Protein AF-0000000078813039 (afdb_homodimer)

Radius of gyration: 31.18 Å; Cα contacts (8 Å, |Δi|>4): 2171; chains: 2; bounding box: 145×84×88 Å

pLDDT: mean 92.97, std 13.48, range [24.42, 98.94]

Solvent-accessible surface area (backbone atoms only — not comparable to full-atom values): 43219 Å² total; per-residue (Å²): 135,84,81,76,78,78,78,76,78,76,77,76,73,77,74,79,65,77,76,63,79,71,86,47,45,37,36,33,32,36,38,41,34,30,83,34,92,53,63,38,73,50,37,74,45,78,44,61,45,73,79,63,66,78,87,61,67,60,52,32,73,47,39,25,49,82,90,43,75,47,71,59,32,76,36,36,85,79,75,76,86,49,52,37,32,40,35,29,58,42,78,37,54,44,62,35,71,51,61,36,42,36,40,38,23,52,47,76,65,86,80,80,64,82,68,38,26,41,48,52,28,24,39,58,42,93,51,84,91,57,53,30,57,37,39,32,42,28,24,43,49,86,43,78,54,34,87,47,24,38,72,26,23,47,35,44,30,17,27,59,33,33,35,32,37,36,49,58,50,60,47,25,34,40,47,34,34,31,36,56,78,47,83,56,46,92,80,28,57,66,58,53,49,72,68,42,42,73,73,48,48,44,36,60,42,53,64,49,85,90,29,26,22,41,38,14,71,27,34,49,77,88,68,41,78,36,59,62,55,58,34,54,30,41,30,46,33,60,62,37,54,40,35,40,35,22,30,36,38,41,34,37,32,52,30,56,50,91,93,40,72,41,42,38,36,40,36,41,37,40,37,32,78,33,59,45,36,43,39,35,42,39,37,86,55,58,38,60,84,57,50,29,25,35,18,16,34,33,40,89,71,69,35,50,72,48,65,76,86,58,40,38,37,34,26,30,30,62,43,61,36,57,87,59,63,83,86,43,69,69,27,46,36,34,32,26,16,41,37,54,56,89,31,52,71,46,82,48,62,43,88,42,27,45,33,35,30,34,42,48,62,71,30,37,59,54,63,35,35,22,32,60,44,28,43,68,24,76,85,59,41,84,44,63,68,56,42,54,51,46,52,57,52,48,54,53,50,70,73,48,64,66,46,79,43,81,74,44,80,44,76,59,129,136,84,83,77,78,78,79,79,78,76,75,76,72,76,74,79,65,77,76,63,78,70,86,48,44,38,35,34,32,36,40,40,34,31,83,33,94,53,63,38,73,49,37,73,45,78,43,60,45,73,78,63,65,78,87,60,68,62,53,32,74,47,39,24,48,81,90,42,74,48,69,61,35,75,36,36,85,80,75,78,86,47,56,37,33,40,37,29,57,42,77,38,54,44,62,34,70,50,62,36,42,36,39,38,22,51,47,75,66,87,80,80,63,82,68,36,26,39,47,53,27,24,39,56,42,92,53,84,91,56,53,32,57,37,37,31,43,29,24,42,48,85,43,78,52,34,87,46,25,38,72,26,22,46,34,43,31,17,26,60,32,34,36,30,36,36,48,60,50,60,44,27,34,40,47,35,36,30,38,55,79,48,84,55,46,90,79,28,57,67,59,54,48,71,70,42,42,73,74,48,50,43,38,60,45,54,64,46,84,90,28,27,21,41,39,14,73,28,34,48,77,88,67,43,79,38,59,60,57,57,34,52,29,40,30,45,34,60,63,36,54,40,35,40,36,21,29,36,38,42,34,35,32,54,29,55,50,90,94,41,72,41,42,39,36,39,36,41,37,37,38,30,79,33,57,46,35,41,39,35,42,38,36,87,55,57,36,59,86,58,51,30,25,33,19,18,34,32,40,87,70,68,34,49,72,48,65,75,86,59,40,38,37,33,25,29,30,61,42,60,36,58,88,59,64,83,86,42,68,69,27,45,35,36,31,26,16,41,37,54,54,89,32,52,70,46,81,47,64,43,88,41,27,45,33,36,29,35,39,48,63,72,31,37,58,55,60,38,35,22,32,61,45,29,45,69,23,75,85,59,42,84,43,64,67,56,42,54,51,46,51,57,51,48,54,54,50,70,72,49,63,64,46,79,43,82,73,44,81,44,77,58,128

Structure (mmCIF, N/CA/C/O backbone):
data_AF-0000000078813039-model_v1
#
loop_
_entity.id
_entity.type
_entity.pdbx_description
1 polymer 'DUF4861 domain-containing protein'
#
loop_
_atom_site.group_PDB
_atom_site.id
_atom_site.type_symbol
_atom_site.label_atom_id
_atom_site.label_alt_id
_atom_site.label_comp_id
_atom_site.label_asym_id
_atom_site.label_entity_id
_atom_site.label_seq_id
_atom_site.pdbx_PDB_ins_code
_atom_site.Cartn_x
_atom_site.Cartn_y
_atom_site.Cartn_z
_atom_site.occupancy
_atom_site.B_iso_or_equiv
_atom_site.auth_seq_id
_atom_site.auth_comp_id
_atom_site.auth_asym_id
_atom_site.auth_atom_id
_atom_site.pdbx_PDB_model_num
ATOM 1 N N . MET A 1 1 ? 70.062 -6.07 -48.5 1 24.42 1 MET A N 1
ATOM 2 C CA . MET A 1 1 ? 69.625 -5.633 -47.156 1 24.42 1 MET A CA 1
ATOM 3 C C . MET A 1 1 ? 68.188 -5.082 -47.219 1 24.42 1 MET A C 1
ATOM 5 O O . MET A 1 1 ? 68 -3.967 -47.688 1 24.42 1 MET A O 1
ATOM 9 N N . LYS A 1 2 ? 67.188 -6 -47.656 1 29.97 2 LYS A N 1
ATOM 10 C CA . LYS A 1 2 ? 65.812 -5.766 -47.812 1 29.97 2 LYS A CA 1
ATOM 11 C C . LYS A 1 2 ? 65.188 -5.262 -46.531 1 29.97 2 LYS A C 1
ATOM 13 O O . LYS A 1 2 ? 65.312 -5.867 -45.469 1 29.97 2 LYS A O 1
ATOM 18 N N . LYS A 1 3 ? 64.812 -3.91 -46.406 1 31.12 3 LYS A N 1
ATOM 19 C CA . LYS A 1 3 ? 64.188 -3.102 -45.375 1 31.12 3 LYS A CA 1
ATOM 20 C C . LYS A 1 3 ? 62.781 -3.631 -45.062 1 31.12 3 LYS A C 1
ATOM 22 O O . LYS A 1 3 ? 61.938 -3.68 -45.938 1 31.12 3 LYS A O 1
ATOM 27 N N . ASN A 1 4 ? 62.625 -4.695 -44.344 1 32.59 4 ASN A N 1
ATOM 28 C CA . ASN A 1 4 ? 61.344 -5.242 -43.906 1 32.59 4 ASN A CA 1
ATOM 29 C C . ASN A 1 4 ? 60.531 -4.215 -43.094 1 32.59 4 ASN A C 1
ATOM 31 O O . ASN A 1 4 ? 61 -3.707 -42.094 1 32.59 4 ASN A O 1
ATOM 35 N N . ILE A 1 5 ? 59.75 -3.391 -43.75 1 37.47 5 ILE A N 1
ATOM 36 C CA . ILE A 1 5 ? 58.812 -2.426 -43.188 1 37.47 5 ILE A CA 1
ATOM 37 C C . ILE A 1 5 ? 57.781 -3.152 -42.344 1 37.47 5 ILE A C 1
ATOM 39 O O . ILE A 1 5 ? 57.031 -3.992 -42.844 1 37.47 5 ILE A O 1
ATOM 43 N N . LEU A 1 6 ? 58.031 -3.375 -41.031 1 39.41 6 LEU A N 1
ATOM 44 C CA . LEU A 1 6 ? 57.062 -3.875 -40.062 1 39.41 6 LEU A CA 1
ATOM 45 C C . LEU A 1 6 ? 55.906 -2.916 -39.906 1 39.41 6 LEU A C 1
ATOM 47 O O . LEU A 1 6 ? 56.094 -1.748 -39.562 1 39.41 6 LEU A O 1
ATOM 51 N N . ILE A 1 7 ? 54.844 -3.102 -40.625 1 39.78 7 ILE A N 1
ATOM 52 C CA . ILE A 1 7 ? 53.594 -2.373 -40.469 1 39.78 7 ILE A CA 1
ATOM 53 C C . ILE A 1 7 ? 52.969 -2.711 -39.094 1 39.78 7 ILE A C 1
ATOM 55 O O . ILE A 1 7 ? 52.656 -3.871 -38.844 1 39.78 7 ILE A O 1
ATOM 59 N N . ILE A 1 8 ? 53.312 -2.033 -38.094 1 39.91 8 ILE A N 1
ATOM 60 C CA . ILE A 1 8 ? 52.656 -2.127 -36.781 1 39.91 8 ILE A CA 1
ATOM 61 C C . ILE A 1 8 ? 51.188 -1.655 -36.906 1 39.91 8 ILE A C 1
ATOM 63 O O . ILE A 1 8 ? 50.938 -0.496 -37.25 1 39.91 8 ILE A O 1
ATOM 67 N N . ALA A 1 9 ? 50.25 -2.525 -37.188 1 42.75 9 ALA A N 1
ATOM 68 C CA . ALA A 1 9 ? 48.812 -2.277 -37.094 1 42.75 9 ALA A CA 1
ATOM 69 C C . ALA A 1 9 ? 48.406 -1.888 -35.688 1 42.75 9 ALA A C 1
ATOM 71 O O . ALA A 1 9 ? 48.531 -2.684 -34.75 1 42.75 9 ALA A O 1
ATOM 72 N N . PHE A 1 10 ? 48.469 -0.626 -35.375 1 41.75 10 PHE A N 1
ATOM 73 C CA . PHE A 1 10 ? 47.906 -0.118 -34.125 1 41.75 10 PHE A CA 1
ATOM 74 C C . PHE A 1 10 ? 46.406 -0.427 -34.031 1 41.75 10 PHE A C 1
ATOM 76 O O . PHE A 1 10 ? 45.625 0.021 -34.875 1 41.75 10 PHE A O 1
ATOM 83 N N . LEU A 1 11 ? 46.031 -1.59 -33.531 1 42.44 11 LEU A N 1
ATOM 84 C CA . LEU A 1 11 ? 44.656 -1.862 -33.125 1 42.44 11 LEU A CA 1
ATOM 85 C C . LEU A 1 11 ? 44.188 -0.805 -32.156 1 42.44 11 LEU A C 1
ATOM 87 O O . LEU A 1 11 ? 44.656 -0.721 -31.016 1 42.44 11 LEU A O 1
ATOM 91 N N . LEU A 1 12 ? 43.75 0.321 -32.625 1 44.22 12 LEU A N 1
ATOM 92 C CA . LEU A 1 12 ? 43 1.246 -31.766 1 44.22 12 LEU A CA 1
ATOM 93 C C . LEU A 1 12 ? 41.812 0.555 -31.125 1 44.22 12 LEU A C 1
ATOM 95 O O . LEU A 1 12 ? 40.844 0.209 -31.812 1 44.22 12 LEU A O 1
ATOM 99 N N . GLY A 1 13 ? 42 -0.211 -30.109 1 42.47 13 GLY A N 1
ATOM 100 C CA . GLY A 1 13 ? 40.875 -0.641 -29.281 1 42.47 13 GLY A CA 1
ATOM 101 C C . GLY A 1 13 ? 39.969 0.498 -28.875 1 42.47 13 GLY A C 1
ATOM 102 O O . GLY A 1 13 ? 40.406 1.475 -28.266 1 42.47 13 GLY A O 1
ATOM 103 N N . SER A 1 14 ? 38.906 0.717 -29.594 1 44.03 14 SER A N 1
ATOM 104 C CA . SER A 1 14 ? 37.844 1.589 -29.125 1 44.03 14 SER A CA 1
ATOM 105 C C . SER A 1 14 ? 37.375 1.212 -27.719 1 44.03 14 SER A C 1
ATOM 107 O O . SER A 1 14 ? 36.781 0.148 -27.516 1 44.03 14 SER A O 1
ATOM 109 N N . VAL A 1 15 ? 38.031 1.641 -26.719 1 47.62 15 VAL A N 1
ATOM 110 C CA . VAL A 1 15 ? 37.438 1.58 -25.391 1 47.62 15 VAL A CA 1
ATOM 111 C C . VAL A 1 15 ? 36.062 2.225 -25.391 1 47.62 15 VAL A C 1
ATOM 113 O O . VAL A 1 15 ? 35.938 3.426 -25.641 1 47.62 15 VAL A O 1
ATOM 116 N N . ILE A 1 16 ? 35 1.518 -25.703 1 44.44 16 ILE A N 1
ATOM 117 C CA . ILE A 1 16 ? 33.656 1.987 -25.375 1 44.44 16 ILE A CA 1
ATOM 118 C C . ILE A 1 16 ? 33.594 2.41 -23.906 1 44.44 16 ILE A C 1
ATOM 120 O O . ILE A 1 16 ? 33.656 1.567 -23.016 1 44.44 16 ILE A O 1
ATOM 124 N N . LEU A 1 17 ? 34 3.586 -23.578 1 45.12 17 LEU A N 1
ATOM 125 C CA . LEU A 1 17 ? 33.719 4.137 -22.266 1 45.12 17 LEU A CA 1
ATOM 126 C C . LEU A 1 17 ? 32.25 4 -21.922 1 45.12 17 LEU A C 1
ATOM 128 O O . LEU A 1 17 ? 31.391 4.305 -22.75 1 45.12 17 LEU A O 1
ATOM 132 N N . PRO A 1 18 ? 31.875 3.18 -21.016 1 48.41 18 PRO A N 1
ATOM 133 C CA . PRO A 1 18 ? 30.484 3.225 -20.594 1 48.41 18 PRO A CA 1
ATOM 134 C C . PRO A 1 18 ? 29.938 4.648 -20.484 1 48.41 18 PRO A C 1
ATOM 136 O O . PRO A 1 18 ? 30.594 5.5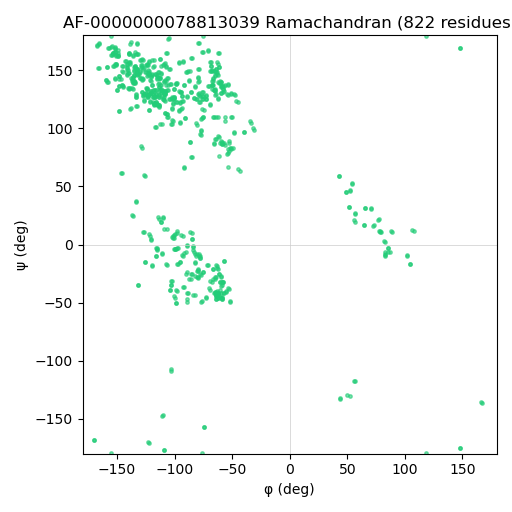2 -19.906 1 48.41 18 PRO A O 1
ATOM 139 N N . THR A 1 19 ? 29.281 5.109 -21.469 1 46.62 19 THR A N 1
ATOM 140 C CA . THR A 1 19 ? 28.656 6.414 -21.344 1 46.62 19 THR A CA 1
ATOM 141 C C . THR A 1 19 ? 27.938 6.539 -19.984 1 46.62 19 THR A C 1
ATOM 143 O O . THR A 1 19 ? 26.891 5.941 -19.781 1 46.62 19 THR A O 1
ATOM 146 N N . LEU A 1 20 ? 28.562 6.523 -18.859 1 51.84 20 LEU A N 1
ATOM 147 C CA . LEU A 1 20 ? 27.922 7.039 -17.656 1 51.84 20 LEU A CA 1
ATOM 148 C C . LEU A 1 20 ? 26.969 8.18 -18 1 51.84 20 LEU A C 1
ATOM 150 O O . LEU A 1 20 ? 27.344 9.125 -18.688 1 51.84 20 LEU A O 1
ATOM 154 N N . ALA A 1 21 ? 25.719 7.863 -18.062 1 61.84 21 ALA A N 1
ATOM 155 C CA . ALA A 1 21 ? 24.781 8.961 -18.297 1 61.84 21 ALA A CA 1
ATOM 156 C C . ALA A 1 21 ? 25.266 10.242 -17.625 1 61.84 21 ALA A C 1
ATOM 158 O O . ALA A 1 21 ? 25.547 10.258 -16.422 1 61.84 21 ALA A O 1
ATOM 159 N N . GLN A 1 22 ? 25.734 11.141 -18.328 1 80 22 GLN A N 1
ATOM 160 C CA . GLN A 1 22 ? 26.25 12.43 -17.875 1 80 22 GLN A CA 1
ATOM 161 C C . GLN A 1 22 ? 25.266 13.102 -16.906 1 80 22 GLN A C 1
ATOM 163 O O . GLN A 1 22 ? 24.062 13.094 -17.141 1 80 22 GLN A O 1
ATOM 168 N N . LYS A 1 23 ? 25.766 13.523 -15.773 1 89.75 23 LYS A N 1
ATOM 169 C CA . LYS A 1 23 ? 25.016 14.328 -14.797 1 89.75 23 LYS A CA 1
ATOM 170 C C . LYS A 1 23 ? 24.281 15.477 -15.484 1 89.75 23 LYS A C 1
ATOM 172 O O . LYS A 1 23 ? 24.859 16.188 -16.297 1 89.75 23 LYS A O 1
ATOM 177 N N . GLN A 1 24 ? 22.969 15.469 -15.258 1 93 24 GLN A N 1
ATOM 178 C CA . GLN A 1 24 ? 22.172 16.594 -15.742 1 93 24 GLN A CA 1
ATOM 179 C C . GLN A 1 24 ? 21.734 17.5 -14.594 1 93 24 GLN A C 1
ATOM 181 O O . GLN A 1 24 ? 21.344 17.016 -13.523 1 93 24 GLN A O 1
ATOM 186 N N . GLU A 1 25 ? 21.906 18.781 -14.789 1 94.31 25 GLU A N 1
ATOM 187 C CA . GLU A 1 25 ? 21.5 19.781 -13.797 1 94.31 25 GLU A CA 1
ATOM 188 C C . GLU A 1 25 ? 20.812 20.969 -14.453 1 94.31 25 GLU A C 1
ATOM 190 O O . GLU A 1 25 ? 21.156 21.359 -15.57 1 94.31 25 GLU A O 1
ATOM 195 N N . LYS A 1 26 ? 19.844 21.469 -13.82 1 93.88 26 LYS A N 1
ATOM 196 C CA . LYS A 1 26 ? 19.188 22.719 -14.195 1 93.88 26 LYS A CA 1
ATOM 197 C C . LYS A 1 26 ? 18.969 23.625 -12.977 1 93.88 26 LYS A C 1
ATOM 199 O O . LYS A 1 26 ? 18.656 23.141 -11.891 1 93.88 26 LYS A O 1
ATOM 204 N N . THR A 1 27 ? 19.188 24.875 -13.195 1 95.12 27 THR A N 1
ATOM 205 C CA . THR A 1 27 ? 19 25.859 -12.133 1 95.12 27 THR A CA 1
ATOM 206 C C . THR A 1 27 ? 17.844 26.797 -12.461 1 95.12 27 THR A C 1
ATOM 208 O O . THR A 1 27 ? 17.75 27.297 -13.586 1 95.12 27 THR A O 1
ATOM 211 N N . ILE A 1 28 ? 16.984 26.969 -11.461 1 95.25 28 ILE A N 1
ATOM 212 C CA . ILE A 1 28 ? 15.875 27.922 -11.633 1 95.25 28 ILE A CA 1
ATOM 213 C C . ILE A 1 28 ? 15.938 28.984 -10.547 1 95.25 28 ILE A C 1
ATOM 215 O O . ILE A 1 28 ? 16.453 28.734 -9.445 1 95.25 28 ILE A O 1
ATOM 219 N N . THR A 1 29 ? 15.484 30.109 -10.922 1 96.31 29 THR A N 1
ATOM 220 C CA . THR A 1 29 ? 15.352 31.188 -9.953 1 96.31 29 THR A CA 1
ATOM 221 C C . THR A 1 29 ? 13.875 31.5 -9.688 1 96.31 29 THR A C 1
ATOM 223 O O . THR A 1 29 ? 13.094 31.656 -10.617 1 96.31 29 THR A O 1
ATOM 226 N N . ILE A 1 30 ? 13.586 31.547 -8.383 1 96.81 30 ILE A N 1
ATOM 227 C CA . ILE A 1 30 ? 12.195 31.844 -8.039 1 96.81 30 ILE A CA 1
ATOM 228 C C . ILE A 1 30 ? 12.148 33.094 -7.137 1 96.81 30 ILE A C 1
ATOM 230 O O . ILE A 1 30 ? 13.133 33.406 -6.457 1 96.81 30 ILE A O 1
ATOM 234 N N . GLU A 1 31 ? 11.039 33.719 -7.215 1 97.69 31 GLU A N 1
ATOM 235 C CA . GLU A 1 31 ? 10.719 34.812 -6.293 1 97.69 31 GLU A CA 1
ATOM 236 C C . GLU A 1 31 ? 9.5 34.469 -5.438 1 97.69 31 GLU A C 1
ATOM 238 O O . GLU A 1 31 ? 8.477 34 -5.953 1 97.69 31 GLU A O 1
ATOM 243 N N . VAL A 1 32 ? 9.672 34.594 -4.102 1 98.44 32 VAL A N 1
ATOM 244 C CA . VAL A 1 32 ? 8.602 34.344 -3.148 1 98.44 32 VAL A CA 1
ATOM 245 C C . VAL A 1 32 ? 8.125 35.656 -2.525 1 98.44 32 VAL A C 1
ATOM 247 O O . VAL A 1 32 ? 8.938 36.438 -2.027 1 98.44 32 VAL A O 1
ATOM 250 N N . HIS A 1 33 ? 6.789 35.812 -2.529 1 98.25 33 HIS A N 1
ATOM 251 C CA . HIS A 1 33 ? 6.223 37.094 -2.07 1 98.25 33 HIS A CA 1
ATOM 252 C C . HIS A 1 33 ? 5.32 36.875 -0.858 1 98.25 33 HIS A C 1
ATOM 254 O O . HIS A 1 33 ? 4.465 36 -0.862 1 98.25 33 HIS A O 1
ATOM 260 N N . ASN A 1 34 ? 5.551 37.656 0.179 1 98.38 34 ASN A N 1
ATOM 261 C CA . ASN A 1 34 ? 4.562 37.875 1.226 1 98.38 34 ASN A CA 1
ATOM 262 C C . ASN A 1 34 ? 3.75 39.156 0.965 1 98.38 34 ASN A C 1
ATOM 264 O O . ASN A 1 34 ? 4.203 40.25 1.265 1 98.38 34 ASN A O 1
ATOM 268 N N . ASN A 1 35 ? 2.574 38.969 0.554 1 97.12 35 ASN A N 1
ATOM 269 C CA . ASN A 1 35 ? 1.731 40.125 0.216 1 97.12 35 ASN A CA 1
ATOM 270 C C . ASN A 1 35 ? 0.86 40.531 1.396 1 97.12 35 ASN A C 1
ATOM 272 O O . ASN A 1 35 ? -0.004 41.406 1.255 1 97.12 35 ASN A O 1
ATOM 276 N N . TRP A 1 36 ? 1.068 39.969 2.508 1 97.56 36 TRP A N 1
ATOM 277 C CA . TRP A 1 36 ? 0.332 40.281 3.729 1 97.56 36 TRP A CA 1
ATOM 278 C C . TRP A 1 36 ? 1.04 41.344 4.531 1 97.56 36 TRP A C 1
ATOM 280 O O . TRP A 1 36 ? 2.24 41.594 4.355 1 97.56 36 TRP A O 1
ATOM 290 N N . ASN A 1 37 ? 0.287 42.062 5.395 1 97.75 37 ASN A N 1
ATOM 291 C CA . ASN A 1 37 ? 0.836 43.156 6.184 1 97.75 37 ASN A CA 1
ATOM 292 C C . ASN A 1 37 ? 1.479 42.656 7.473 1 97.75 37 ASN A C 1
ATOM 294 O O . ASN A 1 37 ? 1.825 43.438 8.352 1 97.75 37 ASN A O 1
ATOM 298 N N . GLN A 1 38 ? 1.628 41.375 7.586 1 97.94 38 GLN A N 1
ATOM 299 C CA . GLN A 1 38 ? 2.307 40.75 8.711 1 97.94 38 GLN A CA 1
ATOM 300 C C . GLN A 1 38 ? 3.445 39.844 8.242 1 97.94 38 GLN A C 1
ATOM 302 O O . GLN A 1 38 ? 3.406 39.312 7.129 1 97.94 38 GLN A O 1
ATOM 307 N N . PRO A 1 39 ? 4.5 39.75 9.078 1 98.06 39 PRO A N 1
ATOM 308 C CA . PRO A 1 39 ? 5.555 38.781 8.727 1 98.06 39 PRO A CA 1
ATOM 309 C C . PRO A 1 39 ? 5.066 37.344 8.734 1 98.06 39 PRO A C 1
ATOM 311 O O . PRO A 1 39 ? 4.113 37 9.445 1 98.06 39 PRO A O 1
ATOM 314 N N . GLN A 1 40 ? 5.645 36.562 7.969 1 97.75 40 GLN A N 1
ATOM 315 C CA . GLN A 1 40 ? 5.379 35.125 7.961 1 97.75 40 GLN A CA 1
ATOM 316 C C . GLN A 1 40 ? 6.633 34.344 8.32 1 97.75 40 GLN A C 1
ATOM 318 O O . GLN A 1 40 ? 7.664 34.469 7.66 1 97.75 40 GLN A O 1
ATOM 323 N N . THR A 1 41 ? 6.469 33.594 9.383 1 97.19 41 THR A N 1
ATOM 324 C CA . THR A 1 41 ? 7.551 32.75 9.875 1 97.19 41 THR A CA 1
ATOM 325 C C . THR A 1 41 ? 7.379 31.328 9.398 1 97.19 41 THR A C 1
ATOM 327 O O . THR A 1 41 ? 6.266 30.797 9.391 1 97.19 41 THR A O 1
ATOM 330 N N . ASP A 1 42 ? 8.539 30.688 9 1 98.31 42 ASP A N 1
ATOM 331 C CA . ASP A 1 42 ? 8.516 29.328 8.469 1 98.31 42 ASP A CA 1
ATOM 332 C C . ASP A 1 42 ? 7.449 29.188 7.387 1 98.31 42 ASP A C 1
ATOM 334 O O . ASP A 1 42 ? 6.668 28.234 7.398 1 98.31 42 ASP A O 1
ATOM 338 N N . ALA A 1 43 ? 7.43 30.172 6.508 1 98.5 43 ALA A N 1
ATOM 339 C CA . ALA A 1 43 ? 6.441 30.156 5.434 1 98.5 43 ALA A CA 1
ATOM 340 C C . ALA A 1 43 ? 6.742 29.047 4.434 1 98.5 43 ALA A C 1
ATOM 342 O O . ALA A 1 43 ? 7.828 29 3.855 1 98.5 43 ALA A O 1
ATOM 343 N N . PRO A 1 44 ? 5.781 28.094 4.242 1 98.62 44 PRO A N 1
ATOM 344 C CA . PRO A 1 44 ? 6.02 27.016 3.283 1 98.62 44 PRO A CA 1
ATOM 345 C C . PRO A 1 44 ? 6.133 27.516 1.845 1 98.62 44 PRO A C 1
ATOM 347 O O . PRO A 1 44 ? 5.312 28.328 1.402 1 98.62 44 PRO A O 1
ATOM 350 N N . VAL A 1 45 ? 7.105 27.094 1.148 1 98.62 45 VAL A N 1
ATOM 351 C CA . VAL A 1 45 ? 7.297 27.297 -0.282 1 98.62 45 VAL A CA 1
ATOM 352 C C . VAL A 1 45 ? 7.305 25.953 -1.007 1 98.62 45 VAL A C 1
ATOM 354 O O . VAL A 1 45 ? 8.125 25.094 -0.703 1 98.62 45 VAL A O 1
ATOM 357 N N . VAL A 1 46 ? 6.402 25.797 -1.936 1 98.12 46 VAL A N 1
ATOM 358 C CA . VAL A 1 46 ? 6.27 24.531 -2.645 1 98.12 46 VAL A CA 1
ATOM 359 C C . VAL A 1 46 ? 6.336 24.766 -4.152 1 98.12 46 VAL A C 1
ATOM 361 O O . VAL A 1 46 ? 5.645 25.641 -4.68 1 98.12 46 VAL A O 1
ATOM 364 N N . ILE A 1 47 ? 7.148 24.031 -4.789 1 96.44 47 ILE A N 1
ATOM 365 C CA . ILE A 1 47 ? 7.289 24.094 -6.238 1 96.44 47 ILE A CA 1
ATOM 366 C C . ILE A 1 47 ? 6.898 22.75 -6.848 1 96.44 47 ILE A C 1
ATOM 368 O O . ILE A 1 47 ? 7.426 21.703 -6.453 1 96.44 47 ILE A O 1
ATOM 372 N N . SER A 1 48 ? 5.984 22.766 -7.816 1 95.5 48 SER A N 1
ATOM 373 C CA . SER A 1 48 ? 5.641 21.547 -8.562 1 95.5 48 SER A CA 1
ATOM 374 C C . SER A 1 48 ? 6.703 21.234 -9.609 1 95.5 48 SER A C 1
ATOM 376 O O . SER A 1 48 ? 6.93 22.016 -10.531 1 95.5 48 SER A O 1
ATOM 378 N N . LEU A 1 49 ? 7.254 20.094 -9.516 1 95.38 49 LEU A N 1
ATOM 379 C CA . LEU A 1 49 ? 8.305 19.703 -10.445 1 95.38 49 LEU A CA 1
ATOM 380 C C . LEU A 1 49 ? 7.707 19.25 -11.773 1 95.38 49 LEU A C 1
ATOM 382 O O . LEU A 1 49 ? 8.383 19.281 -12.805 1 95.38 49 LEU A O 1
ATOM 386 N N . ARG A 1 50 ? 6.543 18.734 -11.727 1 89.38 50 ARG A N 1
ATOM 387 C CA . ARG A 1 50 ? 5.867 18.297 -12.945 1 89.38 50 ARG A CA 1
ATOM 388 C C . ARG A 1 50 ? 5.711 19.453 -13.922 1 89.38 50 ARG A C 1
ATOM 390 O O . ARG A 1 50 ? 5.824 19.266 -15.141 1 89.38 50 ARG A O 1
ATOM 397 N N . GLU A 1 51 ? 5.547 20.625 -13.43 1 85.69 51 GLU A N 1
ATOM 398 C CA . GLU A 1 51 ? 5.316 21.812 -14.258 1 85.69 51 GLU A CA 1
ATOM 399 C C . GLU A 1 51 ? 6.621 22.328 -14.852 1 85.69 51 GLU A C 1
ATOM 401 O O . GLU A 1 51 ? 6.609 23.062 -15.844 1 85.69 51 GLU A O 1
ATOM 406 N N . LEU A 1 52 ? 7.703 22.016 -14.297 1 87.75 52 LEU A N 1
ATOM 407 C CA . LEU A 1 52 ? 8.992 22.547 -14.734 1 87.75 52 LEU A CA 1
ATOM 408 C C . LEU A 1 52 ? 9.523 21.766 -15.922 1 87.75 52 LEU A C 1
ATOM 410 O O . LEU A 1 52 ? 10.359 22.266 -16.688 1 87.75 52 LEU A O 1
ATOM 414 N N . GLN A 1 53 ? 9.062 20.609 -16.266 1 80.75 53 GLN A N 1
ATOM 415 C CA . GLN A 1 53 ? 9.469 19.766 -17.391 1 80.75 53 GLN A CA 1
ATOM 416 C C . GLN A 1 53 ? 10.984 19.734 -17.547 1 80.75 53 GLN A C 1
ATOM 418 O O . GLN A 1 53 ? 11.523 20.094 -18.594 1 80.75 53 GLN A O 1
ATOM 423 N N . MET A 1 54 ? 11.805 19.344 -16.656 1 82.38 54 MET A N 1
ATOM 424 C CA . MET A 1 54 ? 13.266 19.375 -16.562 1 82.38 54 MET A CA 1
ATOM 425 C C . MET A 1 54 ? 13.891 18.453 -17.609 1 82.38 54 MET A C 1
ATOM 427 O O . MET A 1 54 ? 15.055 18.625 -17.984 1 82.38 54 MET A O 1
ATOM 431 N N . GLY A 1 55 ? 13.203 17.5 -18.141 1 86.12 55 GLY A N 1
ATOM 432 C CA . GLY A 1 55 ? 13.742 16.578 -19.125 1 86.12 55 GLY A CA 1
ATOM 433 C C . GLY A 1 55 ? 14.523 15.43 -18.516 1 86.12 55 GLY A C 1
ATOM 434 O O . GLY A 1 55 ? 15.133 14.633 -19.234 1 86.12 55 GLY A O 1
ATOM 435 N N . PHE A 1 56 ? 14.766 15.5 -17.234 1 91.12 56 PHE A N 1
ATOM 436 C CA . PHE A 1 56 ? 15.398 14.391 -16.547 1 91.12 56 PHE A CA 1
ATOM 437 C C . PHE A 1 56 ? 14.711 14.109 -15.219 1 91.12 56 PHE A C 1
ATOM 439 O O . PHE A 1 56 ? 13.922 14.938 -14.734 1 91.12 56 PHE A O 1
ATOM 446 N N . LYS A 1 57 ? 14.992 12.922 -14.734 1 90.94 57 LYS A N 1
ATOM 447 C CA . LYS A 1 57 ? 14.461 12.547 -13.43 1 90.94 57 LYS A CA 1
ATOM 448 C C . LYS A 1 57 ? 15.211 13.25 -12.305 1 90.94 57 LYS A C 1
ATOM 450 O O . LYS A 1 57 ? 16.391 12.977 -12.07 1 90.94 57 LYS A O 1
ATOM 455 N N . VAL A 1 58 ? 14.516 14.117 -11.547 1 95.94 58 VAL A N 1
ATOM 456 C CA . VAL A 1 58 ? 15.125 14.859 -10.445 1 95.94 58 VAL A CA 1
ATOM 457 C C . VAL A 1 58 ? 15.328 13.93 -9.25 1 95.94 58 VAL A C 1
ATOM 459 O O . VAL A 1 58 ? 14.383 13.281 -8.789 1 95.94 58 VAL A O 1
ATOM 462 N N . LYS A 1 59 ? 16.594 13.938 -8.773 1 95.44 59 LYS A N 1
ATOM 463 C CA . LYS A 1 59 ? 16.891 13.055 -7.652 1 95.44 59 LYS A CA 1
ATOM 464 C C . LYS A 1 59 ? 17.359 13.844 -6.441 1 95.44 59 LYS A C 1
ATOM 466 O O . LYS A 1 59 ? 17.391 13.328 -5.32 1 95.44 59 LYS A O 1
ATOM 471 N N . SER A 1 60 ? 17.781 15.078 -6.676 1 97.31 60 SER A N 1
ATOM 472 C CA . SER A 1 60 ? 18.188 15.953 -5.578 1 97.31 60 SER A CA 1
ATOM 473 C C . SER A 1 60 ? 18 17.422 -5.941 1 97.31 60 SER A C 1
ATOM 475 O O . SER A 1 60 ? 17.781 17.75 -7.109 1 97.31 60 SER A O 1
ATOM 477 N N . ALA A 1 61 ? 18.031 18.266 -4.91 1 97.81 61 ALA A N 1
ATOM 478 C CA . ALA A 1 61 ? 17.859 19.703 -5.086 1 97.81 61 ALA A CA 1
ATOM 479 C C . ALA A 1 61 ? 18.656 20.469 -4.031 1 97.81 61 ALA A C 1
ATOM 481 O O . ALA A 1 61 ? 18.844 19.984 -2.912 1 97.81 61 ALA A O 1
ATOM 482 N N . VAL A 1 62 ? 19.141 21.531 -4.441 1 98.19 62 VAL A N 1
ATOM 483 C CA . VAL A 1 62 ? 19.766 22.484 -3.535 1 98.19 62 VAL A CA 1
ATOM 484 C C . VAL A 1 62 ? 19.094 23.844 -3.662 1 98.19 62 VAL A C 1
ATOM 486 O O . VAL A 1 62 ? 18.938 24.375 -4.77 1 98.19 62 VAL A O 1
ATOM 489 N N . VAL A 1 63 ? 18.656 24.422 -2.57 1 98.5 63 VAL A N 1
ATOM 490 C CA . VAL A 1 63 ? 18.031 25.734 -2.527 1 98.5 63 VAL A CA 1
ATOM 491 C C . VAL A 1 63 ? 18.969 26.734 -1.862 1 98.5 63 VAL A C 1
ATOM 493 O O . VAL A 1 63 ? 19.453 26.5 -0.748 1 98.5 63 VAL A O 1
ATOM 496 N N . MET A 1 64 ? 19.203 27.812 -2.566 1 98.5 64 MET A N 1
ATOM 497 C CA . MET A 1 64 ? 20.094 28.844 -2.059 1 98.5 64 MET A CA 1
ATOM 498 C C . MET A 1 64 ? 19.375 30.188 -1.922 1 98.5 64 MET A C 1
ATOM 500 O O . MET A 1 64 ? 18.688 30.625 -2.844 1 98.5 64 MET A O 1
ATOM 504 N N . GLU A 1 65 ? 19.484 30.812 -0.824 1 98.19 65 GLU A N 1
ATOM 505 C CA . GLU A 1 65 ? 19.203 32.219 -0.621 1 98.19 65 GLU A CA 1
ATOM 506 C C . GLU A 1 65 ? 20.484 33.031 -0.538 1 98.19 65 GLU A C 1
ATOM 508 O O . GLU A 1 65 ? 21.094 33.125 0.529 1 98.19 65 GLU A O 1
ATOM 513 N N . GLY A 1 66 ? 20.828 33.75 -1.574 1 96.12 66 GLY A N 1
ATOM 514 C CA . GLY A 1 66 ? 22.172 34.281 -1.633 1 96.12 66 GLY A CA 1
ATOM 515 C C . GLY A 1 66 ? 23.25 33.219 -1.524 1 96.12 66 GLY A C 1
ATOM 516 O O . GLY A 1 66 ? 23.266 32.281 -2.32 1 96.12 66 GLY A O 1
ATOM 517 N N . SER A 1 67 ? 24.031 33.312 -0.483 1 96.94 67 SER A N 1
ATOM 518 C CA . SER A 1 67 ? 25.094 32.344 -0.279 1 96.94 67 SER A CA 1
ATOM 519 C C . SER A 1 67 ? 24.688 31.266 0.724 1 96.94 67 SER A C 1
ATOM 521 O O . SER A 1 67 ? 25.391 30.281 0.91 1 96.94 67 SER A O 1
ATOM 523 N N . ASP A 1 68 ? 23.531 31.438 1.262 1 97.38 68 ASP A N 1
ATOM 524 C CA . ASP A 1 68 ? 23.094 30.516 2.305 1 97.38 68 ASP A CA 1
ATOM 525 C C . ASP A 1 68 ? 22.25 29.391 1.723 1 97.38 68 ASP A C 1
ATOM 527 O O . ASP A 1 68 ? 21.297 29.656 0.974 1 97.38 68 ASP A O 1
ATOM 531 N N . GLU A 1 69 ? 22.594 28.219 2.109 1 98.06 69 GLU A N 1
ATOM 532 C CA . GLU A 1 69 ? 21.781 27.078 1.701 1 98.06 69 GLU A CA 1
ATOM 533 C C . GLU A 1 69 ? 20.609 26.859 2.654 1 98.06 69 GLU A C 1
ATOM 535 O O . GLU A 1 69 ? 20.766 26.922 3.875 1 98.06 69 GLU A O 1
ATOM 540 N N . ILE A 1 70 ? 19.422 26.703 2.119 1 98.06 70 ILE A N 1
ATOM 541 C CA . ILE A 1 70 ? 18.188 26.516 2.871 1 98.06 70 ILE A CA 1
ATOM 542 C C . ILE A 1 70 ? 17.797 25.031 2.846 1 98.06 70 ILE A C 1
ATOM 544 O O . ILE A 1 70 ? 17.719 24.422 1.775 1 98.06 70 ILE A O 1
ATOM 548 N N . PRO A 1 71 ? 17.562 24.375 4.07 1 98.44 71 PRO A N 1
ATOM 549 C CA . PRO A 1 71 ? 17.047 23 4.055 1 98.44 71 PRO A CA 1
ATOM 550 C C . PRO A 1 71 ? 15.805 22.844 3.172 1 98.44 71 PRO A C 1
ATOM 552 O O . PRO A 1 71 ? 14.898 23.672 3.217 1 98.44 71 PRO A O 1
ATOM 555 N N . SER A 1 72 ? 15.836 21.891 2.346 1 98.5 72 SER A N 1
ATOM 556 C CA . SER A 1 72 ? 14.75 21.578 1.418 1 98.5 72 SER A CA 1
ATOM 557 C C . SER A 1 72 ? 14.531 20.078 1.289 1 98.5 72 SER A C 1
ATOM 559 O O . SER A 1 72 ? 15.328 19.281 1.798 1 98.5 72 SER A O 1
ATOM 561 N N . GLN A 1 73 ? 13.383 19.719 0.729 1 98.25 73 GLN A N 1
ATOM 562 C CA . GLN A 1 73 ? 13.125 18.297 0.505 1 98.25 73 GLN A CA 1
ATOM 563 C C . GLN A 1 73 ? 12.328 18.078 -0.779 1 98.25 73 GLN A C 1
ATOM 565 O O . GLN A 1 73 ? 11.656 19 -1.261 1 98.25 73 GLN A O 1
ATOM 570 N N . LEU A 1 74 ? 12.477 16.938 -1.358 1 98 74 LEU A N 1
ATOM 571 C CA . LEU A 1 74 ? 11.68 16.438 -2.479 1 98 74 LEU A CA 1
ATOM 572 C C . LEU A 1 74 ? 10.664 15.406 -2.01 1 98 74 LEU A C 1
ATOM 574 O O . LEU A 1 74 ? 10.977 14.57 -1.158 1 98 74 LEU A O 1
ATOM 578 N N . ASP A 1 75 ? 9.438 15.516 -2.574 1 98.25 75 ASP A N 1
ATOM 579 C CA . ASP A 1 75 ? 8.383 14.578 -2.189 1 98.25 75 ASP A CA 1
ATOM 580 C C . ASP A 1 75 ? 7.793 13.875 -3.412 1 98.25 75 ASP A C 1
ATOM 582 O O . ASP A 1 75 ? 7.516 14.516 -4.426 1 98.25 75 ASP A O 1
ATOM 586 N N . ASP A 1 76 ? 7.715 12.602 -3.334 1 97.31 76 ASP A N 1
ATOM 587 C CA . ASP A 1 76 ? 6.871 11.812 -4.227 1 97.31 76 ASP A CA 1
ATOM 588 C C . ASP A 1 76 ? 5.477 11.625 -3.633 1 97.31 76 ASP A C 1
ATOM 590 O O . ASP A 1 76 ? 5.285 10.805 -2.73 1 97.31 76 ASP A O 1
ATOM 594 N N . LEU A 1 77 ? 4.496 12.273 -4.191 1 97.69 77 LEU A N 1
ATOM 595 C CA . LEU A 1 77 ? 3.189 1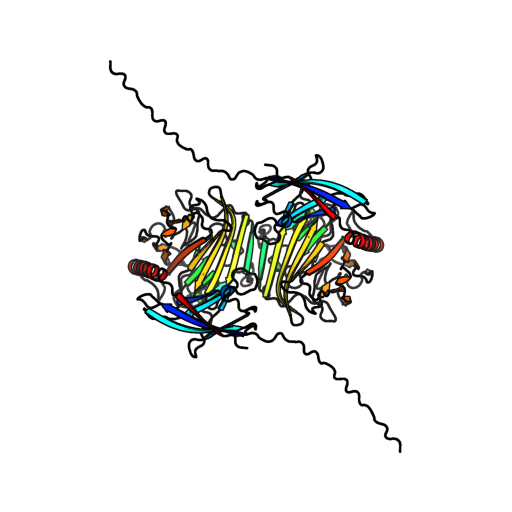2.344 -3.543 1 97.69 77 LEU A CA 1
ATOM 596 C C . LEU A 1 77 ? 2.258 11.258 -4.07 1 97.69 77 LEU A C 1
ATOM 598 O O . LEU A 1 77 ? 1.21 10.992 -3.479 1 97.69 77 LEU A O 1
ATOM 602 N N . ASN A 1 78 ? 2.637 10.664 -5.172 1 94.12 78 ASN A N 1
ATOM 603 C CA . ASN A 1 78 ? 1.737 9.695 -5.785 1 94.12 78 ASN A CA 1
ATOM 604 C C . ASN A 1 78 ? 2.385 8.312 -5.887 1 94.12 78 ASN A C 1
ATOM 606 O O . ASN A 1 78 ? 1.874 7.43 -6.578 1 94.12 78 ASN A O 1
ATOM 610 N N . ARG A 1 79 ? 3.555 8.117 -5.379 1 91.25 79 ARG A N 1
ATOM 611 C CA . ARG A 1 79 ? 4.238 6.848 -5.168 1 91.25 79 ARG A CA 1
ATOM 612 C C . ARG A 1 79 ? 4.668 6.23 -6.492 1 91.25 79 ARG A C 1
ATOM 614 O O . ARG A 1 79 ? 4.617 5.008 -6.66 1 91.25 79 ARG A O 1
ATOM 621 N N . ASP A 1 80 ? 4.988 7.059 -7.492 1 90.44 80 ASP A N 1
ATOM 622 C CA . ASP A 1 80 ? 5.473 6.52 -8.758 1 90.44 80 ASP A CA 1
ATOM 623 C C . ASP A 1 80 ? 6.992 6.621 -8.852 1 90.44 80 ASP A C 1
ATOM 625 O O . ASP A 1 80 ? 7.562 6.492 -9.938 1 90.44 80 ASP A O 1
ATOM 629 N N . HIS A 1 81 ? 7.609 7.008 -7.73 1 89.31 81 HIS A N 1
ATOM 630 C CA . HIS A 1 81 ? 9.055 7.043 -7.562 1 89.31 81 HIS A CA 1
ATOM 631 C C . HIS A 1 81 ? 9.672 8.195 -8.344 1 89.31 81 HIS A C 1
ATOM 633 O O . HIS A 1 81 ? 10.859 8.156 -8.68 1 89.31 81 HIS A O 1
ATOM 639 N N . LYS A 1 82 ? 8.875 9.078 -8.711 1 92.44 82 LYS A N 1
ATOM 640 C CA . LYS A 1 82 ? 9.305 10.367 -9.242 1 92.44 82 LYS A CA 1
ATOM 641 C C . LYS A 1 82 ? 8.914 11.508 -8.305 1 92.44 82 LYS A C 1
ATOM 643 O O . LYS A 1 82 ? 7.797 11.531 -7.781 1 92.44 82 LYS A O 1
ATOM 648 N N . MET A 1 83 ? 9.836 12.328 -8.133 1 96.69 83 MET A N 1
ATOM 649 C CA . MET A 1 83 ? 9.555 13.422 -7.207 1 96.69 83 MET A CA 1
ATOM 650 C C . MET A 1 83 ? 8.547 14.398 -7.805 1 96.69 83 MET A C 1
ATOM 652 O O . MET A 1 83 ? 8.672 14.789 -8.969 1 96.69 83 MET A O 1
ATOM 656 N N . ASP A 1 84 ? 7.617 14.812 -7.02 1 97.5 84 ASP A N 1
ATOM 657 C CA . ASP A 1 84 ? 6.527 15.664 -7.492 1 97.5 84 ASP A CA 1
ATOM 658 C C . ASP A 1 84 ? 6.73 17.109 -7.051 1 97.5 84 ASP A C 1
ATOM 660 O O . ASP A 1 84 ? 6.398 18.047 -7.789 1 97.5 84 ASP A O 1
ATOM 664 N N . GLU A 1 85 ? 7.211 17.281 -5.832 1 98.12 85 GLU A N 1
ATOM 665 C CA . GLU A 1 85 ? 7.293 18.625 -5.273 1 98.12 85 GLU A CA 1
ATOM 666 C C . GLU A 1 85 ? 8.625 18.859 -4.57 1 98.12 85 GLU A C 1
ATOM 668 O O . GLU A 1 85 ? 9.203 17.922 -4.012 1 98.12 85 GLU A O 1
ATOM 673 N N . LEU A 1 86 ? 9.109 20.062 -4.688 1 98.25 86 LEU A N 1
ATOM 674 C CA . LEU A 1 86 ? 10.148 20.594 -3.814 1 98.25 86 LEU A CA 1
ATOM 675 C C . LEU A 1 86 ? 9.555 21.5 -2.752 1 98.25 86 LEU A C 1
ATOM 677 O O . LEU A 1 86 ? 8.711 22.359 -3.061 1 98.25 86 LEU A O 1
ATOM 681 N N . ALA A 1 87 ? 9.969 21.328 -1.498 1 98.75 87 ALA A N 1
ATOM 682 C CA . ALA A 1 87 ? 9.406 22.125 -0.414 1 98.75 87 ALA A CA 1
ATOM 683 C C . ALA A 1 87 ? 10.5 22.641 0.514 1 98.75 87 ALA A C 1
ATOM 685 O O . ALA A 1 87 ? 11.461 21.938 0.801 1 98.75 87 ALA A O 1
ATOM 686 N N . PHE A 1 88 ? 10.375 23.812 0.949 1 98.75 88 PHE A N 1
ATOM 687 C CA . PHE A 1 88 ? 11.164 24.391 2.029 1 98.75 88 PHE A CA 1
ATOM 688 C C . PHE A 1 88 ? 10.367 25.469 2.762 1 98.75 88 PHE A C 1
ATOM 690 O O . PHE A 1 88 ? 9.242 25.781 2.379 1 98.75 88 PHE A O 1
ATOM 697 N N . VAL A 1 89 ? 10.859 25.938 3.873 1 98.81 89 VAL A N 1
ATOM 698 C CA . VAL A 1 89 ? 10.242 27.047 4.594 1 98.81 89 VAL A CA 1
ATOM 699 C C . VAL A 1 89 ? 11.219 28.219 4.668 1 98.81 89 VAL A C 1
ATOM 701 O O . VAL A 1 89 ? 12.43 28.031 4.57 1 98.81 89 VAL A O 1
ATOM 704 N N . THR A 1 90 ? 10.664 29.391 4.77 1 98.5 90 THR A N 1
ATOM 705 C CA . THR A 1 90 ? 11.5 30.578 4.848 1 98.5 90 THR A CA 1
ATOM 706 C C . THR A 1 90 ? 10.82 31.672 5.676 1 98.5 90 THR A C 1
ATOM 708 O O . THR A 1 90 ? 9.648 31.531 6.027 1 98.5 90 THR A O 1
ATOM 711 N N . GLU A 1 91 ? 11.633 32.688 6.086 1 98.19 91 GLU A N 1
ATOM 712 C CA . GLU A 1 91 ? 11.133 33.875 6.777 1 98.19 91 GLU A CA 1
ATOM 713 C C . GLU A 1 91 ? 10.898 35.031 5.805 1 98.19 91 GLU A C 1
ATOM 715 O O . GLU A 1 91 ? 11.781 35.344 5.012 1 98.19 91 GLU A O 1
ATOM 720 N N . LEU A 1 92 ? 9.68 35.625 5.961 1 98.44 92 LEU A N 1
ATOM 721 C CA . LEU A 1 92 ? 9.367 36.75 5.09 1 98.44 92 LEU A CA 1
ATOM 722 C C . LEU A 1 92 ? 8.781 37.906 5.891 1 98.44 92 LEU A C 1
ATOM 724 O O . LEU A 1 92 ? 7.703 37.781 6.477 1 98.44 92 LEU A O 1
ATOM 728 N N . PRO A 1 93 ? 9.453 39.062 5.863 1 98.19 93 PRO A N 1
ATOM 729 C CA . PRO A 1 93 ? 8.812 40.25 6.43 1 98.19 93 PRO A CA 1
ATOM 730 C C . PRO A 1 93 ? 7.52 40.625 5.711 1 98.19 93 PRO A C 1
ATOM 732 O O . PRO A 1 93 ? 7.246 40.094 4.621 1 98.19 93 PRO A O 1
ATOM 735 N N . ALA A 1 94 ? 6.766 41.5 6.398 1 98.31 94 ALA A N 1
ATOM 736 C CA . ALA A 1 94 ? 5.535 42 5.789 1 98.31 94 ALA A CA 1
ATOM 737 C C . ALA A 1 94 ? 5.824 42.688 4.457 1 98.31 94 ALA A C 1
ATOM 739 O O . ALA A 1 94 ? 6.797 43.438 4.336 1 98.31 94 ALA A O 1
ATOM 740 N N . GLN A 1 95 ? 5.039 42.344 3.547 1 97.88 95 GLN A N 1
ATOM 741 C CA . GLN A 1 95 ? 5.094 43 2.248 1 97.88 95 GLN A CA 1
ATOM 742 C C . GLN A 1 95 ? 6.5 42.938 1.665 1 97.88 95 GLN A C 1
ATOM 744 O O . GLN A 1 95 ? 7.031 43.969 1.23 1 97.88 95 GLN A O 1
ATOM 749 N N . SER A 1 96 ? 7.039 41.812 1.602 1 98.19 96 SER A N 1
ATOM 750 C CA . SER A 1 96 ? 8.406 41.656 1.113 1 98.19 96 SER A CA 1
ATOM 751 C C . SER A 1 96 ? 8.492 40.531 0.096 1 98.19 96 SER A C 1
ATOM 753 O O . SER A 1 96 ? 7.5 39.844 -0.175 1 98.19 96 SER A O 1
ATOM 755 N N . ARG A 1 97 ? 9.648 40.406 -0.492 1 97.69 97 ARG A N 1
ATOM 756 C CA . ARG A 1 97 ? 9.945 39.312 -1.403 1 97.69 97 ARG A CA 1
ATOM 757 C C . ARG A 1 97 ? 11.383 38.812 -1.225 1 97.69 97 ARG A C 1
ATOM 759 O O . ARG A 1 97 ? 12.25 39.562 -0.778 1 97.69 97 ARG A O 1
ATOM 766 N N . LYS A 1 98 ? 11.609 37.625 -1.466 1 97.94 98 LYS A N 1
ATOM 767 C CA . LYS A 1 98 ? 12.93 37 -1.486 1 97.94 98 LYS A CA 1
ATOM 768 C C . LYS A 1 98 ? 13.141 36.188 -2.766 1 97.94 98 LYS A C 1
ATOM 770 O O . LYS A 1 98 ? 12.18 35.688 -3.338 1 97.94 98 LYS A O 1
ATOM 775 N N . THR A 1 99 ? 14.383 36.156 -3.164 1 97.81 99 THR A N 1
ATOM 776 C CA . THR A 1 99 ? 14.758 35.344 -4.328 1 97.81 99 THR A CA 1
ATOM 777 C C . THR A 1 99 ? 15.57 34.125 -3.908 1 97.81 99 THR A C 1
ATOM 779 O O . THR A 1 99 ? 16.422 34.219 -3.027 1 97.81 99 THR A O 1
ATOM 782 N N . PHE A 1 100 ? 15.297 33.031 -4.551 1 98.12 100 PHE A N 1
ATOM 783 C CA . PHE A 1 100 ? 16.016 31.797 -4.297 1 98.12 100 PHE A CA 1
ATOM 784 C C . PHE A 1 100 ? 16.516 31.172 -5.602 1 98.12 100 PHE A C 1
ATOM 786 O O . PHE A 1 100 ? 15.828 31.234 -6.625 1 98.12 100 PHE A O 1
ATOM 793 N N . ARG A 1 101 ? 17.672 30.594 -5.535 1 97.81 101 ARG A N 1
ATOM 794 C CA . ARG A 1 101 ? 18.219 29.797 -6.625 1 97.81 101 ARG A CA 1
ATOM 795 C C . ARG A 1 101 ? 18.125 28.312 -6.305 1 97.81 101 ARG A C 1
ATOM 797 O O . ARG A 1 101 ? 18.594 27.859 -5.258 1 97.81 101 ARG A O 1
ATOM 804 N N . ILE A 1 102 ? 17.516 27.578 -7.18 1 97.62 102 ILE A N 1
ATOM 805 C CA . ILE A 1 102 ? 17.297 26.156 -6.969 1 97.62 102 ILE A CA 1
ATOM 806 C C . ILE A 1 102 ? 18.031 25.359 -8.047 1 97.62 102 ILE A C 1
ATOM 808 O O . ILE A 1 102 ? 17.781 25.547 -9.242 1 97.62 102 ILE A O 1
ATOM 812 N N . THR A 1 103 ? 18.922 24.531 -7.621 1 96.94 103 THR A N 1
ATOM 813 C CA . THR A 1 103 ? 19.594 23.609 -8.531 1 96.94 103 THR A CA 1
ATOM 814 C C . THR A 1 103 ? 19.016 22.203 -8.414 1 96.94 103 THR A C 1
ATOM 816 O O . THR A 1 103 ? 19.047 21.609 -7.34 1 96.94 103 THR A O 1
ATOM 819 N N . LEU A 1 104 ? 18.438 21.75 -9.508 1 96.88 104 LEU A N 1
ATOM 820 C CA . LEU A 1 104 ? 17.906 20.391 -9.609 1 96.88 104 LEU A CA 1
ATOM 821 C C . LEU A 1 104 ? 18.891 19.469 -10.312 1 96.88 104 LEU A C 1
ATOM 823 O O . LEU A 1 104 ? 19.516 19.859 -11.305 1 96.88 104 LEU A O 1
ATOM 827 N N . SER A 1 105 ? 19.016 18.266 -9.758 1 96.56 105 SER A N 1
ATOM 828 C CA . SER A 1 105 ? 20.047 17.375 -10.289 1 96.56 105 SER A CA 1
ATOM 829 C C . SER A 1 105 ? 19.484 15.977 -10.531 1 96.56 105 SER A C 1
ATOM 831 O O . SER A 1 105 ? 18.594 15.516 -9.812 1 96.56 105 SER A O 1
ATOM 833 N N . SER A 1 106 ? 20.094 15.328 -11.523 1 94.5 106 SER A N 1
ATOM 834 C CA . SER A 1 106 ? 19.766 13.938 -11.812 1 94.5 106 SER A CA 1
ATOM 835 C C . SER A 1 106 ? 20.547 12.984 -10.914 1 94.5 106 SER A C 1
ATOM 837 O O . SER A 1 106 ? 20.328 11.766 -10.961 1 94.5 106 SER A O 1
ATOM 839 N N . GLU A 1 107 ? 21.359 13.508 -10.102 1 94.75 107 GLU A N 1
ATOM 840 C CA . GLU A 1 107 ? 22.156 12.688 -9.203 1 94.75 107 GLU A CA 1
ATOM 841 C C . GLU A 1 107 ? 21.641 12.781 -7.766 1 94.75 107 GLU A C 1
ATOM 843 O O . GLU A 1 107 ? 21.219 13.844 -7.324 1 94.75 107 GLU A O 1
ATOM 848 N N . LYS A 1 108 ? 21.734 11.648 -7.121 1 93.12 108 LYS A N 1
ATOM 849 C CA . LYS A 1 108 ? 21.359 11.625 -5.711 1 93.12 108 LYS A CA 1
ATOM 850 C C . LYS A 1 108 ? 22.344 12.422 -4.867 1 93.12 108 LYS A C 1
ATOM 852 O O . LYS A 1 108 ? 23.469 12.68 -5.297 1 93.12 108 LYS A O 1
ATOM 857 N N . SER A 1 109 ? 21.828 12.883 -3.787 1 93.94 109 SER A N 1
ATOM 858 C CA . SER A 1 109 ? 22.656 13.578 -2.811 1 93.94 109 SER A CA 1
ATOM 859 C C . SER A 1 109 ? 22.641 12.859 -1.463 1 93.94 109 SER A C 1
ATOM 861 O O . SER A 1 109 ? 21.625 12.281 -1.075 1 93.94 109 SER A O 1
ATOM 863 N N . THR A 1 110 ? 23.719 12.891 -0.783 1 91.06 110 THR A N 1
ATOM 864 C CA . THR A 1 110 ? 23.797 12.305 0.55 1 91.06 110 THR A CA 1
ATOM 865 C C . THR A 1 110 ? 23.688 13.383 1.624 1 91.06 110 THR A C 1
ATOM 867 O O . THR A 1 110 ? 23.828 13.094 2.814 1 91.06 110 THR A O 1
ATOM 870 N N . LYS A 1 111 ? 23.453 14.516 1.158 1 93.06 111 LYS A N 1
ATOM 871 C CA . LYS A 1 111 ? 23.344 15.625 2.1 1 93.06 111 LYS A CA 1
ATOM 872 C C . LYS A 1 111 ? 22.094 15.477 2.982 1 93.06 111 LYS A C 1
ATOM 874 O O . LYS A 1 111 ? 21.031 15.102 2.504 1 93.06 111 LYS A O 1
ATOM 879 N N . THR A 1 112 ? 22.328 15.766 4.254 1 94.69 112 THR A N 1
ATOM 880 C CA . THR A 1 112 ? 21.234 15.742 5.215 1 94.69 112 THR A CA 1
ATOM 881 C C . THR A 1 112 ? 21.078 17.094 5.902 1 94.69 112 THR A C 1
ATOM 883 O O . THR A 1 112 ? 22.062 17.844 6.027 1 94.69 112 THR A O 1
ATOM 886 N N . TYR A 1 113 ? 19.922 17.484 6.234 1 97.75 113 TYR A N 1
ATOM 887 C CA . TYR A 1 113 ? 19.609 18.672 7.027 1 97.75 113 TYR A CA 1
ATOM 888 C C . TYR A 1 113 ? 19.094 18.281 8.406 1 97.75 113 TYR A C 1
ATOM 890 O O . TYR A 1 113 ? 18.562 17.172 8.594 1 97.75 113 TYR A O 1
ATOM 898 N N . PRO A 1 114 ? 19.266 19.172 9.375 1 96.69 114 PRO A N 1
ATOM 899 C CA . PRO A 1 114 ? 18.641 18.891 10.656 1 96.69 114 PRO A CA 1
ATOM 900 C C . PRO A 1 114 ? 17.125 18.688 10.539 1 96.69 114 PRO A C 1
ATOM 902 O O . PRO A 1 114 ? 16.453 19.438 9.82 1 96.69 114 PRO A O 1
ATOM 905 N N . GLU A 1 115 ? 16.625 17.672 11.234 1 97.44 115 GLU A N 1
ATOM 906 C CA . GLU A 1 115 ? 15.195 17.391 11.203 1 97.44 115 GLU A CA 1
ATOM 907 C C . GLU A 1 115 ? 14.414 18.391 12.047 1 97.44 115 GLU A C 1
ATOM 909 O O . GLU A 1 115 ? 14.773 18.656 13.188 1 97.44 115 GLU A O 1
ATOM 914 N N . ARG A 1 116 ? 13.398 18.906 11.453 1 98.69 116 ARG A N 1
ATOM 915 C CA . ARG A 1 116 ? 12.508 19.797 12.195 1 98.69 116 ARG A CA 1
ATOM 916 C C . ARG A 1 116 ? 11.109 19.188 12.312 1 98.69 116 ARG A C 1
ATOM 918 O O . ARG A 1 116 ? 10.227 19.766 12.953 1 98.69 116 ARG A O 1
ATOM 925 N N . VAL A 1 117 ? 10.93 18 11.672 1 98.88 117 VAL A N 1
ATOM 926 C CA . VAL A 1 117 ? 9.695 17.234 11.75 1 98.88 117 VAL A CA 1
ATOM 927 C C . VAL A 1 117 ? 10.016 15.75 11.875 1 98.88 117 VAL A C 1
ATOM 929 O O . VAL A 1 117 ? 11.164 15.336 11.672 1 98.88 117 VAL A O 1
ATOM 932 N N . TYR A 1 118 ? 9.016 15.016 12.273 1 98.75 118 TYR A N 1
ATOM 933 C CA . TYR A 1 118 ? 9.156 13.57 12.414 1 98.75 118 TYR A CA 1
ATOM 934 C C . TYR A 1 118 ? 7.844 12.867 12.117 1 98.75 118 TYR A C 1
ATOM 936 O O . TYR A 1 118 ? 6.773 13.344 12.508 1 98.75 118 TYR A O 1
ATOM 944 N N . ALA A 1 119 ? 7.891 11.789 11.375 1 98.75 119 ALA A N 1
ATOM 945 C CA . ALA A 1 119 ? 6.738 10.914 11.164 1 98.75 119 ALA A CA 1
ATOM 946 C C . ALA A 1 119 ? 7.156 9.445 11.18 1 98.75 119 ALA A C 1
ATOM 948 O O . ALA A 1 119 ? 8.266 9.102 10.781 1 98.75 119 ALA A O 1
ATOM 949 N N . ASP A 1 120 ? 6.211 8.648 11.68 1 98.12 120 ASP A N 1
ATOM 950 C CA . ASP A 1 120 ? 6.488 7.211 11.68 1 98.12 120 ASP A CA 1
ATOM 951 C C . ASP A 1 120 ? 5.23 6.406 11.992 1 98.12 120 ASP A C 1
ATOM 953 O O . ASP A 1 120 ? 4.184 6.98 12.312 1 98.12 120 ASP A O 1
ATOM 957 N N . MET A 1 121 ? 5.344 5.148 11.844 1 98.38 121 MET A N 1
ATOM 958 C CA . MET A 1 121 ? 4.352 4.125 12.156 1 98.38 121 MET A CA 1
ATOM 959 C C . MET A 1 121 ? 5.016 2.76 12.312 1 98.38 121 MET A C 1
ATOM 961 O O . MET A 1 121 ? 5.957 2.434 11.594 1 98.38 121 MET A O 1
ATOM 965 N N . PHE A 1 122 ? 4.543 1.962 13.281 1 97.81 122 PHE A N 1
ATOM 966 C CA . PHE A 1 122 ? 5.172 0.679 13.57 1 97.81 122 PHE A CA 1
ATOM 967 C C . PHE A 1 122 ? 4.133 -0.432 13.641 1 97.81 122 PHE A C 1
ATOM 969 O O . PHE A 1 122 ? 2.988 -0.195 14.039 1 97.81 122 PHE A O 1
ATOM 976 N N . ILE A 1 123 ? 4.5 -1.61 13.227 1 97.38 123 ILE A N 1
ATOM 977 C CA . ILE A 1 123 ? 3.777 -2.805 13.648 1 97.38 123 ILE A CA 1
ATOM 978 C C . ILE A 1 123 ? 4.27 -3.248 15.023 1 97.38 123 ILE A C 1
ATOM 980 O O . ILE A 1 123 ? 5.477 -3.314 15.266 1 97.38 123 ILE A O 1
ATOM 984 N N . THR A 1 124 ? 3.338 -3.582 15.883 1 94.94 124 THR A N 1
ATOM 985 C CA . THR A 1 124 ? 3.666 -3.873 17.281 1 94.94 124 THR A CA 1
ATOM 986 C C . THR A 1 124 ? 4.238 -5.281 17.406 1 94.94 124 THR A C 1
ATOM 988 O O . THR A 1 124 ? 3.795 -6.207 16.734 1 94.94 124 THR A O 1
ATOM 991 N N . ASP A 1 125 ? 5.199 -5.387 18.219 1 89.94 125 ASP A N 1
ATOM 992 C CA . ASP A 1 125 ? 5.711 -6.66 18.719 1 89.94 125 ASP A CA 1
ATOM 993 C C . ASP A 1 125 ? 5.34 -6.863 20.188 1 89.94 125 ASP A C 1
ATOM 995 O O . ASP A 1 125 ? 5.309 -5.906 20.969 1 89.94 125 ASP A O 1
ATOM 999 N N . HIS A 1 126 ? 5.008 -8.133 20.5 1 83.88 126 HIS A N 1
ATOM 1000 C CA . HIS A 1 126 ? 4.691 -8.406 21.906 1 83.88 126 HIS A CA 1
ATOM 1001 C C . HIS A 1 126 ? 5.902 -8.188 22.797 1 83.88 126 HIS A C 1
ATOM 1003 O O . HIS A 1 126 ? 5.758 -7.93 24 1 83.88 126 HIS A O 1
ATOM 1009 N N . ARG A 1 127 ? 7 -8.375 22.203 1 81.44 127 ARG A N 1
ATOM 1010 C CA . ARG A 1 127 ? 8.227 -8.102 22.938 1 81.44 127 ARG A CA 1
ATOM 1011 C C . ARG A 1 127 ? 8.523 -6.605 22.969 1 81.44 127 ARG A C 1
ATOM 1013 O O . ARG A 1 127 ? 8.516 -5.949 21.922 1 81.44 127 ARG A O 1
ATOM 1020 N N . LYS A 1 128 ? 8.766 -6.113 24.156 1 72 128 LYS A N 1
ATOM 1021 C CA . LYS A 1 128 ? 9 -4.688 24.344 1 72 128 LYS A CA 1
ATOM 1022 C C . LYS A 1 128 ? 10.164 -4.195 23.5 1 72 128 LYS A C 1
ATOM 1024 O O . LYS A 1 128 ? 11.227 -4.82 23.469 1 72 128 LYS A O 1
ATOM 1029 N N . GLY A 1 129 ? 9.93 -3.123 22.828 1 78.25 129 GLY A N 1
ATOM 1030 C CA . GLY A 1 129 ? 10.977 -2.436 22.094 1 78.25 129 GLY A CA 1
ATOM 1031 C C . GLY A 1 129 ? 11.305 -3.088 20.766 1 78.25 129 GLY A C 1
ATOM 1032 O O . GLY A 1 129 ? 12.258 -2.689 20.094 1 78.25 129 GLY A O 1
ATOM 1033 N N . LYS A 1 130 ? 10.516 -4.012 20.344 1 88.12 130 LYS A N 1
ATOM 1034 C CA . LYS A 1 130 ? 10.875 -4.754 19.125 1 88.12 130 LYS A CA 1
ATOM 1035 C C . LYS A 1 130 ? 9.883 -4.473 18 1 88.12 130 LYS A C 1
ATOM 1037 O O . LYS A 1 130 ? 9.766 -5.266 17.062 1 88.12 130 LYS A O 1
ATOM 1042 N N . HIS A 1 131 ? 9.211 -3.285 18.125 1 95.5 131 HIS A N 1
ATOM 1043 C CA . HIS A 1 131 ? 8.32 -2.855 17.047 1 95.5 131 HIS A CA 1
ATOM 1044 C C . HIS A 1 131 ? 9.094 -2.619 15.758 1 95.5 131 HIS A C 1
ATOM 1046 O O . HIS A 1 131 ? 10.281 -2.281 15.789 1 95.5 131 HIS A O 1
ATOM 1052 N N . GLN A 1 132 ? 8.445 -2.902 14.664 1 97.38 132 GLN A N 1
ATOM 1053 C CA . GLN A 1 132 ? 9.086 -2.701 13.367 1 97.38 132 GLN A CA 1
ATOM 1054 C C . GLN A 1 132 ? 8.422 -1.563 12.602 1 97.38 132 GLN A C 1
ATOM 1056 O O . GLN A 1 132 ? 7.191 -1.493 12.523 1 97.38 132 GLN A O 1
ATOM 1061 N N . ARG A 1 133 ? 9.25 -0.662 12.031 1 97.62 133 ARG A N 1
ATOM 1062 C CA . ARG A 1 133 ? 8.75 0.448 11.227 1 97.62 133 ARG A CA 1
ATOM 1063 C C . ARG A 1 133 ? 7.984 -0.059 10.008 1 97.62 133 ARG A C 1
ATOM 1065 O O . ARG A 1 133 ? 8.391 -1.037 9.383 1 97.62 133 ARG A O 1
ATOM 1072 N N . VAL A 1 134 ? 6.91 0.575 9.719 1 98.56 134 VAL A N 1
ATOM 1073 C CA . VAL A 1 134 ? 6.082 0.272 8.555 1 98.56 134 VAL A CA 1
ATOM 1074 C C . VAL A 1 134 ? 5.68 1.568 7.855 1 98.56 134 VAL A C 1
ATOM 1076 O O . VAL A 1 134 ? 5.402 2.576 8.508 1 98.56 134 VAL A O 1
ATOM 1079 N N . GLN A 1 135 ? 5.703 1.576 6.547 1 98.44 135 GLN A N 1
ATOM 1080 C CA . GLN A 1 135 ? 5.383 2.773 5.777 1 98.44 135 GLN A CA 1
ATOM 1081 C C . GLN A 1 135 ? 3.904 2.812 5.406 1 98.44 135 GLN A C 1
ATOM 1083 O O . GLN A 1 135 ? 3.303 3.887 5.336 1 98.44 135 GLN A O 1
ATOM 1088 N N . ALA A 1 136 ? 3.307 1.646 5.102 1 98.75 136 ALA A N 1
ATOM 1089 C CA . ALA A 1 136 ? 1.901 1.59 4.707 1 98.75 136 ALA A CA 1
ATOM 1090 C C . ALA A 1 136 ? 1.279 0.247 5.078 1 98.75 136 ALA A C 1
ATOM 1092 O O . ALA A 1 136 ? 1.927 -0.796 4.969 1 98.75 136 ALA A O 1
ATOM 1093 N N . ILE A 1 137 ? 0.05 0.268 5.492 1 98.88 137 ILE A N 1
ATOM 1094 C CA . ILE A 1 137 ? -0.755 -0.924 5.734 1 98.88 137 ILE A CA 1
ATOM 1095 C C . ILE A 1 137 ? -2.135 -0.751 5.105 1 98.88 137 ILE A C 1
ATOM 1097 O O . ILE A 1 137 ? -2.783 0.282 5.289 1 98.88 137 ILE A O 1
ATOM 1101 N N . THR A 1 138 ? -2.613 -1.693 4.312 1 98.75 138 THR A N 1
ATOM 1102 C CA . THR A 1 138 ? -3.971 -1.756 3.783 1 98.75 138 THR A CA 1
ATOM 1103 C C . THR A 1 138 ? -4.723 -2.953 4.359 1 98.75 138 THR A C 1
ATOM 1105 O O . THR A 1 138 ? -4.258 -4.09 4.25 1 98.75 138 THR A O 1
ATOM 1108 N N . VAL A 1 139 ? -5.84 -2.701 4.902 1 98.75 139 VAL A N 1
ATOM 1109 C CA . VAL A 1 139 ? -6.641 -3.785 5.465 1 98.75 139 VAL A CA 1
ATOM 1110 C C . VAL A 1 139 ? -8.062 -3.713 4.918 1 98.75 139 VAL A C 1
ATOM 1112 O O . VAL A 1 139 ? -8.547 -2.633 4.574 1 98.75 139 VAL A O 1
ATOM 1115 N N . PRO A 1 140 ? -8.75 -4.867 4.863 1 97.81 140 PRO A N 1
ATOM 1116 C CA . PRO A 1 140 ? -10.195 -4.789 4.625 1 97.81 140 PRO A CA 1
ATOM 1117 C C . PRO A 1 140 ? -10.938 -4.027 5.723 1 97.81 140 PRO A C 1
ATOM 1119 O O . PRO A 1 140 ? -10.469 -3.979 6.867 1 97.81 140 PRO A O 1
ATOM 1122 N N . GLY A 1 141 ? -12.055 -3.439 5.348 1 97.25 141 GLY A N 1
ATOM 1123 C CA . GLY A 1 141 ? -12.844 -2.668 6.297 1 97.25 141 GLY A CA 1
ATOM 1124 C C . GLY A 1 141 ? -13.266 -3.471 7.512 1 97.25 141 GLY A C 1
ATOM 1125 O O . GLY A 1 141 ? -13.625 -2.902 8.547 1 97.25 141 GLY A O 1
ATOM 1126 N N . THR A 1 142 ? -13.141 -4.77 7.441 1 95.69 142 THR A N 1
ATOM 1127 C CA . THR A 1 142 ? -13.609 -5.648 8.508 1 95.69 142 THR A CA 1
ATOM 1128 C C . THR A 1 142 ? -12.484 -5.949 9.492 1 95.69 142 THR A C 1
ATOM 1130 O O . THR A 1 142 ? -12.711 -6.555 10.539 1 95.69 142 THR A O 1
ATOM 1133 N N . SER A 1 143 ? -11.297 -5.57 9.172 1 96.56 143 SER A N 1
ATOM 1134 C CA . SER A 1 143 ? -10.156 -5.82 10.055 1 96.56 143 SER A CA 1
ATOM 1135 C C . SER A 1 143 ? -9.992 -4.699 11.07 1 96.56 143 SER A C 1
ATOM 1137 O O . SER A 1 143 ? -10.195 -3.527 10.75 1 96.56 143 SER A O 1
ATOM 1139 N N . ASN A 1 144 ? -9.633 -5.066 12.289 1 96.06 144 ASN A N 1
ATOM 1140 C CA . ASN A 1 144 ? -9.297 -4.117 13.344 1 96.06 144 ASN A CA 1
ATOM 1141 C C . ASN A 1 144 ? -7.844 -4.266 13.789 1 96.06 144 ASN A C 1
ATOM 1143 O O . ASN A 1 144 ? -7.527 -5.145 14.594 1 96.06 144 ASN A O 1
ATOM 1147 N N . ILE A 1 145 ? -7.004 -3.359 13.289 1 96.69 145 ILE A N 1
ATOM 1148 C CA . ILE A 1 145 ? -5.59 -3.506 13.609 1 96.69 145 ILE A CA 1
ATOM 1149 C C . ILE A 1 145 ? -5.145 -2.365 14.523 1 96.69 145 ILE A C 1
ATOM 1151 O O . ILE A 1 145 ? -3.951 -2.086 14.641 1 96.69 145 ILE A O 1
ATOM 1155 N N . TYR A 1 146 ? -6.078 -1.756 15.148 1 96 146 TYR A N 1
ATOM 1156 C CA . TYR A 1 146 ? -5.848 -0.591 15.992 1 96 146 TYR A CA 1
ATOM 1157 C C . TYR A 1 146 ? -4.75 -0.867 17.016 1 96 146 TYR A C 1
ATOM 1159 O O . TYR A 1 146 ? -3.807 -0.083 17.141 1 96 146 TYR A O 1
ATOM 1167 N N . SER A 1 147 ? -4.824 -1.965 17.703 1 94.38 147 SER A N 1
ATOM 1168 C CA . SER A 1 147 ? -3.883 -2.281 18.766 1 94.38 147 SER A CA 1
ATOM 1169 C C . SER A 1 147 ? -2.615 -2.924 18.219 1 94.38 147 SER A C 1
ATOM 1171 O O . SER A 1 147 ? -1.652 -3.145 18.953 1 94.38 147 SER A O 1
ATOM 1173 N N . MET A 1 148 ? -2.584 -3.197 16.891 1 96.19 148 MET A N 1
ATOM 1174 C CA . MET A 1 148 ? -1.456 -3.885 16.266 1 96.19 148 MET A CA 1
ATOM 1175 C C . MET A 1 148 ? -0.501 -2.889 15.617 1 96.19 148 MET A C 1
ATOM 1177 O O . MET A 1 148 ? 0.535 -3.277 15.078 1 96.19 148 MET A O 1
ATOM 1181 N N . VAL A 1 149 ? -0.904 -1.658 15.695 1 96.56 149 VAL A N 1
ATOM 1182 C CA . VAL A 1 149 ? -0.101 -0.562 15.164 1 96.56 149 VAL A CA 1
ATOM 1183 C C . VAL A 1 149 ? 0.277 0.396 16.297 1 96.56 149 VAL A C 1
ATOM 1185 O O . VAL A 1 149 ? -0.559 0.734 17.125 1 96.56 149 VAL A O 1
ATOM 1188 N N . ARG A 1 150 ? 1.532 0.718 16.281 1 94.81 150 ARG A N 1
ATOM 1189 C CA . ARG A 1 150 ? 2.035 1.666 17.281 1 94.81 150 ARG A CA 1
ATOM 1190 C C . ARG A 1 150 ? 2.398 2.996 16.625 1 94.81 150 ARG A C 1
ATOM 1192 O O . ARG A 1 150 ? 3.15 3.031 15.648 1 94.81 150 ARG A O 1
ATOM 1199 N N . PRO A 1 151 ? 1.917 4.242 17.219 1 95.75 151 PRO A N 1
ATOM 1200 C CA . PRO A 1 151 ? 1.009 4.387 18.359 1 95.75 151 PRO A CA 1
ATOM 1201 C C . PRO A 1 151 ? -0.456 4.477 17.938 1 95.75 151 PRO A C 1
ATOM 1203 O O . PRO A 1 151 ? -1.12 5.48 18.219 1 95.75 151 PRO A O 1
ATOM 1206 N N . HIS A 1 152 ? -1.004 3.42 17.391 1 97.25 152 HIS A N 1
ATOM 1207 C CA . HIS A 1 152 ? -2.381 3.223 16.953 1 97.25 152 HIS A CA 1
ATOM 1208 C C . HIS A 1 152 ? -2.643 3.93 15.625 1 97.25 152 HIS A C 1
ATOM 1210 O O . HIS A 1 152 ? -3.781 4.301 15.328 1 97.25 152 HIS A O 1
ATOM 1216 N N . GLY A 1 153 ? -1.684 4.238 14.836 1 98.12 153 GLY A N 1
ATOM 1217 C CA . GLY A 1 153 ? -1.684 4.859 13.523 1 98.12 153 GLY A CA 1
ATOM 1218 C C . GLY A 1 153 ? -0.456 5.715 13.273 1 98.12 153 GLY A C 1
ATOM 1219 O O . GLY A 1 153 ? 0.47 5.738 14.086 1 98.12 153 GLY A O 1
ATOM 1220 N N . PRO A 1 154 ? -0.366 6.426 12.156 1 98.62 154 PRO A N 1
ATOM 1221 C CA . PRO A 1 154 ? 0.764 7.312 11.883 1 98.62 154 PRO A CA 1
ATOM 1222 C C . PRO A 1 154 ? 0.844 8.484 12.859 1 98.62 154 PRO A C 1
ATOM 1224 O O . PRO A 1 154 ? -0.187 9.008 13.281 1 98.62 154 PRO A O 1
ATOM 1227 N N . VAL A 1 155 ? 2.051 8.844 13.141 1 98.75 155 VAL A N 1
ATOM 1228 C CA . VAL A 1 155 ? 2.289 10.031 13.953 1 98.75 155 VAL A CA 1
ATOM 1229 C C . VAL A 1 155 ? 2.969 11.109 13.102 1 98.75 155 VAL A C 1
ATOM 1231 O O . VAL A 1 155 ? 3.766 10.797 12.219 1 98.75 155 VAL A O 1
ATOM 1234 N N . LEU A 1 156 ? 2.641 12.328 13.32 1 98.88 156 LEU A N 1
ATOM 1235 C CA . LEU A 1 156 ? 3.273 13.523 12.766 1 98.88 156 LEU A CA 1
ATOM 1236 C C . LEU A 1 156 ? 3.713 14.469 13.875 1 98.88 156 LEU A C 1
ATOM 1238 O O . LEU A 1 156 ? 2.947 14.742 14.797 1 98.88 156 LEU A O 1
ATOM 1242 N N . GLU A 1 157 ? 4.906 14.953 13.742 1 98.94 157 GLU A N 1
ATOM 1243 C CA . GLU A 1 157 ? 5.438 15.812 14.797 1 98.94 157 GLU A CA 1
ATOM 1244 C C . GLU A 1 157 ? 6.211 16.984 14.203 1 98.94 157 GLU A C 1
ATOM 1246 O O . GLU A 1 157 ? 6.969 16.812 13.242 1 98.94 157 GLU A O 1
ATOM 1251 N N . SER A 1 158 ? 6 18.125 14.664 1 98.88 158 SER A N 1
ATOM 1252 C CA . SER A 1 158 ? 6.883 19.266 14.5 1 98.88 158 SER A CA 1
ATOM 1253 C C . SER A 1 158 ? 7.574 19.625 15.812 1 98.88 158 SER A C 1
ATOM 1255 O O . SER A 1 158 ? 7.406 18.938 16.812 1 98.88 158 SER A O 1
ATOM 1257 N N . GLU A 1 159 ? 8.344 20.688 15.766 1 98.56 159 GLU A N 1
ATOM 1258 C CA . GLU A 1 159 ? 8.984 21.156 16.984 1 98.56 159 GLU A CA 1
ATOM 1259 C C . GLU A 1 159 ? 7.945 21.594 18.031 1 98.56 159 GLU A C 1
ATOM 1261 O O . GLU A 1 159 ? 8.227 21.609 19.219 1 98.56 159 GLU A O 1
ATOM 1266 N N . LEU A 1 160 ? 6.73 21.844 17.594 1 98.69 160 LEU A N 1
ATOM 1267 C CA . LEU A 1 160 ? 5.738 22.469 18.469 1 98.69 160 LEU A CA 1
ATOM 1268 C C . LEU A 1 160 ? 4.738 21.438 18.984 1 98.69 160 LEU A C 1
ATOM 1270 O O . LEU A 1 160 ? 4.293 21.516 20.125 1 98.69 160 LEU A O 1
ATOM 1274 N N . VAL A 1 161 ? 4.422 20.453 18.141 1 98.69 161 VAL A N 1
ATOM 1275 C CA . VAL A 1 161 ? 3.264 19.625 18.469 1 98.69 161 VAL A CA 1
ATOM 1276 C C . VAL A 1 161 ? 3.451 18.219 17.891 1 98.69 161 VAL A C 1
ATOM 1278 O O . VAL A 1 161 ? 4.336 17.984 17.062 1 98.69 161 VAL A O 1
ATOM 1281 N N . GLY A 1 162 ? 2.664 17.281 18.422 1 98.69 162 GLY A N 1
ATOM 1282 C CA . GLY A 1 162 ? 2.527 15.953 17.844 1 98.69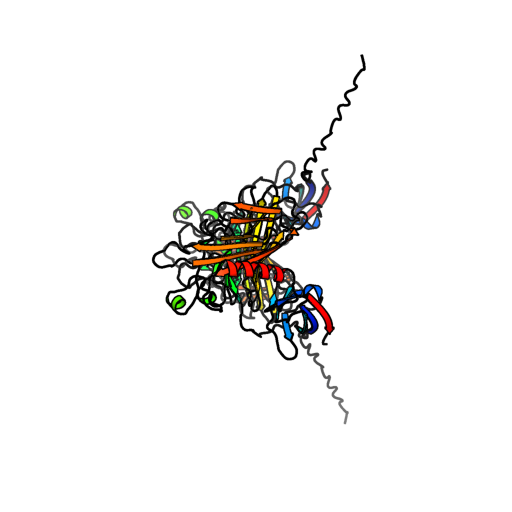 162 GLY A CA 1
ATOM 1283 C C . GLY A 1 162 ? 1.083 15.555 17.609 1 98.69 162 GLY A C 1
ATOM 1284 O O . GLY A 1 162 ? 0.194 15.93 18.375 1 98.69 162 GLY A O 1
ATOM 1285 N N . TYR A 1 163 ? 0.83 14.844 16.5 1 98.75 163 TYR A N 1
ATOM 1286 C CA . TYR A 1 163 ? -0.464 14.266 16.156 1 98.75 163 TYR A CA 1
ATOM 1287 C C . TYR A 1 163 ? -0.348 12.758 15.945 1 98.75 163 TYR A C 1
ATOM 1289 O O . TYR A 1 163 ? 0.681 12.273 15.477 1 98.75 163 TYR A O 1
ATOM 1297 N N . ARG A 1 164 ? -1.284 12.023 16.266 1 98.44 164 ARG A N 1
ATOM 1298 C CA . ARG A 1 164 ? -1.468 10.664 15.773 1 98.44 164 ARG A CA 1
ATOM 1299 C C . ARG A 1 164 ? -2.803 10.523 15.047 1 98.44 164 ARG A C 1
ATOM 1301 O O . ARG A 1 164 ? -3.797 11.133 15.445 1 98.44 164 ARG A O 1
ATOM 1308 N N . LEU A 1 165 ? -2.896 9.742 14.016 1 98.62 165 LEU A N 1
ATOM 1309 C CA . LEU A 1 165 ? -4.105 9.453 13.258 1 98.62 165 LEU A CA 1
ATOM 1310 C C . LEU A 1 165 ? -4.586 8.031 13.508 1 98.62 165 LEU A C 1
ATOM 1312 O O . LEU A 1 165 ? -3.943 7.07 13.086 1 98.62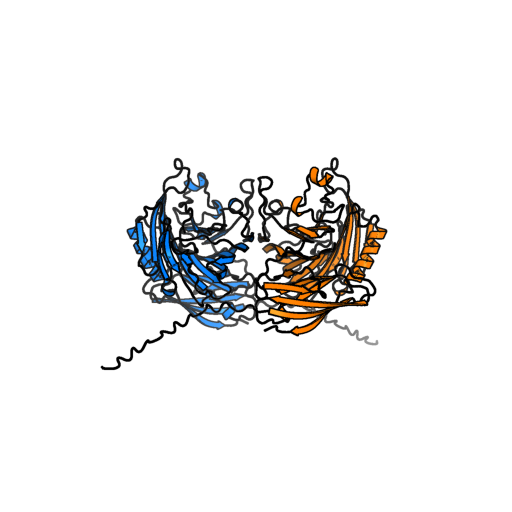 165 LEU A O 1
ATOM 1316 N N . TYR A 1 166 ? -5.723 7.906 14.148 1 98.62 166 TYR A N 1
ATOM 1317 C CA . TYR A 1 166 ? -6.156 6.582 14.57 1 98.62 166 TYR A CA 1
ATOM 1318 C C . TYR A 1 166 ? -6.441 5.688 13.375 1 98.62 166 TYR A C 1
ATOM 1320 O O . TYR A 1 166 ? -7.164 6.082 12.453 1 98.62 166 TYR A O 1
ATOM 1328 N N . PHE A 1 167 ? -5.914 4.457 13.445 1 98.5 167 PHE A N 1
ATOM 1329 C CA . PHE A 1 167 ? -6.125 3.439 12.422 1 98.5 167 PHE A CA 1
ATOM 1330 C C . PHE A 1 167 ? -7.418 2.676 12.68 1 98.5 167 PHE A C 1
ATOM 1332 O O . PHE A 1 167 ? -7.391 1.511 13.078 1 98.5 167 PHE A O 1
ATOM 1339 N N . ASN A 1 168 ? -8.5 3.215 12.422 1 98.12 168 ASN A N 1
ATOM 1340 C CA . ASN A 1 168 ? -9.844 2.648 12.539 1 98.12 168 ASN A CA 1
ATOM 1341 C C . ASN A 1 168 ? -10.891 3.549 11.891 1 98.12 168 ASN A C 1
ATOM 1343 O O . ASN A 1 168 ? -10.547 4.465 11.141 1 98.12 168 ASN A O 1
ATOM 1347 N N . GLU A 1 169 ? -12.172 3.293 12.117 1 98.19 169 GLU A N 1
ATOM 1348 C CA . GLU A 1 169 ? -13.242 3.994 11.422 1 98.19 169 GLU A CA 1
ATOM 1349 C C . GLU A 1 169 ? -13.359 5.441 11.891 1 98.19 169 GLU A C 1
ATOM 1351 O O . GLU A 1 169 ? -13.953 6.277 11.203 1 98.19 169 GLU A O 1
ATOM 1356 N N . LYS A 1 170 ? -12.773 5.754 13.047 1 98 170 LYS A N 1
ATOM 1357 C CA . LYS A 1 170 ? -12.828 7.121 13.555 1 98 170 LYS A CA 1
ATOM 1358 C C . LYS A 1 170 ? -11.922 8.047 12.75 1 98 170 LYS A C 1
ATOM 1360 O O . LYS A 1 170 ? -12.305 9.164 12.398 1 98 170 LYS A O 1
ATOM 1365 N N . GLN A 1 171 ? -10.727 7.547 12.516 1 98 171 GLN A N 1
ATOM 1366 C CA . GLN A 1 171 ? -9.695 8.297 11.805 1 98 171 GLN A CA 1
ATOM 1367 C C . GLN A 1 171 ? -9.414 9.625 12.492 1 98 171 GLN A C 1
ATOM 1369 O O . GLN A 1 171 ? -9.055 10.609 11.828 1 98 171 GLN A O 1
ATOM 1374 N N . THR A 1 172 ? -9.656 9.688 13.758 1 98.56 172 THR A N 1
ATOM 1375 C CA . THR A 1 172 ? -9.578 10.93 14.508 1 98.56 172 THR A CA 1
ATOM 1376 C C . THR A 1 172 ? -8.125 11.289 14.82 1 98.56 172 THR A C 1
ATOM 1378 O O . THR A 1 172 ? -7.367 10.453 15.305 1 98.56 172 THR A O 1
ATOM 1381 N N . PRO A 1 173 ? -7.727 12.539 14.477 1 98.69 173 PRO A N 1
ATOM 1382 C CA . PRO A 1 173 ? -6.457 13.008 15.031 1 98.69 173 PRO A CA 1
ATOM 1383 C C . PRO A 1 173 ? -6.484 13.141 16.547 1 98.69 173 PRO A C 1
ATOM 1385 O O . PRO A 1 173 ? -7.453 13.656 17.109 1 98.69 173 PRO A O 1
ATOM 1388 N N . ASP A 1 174 ? -5.516 12.562 17.156 1 97.94 174 ASP A N 1
ATOM 1389 C CA . ASP A 1 174 ? -5.215 12.758 18.562 1 97.94 174 ASP A CA 1
ATOM 1390 C C . ASP A 1 174 ? -3.955 13.602 18.75 1 97.94 174 ASP A C 1
ATOM 1392 O O . ASP A 1 174 ? -3.225 13.852 17.797 1 97.94 174 ASP A O 1
ATOM 1396 N N . ILE A 1 175 ? -3.789 14.094 20.016 1 98.19 175 ILE A N 1
ATOM 1397 C CA . ILE A 1 175 ? -2.754 15.117 20.109 1 98.19 175 ILE A CA 1
ATOM 1398 C C . ILE A 1 175 ? -1.775 14.766 21.234 1 98.19 175 ILE A C 1
ATOM 1400 O O . ILE A 1 175 ? -2.172 14.211 22.25 1 98.19 175 ILE A O 1
ATOM 1404 N N . TYR A 1 176 ? -0.541 15.047 20.969 1 97.81 176 TYR A N 1
ATOM 1405 C CA . TYR A 1 176 ? 0.58 14.992 21.906 1 97.81 176 TYR A CA 1
ATOM 1406 C C . TYR A 1 176 ? 1.026 16.391 22.297 1 97.81 176 TYR A C 1
ATOM 1408 O O . TYR A 1 176 ? 1.557 17.141 21.469 1 97.81 176 TYR A O 1
ATOM 1416 N N . GLY A 1 177 ? 0.816 16.766 23.562 1 97.56 177 GLY A N 1
ATOM 1417 C CA . GLY A 1 177 ? 1.184 18.094 24.062 1 97.56 177 GLY A CA 1
ATOM 1418 C C . GLY A 1 177 ? 2.574 18.125 24.656 1 97.56 177 GLY A C 1
ATOM 1419 O O . GLY A 1 177 ? 2.947 17.25 25.438 1 97.56 177 GLY A O 1
ATOM 1420 N N . LYS A 1 178 ? 3.287 19.188 24.328 1 97.5 178 LYS A N 1
ATOM 1421 C CA . LYS A 1 178 ? 4.672 19.328 24.781 1 97.5 178 LYS A CA 1
ATOM 1422 C C . LYS A 1 178 ? 4.809 20.469 25.781 1 97.5 178 LYS A C 1
ATOM 1424 O O . LYS A 1 178 ? 3.955 21.359 25.859 1 97.5 178 LYS A O 1
ATOM 1429 N N . PHE A 1 179 ? 5.969 20.375 26.578 1 96.88 179 PHE A N 1
ATOM 1430 C CA . PHE A 1 179 ? 6.352 21.516 27.406 1 96.88 179 PHE A CA 1
ATOM 1431 C C . PHE A 1 179 ? 7.25 22.469 26.656 1 96.88 179 PHE A C 1
ATOM 1433 O O . PHE A 1 179 ? 7.016 23.688 26.641 1 96.88 179 PHE A O 1
ATOM 1440 N N . ASN A 1 180 ? 8.219 21.859 26.031 1 96.88 180 ASN A N 1
ATOM 1441 C CA . ASN A 1 180 ? 9.227 22.625 25.312 1 96.88 180 ASN A CA 1
ATOM 1442 C C . ASN A 1 180 ? 9.242 22.266 23.828 1 96.88 180 ASN A C 1
ATOM 1444 O O . ASN A 1 180 ? 8.805 21.188 23.438 1 96.88 180 ASN A O 1
ATOM 1448 N N . LYS A 1 181 ? 9.797 23.203 23.062 1 97.81 181 LYS A N 1
ATOM 1449 C CA . LYS A 1 181 ? 9.977 22.906 21.656 1 97.81 181 LYS A CA 1
ATOM 1450 C C . LYS A 1 181 ? 11 21.797 21.438 1 97.81 181 LYS A C 1
ATOM 1452 O O . LYS A 1 181 ? 12 21.719 22.156 1 97.81 181 LYS A O 1
ATOM 1457 N N . GLY A 1 182 ? 10.734 20.969 20.469 1 97.75 182 GLY A N 1
ATOM 1458 C CA . GLY A 1 182 ? 11.648 19.891 20.125 1 97.75 182 GLY A CA 1
ATOM 1459 C C . GLY A 1 182 ? 10.953 18.641 19.609 1 97.75 182 GLY A C 1
ATOM 1460 O O . GLY A 1 182 ? 9.719 18.562 19.641 1 97.75 182 GLY A O 1
ATOM 1461 N N . LEU A 1 183 ? 11.711 17.75 19.094 1 98.38 183 LEU A N 1
ATOM 1462 C CA . LEU A 1 183 ? 11.195 16.453 18.641 1 98.38 183 LEU A CA 1
ATOM 1463 C C . LEU A 1 183 ? 11.375 15.398 19.734 1 98.38 183 LEU A C 1
ATOM 1465 O O . LEU A 1 183 ? 12.492 15.133 20.172 1 98.38 183 LEU A O 1
ATOM 1469 N N . GLU A 1 184 ? 10.25 14.789 20.141 1 97.69 184 GLU A N 1
ATOM 1470 C CA . GLU A 1 184 ? 10.312 13.867 21.266 1 97.69 184 GLU A CA 1
ATOM 1471 C C . GLU A 1 184 ? 9.727 12.508 20.906 1 97.69 184 GLU A C 1
ATOM 1473 O O . GLU A 1 184 ? 10.031 11.5 21.547 1 97.69 184 GLU A O 1
ATOM 1478 N N . ILE A 1 185 ? 9 12.398 19.844 1 97.75 185 ILE A N 1
ATOM 1479 C CA . ILE A 1 185 ? 8.156 11.227 19.625 1 97.75 185 ILE A CA 1
ATOM 1480 C C . ILE A 1 185 ? 8.992 10.078 19.078 1 97.75 185 ILE A C 1
ATOM 1482 O O . ILE A 1 185 ? 8.664 8.906 19.281 1 97.75 185 ILE A O 1
ATOM 1486 N N . LYS A 1 186 ? 10.062 10.406 18.391 1 96.62 186 LYS A N 1
ATOM 1487 C CA . LYS A 1 186 ? 10.977 9.352 17.969 1 96.62 186 LYS A CA 1
ATOM 1488 C C . LYS A 1 186 ? 11.398 8.484 19.156 1 96.62 186 LYS A C 1
ATOM 1490 O O . LYS A 1 186 ? 11.492 7.262 19.031 1 96.62 186 LYS A O 1
ATOM 1495 N N . GLU A 1 187 ? 11.602 9.102 20.312 1 95.38 187 GLU A N 1
ATOM 1496 C CA . GLU A 1 187 ? 12.031 8.398 21.516 1 95.38 187 GLU A CA 1
ATOM 1497 C C . GLU A 1 187 ? 10.836 7.875 22.312 1 95.38 187 GLU A C 1
ATOM 1499 O O . GLU A 1 187 ? 10.852 6.734 22.781 1 95.38 187 GLU A O 1
ATOM 1504 N N . SER A 1 188 ? 9.828 8.68 22.406 1 94.88 188 SER A N 1
ATOM 1505 C CA . SER A 1 188 ? 8.727 8.359 23.312 1 94.88 188 SER A CA 1
ATOM 1506 C C . SER A 1 188 ? 7.707 7.445 22.641 1 94.88 188 SER A C 1
ATOM 1508 O O . SER A 1 188 ? 6.91 6.797 23.328 1 94.88 188 SER A O 1
ATOM 1510 N N . GLN A 1 189 ? 7.656 7.516 21.281 1 91.88 189 GLN A N 1
ATOM 1511 C CA . GLN A 1 189 ? 6.633 6.824 20.5 1 91.88 189 GLN A CA 1
ATOM 1512 C C . GLN A 1 189 ? 5.234 7.137 21.031 1 91.88 189 GLN A C 1
ATOM 1514 O O . GLN A 1 189 ? 4.398 6.238 21.156 1 91.88 189 GLN A O 1
ATOM 1519 N N . PHE A 1 190 ? 5.066 8.312 21.547 1 94 190 PHE A N 1
ATOM 1520 C CA . PHE A 1 190 ? 3.793 8.859 22 1 94 190 PHE A CA 1
ATOM 1521 C C . PHE A 1 190 ? 3.523 8.461 23.438 1 94 190 PHE A C 1
ATOM 1523 O O . PHE A 1 190 ? 2.557 8.93 24.047 1 94 190 PHE A O 1
ATOM 1530 N N . TYR A 1 191 ? 4.371 7.59 24.047 1 93.12 191 TYR A N 1
ATOM 1531 C CA . TYR A 1 191 ? 4.223 7.086 25.406 1 93.12 191 TYR A CA 1
ATOM 1532 C C . TYR A 1 191 ? 5.512 7.27 26.203 1 93.12 191 TYR A C 1
ATOM 1534 O O . TYR A 1 191 ? 6.258 6.312 26.406 1 93.12 191 TYR A O 1
ATOM 1542 N N . PRO A 1 192 ? 5.734 8.406 26.75 1 94.75 192 PRO A N 1
ATOM 1543 C CA . PRO A 1 192 ? 6.992 8.656 27.453 1 94.75 192 PRO A CA 1
ATOM 1544 C C . PRO A 1 192 ? 7.117 7.848 28.75 1 94.75 192 PRO A C 1
ATOM 1546 O O . PRO A 1 192 ? 6.117 7.617 29.438 1 94.75 192 PRO A O 1
ATOM 1549 N N . THR A 1 193 ? 8.359 7.531 29.062 1 93.44 193 THR A N 1
ATOM 1550 C CA . THR A 1 193 ? 8.688 6.918 30.344 1 93.44 193 THR A CA 1
ATOM 1551 C C . THR A 1 193 ? 8.742 7.973 31.453 1 93.44 193 THR A C 1
ATOM 1553 O O . THR A 1 193 ? 8.766 9.172 31.172 1 93.44 193 THR A O 1
ATOM 1556 N N . ASP A 1 194 ? 8.898 7.477 32.625 1 93.12 194 ASP A N 1
ATOM 1557 C CA . ASP A 1 194 ? 9.062 8.398 33.75 1 93.12 194 ASP A CA 1
ATOM 1558 C C . ASP A 1 194 ? 10.32 9.242 33.594 1 93.12 194 ASP A C 1
ATOM 1560 O O . ASP A 1 194 ? 10.328 10.43 33.938 1 93.12 194 ASP A O 1
ATOM 1564 N N . GLU A 1 195 ? 11.305 8.555 33.188 1 95.94 195 GLU A N 1
ATOM 1565 C CA . GLU A 1 195 ? 12.562 9.266 32.969 1 95.94 195 GLU A CA 1
ATOM 1566 C C . GLU A 1 195 ? 12.414 10.352 31.906 1 95.94 195 GLU A C 1
ATOM 1568 O O . GLU A 1 195 ? 12.914 11.469 32.094 1 95.94 195 GLU A O 1
ATOM 1573 N N . GLN A 1 196 ? 11.711 10.125 30.891 1 95.69 196 GLN A N 1
ATOM 1574 C CA . GLN A 1 196 ? 11.484 11.086 29.812 1 95.69 196 GLN A CA 1
ATOM 1575 C C . GLN A 1 196 ? 10.594 12.234 30.281 1 95.69 196 GLN A C 1
ATOM 1577 O O . GLN A 1 196 ? 10.836 13.391 29.938 1 95.69 196 GLN A O 1
ATOM 1582 N N . LEU A 1 197 ? 9.664 11.922 31.062 1 93.31 197 LEU A N 1
ATOM 1583 C CA . LEU A 1 197 ? 8.82 12.953 31.641 1 93.31 197 LEU A CA 1
ATOM 1584 C C . LEU A 1 197 ? 9.633 13.898 32.531 1 93.31 197 LEU A C 1
ATOM 1586 O O . LEU A 1 197 ? 9.453 15.117 32.469 1 93.31 197 LEU A O 1
ATOM 1590 N N . THR A 1 198 ? 10.516 13.32 33.25 1 94.12 198 THR A N 1
ATOM 1591 C CA . THR A 1 198 ? 11.367 14.117 34.125 1 94.12 198 THR A CA 1
ATOM 1592 C C . THR A 1 198 ? 12.297 15.016 33.312 1 94.12 198 THR A C 1
ATOM 1594 O O . THR A 1 198 ? 12.609 16.141 33.719 1 94.12 198 THR A O 1
ATOM 1597 N N . LYS A 1 199 ? 12.602 14.523 32.156 1 95.06 199 LYS A N 1
ATOM 1598 C CA . LYS A 1 199 ? 13.477 15.273 31.25 1 95.06 199 LYS A CA 1
ATOM 1599 C C . LYS A 1 199 ? 12.711 16.391 30.531 1 95.06 199 LYS A C 1
ATOM 1601 O O . LYS A 1 199 ? 13.305 17.203 29.828 1 95.06 199 LYS A O 1
ATOM 1606 N N . GLY A 1 200 ? 11.398 16.391 30.703 1 94.94 200 GLY A N 1
ATOM 1607 C CA . GLY A 1 200 ? 10.633 17.5 30.141 1 94.94 200 GLY A CA 1
ATOM 1608 C C . GLY A 1 200 ? 9.836 17.109 28.906 1 94.94 200 GLY A C 1
ATOM 1609 O O . GLY A 1 200 ? 9.359 17.969 28.172 1 94.94 200 GLY A O 1
ATOM 1610 N N . PHE A 1 201 ? 9.711 15.812 28.641 1 96.69 201 PHE A N 1
ATOM 1611 C CA . PHE A 1 201 ? 8.883 15.359 27.531 1 96.69 201 PHE A CA 1
ATOM 1612 C C . PHE A 1 201 ? 7.414 15.68 27.781 1 96.69 201 PHE A C 1
ATOM 1614 O O . PHE A 1 201 ? 6.977 15.719 28.938 1 96.69 201 PHE A O 1
ATOM 1621 N N . GLY A 1 202 ? 6.711 15.906 26.688 1 95.88 202 GLY A N 1
ATOM 1622 C CA . GLY A 1 202 ? 5.262 15.984 26.766 1 95.88 202 GLY A CA 1
ATOM 1623 C C . GLY A 1 202 ? 4.598 14.633 26.938 1 95.88 202 GLY A C 1
ATOM 1624 O O . GLY A 1 202 ? 5.184 13.711 27.5 1 95.88 202 GLY A O 1
ATOM 1625 N N . ASP A 1 203 ? 3.318 14.594 26.531 1 95.12 203 ASP A N 1
ATOM 1626 C CA . ASP A 1 203 ? 2.525 13.375 26.703 1 95.12 203 ASP A CA 1
ATOM 1627 C C . ASP A 1 203 ? 1.243 13.438 25.875 1 95.12 203 ASP A C 1
ATOM 1629 O O . ASP A 1 203 ? 0.991 14.43 25.188 1 95.12 203 ASP A O 1
ATOM 1633 N N . ASP A 1 204 ? 0.576 12.297 25.891 1 95.44 204 ASP A N 1
ATOM 1634 C CA . ASP A 1 204 ? -0.812 12.289 25.438 1 95.44 204 ASP A CA 1
ATOM 1635 C C . ASP A 1 204 ? -1.683 13.18 26.328 1 95.44 204 ASP A C 1
ATOM 1637 O O . ASP A 1 204 ? -1.743 13 27.531 1 95.44 204 ASP A O 1
ATOM 1641 N N . VAL A 1 205 ? -2.424 14.156 25.719 1 95.75 205 VAL A N 1
ATOM 1642 C CA . VAL A 1 205 ? -3.047 15.172 26.562 1 95.75 205 VAL A CA 1
ATOM 1643 C C . VAL A 1 205 ? -4.539 15.25 26.25 1 95.75 205 VAL A C 1
ATOM 1645 O O . VAL A 1 205 ? -5.227 16.172 26.719 1 95.75 205 VAL A O 1
ATOM 1648 N N . LEU A 1 206 ? -5.047 14.305 25.484 1 95.31 206 LEU A N 1
ATOM 1649 C CA . LEU A 1 206 ? -6.457 14.391 25.125 1 95.31 206 LEU A CA 1
ATOM 1650 C C . LEU A 1 206 ? -7.055 13.008 24.922 1 95.31 206 LEU A C 1
ATOM 1652 O O . LEU A 1 206 ? -6.457 12.156 24.266 1 95.31 206 LEU A O 1
ATOM 1656 N N . ARG A 1 207 ? -8.172 12.758 25.469 1 94.44 207 ARG A N 1
ATOM 1657 C CA . ARG A 1 207 ? -9.016 11.617 25.109 1 94.44 207 ARG A CA 1
ATOM 1658 C C . ARG A 1 207 ? -10.086 12.031 24.109 1 94.44 207 ARG A C 1
ATOM 1660 O O . ARG A 1 207 ? -11.016 12.766 24.438 1 94.44 207 ARG A O 1
ATOM 1667 N N . VAL A 1 208 ? -10 11.484 22.938 1 95.19 208 VAL A N 1
ATOM 1668 C CA . VAL A 1 208 ? -10.836 12.023 21.875 1 95.19 208 VAL A CA 1
ATOM 1669 C C . VAL A 1 208 ? -12.18 11.312 21.844 1 95.19 208 VAL A C 1
ATOM 1671 O O . VAL A 1 208 ? -13.148 11.812 21.266 1 95.19 208 VAL A O 1
ATOM 1674 N N . PHE A 1 209 ? -12.281 10.039 22.375 1 94.25 209 PHE A N 1
ATOM 1675 C CA . PHE A 1 209 ? -13.5 9.227 22.297 1 94.25 209 PHE A CA 1
ATOM 1676 C C . PHE A 1 209 ? -14.023 9.188 20.859 1 94.25 209 PHE A C 1
ATOM 1678 O O . PHE A 1 209 ? -13.289 8.859 19.922 1 94.25 209 PHE A O 1
ATOM 1685 N N . ASP A 1 210 ? -15.305 9.469 20.672 1 95.62 210 ASP A N 1
ATOM 1686 C CA . ASP A 1 210 ? -15.898 9.391 19.344 1 95.62 210 ASP A CA 1
ATOM 1687 C C . ASP A 1 210 ? -15.969 10.773 18.703 1 95.62 210 ASP A C 1
ATOM 1689 O O . ASP A 1 210 ? -16.641 10.953 17.688 1 95.62 210 ASP A O 1
ATOM 1693 N N . SER A 1 211 ? -15.336 11.727 19.266 1 97.19 211 SER A N 1
ATOM 1694 C CA . SER A 1 211 ? -15.391 13.094 18.781 1 97.19 211 SER A CA 1
ATOM 1695 C C . SER A 1 211 ? -14.523 13.273 17.531 1 97.19 211 SER A C 1
ATOM 1697 O O . SER A 1 211 ? -13.914 12.312 17.062 1 97.19 211 SER A O 1
ATOM 1699 N N . CYS A 1 212 ? -14.5 14.492 17.031 1 96.69 212 CYS A N 1
ATOM 1700 C CA . CYS A 1 212 ? -13.633 14.828 15.906 1 96.69 212 CYS A CA 1
ATOM 1701 C C . CYS A 1 212 ? -12.234 15.195 16.391 1 96.69 212 CYS A C 1
ATOM 1703 O O . CYS A 1 212 ? -11.352 15.477 15.57 1 96.69 212 CYS A O 1
ATOM 1705 N N . GLY A 1 213 ? -11.984 15.062 17.75 1 97.56 213 GLY A N 1
ATOM 1706 C CA . GLY A 1 213 ? -10.719 15.672 18.141 1 97.56 213 GLY A CA 1
ATOM 1707 C C . GLY A 1 213 ? -10.492 17.031 17.516 1 97.56 213 GLY A C 1
ATOM 1708 O O . GLY A 1 213 ? -11.344 17.922 17.609 1 97.56 213 GLY A O 1
ATOM 1709 N N . PRO A 1 214 ? -9.383 17.203 17.016 1 98.12 214 PRO A N 1
ATOM 1710 C CA . PRO A 1 214 ? -9.281 18.375 16.141 1 98.12 214 PRO A CA 1
ATOM 1711 C C . PRO A 1 214 ? -9.336 18.016 14.656 1 98.12 214 PRO A C 1
ATOM 1713 O O . PRO A 1 214 ? -8.406 17.391 14.141 1 98.12 214 PRO A O 1
ATOM 1716 N N . GLY A 1 215 ? -10.367 18.281 14.039 1 98.69 215 GLY A N 1
ATOM 1717 C CA . GLY A 1 215 ? -10.383 18.406 12.586 1 98.69 215 GLY A CA 1
ATOM 1718 C C . GLY A 1 215 ? -10.633 17.078 11.883 1 98.69 215 GLY A C 1
ATOM 1719 O O . GLY A 1 215 ? -10.43 16.969 10.672 1 98.69 215 GLY A O 1
ATOM 1720 N N . ALA A 1 216 ? -11.047 15.977 12.57 1 98.88 216 ALA A N 1
ATOM 1721 C CA . ALA A 1 216 ? -11.344 14.742 11.852 1 98.88 216 ALA A CA 1
ATOM 1722 C C . ALA A 1 216 ? -12.453 14.945 10.828 1 98.88 216 ALA A C 1
ATOM 1724 O O . ALA A 1 216 ? -13.484 15.539 11.133 1 98.88 216 ALA A O 1
ATOM 1725 N N . LEU A 1 217 ? -12.227 14.5 9.617 1 98.88 217 LEU A N 1
ATOM 1726 C CA . LEU A 1 217 ? -13.297 14.484 8.625 1 98.88 217 LEU A CA 1
ATOM 1727 C C . LEU A 1 217 ? -14.258 13.328 8.891 1 98.88 217 LEU A C 1
ATOM 1729 O O . LEU A 1 217 ? -13.844 12.18 9.016 1 98.88 217 LEU A O 1
ATOM 1733 N N . LYS A 1 218 ? -15.531 13.633 9.016 1 98.75 218 LYS A N 1
ATOM 1734 C CA . LYS A 1 218 ? -16.562 12.664 9.328 1 98.75 218 LYS A CA 1
ATOM 1735 C C . LYS A 1 218 ? -17.766 12.812 8.398 1 98.75 218 LYS A C 1
ATOM 1737 O O . LYS A 1 218 ? -17.891 13.828 7.707 1 98.75 218 LYS A O 1
ATOM 1742 N N . GLY A 1 219 ? -18.625 11.758 8.383 1 98.69 219 GLY A N 1
ATOM 1743 C CA . GLY A 1 219 ? -19.938 11.922 7.785 1 98.69 219 GLY A CA 1
ATOM 1744 C C . GLY A 1 219 ? -20.906 12.703 8.664 1 98.69 219 GLY A C 1
ATOM 1745 O O . GLY A 1 219 ? -20.609 12.961 9.836 1 98.69 219 GLY A O 1
ATOM 1746 N N . TRP A 1 220 ? -21.953 13.109 8.094 1 98.56 220 TRP A N 1
ATOM 1747 C CA . TRP A 1 220 ? -23.031 13.82 8.766 1 98.56 220 TRP A CA 1
ATOM 1748 C C . TRP A 1 220 ? -24.375 13.148 8.516 1 98.56 220 TRP A C 1
ATOM 1750 O O . TRP A 1 220 ? -24.766 12.938 7.363 1 98.56 220 TRP A O 1
ATOM 1760 N N . ASP A 1 221 ? -25.109 12.758 9.516 1 97.81 221 ASP A N 1
ATOM 1761 C CA . ASP A 1 221 ? -26.359 12.039 9.289 1 97.81 221 ASP A CA 1
ATOM 1762 C C . ASP A 1 221 ? -27.562 12.961 9.453 1 97.81 221 ASP A C 1
ATOM 1764 O O . ASP A 1 221 ? -28.703 12.492 9.531 1 97.81 221 ASP A O 1
ATOM 1768 N N . GLY A 1 222 ? -27.344 14.242 9.609 1 97.31 222 GLY A N 1
ATOM 1769 C CA . GLY A 1 222 ? -28.406 15.219 9.797 1 97.31 222 GLY A CA 1
ATOM 1770 C C . GLY A 1 222 ? -28.531 15.703 11.227 1 97.31 222 GLY A C 1
ATOM 1771 O O . GLY A 1 222 ? -29.125 16.75 11.484 1 97.31 222 GLY A O 1
ATOM 1772 N N . GLN A 1 223 ? -27.922 14.93 12.133 1 97.81 223 GLN A N 1
ATOM 1773 C CA . GLN A 1 223 ? -28.031 15.266 13.547 1 97.81 223 GLN A CA 1
ATOM 1774 C C . GLN A 1 223 ? -26.672 15.234 14.234 1 97.81 223 GLN A C 1
ATOM 1776 O O . GLN A 1 223 ? -26.438 15.984 15.188 1 97.81 223 GLN A O 1
ATOM 1781 N N . LYS A 1 224 ? -25.891 14.305 13.766 1 98.38 224 LYS A N 1
ATOM 1782 C CA . LYS A 1 224 ? -24.594 14.133 14.422 1 98.38 224 LYS A CA 1
ATOM 1783 C C . LYS A 1 224 ? -23.547 13.648 13.438 1 98.38 224 LYS A C 1
ATOM 1785 O O . LYS A 1 224 ? -23.875 13.117 12.375 1 98.38 224 LYS A O 1
ATOM 1790 N N . ALA A 1 225 ? -22.281 13.828 13.852 1 98.56 225 ALA A N 1
ATOM 1791 C CA . ALA A 1 225 ? -21.156 13.273 13.109 1 98.56 225 ALA A CA 1
ATOM 1792 C C . ALA A 1 225 ? -21.156 11.75 13.164 1 98.56 225 ALA A C 1
ATOM 1794 O O . ALA A 1 225 ? -21.422 11.164 14.219 1 98.56 225 ALA A O 1
ATOM 1795 N N . ILE A 1 226 ? -20.812 11.086 12.055 1 98.5 226 ILE A N 1
ATOM 1796 C CA . ILE A 1 226 ? -20.703 9.633 12.031 1 98.5 226 ILE A CA 1
ATOM 1797 C C . ILE A 1 226 ? -19.344 9.227 11.477 1 98.5 226 ILE A C 1
ATOM 1799 O O . ILE A 1 226 ? -18.734 9.969 10.695 1 98.5 226 ILE A O 1
ATOM 1803 N N . HIS A 1 227 ? -18.859 8.07 11.914 1 98.56 227 HIS A N 1
ATOM 1804 C CA . HIS A 1 227 ? -17.547 7.574 11.516 1 98.56 227 HIS A CA 1
ATOM 1805 C C . HIS A 1 227 ? -17.547 7.129 10.062 1 98.56 227 HIS A C 1
ATOM 1807 O O . HIS A 1 227 ? -18.609 7.043 9.43 1 98.56 227 HIS A O 1
ATOM 1813 N N . VAL A 1 228 ? -16.375 6.914 9.508 1 98.69 228 VAL A N 1
ATOM 1814 C CA . VAL A 1 228 ? -16.188 6.512 8.117 1 98.69 228 VAL A CA 1
ATOM 1815 C C . VAL A 1 228 ? -16.281 4.992 8 1 98.69 228 VAL A C 1
ATOM 1817 O O . VAL A 1 228 ? -15.273 4.293 8.031 1 98.69 228 VAL A O 1
ATOM 1820 N N . THR A 1 229 ? -17.391 4.488 7.82 1 98.12 229 THR A N 1
ATOM 1821 C CA . THR A 1 229 ? -17.734 3.074 7.691 1 98.12 229 THR A CA 1
ATOM 1822 C C . THR A 1 229 ? -19.141 2.902 7.133 1 98.12 229 THR A C 1
ATOM 1824 O O . THR A 1 229 ? -20 3.771 7.316 1 98.12 229 THR A O 1
ATOM 1827 N N . PRO A 1 230 ? -19.453 1.854 6.461 1 98.12 230 PRO A N 1
ATOM 1828 C CA . PRO A 1 230 ? -18.547 0.766 6.09 1 98.12 230 PRO A CA 1
ATOM 1829 C C . PRO A 1 230 ? -17.672 1.116 4.895 1 98.12 230 PRO A C 1
ATOM 1831 O O . PRO A 1 230 ? -18.047 1.947 4.066 1 98.12 230 PRO A O 1
ATOM 1834 N N . VAL A 1 231 ? -16.516 0.57 4.809 1 98.5 231 VAL A N 1
ATOM 1835 C CA . VAL A 1 231 ? -15.586 0.718 3.691 1 98.5 231 VAL A CA 1
ATOM 1836 C C . VAL A 1 231 ? -15.133 -0.659 3.207 1 98.5 231 VAL A C 1
ATOM 1838 O O . VAL A 1 231 ? -15.273 -1.652 3.924 1 98.5 231 VAL A O 1
ATOM 1841 N N . GLU A 1 232 ? -14.633 -0.733 1.965 1 96.62 232 GLU A N 1
ATOM 1842 C CA . GLU A 1 232 ? -14.016 -1.957 1.466 1 96.62 232 GLU A CA 1
ATOM 1843 C C . GLU A 1 232 ? -12.609 -2.135 2.033 1 96.62 232 GLU A C 1
ATOM 1845 O O . GLU A 1 232 ? -12.258 -3.223 2.492 1 96.62 232 GLU A O 1
ATOM 1850 N N . THR A 1 233 ? -11.82 -1.085 1.946 1 98.12 233 THR A N 1
ATOM 1851 C CA . THR A 1 233 ? -10.477 -1.137 2.516 1 98.12 233 THR A CA 1
ATOM 1852 C C . THR A 1 233 ? -10.141 0.175 3.219 1 98.12 233 THR A C 1
ATOM 1854 O O . THR A 1 233 ? -10.75 1.209 2.945 1 98.12 233 THR A O 1
ATOM 1857 N N . ARG A 1 234 ? -9.219 0.142 4.137 1 98.75 234 ARG A N 1
ATOM 1858 C CA . ARG A 1 234 ? -8.578 1.284 4.777 1 98.75 234 ARG A CA 1
ATOM 1859 C C . ARG A 1 234 ? -7.055 1.169 4.703 1 98.75 234 ARG A C 1
ATOM 1861 O O . ARG A 1 234 ? -6.492 0.117 5.008 1 98.75 234 ARG A O 1
ATOM 1868 N N . THR A 1 235 ? -6.441 2.189 4.23 1 98.69 235 THR A N 1
ATOM 1869 C CA . THR A 1 235 ? -4.988 2.279 4.152 1 98.69 235 THR A CA 1
ATOM 1870 C C . THR A 1 235 ? -4.477 3.475 4.949 1 98.69 235 THR A C 1
ATOM 1872 O O . THR A 1 235 ? -5.027 4.574 4.855 1 98.69 235 THR A O 1
ATOM 1875 N N . GLU A 1 236 ? -3.529 3.277 5.773 1 98.81 236 GLU A N 1
ATOM 1876 C CA . GLU A 1 236 ? -2.773 4.398 6.328 1 98.81 236 GLU A CA 1
ATOM 1877 C C . GLU A 1 236 ? -1.294 4.297 5.965 1 98.81 236 GLU A C 1
ATOM 1879 O O . GLU A 1 236 ? -0.725 3.205 5.953 1 98.81 236 GLU A O 1
ATOM 1884 N N . ARG A 1 237 ? -0.708 5.438 5.594 1 98.69 237 ARG A N 1
ATOM 1885 C CA . ARG A 1 237 ? 0.67 5.426 5.113 1 98.69 237 ARG A CA 1
ATOM 1886 C C . ARG A 1 237 ? 1.37 6.746 5.418 1 98.69 237 ARG A C 1
ATOM 1888 O O . ARG A 1 237 ? 0.715 7.773 5.602 1 98.69 237 ARG A O 1
ATOM 1895 N N . ILE A 1 238 ? 2.691 6.656 5.504 1 98.69 238 ILE A N 1
ATOM 1896 C CA . ILE A 1 238 ? 3.562 7.828 5.512 1 98.69 238 ILE A CA 1
ATOM 1897 C C . ILE A 1 238 ? 4.035 8.125 4.094 1 98.69 238 ILE A C 1
ATOM 1899 O O . ILE A 1 238 ? 4.57 7.25 3.412 1 98.69 238 ILE A O 1
ATOM 1903 N N . ILE A 1 239 ? 3.875 9.305 3.65 1 98.38 239 ILE A N 1
ATOM 1904 C CA . ILE A 1 239 ? 4.254 9.719 2.305 1 98.38 239 ILE A CA 1
ATOM 1905 C C . ILE A 1 239 ? 5.613 10.414 2.342 1 98.38 239 ILE A C 1
ATOM 1907 O O . ILE A 1 239 ? 6.422 10.258 1.422 1 98.38 239 ILE A O 1
ATOM 1911 N N . SER A 1 240 ? 5.797 11.227 3.408 1 98.06 240 SER A N 1
ATOM 1912 C CA . SER A 1 240 ? 7.031 12 3.562 1 98.06 240 SER A CA 1
ATOM 1913 C C . SER A 1 240 ? 7.473 12.047 5.02 1 98.06 240 SER A C 1
ATOM 1915 O O . SER A 1 240 ? 6.645 12.195 5.922 1 98.06 240 SER A O 1
ATOM 1917 N N . TYR A 1 241 ? 8.812 12.062 5.242 1 97.75 241 TYR A N 1
ATOM 1918 C CA . TYR A 1 241 ? 9.352 11.938 6.59 1 97.75 241 TYR A CA 1
ATOM 1919 C C . TYR A 1 241 ? 10.086 13.211 7 1 97.75 241 TYR A C 1
ATOM 1921 O O . TYR A 1 241 ? 10.508 13.352 8.148 1 97.75 241 TYR A O 1
ATOM 1929 N N . GLY A 1 242 ? 10.219 14.125 6.188 1 97.56 242 GLY A N 1
ATOM 1930 C CA . GLY A 1 242 ? 10.969 15.336 6.5 1 97.56 242 GLY A CA 1
ATOM 1931 C C . GLY A 1 242 ? 12.172 15.539 5.602 1 97.56 242 GLY A C 1
ATOM 1932 O O . GLY A 1 242 ? 12.289 14.891 4.559 1 97.56 242 GLY A O 1
ATOM 1933 N N . PRO A 1 243 ? 12.898 16.578 5.812 1 98 243 PRO A N 1
ATOM 1934 C CA . PRO A 1 243 ? 13.039 17.266 7.105 1 98 243 PRO A CA 1
ATOM 1935 C C . PRO A 1 243 ? 12.172 18.516 7.211 1 98 243 PRO A C 1
ATOM 1937 O O . PRO A 1 243 ? 12.055 19.109 8.289 1 98 243 PRO A O 1
ATOM 1940 N N . VAL A 1 244 ? 11.484 18.906 6.215 1 98.56 244 VAL A N 1
ATOM 1941 C CA . VAL A 1 244 ? 10.805 20.203 6.184 1 98.56 244 VAL A CA 1
ATOM 1942 C C . VAL A 1 244 ? 9.312 20.016 6.445 1 98.56 244 VAL A C 1
ATOM 1944 O O . VAL A 1 244 ? 8.656 20.906 6.992 1 98.56 244 VAL A O 1
ATOM 1947 N N . ARG A 1 245 ? 8.844 18.906 6.016 1 98.88 245 ARG A N 1
ATOM 1948 C CA . ARG A 1 245 ? 7.449 18.578 6.293 1 98.88 245 ARG A CA 1
ATOM 1949 C C . ARG A 1 245 ? 7.238 17.062 6.316 1 98.88 245 ARG A C 1
ATOM 1951 O O . ARG A 1 245 ? 8.023 16.312 5.73 1 98.88 245 ARG A O 1
ATOM 1958 N N . VAL A 1 246 ? 6.254 16.672 7.031 1 98.88 246 VAL A N 1
ATOM 1959 C CA . VAL A 1 246 ? 5.816 15.281 7.02 1 98.88 246 VAL A CA 1
ATOM 1960 C C . VAL A 1 246 ? 4.402 15.188 6.445 1 98.88 246 VAL A C 1
ATOM 1962 O O . VAL A 1 246 ? 3.602 16.109 6.602 1 98.88 246 VAL A O 1
ATOM 1965 N N . ILE A 1 247 ? 4.176 14.117 5.754 1 98.94 247 ILE A N 1
ATOM 1966 C CA . ILE A 1 247 ? 2.881 13.875 5.121 1 98.94 247 ILE A CA 1
ATOM 1967 C C . ILE A 1 247 ? 2.426 12.445 5.406 1 98.94 247 ILE A C 1
ATOM 1969 O O . ILE A 1 247 ? 3.182 11.5 5.203 1 98.94 247 ILE A O 1
ATOM 1973 N N . ALA A 1 248 ? 1.246 12.297 5.918 1 98.88 248 ALA A N 1
ATOM 1974 C CA . ALA A 1 248 ? 0.568 11.008 6.074 1 98.88 248 ALA A CA 1
ATOM 1975 C C . ALA A 1 248 ? -0.769 11 5.34 1 98.88 248 ALA A C 1
ATOM 1977 O O . ALA A 1 248 ? -1.321 12.062 5.031 1 98.88 248 ALA A O 1
ATOM 1978 N N . GLU A 1 249 ? -1.239 9.812 5.02 1 98.81 249 GLU A N 1
ATOM 1979 C CA . GLU A 1 249 ? -2.535 9.68 4.359 1 98.81 249 GLU A CA 1
ATOM 1980 C C . GLU A 1 249 ? -3.361 8.555 4.988 1 98.81 249 GLU A C 1
ATOM 1982 O O . GLU A 1 249 ? -2.811 7.555 5.445 1 98.81 249 GLU A O 1
ATOM 1987 N N . ILE A 1 250 ? -4.625 8.805 4.996 1 98.88 250 ILE A N 1
ATOM 1988 C CA . ILE A 1 250 ? -5.621 7.762 5.199 1 98.88 250 ILE A CA 1
ATOM 1989 C C . ILE A 1 250 ? -6.465 7.602 3.936 1 98.88 250 ILE A C 1
ATOM 1991 O O . ILE A 1 250 ? -7.102 8.555 3.482 1 98.88 250 ILE A O 1
ATOM 1995 N N . GLU A 1 251 ? -6.438 6.43 3.391 1 98.62 251 GLU A N 1
ATOM 1996 C CA . GLU A 1 251 ? -7.238 6.117 2.213 1 98.62 251 GLU A CA 1
ATOM 1997 C C . GLU A 1 251 ? -8.32 5.086 2.539 1 98.62 251 GLU A C 1
ATOM 1999 O O . GLU A 1 251 ? -8.031 4.051 3.145 1 98.62 251 GLU A O 1
ATOM 2004 N N . VAL A 1 252 ? -9.531 5.406 2.172 1 98.56 252 VAL A N 1
ATOM 2005 C CA . VAL A 1 252 ? -10.602 4.422 2.248 1 98.56 252 VAL A CA 1
ATOM 2006 C C . VAL A 1 252 ? -11.211 4.211 0.863 1 98.56 252 VAL A C 1
ATOM 2008 O O . VAL A 1 252 ? -11.344 5.16 0.086 1 98.56 252 VAL A O 1
ATOM 2011 N N . THR A 1 253 ? -11.539 2.971 0.587 1 97.75 253 THR A N 1
ATOM 2012 C CA . THR A 1 253 ? -12.227 2.645 -0.659 1 97.75 253 THR A CA 1
ATOM 2013 C C . THR A 1 253 ? -13.609 2.076 -0.38 1 97.75 253 THR A C 1
ATOM 2015 O O . THR A 1 253 ? -13.852 1.498 0.683 1 97.75 253 THR A O 1
ATOM 2018 N N . GLY A 1 254 ? -14.547 2.406 -1.333 1 96.44 254 GLY A N 1
ATOM 2019 C CA . GLY A 1 254 ? -15.883 1.839 -1.261 1 96.44 254 GLY A CA 1
ATOM 2020 C C . GLY A 1 254 ? -16.656 2.297 -0.042 1 96.44 254 GLY A C 1
ATOM 2021 O O . GLY A 1 254 ? -17.422 1.523 0.541 1 96.44 254 GLY A O 1
ATOM 2022 N N . TRP A 1 255 ? -16.406 3.523 0.442 1 98.38 255 TRP A N 1
ATOM 2023 C CA . TRP A 1 255 ? -17.188 4.062 1.546 1 98.38 255 TRP A CA 1
ATOM 2024 C C . TRP A 1 255 ? -18.641 4.273 1.128 1 98.38 255 TRP A C 1
ATOM 2026 O O . TRP A 1 255 ? -18.938 5.113 0.273 1 98.38 255 TRP A O 1
ATOM 2036 N N . GLN A 1 256 ? -19.516 3.418 1.691 1 97.69 256 GLN A N 1
ATOM 2037 C CA . GLN A 1 256 ? -20.938 3.605 1.46 1 97.69 256 GLN A CA 1
ATOM 2038 C C . GLN A 1 256 ? -21.484 4.777 2.277 1 97.69 256 GLN A C 1
ATOM 2040 O O . GLN A 1 256 ? -21.625 4.676 3.498 1 97.69 256 GLN A O 1
ATOM 2045 N N . TYR A 1 257 ? -21.828 5.898 1.517 1 98.12 257 TYR A N 1
ATOM 2046 C CA . TYR A 1 257 ? -22.172 7.125 2.232 1 98.12 257 TYR A CA 1
ATOM 2047 C C . TYR A 1 257 ? -23.203 7.934 1.468 1 98.12 257 TYR A C 1
ATOM 2049 O O . TYR A 1 257 ? -22.969 8.367 0.339 1 98.12 257 TYR A O 1
ATOM 2057 N N . GLN A 1 258 ? -24.359 8.07 2.035 1 97.56 258 GLN A N 1
ATOM 2058 C CA . GLN A 1 258 ? -25.469 8.883 1.539 1 97.56 258 GLN A CA 1
ATOM 2059 C C . GLN A 1 258 ? -25.781 8.539 0.087 1 97.56 258 GLN A C 1
ATOM 2061 O O . GLN A 1 258 ? -25.938 9.438 -0.748 1 97.56 258 GLN A O 1
ATOM 2066 N N . GLY A 1 259 ? -25.859 7.309 -0.23 1 95.06 259 GLY A N 1
ATOM 2067 C CA . GLY A 1 259 ? -26.25 6.832 -1.543 1 95.06 259 GLY A CA 1
ATOM 2068 C C . GLY A 1 259 ? -25.109 6.754 -2.529 1 95.06 259 GLY A C 1
ATOM 2069 O O . GLY A 1 259 ? -25.281 6.305 -3.662 1 95.06 259 GLY A O 1
ATOM 2070 N N . SER A 1 260 ? -23.922 7.188 -2.088 1 95.44 260 SER A N 1
ATOM 2071 C CA . SER A 1 260 ? -22.719 7.137 -2.922 1 95.44 260 SER A CA 1
ATOM 2072 C C . SER A 1 260 ? -21.75 6.07 -2.432 1 95.44 260 SER A C 1
ATOM 2074 O O . SER A 1 260 ? -21.859 5.586 -1.305 1 95.44 260 SER A O 1
ATOM 2076 N N . GLU A 1 261 ? -20.891 5.574 -3.328 1 94.69 261 GLU A N 1
ATOM 2077 C CA . GLU A 1 261 ? -19.688 4.812 -3.014 1 94.69 261 GLU A CA 1
ATOM 2078 C C . GLU A 1 261 ? -18.438 5.652 -3.244 1 94.69 261 GLU A C 1
ATOM 2080 O O . GLU A 1 261 ? -18.062 5.918 -4.387 1 94.69 261 GLU A O 1
ATOM 2085 N N . LEU A 1 262 ? -17.781 6.027 -2.145 1 97.69 262 LEU A N 1
ATOM 2086 C CA . LEU A 1 262 ? -16.719 7.016 -2.238 1 97.69 262 LEU A CA 1
ATOM 2087 C C . LEU A 1 262 ? -15.352 6.363 -2.033 1 97.69 262 LEU A C 1
ATOM 2089 O O . LEU A 1 262 ? -15.188 5.531 -1.14 1 97.69 262 LEU A O 1
ATOM 2093 N N . ASP A 1 263 ? -14.438 6.602 -2.887 1 97.44 263 ASP A N 1
ATOM 2094 C CA . ASP A 1 263 ? -13.008 6.438 -2.625 1 97.44 263 ASP A CA 1
ATOM 2095 C C . ASP A 1 263 ? -12.375 7.758 -2.184 1 97.44 263 ASP A C 1
ATOM 2097 O O . ASP A 1 263 ? -12.359 8.727 -2.945 1 97.44 263 ASP A O 1
ATOM 2101 N N . MET A 1 264 ? -11.883 7.77 -0.958 1 98.5 264 MET A N 1
ATOM 2102 C CA . MET A 1 264 ? -11.422 9.023 -0.367 1 98.5 264 MET A CA 1
ATOM 2103 C C . MET A 1 264 ? -10.008 8.883 0.187 1 98.5 264 MET A C 1
ATOM 2105 O O . MET A 1 264 ? -9.703 7.91 0.878 1 98.5 264 MET A O 1
ATOM 2109 N N . THR A 1 265 ? -9.156 9.805 -0.153 1 98.62 265 THR A N 1
ATOM 2110 C CA . THR A 1 265 ? -7.855 9.953 0.489 1 98.62 265 THR A CA 1
ATOM 2111 C C . THR A 1 265 ? -7.785 11.258 1.274 1 98.62 265 THR A C 1
ATOM 2113 O O . THR A 1 265 ? -7.996 12.336 0.716 1 98.62 265 THR A O 1
ATOM 2116 N N . THR A 1 266 ? -7.59 11.141 2.508 1 98.81 266 THR A N 1
ATOM 2117 C CA . THR A 1 266 ? -7.316 12.305 3.34 1 98.81 266 THR A CA 1
ATOM 2118 C C . THR A 1 266 ? -5.816 12.445 3.592 1 98.81 266 THR A C 1
ATOM 2120 O O . THR A 1 266 ? -5.184 11.539 4.133 1 98.81 266 THR A O 1
ATOM 2123 N N . ARG A 1 267 ? -5.258 13.57 3.223 1 98.81 267 ARG A N 1
ATOM 2124 C CA . ARG A 1 267 ? -3.83 13.836 3.379 1 98.81 267 ARG A CA 1
ATOM 2125 C C . ARG A 1 267 ? -3.582 14.859 4.484 1 98.81 267 ARG A C 1
ATOM 2127 O O . ARG A 1 267 ? -4.25 15.898 4.539 1 98.81 267 ARG A O 1
ATOM 2134 N N . TYR A 1 268 ? -2.65 14.523 5.332 1 98.94 268 TYR A N 1
ATOM 2135 C CA . TYR A 1 268 ? -2.248 15.367 6.453 1 98.94 268 TYR A CA 1
ATOM 2136 C C . TYR A 1 268 ? -0.819 15.859 6.277 1 98.94 268 TYR A C 1
ATOM 2138 O O . TYR A 1 268 ? 0.115 15.062 6.18 1 98.94 268 TYR A O 1
ATOM 2146 N N . THR A 1 269 ? -0.627 17.141 6.223 1 98.94 269 THR A N 1
ATOM 2147 C CA . THR A 1 269 ? 0.697 17.734 6.066 1 98.94 269 THR A CA 1
ATOM 2148 C C . THR A 1 269 ? 1.04 18.625 7.262 1 98.94 269 THR A C 1
ATOM 2150 O O . THR A 1 269 ? 0.244 19.469 7.656 1 98.94 269 THR A O 1
ATOM 2153 N N . LEU A 1 270 ? 2.137 18.375 7.832 1 98.94 270 LEU A N 1
ATOM 2154 C CA . LEU A 1 270 ? 2.668 19.172 8.938 1 98.94 270 LEU A CA 1
ATOM 2155 C C . LEU A 1 270 ? 4.043 19.734 8.586 1 98.94 270 LEU A C 1
ATOM 2157 O O . LEU A 1 270 ? 4.961 18.984 8.258 1 98.94 270 LEU A O 1
ATOM 2161 N N . TYR A 1 271 ? 4.191 21.062 8.641 1 98.94 271 TYR A N 1
ATOM 2162 C CA . TYR A 1 271 ? 5.441 21.719 8.281 1 98.94 271 TYR A CA 1
ATOM 2163 C C . TYR A 1 271 ? 6.289 22 9.523 1 98.94 271 TYR A C 1
ATOM 2165 O O . TYR A 1 271 ? 5.762 22.141 10.625 1 98.94 271 TYR A O 1
ATOM 2173 N N . ALA A 1 272 ? 7.582 22.125 9.25 1 98.81 272 ALA A N 1
ATOM 2174 C CA . ALA A 1 272 ? 8.523 22.625 10.25 1 98.81 272 ALA A CA 1
ATOM 2175 C C . ALA A 1 272 ? 8.078 23.969 10.812 1 98.81 272 ALA A C 1
ATOM 2177 O O . ALA A 1 272 ? 7.68 24.859 10.055 1 98.81 272 ALA A O 1
ATOM 2178 N N . GLY A 1 273 ? 8.055 24 12.148 1 98.5 273 GLY A N 1
ATOM 2179 C CA . GLY A 1 273 ? 7.734 25.25 12.82 1 98.5 273 GLY A CA 1
ATOM 2180 C C . GLY A 1 273 ? 6.242 25.5 12.914 1 98.5 273 GLY A C 1
ATOM 2181 O O . GLY A 1 273 ? 5.816 26.562 13.375 1 98.5 273 GLY A O 1
ATOM 2182 N N . HIS A 1 274 ? 5.457 24.609 12.461 1 98.69 274 HIS A N 1
ATOM 2183 C CA . HIS A 1 274 ? 4.012 24.797 12.484 1 98.69 274 HIS A CA 1
ATOM 2184 C C . HIS A 1 274 ? 3.361 23.906 13.547 1 98.69 274 HIS A C 1
ATOM 2186 O O . HIS A 1 274 ? 3.902 22.859 13.906 1 98.69 274 HIS A O 1
ATOM 2192 N N . ARG A 1 275 ? 2.24 24.359 14.023 1 98.5 275 ARG A N 1
ATOM 2193 C CA . ARG A 1 275 ? 1.419 23.5 14.875 1 98.5 275 ARG A CA 1
ATOM 2194 C C . ARG A 1 275 ? 0.178 23.016 14.125 1 98.5 275 ARG A C 1
ATOM 2196 O O . ARG A 1 275 ? -0.472 22.062 14.547 1 98.5 275 ARG A O 1
ATOM 2203 N N . ASP A 1 276 ? -0.193 23.688 13.008 1 98.81 276 ASP A N 1
ATOM 2204 C CA . ASP A 1 276 ? -1.416 23.328 12.297 1 98.81 276 ASP A CA 1
ATOM 2205 C C . ASP A 1 276 ? -1.154 22.219 11.281 1 98.81 276 ASP A C 1
ATOM 2207 O O . ASP A 1 276 ? -0.055 22.125 10.734 1 98.81 276 ASP A O 1
ATOM 2211 N N . LEU A 1 277 ? -2.16 21.391 11.039 1 98.56 277 LEU A N 1
ATOM 2212 C CA . LEU A 1 277 ? -2.205 20.391 9.984 1 98.56 277 LEU A CA 1
ATOM 2213 C C . LEU A 1 277 ? -3.018 20.891 8.797 1 98.56 277 LEU A C 1
ATOM 2215 O O . LEU A 1 277 ? -4.125 21.406 8.969 1 98.56 277 LEU A O 1
ATOM 2219 N N . ARG A 1 278 ? -2.41 20.828 7.684 1 98.81 278 ARG A N 1
ATOM 2220 C CA . ARG A 1 278 ? -3.215 20.953 6.473 1 98.81 278 ARG A CA 1
ATOM 2221 C C . ARG A 1 278 ? -3.877 19.609 6.129 1 98.81 278 ARG A C 1
ATOM 2223 O O . ARG A 1 278 ? -3.199 18.594 5.996 1 98.81 278 ARG A O 1
ATOM 2230 N N . ILE A 1 279 ? -5.168 19.625 5.996 1 98.88 279 ILE A N 1
ATOM 2231 C CA . ILE A 1 279 ? -5.926 18.422 5.695 1 98.88 279 ILE A CA 1
ATOM 2232 C C . ILE A 1 279 ? -6.598 18.547 4.328 1 98.88 279 ILE A C 1
ATOM 2234 O O . ILE A 1 279 ? -7.328 19.516 4.082 1 98.88 279 ILE A O 1
ATOM 2238 N N . GLU A 1 280 ? -6.297 17.625 3.461 1 98.88 280 GLU A N 1
ATOM 2239 C CA . GLU A 1 280 ? -6.871 17.594 2.117 1 98.88 280 GLU A CA 1
ATOM 2240 C C . GLU A 1 280 ? -7.633 16.297 1.869 1 98.88 280 GLU A C 1
ATOM 2242 O O . GLU A 1 280 ? -7.133 15.211 2.174 1 98.88 280 GLU A O 1
ATOM 2247 N N . ALA A 1 281 ? -8.805 16.406 1.362 1 98.88 281 ALA A N 1
ATOM 2248 C CA . ALA A 1 281 ? -9.594 15.25 0.966 1 98.88 281 ALA A CA 1
ATOM 2249 C C . ALA A 1 281 ? -9.688 15.141 -0.553 1 98.88 281 ALA A C 1
ATOM 2251 O O . ALA A 1 281 ? -10.094 16.094 -1.226 1 98.88 281 ALA A O 1
ATOM 2252 N N . PHE A 1 282 ? -9.281 14.039 -1.069 1 98.62 282 PHE A N 1
ATOM 2253 C CA . PHE A 1 282 ? -9.336 13.727 -2.494 1 98.62 282 PHE A CA 1
ATOM 2254 C C . PHE A 1 282 ? -10.344 12.617 -2.771 1 98.62 282 PHE A C 1
ATOM 2256 O O . PHE A 1 282 ? -10.422 11.641 -2.025 1 98.62 282 PHE A O 1
ATOM 2263 N N . PHE A 1 283 ? -11.094 12.828 -3.836 1 98.06 283 PHE A N 1
ATOM 2264 C CA . PHE A 1 283 ? -12.023 11.812 -4.309 1 98.06 283 PHE A CA 1
ATOM 2265 C C . PHE A 1 283 ? -11.734 11.445 -5.758 1 98.06 283 PHE A C 1
ATOM 2267 O O . PHE A 1 283 ? -11.242 12.266 -6.527 1 98.06 283 PHE A O 1
ATOM 2274 N N . ASP A 1 284 ? -11.977 10.195 -6.102 1 94.38 284 ASP A N 1
ATOM 2275 C CA . ASP A 1 284 ? -11.68 9.742 -7.457 1 94.38 284 ASP A CA 1
ATOM 2276 C C . ASP A 1 284 ? -12.719 10.258 -8.445 1 94.38 284 ASP A C 1
ATOM 2278 O O . ASP A 1 284 ? -12.453 10.359 -9.648 1 94.38 284 ASP A O 1
ATOM 2282 N N . GLU A 1 285 ? -13.891 10.578 -8.008 1 94.38 285 GLU A N 1
ATOM 2283 C CA . GLU A 1 285 ? -14.969 11.172 -8.789 1 94.38 285 GLU A CA 1
ATOM 2284 C C . GLU A 1 285 ? -15.523 12.422 -8.117 1 94.38 285 GLU A C 1
ATOM 2286 O O . GLU A 1 285 ? -15.43 12.562 -6.895 1 94.38 285 GLU A O 1
ATOM 2291 N N . PRO A 1 286 ? -16.109 13.336 -8.938 1 97.56 286 PRO A N 1
ATOM 2292 C CA . PRO A 1 286 ? -16.703 14.523 -8.32 1 97.56 286 PRO A CA 1
ATOM 2293 C C . PRO A 1 286 ? -17.812 14.188 -7.324 1 97.56 286 PRO A C 1
ATOM 2295 O O . PRO A 1 286 ? -18.594 13.273 -7.562 1 97.56 286 PRO A O 1
ATOM 2298 N N . LEU A 1 287 ? -17.781 14.914 -6.305 1 98.19 287 LEU A N 1
ATOM 2299 C CA . LEU A 1 287 ? -18.812 14.773 -5.293 1 98.19 287 LEU A CA 1
ATOM 2300 C C . LEU A 1 287 ? -20.172 15.234 -5.832 1 98.19 287 LEU A C 1
ATOM 2302 O O . LEU A 1 287 ? -20.234 16.078 -6.719 1 98.19 287 LEU A O 1
ATOM 2306 N N . LYS A 1 288 ? -21.172 14.641 -5.324 1 96.94 288 LYS A N 1
ATOM 2307 C CA . LYS A 1 288 ? -22.547 15.023 -5.629 1 96.94 288 LYS A CA 1
ATOM 2308 C C . LYS A 1 288 ? -23.172 15.836 -4.488 1 96.94 288 LYS A C 1
ATOM 2310 O O . LYS A 1 288 ? -22.656 16.906 -4.137 1 96.94 288 LYS A O 1
ATOM 2315 N N . LYS A 1 289 ? -24.078 15.25 -3.727 1 96.69 289 LYS A N 1
ATOM 2316 C CA . LYS A 1 289 ? -24.781 15.992 -2.684 1 96.69 289 LYS A CA 1
ATOM 2317 C C . LYS A 1 289 ? -24.328 15.555 -1.295 1 96.69 289 LYS A C 1
ATOM 2319 O O . LYS A 1 289 ? -24.984 15.852 -0.296 1 96.69 289 LYS A O 1
ATOM 2324 N N . GLU A 1 290 ? -23.234 14.82 -1.267 1 98.44 290 GLU A N 1
ATOM 2325 C CA . GLU A 1 290 ? -22.766 14.336 0.025 1 98.44 290 GLU A CA 1
ATOM 2326 C C . GLU A 1 290 ? -22.438 15.492 0.961 1 98.44 290 GLU A C 1
ATOM 2328 O O . GLU A 1 290 ? -21.875 16.5 0.531 1 98.44 290 GLU A O 1
ATOM 2333 N N . ILE A 1 291 ? -22.781 15.344 2.25 1 98.69 291 ILE A N 1
ATOM 2334 C CA . ILE A 1 291 ? -22.484 16.312 3.299 1 98.69 291 ILE A CA 1
ATOM 2335 C C . ILE A 1 291 ? -21.547 15.688 4.332 1 98.69 291 ILE A C 1
ATOM 2337 O O . ILE A 1 291 ? -21.859 14.648 4.91 1 98.69 291 ILE A O 1
ATOM 2341 N N . PHE A 1 292 ? -20.453 16.312 4.465 1 98.88 292 PHE A N 1
ATOM 2342 C CA . PHE A 1 292 ? -19.484 15.898 5.473 1 98.88 292 PHE A CA 1
ATOM 2343 C C . PHE A 1 292 ? -19.484 16.875 6.645 1 98.88 292 PHE A C 1
ATOM 2345 O O . PHE A 1 292 ? -20.219 17.859 6.645 1 98.88 292 PHE A O 1
ATOM 2352 N N . CYS A 1 293 ? -18.703 16.578 7.648 1 98.88 293 CYS A N 1
ATOM 2353 C CA . CYS A 1 293 ? -18.547 17.531 8.727 1 98.88 293 CYS A CA 1
ATOM 2354 C C . CYS A 1 293 ? -17.172 17.406 9.383 1 98.88 293 CYS A C 1
ATOM 2356 O O . CYS A 1 293 ? -16.5 16.375 9.219 1 98.88 293 CYS A O 1
ATOM 2358 N N . THR A 1 294 ? -16.719 18.438 9.953 1 98.88 294 THR A N 1
ATOM 2359 C CA . THR A 1 294 ? -15.531 18.469 10.789 1 98.88 294 THR A CA 1
ATOM 2360 C C . THR A 1 294 ? -15.602 19.625 11.781 1 98.88 294 THR A C 1
ATOM 2362 O O . THR A 1 294 ? -16.562 20.406 11.773 1 98.88 294 THR A O 1
ATOM 2365 N N . GLY A 1 295 ? -14.688 19.672 12.727 1 98.81 295 GLY A N 1
ATOM 2366 C CA . GLY A 1 295 ? -14.633 20.703 13.758 1 98.81 295 GLY A CA 1
ATOM 2367 C C . GLY A 1 295 ? -13.695 20.344 14.898 1 98.81 295 GLY A C 1
ATOM 2368 O O . GLY A 1 295 ? -12.547 19.984 14.672 1 98.81 295 GLY A O 1
ATOM 2369 N N . VAL A 1 296 ? -14.273 20.625 16.125 1 98.81 296 VAL A N 1
ATOM 2370 C CA . VAL A 1 296 ? -13.461 20.375 17.312 1 98.81 296 VAL A CA 1
ATOM 2371 C C . VAL A 1 296 ? -14.297 19.672 18.375 1 98.81 296 VAL A C 1
ATOM 2373 O O . VAL A 1 296 ? -15.523 19.812 18.406 1 98.81 296 VAL A O 1
ATOM 2376 N N . GLN A 1 297 ? -13.633 18.953 19.172 1 98.31 297 GLN A N 1
ATOM 2377 C CA . GLN A 1 297 ? -14.25 18.25 20.297 1 98.31 297 GLN A CA 1
ATOM 2378 C C . GLN A 1 297 ? -14.766 19.25 21.344 1 98.31 297 GLN A C 1
ATOM 2380 O O . GLN A 1 297 ? -14.109 20.234 21.641 1 98.31 297 GLN A O 1
ATOM 2385 N N . ASP A 1 298 ? -15.984 19.016 21.781 1 97.69 298 ASP A N 1
ATOM 2386 C CA . ASP A 1 298 ? -16.453 19.609 23.031 1 97.69 298 ASP A CA 1
ATOM 2387 C C . ASP A 1 298 ? -15.891 18.859 24.25 1 97.69 298 ASP A C 1
ATOM 2389 O O . ASP A 1 298 ? -16.5 17.922 24.734 1 97.69 298 ASP A O 1
ATOM 2393 N N . ILE A 1 299 ? -14.828 19.359 24.719 1 93.75 299 ILE A N 1
ATOM 2394 C CA . ILE A 1 299 ? -14.062 18.641 25.734 1 93.75 299 ILE A CA 1
ATOM 2395 C C . ILE A 1 299 ? -14.914 18.469 27 1 93.75 299 ILE A C 1
ATOM 2397 O O . ILE A 1 299 ? -15.18 19.453 27.703 1 93.75 299 ILE A O 1
ATOM 2401 N N . VAL A 1 300 ? -15.344 17.25 27.297 1 82.06 300 VAL A N 1
ATOM 2402 C CA . VAL A 1 300 ? -16.125 16.75 28.422 1 82.06 300 VAL A CA 1
ATOM 2403 C C . VAL A 1 300 ? -17.438 17.531 28.531 1 82.06 300 VAL A C 1
ATOM 2405 O O . VAL A 1 300 ? -18.016 17.641 29.609 1 82.06 300 VAL A O 1
ATOM 2408 N N . GLY A 1 301 ? -17.875 18.141 27.531 1 84.31 301 GLY A N 1
ATOM 2409 C CA . GLY A 1 301 ? -19.172 18.781 27.5 1 84.31 301 GLY A CA 1
ATOM 2410 C C . GLY A 1 301 ? -19.203 20.109 28.234 1 84.31 301 GLY A C 1
ATOM 2411 O O . GLY A 1 301 ? -20.281 20.656 28.5 1 84.31 301 GLY A O 1
ATOM 2412 N N . ASN A 1 302 ? -18.016 20.609 28.578 1 84.94 302 ASN A N 1
ATOM 2413 C CA . ASN A 1 302 ? -17.969 21.859 29.344 1 84.94 302 ASN A CA 1
ATOM 2414 C C . ASN A 1 302 ? -16.891 22.797 28.812 1 84.94 302 ASN A C 1
ATOM 2416 O O . ASN A 1 302 ? -16.344 23.609 29.562 1 84.94 302 ASN A O 1
ATOM 2420 N N . SER A 1 303 ? -16.547 22.672 27.594 1 92.94 303 SER A N 1
ATOM 2421 C CA . SER A 1 303 ? -15.492 23.5 27.031 1 92.94 303 SER A CA 1
ATOM 2422 C C . SER A 1 303 ? -16.016 24.891 26.672 1 92.94 303 SER A C 1
ATOM 2424 O O . SER A 1 303 ? -17.203 25.062 26.375 1 92.94 303 SER A O 1
ATOM 2426 N N . LYS A 1 304 ? -15.18 25.875 26.875 1 97.12 304 LYS A N 1
ATOM 2427 C CA . LYS A 1 304 ? -15.445 27.141 26.203 1 97.12 304 LYS A CA 1
ATOM 2428 C C . LYS A 1 304 ? -15.297 27 24.688 1 97.12 304 LYS A C 1
ATOM 2430 O O . LYS A 1 304 ? -14.391 26.328 24.203 1 97.12 304 LYS A O 1
ATOM 2435 N N . SER A 1 305 ? -16.219 27.594 24 1 97.62 305 SER A N 1
ATOM 2436 C CA . SER A 1 305 ? -16.156 27.484 22.547 1 97.62 305 SER A CA 1
ATOM 2437 C C . SER A 1 305 ? -16.141 28.859 21.891 1 97.62 305 SER A C 1
ATOM 2439 O O . SER A 1 305 ? -16.516 29.859 22.516 1 97.62 305 SER A O 1
ATOM 2441 N N . PHE A 1 306 ? -15.609 28.891 20.766 1 98.06 306 PHE A N 1
ATOM 2442 C CA . PHE A 1 306 ? -15.57 30.062 19.906 1 98.06 306 PHE A CA 1
ATOM 2443 C C . PHE A 1 306 ? -15.914 29.688 18.469 1 98.06 306 PHE A C 1
ATOM 2445 O O . PHE A 1 306 ? -15.523 28.625 17.984 1 98.06 306 PHE A O 1
ATOM 2452 N N . SER A 1 307 ? -16.672 30.484 17.766 1 98.5 307 SER A N 1
ATOM 2453 C CA . SER A 1 307 ? -16.922 30.391 16.328 1 98.5 307 SER A CA 1
ATOM 2454 C C . SER A 1 307 ? -17.078 31.766 15.703 1 98.5 307 SER A C 1
ATOM 2456 O O . SER A 1 307 ? -17.703 32.656 16.281 1 98.5 307 SER A O 1
ATOM 2458 N N . ASP A 1 308 ? -16.5 31.938 14.586 1 98.31 308 ASP A N 1
ATOM 2459 C CA . ASP A 1 308 ? -16.75 33.188 13.875 1 98.31 308 ASP A CA 1
ATOM 2460 C C . ASP A 1 308 ? -17.953 33.062 12.953 1 98.31 308 ASP A C 1
ATOM 2462 O O . ASP A 1 308 ? -18.266 34 12.219 1 98.31 308 ASP A O 1
ATOM 2466 N N . HIS A 1 309 ? -18.594 31.891 12.898 1 98.31 309 HIS A N 1
ATOM 2467 C CA . HIS A 1 309 ? -19.766 31.562 12.086 1 98.31 309 HIS A CA 1
ATOM 2468 C C . HIS A 1 309 ? -19.438 31.625 10.594 1 98.31 309 HIS A C 1
ATOM 2470 O O . HIS A 1 309 ? -20.328 31.781 9.758 1 98.31 309 HIS A O 1
ATOM 2476 N N . GLN A 1 310 ? -18.141 31.609 10.312 1 98.12 310 GLN A N 1
ATOM 2477 C CA . GLN A 1 310 ? -17.672 31.641 8.938 1 98.12 310 GLN A CA 1
ATOM 2478 C C . GLN A 1 310 ? -16.578 30.594 8.711 1 98.12 310 GLN A C 1
ATOM 2480 O O . GLN A 1 310 ? -15.57 30.875 8.055 1 98.12 310 GLN A O 1
ATOM 2485 N N . GLY A 1 311 ? -16.719 29.422 9.359 1 98.69 311 GLY A N 1
ATOM 2486 C CA . GLY A 1 311 ? -15.859 28.281 9.078 1 98.69 311 GLY A CA 1
ATOM 2487 C C . GLY A 1 311 ? -14.773 28.078 10.117 1 98.69 311 GLY A C 1
ATOM 2488 O O . GLY A 1 311 ? -14.055 27.078 10.086 1 98.69 311 GLY A O 1
ATOM 2489 N N . LEU A 1 312 ? -14.586 29.062 11.055 1 98.88 312 LEU A N 1
ATOM 2490 C CA . LEU A 1 312 ? -13.609 28.906 12.141 1 98.88 312 LEU A CA 1
ATOM 2491 C C . LEU A 1 312 ? -14.297 28.5 13.438 1 98.88 312 LEU A C 1
ATOM 2493 O O . LEU A 1 312 ? -15.258 29.141 13.867 1 98.88 312 LEU A O 1
ATOM 2497 N N . VAL A 1 313 ? -13.844 27.422 14.031 1 98.81 313 VAL A N 1
ATOM 2498 C CA . VAL A 1 313 ? -14.398 26.953 15.297 1 98.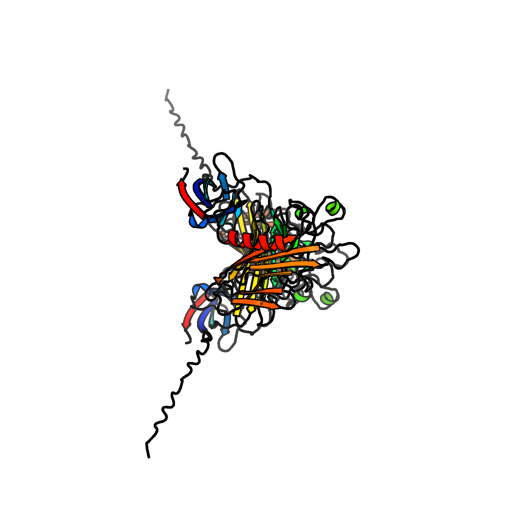81 313 VAL A CA 1
ATOM 2499 C C . VAL A 1 313 ? -13.273 26.531 16.234 1 98.81 313 VAL A C 1
ATOM 2501 O O . VAL A 1 313 ? -12.242 26.016 15.781 1 98.81 313 VAL A O 1
ATOM 2504 N N . GLY A 1 314 ? -13.422 26.844 17.516 1 98.75 314 GLY A N 1
ATOM 2505 C CA . GLY A 1 314 ? -12.438 26.5 18.516 1 98.75 314 GLY A CA 1
ATOM 2506 C C . GLY A 1 314 ? -13.055 26.078 19.844 1 98.75 314 GLY A C 1
ATOM 2507 O O . GLY A 1 314 ? -14.227 26.375 20.109 1 98.75 314 GLY A O 1
ATOM 2508 N N . SER A 1 315 ? -12.297 25.359 20.609 1 98.56 315 SER A N 1
ATOM 2509 C CA . SER A 1 315 ? -12.68 25 21.969 1 98.56 315 SER A CA 1
ATOM 2510 C C . SER A 1 315 ? -11.484 25.078 22.906 1 98.56 315 SER A C 1
ATOM 2512 O O . SER A 1 315 ? -10.336 25.125 22.469 1 98.56 315 SER A O 1
ATOM 2514 N N . TRP A 1 316 ? -11.758 25.25 24.109 1 98.56 316 TRP A N 1
ATOM 2515 C CA . TRP A 1 316 ? -10.82 25.266 25.219 1 98.56 316 TRP A CA 1
ATOM 2516 C C . TRP A 1 316 ? -11.383 24.516 26.422 1 98.56 316 TRP A C 1
ATOM 2518 O O . TRP A 1 316 ? -12.453 24.859 26.922 1 98.56 316 TRP A O 1
ATOM 2528 N N . GLY A 1 317 ? -10.68 23.422 26.781 1 97.12 317 GLY A N 1
ATOM 2529 C CA . GLY A 1 317 ? -11.234 22.641 27.875 1 97.12 317 GLY A CA 1
ATOM 2530 C C . GLY A 1 317 ? -10.203 21.797 28.594 1 97.12 317 GLY A C 1
ATOM 2531 O O . GLY A 1 317 ? -9.047 21.734 28.172 1 97.12 317 GLY A O 1
ATOM 2532 N N . THR A 1 318 ? -10.625 21.234 29.766 1 95 318 THR A N 1
ATOM 2533 C CA . THR A 1 318 ? -9.781 20.453 30.641 1 95 318 THR A CA 1
ATOM 2534 C C . THR A 1 318 ? -10.383 19.078 30.891 1 95 318 THR A C 1
ATOM 2536 O O . THR A 1 318 ? -11.586 18.953 31.141 1 95 318 THR A O 1
ATOM 2539 N N . ASP A 1 319 ? -9.562 18.047 30.672 1 90.75 319 ASP A N 1
ATOM 2540 C CA . ASP A 1 319 ? -10.023 16.703 30.953 1 90.75 319 ASP A CA 1
ATOM 2541 C C . ASP A 1 319 ? -8.867 15.781 31.328 1 90.75 319 ASP A C 1
ATOM 2543 O O . ASP A 1 319 ? -7.699 16.188 31.266 1 90.75 319 ASP A O 1
ATOM 2547 N N . TRP A 1 320 ? -9.305 14.609 31.844 1 85.06 320 TRP A N 1
ATOM 2548 C CA . TRP A 1 320 ? -8.328 13.547 32.094 1 85.06 320 TRP A CA 1
ATOM 2549 C C . TRP A 1 320 ? -7.871 12.93 30.766 1 85.06 320 TRP A C 1
ATOM 2551 O O . TRP A 1 320 ? -8.695 12.523 29.938 1 85.06 320 TRP A O 1
ATOM 2561 N N . PRO A 1 321 ? -6.582 12.852 30.594 1 80.06 321 PRO A N 1
ATOM 2562 C CA . PRO A 1 321 ? -6.121 12.281 29.328 1 80.06 321 PRO A CA 1
ATOM 2563 C C . PRO A 1 321 ? -6.152 10.758 29.328 1 80.06 321 PRO A C 1
ATOM 2565 O O . PRO A 1 321 ? -6.078 10.141 28.266 1 80.06 321 PRO A O 1
ATOM 2568 N N . VAL A 1 322 ? -6.117 10.133 30.516 1 78.31 322 VAL A N 1
ATOM 2569 C CA . VAL A 1 322 ? -6.117 8.688 30.688 1 78.31 322 VAL A CA 1
ATOM 2570 C C . VAL A 1 322 ? -7.051 8.305 31.828 1 78.31 322 VAL A C 1
ATOM 2572 O O . VAL A 1 322 ? -7.562 9.172 32.531 1 78.31 322 VAL A O 1
ATOM 2575 N N . ASN A 1 323 ? -7.207 7.004 31.969 1 72.94 323 ASN A N 1
ATOM 2576 C CA . ASN A 1 323 ? -8.109 6.52 33 1 72.94 323 ASN A CA 1
ATOM 2577 C C . ASN A 1 323 ? -7.461 6.582 34.375 1 72.94 323 ASN A C 1
ATOM 2579 O O . ASN A 1 323 ? -8.156 6.695 35.406 1 72.94 323 ASN A O 1
ATOM 2583 N N . ASP A 1 324 ? -6.121 6.523 34.344 1 73.38 324 ASP A N 1
ATOM 2584 C CA . ASP A 1 324 ? -5.406 6.586 35.625 1 73.38 324 ASP A CA 1
ATOM 2585 C C . ASP A 1 324 ? -5.348 8.016 36.156 1 73.38 324 ASP A C 1
ATOM 2587 O O . ASP A 1 324 ? -4.379 8.742 35.875 1 73.38 324 ASP A O 1
ATOM 2591 N N . THR A 1 325 ? -6.238 8.406 37.062 1 74.5 325 THR A N 1
ATOM 2592 C CA . THR A 1 325 ? -6.387 9.781 37.531 1 74.5 325 THR A CA 1
ATOM 2593 C C . THR A 1 325 ? -5.508 10.039 38.75 1 74.5 325 THR A C 1
ATOM 2595 O O . THR A 1 325 ? -5.434 11.164 39.25 1 74.5 325 THR A O 1
ATOM 2598 N N . VAL A 1 326 ? -4.938 9.031 39.188 1 71 326 VAL A N 1
ATOM 2599 C CA . VAL A 1 326 ? -4.062 9.172 40.344 1 71 326 VAL A CA 1
ATOM 2600 C C . VAL A 1 326 ? -2.674 9.617 39.906 1 71 326 VAL A C 1
ATOM 2602 O O . VAL A 1 326 ? -2.104 10.555 40.469 1 71 326 VAL A O 1
ATOM 2605 N N . LYS A 1 327 ? -2.268 8.992 38.875 1 69.94 327 LYS A N 1
ATOM 2606 C CA . LYS A 1 327 ? -0.907 9.234 38.406 1 69.94 327 LYS A CA 1
ATOM 2607 C C . LYS A 1 327 ? -0.855 10.453 37.469 1 69.94 327 LYS A C 1
ATOM 2609 O O . LYS A 1 327 ? 0.147 11.164 37.438 1 69.94 327 LYS A O 1
ATOM 2614 N N . TYR A 1 328 ? -2.006 10.656 36.781 1 78.62 328 TYR A N 1
ATOM 2615 C CA . TYR A 1 328 ? -1.975 11.688 35.75 1 78.62 328 TYR A CA 1
ATOM 2616 C C . TYR A 1 328 ? -2.896 12.844 36.125 1 78.62 328 TYR A C 1
ATOM 2618 O O . TYR A 1 328 ? -3.984 12.633 36.656 1 78.62 328 TYR A O 1
ATOM 2626 N N . ALA A 1 329 ? -2.398 14.008 35.875 1 83.69 329 ALA A N 1
ATOM 2627 C CA . ALA A 1 329 ? -3.189 15.211 36.094 1 83.69 329 ALA A CA 1
ATOM 2628 C C . ALA A 1 329 ? -4.082 15.531 34.906 1 83.69 329 ALA A C 1
ATOM 2630 O O . ALA A 1 329 ? -3.84 15.047 33.781 1 83.69 329 ALA A O 1
ATOM 2631 N N . LYS A 1 330 ? -5.062 16.312 35.156 1 90.5 330 LYS A N 1
ATOM 2632 C CA . LYS A 1 330 ? -5.887 16.828 34.062 1 90.5 330 LYS A CA 1
ATOM 2633 C C . LYS A 1 330 ? -5.074 17.703 33.125 1 90.5 330 LYS A C 1
ATOM 2635 O O . LYS A 1 330 ? -4.121 18.359 33.531 1 90.5 330 LYS A O 1
ATOM 2640 N N . GLU A 1 331 ? -5.465 17.672 31.906 1 93.75 331 GLU A N 1
ATOM 2641 C CA . GLU A 1 331 ? -4.816 18.469 30.875 1 93.75 331 GLU A CA 1
ATOM 2642 C C . GLU A 1 331 ? -5.781 19.484 30.281 1 93.75 331 GLU A C 1
ATOM 2644 O O . GLU A 1 331 ? -6.957 19.172 30.062 1 93.75 331 GLU A O 1
ATOM 2649 N N . THR A 1 332 ? -5.324 20.719 30.156 1 96.69 332 THR A N 1
ATOM 2650 C CA . THR A 1 332 ? -6.078 21.766 29.469 1 96.69 332 THR A CA 1
ATOM 2651 C C . THR A 1 332 ? -5.535 22 28.062 1 96.69 332 THR A C 1
ATOM 2653 O O . THR A 1 332 ? -4.34 22.234 27.891 1 96.69 332 THR A O 1
ATOM 2656 N N . VAL A 1 333 ? -6.441 21.891 27.078 1 98.06 333 VAL A N 1
ATOM 2657 C CA . VAL A 1 333 ? -6.004 22.031 25.688 1 98.06 333 VAL A CA 1
ATOM 2658 C C . VAL A 1 333 ? -6.949 22.984 24.938 1 98.06 333 VAL A C 1
ATOM 2660 O O . VAL A 1 333 ? -8.094 23.188 25.359 1 98.06 333 VAL A O 1
ATOM 2663 N N . GLY A 1 334 ? -6.43 23.641 23.969 1 98.69 334 GLY A N 1
ATOM 2664 C CA . GLY A 1 334 ? -7.188 24.375 22.969 1 98.69 334 GLY A CA 1
ATOM 2665 C C . GLY A 1 334 ? -7.16 23.734 21.594 1 98.69 334 GLY A C 1
ATOM 2666 O O . GLY A 1 334 ? -6.094 23.344 21.109 1 98.69 334 GLY A O 1
ATOM 2667 N N . LEU A 1 335 ? -8.336 23.547 21 1 98.81 335 LEU A N 1
ATOM 2668 C CA . LEU A 1 335 ? -8.469 22.984 19.656 1 98.81 335 LEU A CA 1
ATOM 2669 C C . LEU A 1 335 ? -9.023 24.016 18.688 1 98.81 335 LEU A C 1
ATOM 2671 O O . LEU A 1 335 ? -9.758 24.922 19.078 1 98.81 335 LEU A O 1
ATOM 2675 N N . GLY A 1 336 ? -8.633 23.938 17.453 1 98.94 336 GLY A N 1
ATOM 2676 C CA . GLY A 1 336 ? -9.148 24.812 16.406 1 98.94 336 GLY A CA 1
ATOM 2677 C C . GLY A 1 336 ? -9.227 24.125 15.055 1 98.94 336 GLY A C 1
ATOM 2678 O O . GLY A 1 336 ? -8.367 23.328 14.703 1 98.94 336 GLY A O 1
ATOM 2679 N N . THR A 1 337 ? -10.242 24.422 14.305 1 98.94 337 THR A N 1
ATOM 2680 C CA . THR A 1 337 ? -10.398 24 12.914 1 98.94 337 THR A CA 1
ATOM 2681 C C . THR A 1 337 ? -10.898 25.141 12.055 1 98.94 337 THR A C 1
ATOM 2683 O O . THR A 1 337 ? -11.781 25.906 12.469 1 98.94 337 THR A O 1
ATOM 2686 N N . CYS A 1 338 ? -10.297 25.328 10.914 1 98.94 338 CYS A N 1
ATOM 2687 C CA . CYS A 1 338 ? -10.656 26.391 9.984 1 98.94 338 CYS A CA 1
ATOM 2688 C C . CYS A 1 338 ? -11.031 25.828 8.625 1 98.94 338 CYS A C 1
ATOM 2690 O O . CYS A 1 338 ? -10.195 25.234 7.938 1 98.94 338 CYS A O 1
ATOM 2692 N N . ILE A 1 339 ? -12.273 26.016 8.234 1 98.88 339 ILE A N 1
ATOM 2693 C CA . ILE A 1 339 ? -12.812 25.547 6.969 1 98.88 339 ILE A CA 1
ATOM 2694 C C . ILE A 1 339 ? -13.094 26.719 6.047 1 98.88 339 ILE A C 1
ATOM 2696 O O . ILE A 1 339 ? -13.789 27.672 6.43 1 98.88 339 ILE A O 1
ATOM 2700 N N . PRO A 1 340 ? -12.539 26.688 4.836 1 98.56 340 PRO A N 1
ATOM 2701 C CA . PRO A 1 340 ? -12.891 27.766 3.898 1 98.56 340 PRO A CA 1
ATOM 2702 C C . PRO A 1 340 ? -14.398 27.906 3.721 1 98.56 340 PRO A C 1
ATOM 2704 O O . PRO A 1 340 ? -15.109 26.922 3.549 1 98.56 340 PRO A O 1
ATOM 2707 N N . GLN A 1 341 ? -14.828 29.141 3.693 1 97.62 341 GLN A N 1
ATOM 2708 C CA . GLN A 1 341 ? -16.25 29.453 3.699 1 97.62 341 GLN A CA 1
ATOM 2709 C C . GLN A 1 341 ? -16.969 28.828 2.504 1 97.62 341 GLN A C 1
ATOM 2711 O O . GLN A 1 341 ? -18.125 28.422 2.604 1 97.62 341 GLN A O 1
ATOM 2716 N N . ARG A 1 342 ? -16.344 28.688 1.391 1 97.44 342 ARG A N 1
ATOM 2717 C CA . ARG A 1 342 ? -16.938 28.156 0.166 1 97.44 342 ARG A CA 1
ATOM 2718 C C . ARG A 1 342 ? -17.391 26.719 0.351 1 97.44 342 ARG A C 1
ATOM 2720 O O . ARG A 1 342 ? -18.25 26.234 -0.397 1 97.44 342 ARG A O 1
ATOM 2727 N N . TYR A 1 343 ? -16.859 26 1.341 1 98.31 343 TYR A N 1
ATOM 2728 C CA . TYR A 1 343 ? -17.234 24.609 1.576 1 98.31 343 TYR A CA 1
ATOM 2729 C C . TYR A 1 343 ? -18.297 24.516 2.668 1 98.31 343 TYR A C 1
ATOM 2731 O O . TYR A 1 343 ? -18.906 23.453 2.852 1 98.31 343 TYR A O 1
ATOM 2739 N N . VAL A 1 344 ? -18.484 25.547 3.447 1 98.62 344 VAL A N 1
ATOM 2740 C CA . VAL A 1 344 ? -19.328 25.516 4.637 1 98.62 344 VAL A CA 1
ATOM 2741 C C . VAL A 1 344 ? -20.797 25.469 4.223 1 98.62 344 VAL A C 1
ATOM 2743 O O . VAL A 1 344 ? -21.266 26.344 3.488 1 98.62 344 VAL A O 1
ATOM 2746 N N . LYS A 1 345 ? -21.469 24.469 4.727 1 98.12 345 LYS A N 1
ATOM 2747 C CA . LYS A 1 345 ? -22.906 24.359 4.488 1 98.12 345 LYS A CA 1
ATOM 2748 C C . LYS A 1 345 ? -23.688 24.875 5.688 1 98.12 345 LYS A C 1
ATOM 2750 O O . LYS A 1 345 ? -24.672 25.609 5.527 1 98.12 345 LYS A O 1
ATOM 2755 N N . SER A 1 346 ? -23.312 24.484 6.93 1 98.38 346 SER A N 1
ATOM 2756 C CA . SER A 1 346 ? -23.984 24.922 8.156 1 98.38 346 SER A CA 1
ATOM 2757 C C . SER A 1 346 ? -23.062 24.766 9.367 1 98.38 346 SER A C 1
ATOM 2759 O O . SER A 1 346 ? -22.062 24.047 9.312 1 98.38 346 SER A O 1
ATOM 2761 N N . GLU A 1 347 ? -23.328 25.562 10.281 1 98.5 347 GLU A N 1
ATOM 2762 C CA . GLU A 1 347 ? -22.734 25.391 11.602 1 98.5 347 GLU A CA 1
ATOM 2763 C C . GLU A 1 347 ? -23.609 24.5 12.484 1 98.5 347 GLU A C 1
ATOM 2765 O O . GLU A 1 347 ? -24.812 24.703 12.594 1 98.5 347 GLU A O 1
ATOM 2770 N N . GLU A 1 348 ? -22.984 23.453 13.078 1 98.38 348 GLU A N 1
ATOM 2771 C CA . GLU A 1 348 ? -23.75 22.469 13.836 1 98.38 348 GLU A CA 1
ATOM 2772 C C . GLU A 1 348 ? -23.078 22.141 15.164 1 98.38 348 GLU A C 1
ATOM 2774 O O . GLU A 1 348 ? -21.938 22.578 15.406 1 98.38 348 GLU A O 1
ATOM 2779 N N . LYS A 1 349 ? -23.781 21.531 16.016 1 97.06 349 LYS A N 1
ATOM 2780 C CA . LYS A 1 349 ? -23.297 20.969 17.266 1 97.06 349 LYS A CA 1
ATOM 2781 C C . LYS A 1 349 ? -23.938 19.625 17.562 1 97.06 349 LYS A C 1
ATOM 2783 O O . LYS A 1 349 ? -25.125 19.422 17.297 1 97.06 349 LYS A O 1
ATOM 2788 N N . ASP A 1 350 ? -23.141 18.688 17.953 1 97.38 350 ASP A N 1
ATOM 2789 C CA . ASP A 1 350 ? -23.688 17.453 18.516 1 97.38 350 ASP A CA 1
ATOM 2790 C C . ASP A 1 350 ? -23.141 17.203 19.922 1 97.38 350 ASP A C 1
ATOM 2792 O O . ASP A 1 350 ? -22.594 18.109 20.547 1 97.38 350 ASP A O 1
ATOM 2796 N N . LYS A 1 351 ? -23.375 16.047 20.484 1 96.06 351 LYS A N 1
ATOM 2797 C CA . LYS A 1 351 ? -23.031 15.781 21.875 1 96.06 351 LYS A CA 1
ATOM 2798 C C . LYS A 1 351 ? -21.531 15.938 22.125 1 96.06 351 LYS A C 1
ATOM 2800 O O . LYS A 1 351 ? -21.125 16.406 23.188 1 96.06 351 LYS A O 1
ATOM 2805 N N . ALA A 1 352 ? -20.703 15.609 21.094 1 97.12 352 ALA A N 1
ATOM 2806 C CA . ALA A 1 352 ? -19.266 15.492 21.328 1 97.12 352 ALA A CA 1
ATOM 2807 C C . ALA A 1 352 ? -18.5 16.625 20.641 1 97.12 352 ALA A C 1
ATOM 2809 O O . ALA A 1 352 ? -17.312 16.828 20.891 1 97.12 352 ALA A O 1
ATOM 2810 N N . ASN A 1 353 ? -19.219 17.438 19.797 1 98.25 353 ASN A N 1
ATOM 2811 C CA . ASN A 1 353 ? -18.438 18.266 18.891 1 98.25 353 ASN A CA 1
ATOM 2812 C C . ASN A 1 353 ? -19.094 19.625 18.656 1 98.25 353 ASN A C 1
ATOM 2814 O O . ASN A 1 353 ? -20.328 19.734 18.703 1 98.25 353 ASN A O 1
ATOM 2818 N N . PHE A 1 354 ? -18.297 20.625 18.438 1 98.62 354 PHE A N 1
ATOM 2819 C CA . PHE A 1 354 ? -18.641 21.812 17.672 1 98.62 354 PHE A CA 1
ATOM 2820 C C . PHE A 1 354 ? -18.25 21.656 16.203 1 98.62 354 PHE A C 1
ATOM 2822 O O . PHE A 1 354 ? -17.078 21.453 15.898 1 98.62 354 PHE A O 1
ATOM 2829 N N . LEU A 1 355 ? -19.266 21.812 15.234 1 98.56 355 LEU A N 1
ATOM 2830 C CA . LEU A 1 355 ? -19 21.344 13.883 1 98.56 355 LEU A CA 1
ATOM 2831 C C . LEU A 1 355 ? -19.438 22.375 12.852 1 98.56 355 LEU A C 1
ATOM 2833 O O . LEU A 1 355 ? -20.266 23.25 13.148 1 98.56 355 LEU A O 1
ATOM 2837 N N . TYR A 1 356 ? -18.781 22.297 11.758 1 98.81 356 TYR A N 1
ATOM 2838 C CA . TYR A 1 356 ? -19.359 22.75 10.5 1 98.81 356 TYR A CA 1
ATOM 2839 C C . TYR A 1 356 ? -19.609 21.578 9.555 1 98.81 356 TYR A C 1
ATOM 2841 O O . TYR A 1 356 ? -18.828 20.641 9.516 1 98.81 356 TYR A O 1
ATOM 2849 N N . THR A 1 357 ? -20.688 21.641 8.812 1 98.75 357 THR A N 1
ATOM 2850 C CA . THR A 1 357 ? -20.875 20.672 7.73 1 98.75 357 THR A CA 1
ATOM 2851 C C . THR A 1 357 ? -20.266 21.203 6.434 1 98.75 357 THR A C 1
ATOM 2853 O O . THR A 1 357 ? -20.203 22.406 6.215 1 98.75 357 THR A O 1
ATOM 2856 N N . ILE A 1 358 ? -19.781 20.297 5.605 1 98.56 358 ILE A N 1
ATOM 2857 C CA . ILE A 1 358 ? -19 20.609 4.41 1 98.56 358 ILE A CA 1
ATOM 2858 C C . ILE A 1 358 ? -19.672 19.984 3.186 1 98.56 358 ILE A C 1
ATOM 2860 O O . ILE A 1 358 ? -20.094 18.828 3.217 1 98.56 358 ILE A O 1
ATOM 2864 N N . THR A 1 359 ? -19.828 20.703 2.113 1 98 359 THR A N 1
ATOM 2865 C CA . THR A 1 359 ? -20.219 20.203 0.802 1 98 359 THR A CA 1
ATOM 2866 C C . THR A 1 359 ? -19.312 20.766 -0.289 1 98 359 THR A C 1
ATOM 2868 O O . THR A 1 359 ? -18.781 21.875 -0.157 1 98 359 THR A O 1
ATOM 2871 N N . ALA A 1 360 ? -19.062 20.016 -1.281 1 98 360 ALA A N 1
ATOM 2872 C CA . ALA A 1 360 ? -18.281 20.453 -2.436 1 98 360 ALA A CA 1
ATOM 2873 C C . ALA A 1 360 ? -18.797 19.812 -3.719 1 98 360 ALA A C 1
ATOM 2875 O O . ALA A 1 360 ? -18.047 19.125 -4.422 1 98 360 ALA A O 1
ATOM 2876 N N . PRO A 1 361 ? -20.062 20.094 -4.066 1 97.88 361 PRO A N 1
ATOM 2877 C CA . PRO A 1 361 ? -20.625 19.453 -5.254 1 97.88 361 PRO A CA 1
ATOM 2878 C C . PRO A 1 361 ? -19.844 19.766 -6.527 1 97.88 361 PRO A C 1
ATOM 2880 O O . PRO A 1 361 ? -19.469 20.906 -6.758 1 97.88 361 PRO A O 1
ATOM 2883 N N . GLY A 1 362 ? -19.609 18.766 -7.312 1 98.12 362 GLY A N 1
ATOM 2884 C CA . GLY A 1 362 ? -18.906 18.906 -8.578 1 98.12 362 GLY A CA 1
ATOM 2885 C C . GLY A 1 362 ? -17.406 18.906 -8.43 1 98.12 362 GLY A C 1
ATOM 2886 O O . GLY A 1 362 ? -16.672 18.859 -9.43 1 98.12 362 GLY A O 1
ATOM 2887 N N . SER A 1 363 ? -16.953 18.922 -7.207 1 98.19 363 SER A N 1
ATOM 2888 C CA . SER A 1 363 ? -15.523 18.906 -6.941 1 98.19 363 SER A CA 1
ATOM 2889 C C . SER A 1 363 ? -15.07 17.531 -6.457 1 98.19 363 SER A C 1
ATOM 2891 O O . SER A 1 363 ? -15.875 16.75 -5.934 1 98.19 363 SER A O 1
ATOM 2893 N N . ASN A 1 364 ? -13.867 17.188 -6.723 1 98.31 364 ASN A N 1
ATOM 2894 C CA . ASN A 1 364 ? -13.289 15.961 -6.172 1 98.31 364 ASN A CA 1
ATOM 2895 C C . ASN A 1 364 ? -12.227 16.266 -5.129 1 98.31 364 ASN A C 1
ATOM 2897 O O . ASN A 1 364 ? -11.336 15.453 -4.879 1 98.31 364 ASN A O 1
ATOM 2901 N N . TYR A 1 365 ? -12.398 17.469 -4.609 1 98.5 365 TYR A N 1
ATOM 2902 C CA . TYR A 1 365 ? -11.344 17.953 -3.719 1 98.5 365 TYR A CA 1
ATOM 2903 C C . TYR A 1 365 ? -11.875 19.047 -2.797 1 98.5 365 TYR A C 1
ATOM 2905 O O . TYR A 1 365 ? -12.672 19.891 -3.217 1 98.5 365 TYR A O 1
ATOM 2913 N N . PHE A 1 366 ? -11.453 19.031 -1.527 1 98.62 366 PHE A N 1
ATOM 2914 C CA . PHE A 1 366 ? -11.508 20.203 -0.663 1 98.62 366 PHE A CA 1
ATOM 2915 C C . PHE A 1 366 ? -10.414 20.141 0.4 1 98.62 366 PHE A C 1
ATOM 2917 O O . PHE A 1 366 ? -9.781 19.094 0.583 1 98.62 366 PHE A O 1
ATOM 2924 N N . ARG A 1 367 ? -10.156 21.219 1.042 1 98.69 367 ARG A N 1
ATOM 2925 C CA . ARG A 1 367 ? -9.094 21.297 2.041 1 98.69 367 ARG A CA 1
ATOM 2926 C C . ARG A 1 367 ? -9.516 22.156 3.225 1 98.69 367 ARG A C 1
ATOM 2928 O O . ARG A 1 367 ? -10.359 23.047 3.082 1 98.69 367 ARG A O 1
ATOM 2935 N N . TYR A 1 368 ? -8.992 21.922 4.328 1 98.88 368 TYR A N 1
ATOM 2936 C CA . TYR A 1 368 ? -9.133 22.719 5.547 1 98.88 368 TYR A CA 1
ATOM 2937 C C . TYR A 1 368 ? -7.938 22.516 6.469 1 98.88 368 TYR A C 1
ATOM 2939 O O . TYR A 1 368 ? -6.957 21.859 6.094 1 98.88 368 TYR A O 1
ATOM 2947 N N . HIS A 1 369 ? -7.949 23.188 7.625 1 98.94 369 HIS A N 1
ATOM 2948 C CA . HIS A 1 369 ? -6.836 23.125 8.562 1 98.94 369 HIS A CA 1
ATOM 2949 C C . HIS A 1 369 ? -7.324 22.891 9.984 1 98.94 369 HIS A C 1
ATOM 2951 O O . HIS A 1 369 ? -8.438 23.297 10.336 1 98.94 369 HIS A O 1
ATOM 2957 N N . THR A 1 370 ? -6.523 22.203 10.734 1 98.94 370 THR A N 1
ATOM 2958 C CA . THR A 1 370 ? -6.77 22.094 12.172 1 98.94 370 THR A CA 1
ATOM 2959 C C . THR A 1 370 ? -5.512 22.438 12.961 1 98.94 370 THR A C 1
ATOM 2961 O O . THR A 1 370 ? -4.414 22.5 12.398 1 98.94 370 THR A O 1
ATOM 2964 N N . THR A 1 371 ? -5.656 22.797 14.227 1 98.88 371 THR A N 1
ATOM 2965 C CA . THR A 1 371 ? -4.555 23.172 15.102 1 98.88 371 THR A CA 1
ATOM 2966 C C . THR A 1 371 ? -4.91 22.906 16.562 1 98.88 371 THR A C 1
ATOM 2968 O O . THR A 1 371 ? -6.059 22.578 16.875 1 98.88 371 THR A O 1
ATOM 2971 N N . PHE A 1 372 ? -3.91 22.906 17.422 1 98.81 372 PHE A N 1
ATOM 2972 C CA . PHE A 1 372 ? -4.176 22.781 18.859 1 98.81 372 PHE A CA 1
ATOM 2973 C C . PHE A 1 372 ? -3.049 23.406 19.672 1 98.81 372 PHE A C 1
ATOM 2975 O O . PHE A 1 372 ? -1.995 23.734 19.125 1 98.81 372 PHE A O 1
ATOM 2982 N N . THR A 1 373 ? -3.324 23.672 20.922 1 98.62 373 THR A N 1
ATOM 2983 C CA . THR A 1 373 ? -2.34 24.047 21.938 1 98.62 373 THR A CA 1
ATOM 2984 C C . THR A 1 373 ? -2.592 23.281 23.234 1 98.62 373 THR A C 1
ATOM 2986 O O . THR A 1 373 ? -3.691 22.781 23.469 1 98.62 373 THR A O 1
ATOM 2989 N N . SER A 1 374 ? -1.533 23.047 23.906 1 97.88 374 SER A N 1
ATOM 2990 C CA . SER A 1 374 ? -1.614 22.609 25.297 1 97.88 374 SER A CA 1
ATOM 2991 C C . SER A 1 374 ? -1.235 23.734 26.25 1 97.88 374 SER A C 1
ATOM 2993 O O . SER A 1 374 ? -0.227 24.422 26.047 1 97.88 374 SER A O 1
ATOM 2995 N N . MET A 1 375 ? -1.983 23.859 27.297 1 97.56 375 MET A N 1
ATOM 2996 C CA . MET A 1 375 ? -1.741 24.953 28.219 1 97.56 375 MET A CA 1
ATOM 2997 C C . MET A 1 375 ? -0.346 24.859 28.828 1 97.56 375 MET A C 1
ATOM 2999 O O . MET A 1 375 ? 0.254 25.875 29.172 1 97.56 375 MET A O 1
ATOM 3003 N N . LYS A 1 376 ? 0.229 23.75 28.906 1 95.44 376 LYS A N 1
ATOM 3004 C CA . LYS A 1 376 ? 1.511 23.531 29.562 1 95.44 376 LYS A CA 1
ATOM 3005 C C . LYS A 1 376 ? 2.674 23.938 28.672 1 95.44 376 LYS A C 1
ATOM 3007 O O . LYS A 1 376 ? 3.822 23.984 29.109 1 95.44 376 LYS A O 1
ATOM 3012 N N . GLU A 1 377 ? 2.381 24.25 27.453 1 97.88 377 GLU A N 1
ATOM 3013 C CA . GLU A 1 377 ? 3.438 24.719 26.547 1 97.88 377 GLU A CA 1
ATOM 3014 C C . GLU A 1 377 ? 4.102 25.969 27.094 1 97.88 377 GLU A C 1
ATOM 3016 O O . GLU A 1 377 ? 3.418 26.906 27.531 1 97.88 377 GLU A O 1
ATOM 3021 N N . THR A 1 378 ? 5.398 26.031 27.031 1 97.69 378 THR A N 1
ATOM 3022 C CA . THR A 1 378 ? 6.109 27.25 27.438 1 97.69 378 THR A CA 1
ATOM 3023 C C . THR A 1 378 ? 6.023 28.312 26.359 1 97.69 378 THR A C 1
ATOM 3025 O O . THR A 1 378 ? 6.305 29.484 26.609 1 97.69 378 THR A O 1
ATOM 3028 N N . PHE A 1 379 ? 5.602 28 25.25 1 97.06 379 PHE A N 1
ATOM 3029 C CA . PHE A 1 379 ? 5.586 28.859 24.078 1 97.06 379 PHE A CA 1
ATOM 3030 C C . PHE A 1 379 ? 4.168 29.031 23.547 1 97.06 379 PHE A C 1
ATOM 3032 O O . PHE A 1 379 ? 3.967 29.562 22.453 1 97.06 379 PHE A O 1
ATOM 3039 N N . GLY A 1 380 ? 3.191 28.531 24.266 1 96.88 380 GLY A N 1
ATOM 3040 C CA . GLY A 1 380 ? 1.82 28.5 23.781 1 96.88 380 GLY A CA 1
ATOM 3041 C C . GLY A 1 380 ? 0.9 29.453 24.516 1 96.88 380 GLY A C 1
ATOM 3042 O O . GLY A 1 380 ? 1.305 30.562 24.875 1 96.88 380 GLY A O 1
ATOM 3043 N N . TYR A 1 381 ? -0.326 29.047 24.641 1 98.25 381 TYR A N 1
ATOM 3044 C CA . TYR A 1 381 ? -1.384 29.906 25.156 1 98.25 381 TYR A CA 1
ATOM 3045 C C . TYR A 1 381 ? -1.878 29.422 26.516 1 98.25 381 TYR A C 1
ATOM 3047 O O . TYR A 1 381 ? -2.002 28.219 26.734 1 98.25 381 TYR A O 1
ATOM 3055 N N . LYS A 1 382 ? -2.271 30.422 27.328 1 97.94 382 LYS A N 1
ATOM 3056 C CA . LYS A 1 382 ? -2.527 30.078 28.734 1 97.94 382 LYS A CA 1
ATOM 3057 C C . LYS A 1 382 ? -3.996 30.297 29.094 1 97.94 382 LYS A C 1
ATOM 3059 O O . LYS A 1 382 ? -4.457 29.844 30.141 1 97.94 382 LYS A O 1
ATOM 3064 N N . THR A 1 383 ? -4.723 30.953 28.141 1 98.06 383 THR A N 1
ATOM 3065 C CA . THR A 1 383 ? -6.125 31.25 28.406 1 98.06 383 THR A CA 1
ATOM 3066 C C . THR A 1 383 ? -6.965 31.062 27.141 1 98.06 383 THR A C 1
ATOM 3068 O O . THR A 1 383 ? -6.445 31.109 26.031 1 98.06 383 THR A O 1
ATOM 3071 N N . PRO A 1 384 ? -8.289 30.797 27.359 1 98.12 384 PRO A N 1
ATOM 3072 C CA . PRO A 1 384 ? -9.156 30.703 26.172 1 98.12 384 PRO A CA 1
ATOM 3073 C C . PRO A 1 384 ? -9.172 31.969 25.344 1 98.12 384 PRO A C 1
ATOM 3075 O O . PRO A 1 384 ? -9.258 31.906 24.109 1 98.12 384 PRO A O 1
ATOM 3078 N N . GLU A 1 385 ? -9.094 33.156 26.016 1 98.44 385 GLU A N 1
ATOM 3079 C CA . GLU A 1 385 ? -9.094 34.406 25.297 1 98.44 385 GLU A CA 1
ATOM 3080 C C . GLU A 1 385 ? -7.887 34.531 24.359 1 98.44 385 GLU A C 1
ATOM 3082 O O . GLU A 1 385 ? -8.023 34.906 23.203 1 98.44 385 GLU A O 1
ATOM 3087 N N . ALA A 1 386 ? -6.746 34.188 24.906 1 98.69 386 ALA A N 1
ATOM 3088 C CA . ALA A 1 386 ? -5.527 34.25 24.109 1 98.69 386 ALA A CA 1
ATOM 3089 C C . ALA A 1 386 ? -5.586 33.25 22.953 1 98.69 386 ALA A C 1
ATOM 3091 O O . ALA A 1 386 ? -5.16 33.531 21.844 1 98.69 386 ALA A O 1
ATOM 3092 N N . TRP A 1 387 ? -6.102 32.062 23.266 1 98.75 387 TRP A N 1
ATOM 3093 C CA . TRP A 1 387 ? -6.207 31 22.25 1 98.75 387 TRP A CA 1
ATOM 3094 C C . TRP A 1 387 ? -7.156 31.422 21.125 1 98.75 387 TRP A C 1
ATOM 3096 O O . TRP A 1 387 ? -6.82 31.297 19.953 1 98.75 387 TRP A O 1
ATOM 3106 N N . PHE A 1 388 ? -8.312 31.953 21.422 1 98.81 388 PHE A N 1
ATOM 3107 C CA . PHE A 1 388 ? -9.305 32.344 20.406 1 98.81 388 PHE A CA 1
ATOM 3108 C C . PHE A 1 388 ? -8.812 33.531 19.609 1 98.81 388 PHE A C 1
ATOM 3110 O O . PHE A 1 388 ? -9.117 33.656 18.406 1 98.81 388 PHE A O 1
ATOM 3117 N N . ALA A 1 389 ? -8.023 34.406 20.266 1 98.69 389 ALA A N 1
ATOM 3118 C CA . ALA A 1 389 ? -7.391 35.5 19.531 1 98.69 389 ALA A CA 1
ATOM 3119 C C . ALA A 1 389 ? -6.395 34.969 18.5 1 98.69 389 ALA A C 1
ATOM 3121 O O . ALA A 1 389 ? -6.344 35.438 17.359 1 98.69 389 ALA A O 1
ATOM 3122 N N . TYR A 1 390 ? -5.656 34.031 18.938 1 98.5 390 TYR A N 1
ATOM 3123 C CA . TYR A 1 390 ? -4.727 33.375 18.016 1 98.5 390 TYR A CA 1
ATOM 3124 C C . TYR A 1 390 ? -5.473 32.75 16.844 1 98.5 390 TYR A C 1
ATOM 3126 O O . TYR A 1 390 ? -5.035 32.875 15.688 1 98.5 390 TYR A O 1
ATOM 3134 N N . LEU A 1 391 ? -6.574 32 17.094 1 98.88 391 LEU A N 1
ATOM 3135 C CA . LEU A 1 391 ? -7.328 31.359 16.031 1 98.88 391 LEU A CA 1
ATOM 3136 C C . LEU A 1 391 ? -7.773 32.375 14.984 1 98.88 391 LEU A C 1
ATOM 3138 O O . LEU A 1 391 ? -7.738 32.062 13.789 1 98.88 391 LEU A O 1
ATOM 3142 N N . ARG A 1 392 ? -8.203 33.562 15.445 1 98.5 392 ARG A N 1
ATOM 3143 C CA . ARG A 1 392 ? -8.609 34.625 14.5 1 98.5 392 ARG A CA 1
ATOM 3144 C C . ARG A 1 392 ? -7.43 35.062 13.633 1 98.5 392 ARG A C 1
ATOM 3146 O O . ARG A 1 392 ? -7.574 35.188 12.422 1 98.5 392 ARG A O 1
ATOM 3153 N N . GLN A 1 393 ? -6.316 35.219 14.266 1 97.94 393 GLN A N 1
ATOM 3154 C CA . GLN A 1 393 ? -5.113 35.594 13.531 1 97.94 393 GLN A CA 1
ATOM 3155 C C . GLN A 1 393 ? -4.68 34.5 12.578 1 97.94 393 GLN A C 1
ATOM 3157 O O . GLN A 1 393 ? -4.254 34.781 11.453 1 97.94 393 GLN A O 1
ATOM 3162 N N . TRP A 1 394 ? -4.777 33.312 13.078 1 98.38 394 TRP A N 1
ATOM 3163 C CA . TRP A 1 394 ? -4.422 32.125 12.289 1 98.38 394 TRP A CA 1
ATOM 3164 C C . TRP A 1 394 ? -5.27 32.031 11.023 1 98.38 394 TRP A C 1
ATOM 3166 O O . TRP A 1 394 ? -4.746 31.797 9.938 1 98.38 394 TRP A O 1
ATOM 3176 N N . LYS A 1 395 ? -6.496 32.219 11.109 1 98.62 395 LYS A N 1
ATOM 3177 C CA . LYS A 1 395 ? -7.375 32.25 9.938 1 98.62 395 LYS A CA 1
ATOM 3178 C C . LYS A 1 395 ? -6.938 33.312 8.938 1 98.62 395 LYS A C 1
ATOM 3180 O O . LYS A 1 395 ? -6.949 33.062 7.727 1 98.62 395 LYS A O 1
ATOM 3185 N N . GLU A 1 396 ? -6.566 34.469 9.406 1 97.75 396 GLU A N 1
ATOM 3186 C CA . GLU A 1 396 ? -6.074 35.531 8.531 1 97.75 396 GLU A CA 1
ATOM 3187 C C . GLU A 1 396 ? -4.789 35.125 7.828 1 97.75 396 GLU A C 1
ATOM 3189 O O . GLU A 1 396 ? -4.605 35.406 6.641 1 97.75 396 GLU A O 1
ATOM 3194 N N . GLU A 1 397 ? -3.965 34.531 8.57 1 97.75 397 GLU A N 1
ATOM 3195 C CA . GLU A 1 397 ? -2.715 34.062 7.98 1 97.75 397 GLU A CA 1
ATOM 3196 C C . GLU A 1 397 ? -2.975 33.062 6.863 1 97.75 397 GLU A C 1
ATOM 3198 O O . GLU A 1 397 ? -2.365 33.125 5.797 1 97.75 397 GLU A O 1
ATOM 3203 N N . LEU A 1 398 ? -3.877 32.094 7.09 1 98 398 LEU A N 1
ATOM 3204 C CA . LEU A 1 398 ? -4.227 31.078 6.102 1 98 398 LEU A CA 1
ATOM 3205 C C . LEU A 1 398 ? -4.785 31.719 4.84 1 98 398 LEU A C 1
ATOM 3207 O O . LEU A 1 398 ? -4.625 31.188 3.74 1 98 398 LEU A O 1
ATOM 3211 N N . ALA A 1 399 ? -5.367 32.844 4.945 1 97 399 ALA A N 1
ATOM 3212 C CA . ALA A 1 399 ? -5.98 33.531 3.818 1 97 399 ALA A CA 1
ATOM 3213 C C . ALA A 1 399 ? -4.934 34.312 3.014 1 97 399 ALA A C 1
ATOM 3215 O O . ALA A 1 399 ? -5.219 34.812 1.92 1 97 399 ALA A O 1
ATOM 3216 N N . HIS A 1 400 ? -3.748 34.406 3.486 1 96.81 400 HIS A N 1
ATOM 3217 C CA . HIS A 1 400 ? -2.691 35.156 2.816 1 96.81 400 HIS A CA 1
ATOM 3218 C C . HIS A 1 400 ? -1.453 34.312 2.604 1 96.81 400 HIS A C 1
ATOM 3220 O O . HIS A 1 400 ? -0.367 34.625 3.08 1 96.81 400 HIS A O 1
ATOM 3226 N N . PRO A 1 401 ? -1.602 33.219 1.879 1 96.06 401 PRO A N 1
ATOM 3227 C CA . PRO A 1 401 ? -0.412 32.438 1.6 1 96.06 401 PRO A CA 1
ATOM 3228 C C . PRO A 1 401 ? 0.629 33.188 0.772 1 96.06 401 PRO A C 1
ATOM 3230 O O . PRO A 1 401 ? 0.283 34.094 0.022 1 96.06 401 PRO A O 1
ATOM 3233 N N . VAL A 1 402 ? 1.86 32.75 0.885 1 98 402 VAL A N 1
ATOM 3234 C CA . VAL A 1 402 ? 2.898 33.344 0.046 1 98 402 VAL A CA 1
ATOM 3235 C C . VAL A 1 402 ? 2.688 32.938 -1.408 1 98 402 VAL A C 1
ATOM 3237 O O . VAL A 1 402 ? 2.059 31.906 -1.682 1 98 402 VAL A O 1
ATOM 3240 N N . THR A 1 403 ? 3.215 33.719 -2.32 1 97.56 403 THR A N 1
ATOM 3241 C CA . THR A 1 403 ? 3.145 33.406 -3.74 1 97.56 403 THR A CA 1
ATOM 3242 C C . THR A 1 403 ? 4.539 33.156 -4.309 1 97.56 403 THR A C 1
ATOM 3244 O O . THR A 1 403 ? 5.508 33.781 -3.893 1 97.56 403 THR A O 1
ATOM 3247 N N . VAL A 1 404 ? 4.609 32.219 -5.203 1 97.06 404 VAL A N 1
ATOM 3248 C CA . VAL A 1 404 ? 5.875 31.812 -5.812 1 97.06 404 VAL A CA 1
ATOM 3249 C C . VAL A 1 404 ? 5.844 32.125 -7.309 1 97.06 404 VAL A C 1
ATOM 3251 O O . VAL A 1 404 ? 4.906 31.719 -8.008 1 97.06 404 VAL A O 1
ATOM 3254 N N . LYS A 1 405 ? 6.848 32.781 -7.828 1 94.94 405 LYS A N 1
ATOM 3255 C CA . LYS A 1 405 ? 7.012 33.062 -9.25 1 94.94 405 LYS A CA 1
ATOM 3256 C C . LYS A 1 405 ? 8.336 32.531 -9.773 1 94.94 405 LYS A C 1
ATOM 3258 O O . LYS A 1 405 ? 9.391 32.781 -9.18 1 94.94 405 LYS A O 1
ATOM 3263 N N . ILE A 1 406 ? 8.219 31.797 -10.844 1 92.31 406 ILE A N 1
ATOM 3264 C CA . ILE A 1 406 ? 9.438 31.344 -11.5 1 92.31 406 ILE A CA 1
ATOM 3265 C C . ILE A 1 406 ? 9.977 32.438 -12.422 1 92.31 406 ILE A C 1
ATOM 3267 O O . ILE A 1 406 ? 9.281 32.875 -13.336 1 92.31 406 ILE A O 1
ATOM 3271 N N . LYS A 1 407 ? 11.172 32.781 -12.242 1 89.5 407 LYS A N 1
ATOM 3272 C CA . LYS A 1 407 ? 11.75 33.906 -12.992 1 89.5 407 LYS A CA 1
ATOM 3273 C C . LYS A 1 407 ? 12.562 33.406 -14.18 1 89.5 407 LYS A C 1
ATOM 3275 O O . LYS A 1 407 ? 12.5 34 -15.266 1 89.5 407 LYS A O 1
ATOM 3280 N N . ASP A 1 408 ? 13.414 32.5 -13.906 1 82.81 408 ASP A N 1
ATOM 3281 C CA . ASP A 1 408 ? 14.336 32.031 -14.938 1 82.81 408 ASP A CA 1
ATOM 3282 C C . ASP A 1 408 ? 14.625 30.531 -14.781 1 82.81 408 ASP A C 1
ATOM 3284 O O . ASP A 1 408 ? 14.586 30 -13.672 1 82.81 408 ASP A O 1
ATOM 3288 N N . ILE A 1 409 ? 14.578 29.969 -15.961 1 73.94 409 ILE A N 1
ATOM 3289 C CA . ILE A 1 409 ? 15.07 28.594 -15.992 1 73.94 409 ILE A CA 1
ATOM 3290 C C . ILE A 1 409 ? 16.359 28.531 -16.812 1 73.94 409 ILE A C 1
ATOM 3292 O O . ILE A 1 409 ? 16.375 28.891 -17.984 1 73.94 409 ILE A O 1
ATOM 3296 N N . CYS A 1 410 ? 17.453 28.422 -16.031 1 71.44 410 CYS A N 1
ATOM 3297 C CA . CYS A 1 410 ? 18.734 28.328 -16.734 1 71.44 410 CYS A CA 1
ATOM 3298 C C . CYS A 1 410 ? 19.234 26.891 -16.781 1 71.44 410 CYS A C 1
ATOM 3300 O O . CYS A 1 410 ? 19.188 26.172 -15.773 1 71.44 410 CYS A O 1
ATOM 3302 N N . ILE A 1 411 ? 19.453 26.344 -18 1 61.97 411 ILE A N 1
ATOM 3303 C CA . ILE A 1 411 ? 20.016 25.016 -18.203 1 61.97 411 ILE A CA 1
ATOM 3304 C C . ILE A 1 411 ? 21.531 25.078 -18.078 1 61.97 411 ILE A C 1
ATOM 3306 O O . ILE A 1 411 ? 22.188 25.891 -18.734 1 61.97 411 ILE A O 1
ATOM 3310 N N . THR A 1 412 ? 22.125 24.625 -16.984 1 49.75 412 THR A N 1
ATOM 3311 C CA . THR A 1 412 ? 23.578 24.531 -17 1 49.75 412 THR A CA 1
ATOM 3312 C C . THR A 1 412 ? 24.031 23.297 -17.797 1 49.75 412 THR A C 1
ATOM 3314 O O . THR A 1 412 ? 23.594 22.188 -17.516 1 49.75 412 THR A O 1
ATOM 3317 N N . LYS A 1 413 ? 24.578 23.484 -18.969 1 43.75 413 LYS A N 1
ATOM 3318 C CA . LYS A 1 413 ? 25.25 22.469 -19.75 1 43.75 413 LYS A CA 1
ATOM 3319 C C . LYS A 1 413 ? 26.531 22 -19.078 1 43.75 413 LYS A C 1
ATOM 3321 O O . LYS A 1 413 ? 27.266 22.812 -18.5 1 43.75 413 LYS A O 1
ATOM 3326 N N . MET B 1 1 ? -75.75 36.281 -14.102 1 24.88 1 MET B N 1
ATOM 3327 C CA . MET B 1 1 ? -75.125 35.031 -13.695 1 24.88 1 MET B CA 1
ATOM 3328 C C . MET B 1 1 ? -73.75 34.875 -14.359 1 24.88 1 MET B C 1
ATOM 3330 O O . MET B 1 1 ? -73.688 34.594 -15.555 1 24.88 1 MET B O 1
ATOM 3334 N N . LYS B 1 2 ? -72.812 35.844 -13.969 1 29.3 2 LYS B N 1
ATOM 3335 C CA . LYS B 1 2 ? -71.438 35.969 -14.43 1 29.3 2 LYS B CA 1
ATOM 3336 C C . LYS B 1 2 ? -70.625 34.688 -14.211 1 29.3 2 LYS B C 1
ATOM 3338 O O . LYS B 1 2 ? -70.75 34.062 -13.141 1 29.3 2 LYS B O 1
ATOM 3343 N N . LYS B 1 3 ? -70.25 33.938 -15.312 1 33.31 3 LYS B N 1
ATOM 3344 C CA . LYS B 1 3 ? -69.438 32.75 -15.586 1 33.31 3 LYS B CA 1
ATOM 3345 C C . LYS B 1 3 ? -68.062 32.875 -15.016 1 33.31 3 LYS B C 1
ATOM 3347 O O . LYS B 1 3 ? -67.25 33.688 -15.484 1 33.31 3 LYS B O 1
ATOM 3352 N N . ASN B 1 4 ? -67.812 32.906 -13.727 1 32.62 4 ASN B N 1
ATOM 3353 C CA . ASN B 1 4 ? -66.5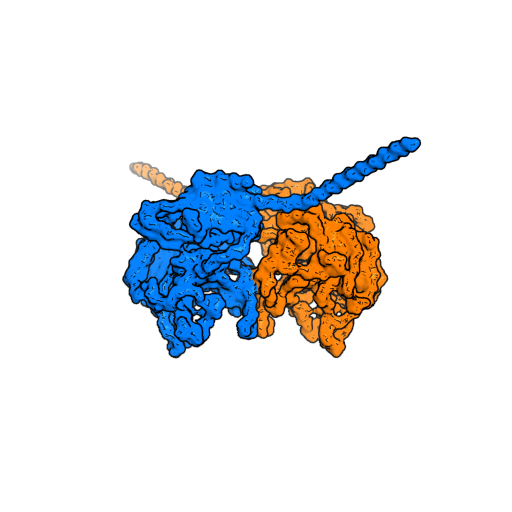 32.938 -13.109 1 32.62 4 ASN B CA 1
ATOM 3354 C C . ASN B 1 4 ? -65.625 31.766 -13.547 1 32.62 4 ASN B C 1
ATOM 3356 O O . ASN B 1 4 ? -66 30.609 -13.352 1 32.62 4 ASN B O 1
ATOM 3360 N N . ILE B 1 5 ? -64.938 31.891 -14.641 1 36.88 5 ILE B N 1
ATOM 3361 C CA . ILE B 1 5 ? -63.938 30.953 -15.188 1 36.88 5 ILE B CA 1
ATOM 3362 C C . ILE B 1 5 ? -62.812 30.75 -14.195 1 36.88 5 ILE B C 1
ATOM 3364 O O . ILE B 1 5 ? -62.094 31.703 -13.852 1 36.88 5 ILE B O 1
ATOM 3368 N N . LEU B 1 6 ? -62.875 29.812 -13.258 1 39.28 6 LEU B N 1
ATOM 3369 C CA . LEU B 1 6 ? -61.812 29.375 -12.375 1 39.28 6 LEU B CA 1
ATOM 3370 C C . LEU B 1 6 ? -60.656 28.812 -13.172 1 39.28 6 LEU B C 1
ATOM 3372 O O . LEU B 1 6 ? -60.812 27.844 -13.922 1 39.28 6 LEU B O 1
ATOM 3376 N N . ILE B 1 7 ? -59.688 29.578 -13.516 1 40.44 7 ILE B N 1
ATOM 3377 C CA . ILE B 1 7 ? -58.438 29.141 -14.133 1 40.44 7 ILE B CA 1
ATOM 3378 C C . ILE B 1 7 ? -57.656 28.297 -13.141 1 40.44 7 ILE B C 1
ATOM 3380 O O . ILE B 1 7 ? -57.25 28.781 -12.078 1 40.44 7 ILE B O 1
ATOM 3384 N N . ILE B 1 8 ? -57.875 27.047 -13.047 1 39.78 8 ILE B N 1
ATOM 3385 C CA . ILE B 1 8 ? -57.062 26.109 -12.289 1 39.78 8 ILE B CA 1
ATOM 3386 C C . ILE B 1 8 ? -55.656 26.031 -12.914 1 39.78 8 ILE B C 1
ATOM 3388 O O . ILE B 1 8 ? -55.531 25.625 -14.07 1 39.78 8 ILE B O 1
ATOM 3392 N N . ALA B 1 9 ? -54.719 26.828 -12.492 1 42.38 9 ALA B N 1
ATOM 3393 C CA . ALA B 1 9 ? -53.281 26.719 -12.82 1 42.38 9 ALA B CA 1
ATOM 3394 C C . ALA B 1 9 ? -52.719 25.391 -12.328 1 42.38 9 ALA B C 1
ATOM 3396 O O . ALA B 1 9 ? -52.656 25.141 -11.125 1 42.38 9 ALA B O 1
ATOM 3397 N N . PHE B 1 10 ? -52.812 24.375 -13.125 1 41.91 10 PHE B N 1
ATOM 3398 C CA . PHE B 1 10 ? -52.125 23.125 -12.859 1 41.91 10 PHE B CA 1
ATOM 3399 C C . PHE B 1 10 ? -50.625 23.359 -12.758 1 41.91 10 PHE B C 1
ATOM 3401 O O . PHE B 1 10 ? -49.969 23.781 -13.719 1 41.91 10 PHE B O 1
ATOM 3408 N N . LEU B 1 11 ? -50.094 23.703 -11.602 1 42.91 11 LEU B N 1
ATOM 3409 C CA . LEU B 1 11 ? -48.688 23.641 -11.32 1 42.91 11 LEU B CA 1
ATOM 3410 C C . LEU B 1 11 ? -48.125 22.266 -11.633 1 42.91 11 LEU B C 1
ATOM 3412 O O . LEU B 1 11 ? -48.438 21.281 -10.945 1 42.91 11 LEU B O 1
ATOM 3416 N N . LEU B 1 12 ? -47.844 21.984 -12.859 1 44.38 12 LEU B N 1
ATOM 3417 C CA . LEU B 1 12 ? -47.031 20.797 -13.18 1 44.38 12 LEU B CA 1
ATOM 3418 C C . LEU B 1 12 ? -45.719 20.812 -12.406 1 44.38 12 LEU B C 1
ATOM 3420 O O . LEU B 1 12 ? -44.844 21.625 -12.672 1 44.38 12 LEU B O 1
ATOM 3424 N N . GLY B 1 13 ? -45.719 20.453 -11.156 1 42.53 13 GLY B N 1
ATOM 3425 C CA . GLY B 1 13 ? -44.469 20.141 -10.477 1 42.53 13 GLY B CA 1
ATOM 3426 C C . GLY B 1 13 ? -43.594 19.203 -11.273 1 42.53 13 GLY B C 1
ATOM 3427 O O . GLY B 1 13 ? -44 18.109 -11.641 1 42.53 13 GLY B O 1
ATOM 3428 N N . SER B 1 14 ? -42.656 19.719 -12 1 44.12 14 SER B N 1
ATOM 3429 C CA . SER B 1 14 ? -41.562 18.906 -12.57 1 44.12 14 SER B CA 1
ATOM 3430 C C . SER B 1 14 ? -40.906 18.047 -11.5 1 44.12 14 SER B C 1
ATOM 3432 O O . SER B 1 14 ? -40.25 18.562 -10.602 1 44.12 14 SER B O 1
ATOM 3434 N N . VAL B 1 15 ? -41.438 16.938 -11.18 1 48.5 15 VAL B N 1
ATOM 3435 C CA . VAL B 1 15 ? -40.656 15.961 -10.422 1 48.5 15 VAL B CA 1
ATOM 3436 C C . VAL B 1 15 ? -39.344 15.695 -11.133 1 48.5 15 VAL B C 1
ATOM 3438 O O . VAL B 1 15 ? -39.312 15.18 -12.25 1 48.5 15 VAL B O 1
ATOM 3441 N N . ILE B 1 16 ? -38.281 16.438 -10.875 1 44.53 16 ILE B N 1
ATOM 3442 C CA . ILE B 1 16 ? -36.938 16.016 -11.242 1 44.53 16 ILE B CA 1
ATOM 3443 C C . ILE B 1 16 ? -36.688 14.594 -10.727 1 44.53 16 ILE B C 1
ATOM 3445 O O . ILE B 1 16 ? -36.562 14.383 -9.516 1 44.53 16 ILE B O 1
ATOM 3449 N N . LEU B 1 17 ? -37.125 13.602 -11.422 1 45.22 17 LEU B N 1
ATOM 3450 C CA . LEU B 1 17 ? -36.688 12.25 -11.117 1 45.22 17 LEU B CA 1
ATOM 3451 C C . LEU B 1 17 ? -35.156 12.188 -11.031 1 45.22 17 LEU B C 1
ATOM 3453 O O . LEU B 1 17 ? -34.469 12.711 -11.906 1 45.22 17 LEU B O 1
ATOM 3457 N N . PRO B 1 18 ? -34.594 12.016 -9.898 1 48.31 18 PRO B N 1
ATOM 3458 C CA . PRO B 1 18 ? -33.156 11.766 -9.914 1 48.31 18 PRO B CA 1
ATOM 3459 C C . PRO B 1 18 ? -32.719 10.852 -11.055 1 48.31 18 PRO B C 1
ATOM 3461 O O . PRO B 1 18 ? -33.344 9.805 -11.281 1 48.31 18 PRO B O 1
ATOM 3464 N N . THR B 1 19 ? -32.281 11.398 -12.094 1 46.75 19 THR B N 1
ATOM 3465 C CA . THR B 1 19 ? -31.734 10.539 -13.141 1 46.75 19 THR B CA 1
ATOM 3466 C C . THR B 1 19 ? -30.844 9.445 -12.547 1 46.75 19 THR B C 1
ATOM 3468 O O . THR B 1 19 ? -29.719 9.719 -12.117 1 46.75 19 THR B O 1
ATOM 3471 N N . LEU B 1 20 ? -31.297 8.531 -11.75 1 51.91 20 LEU B N 1
ATOM 3472 C CA . LEU B 1 20 ? -30.531 7.305 -11.539 1 51.91 20 LEU B CA 1
ATOM 3473 C C . LEU B 1 20 ? -29.734 6.941 -12.781 1 51.91 20 LEU B C 1
ATOM 3475 O O . LEU B 1 20 ? -30.281 6.879 -13.883 1 51.91 20 LEU B O 1
ATOM 3479 N N . ALA B 1 21 ? -28.484 7.285 -12.773 1 61.53 21 ALA B N 1
ATOM 3480 C CA . ALA B 1 21 ? -27.688 6.867 -13.922 1 61.53 21 ALA B CA 1
ATOM 3481 C C . ALA B 1 21 ? -28.156 5.516 -14.453 1 61.53 21 ALA B C 1
ATOM 3483 O O . ALA B 1 21 ? -28.234 4.539 -13.703 1 61.53 21 ALA B O 1
ATOM 3484 N N . GLN B 1 22 ? -28.812 5.477 -15.484 1 80.06 22 GLN B N 1
ATOM 3485 C CA . GLN B 1 22 ? -29.344 4.285 -16.141 1 80.06 22 GLN B CA 1
ATOM 3486 C C . GLN B 1 22 ? -28.281 3.203 -16.266 1 80.06 22 GLN B C 1
ATOM 3488 O O . GLN B 1 22 ? -27.141 3.49 -16.609 1 80.06 22 GLN B O 1
ATOM 3493 N N . LYS B 1 23 ? -28.609 2.01 -15.82 1 89.75 23 LYS B N 1
ATOM 3494 C CA . LYS B 1 23 ? -27.797 0.814 -16 1 89.75 23 LYS B CA 1
ATOM 3495 C C . LYS B 1 23 ? -27.281 0.714 -17.438 1 89.75 23 LYS B C 1
ATOM 3497 O O . LYS B 1 23 ? -28.047 0.884 -18.391 1 89.75 23 LYS B O 1
ATOM 3502 N N . GLN B 1 24 ? -25.953 0.653 -17.531 1 93.12 24 GLN B N 1
ATOM 3503 C CA . GLN B 1 24 ? -25.328 0.419 -18.828 1 93.12 24 GLN B CA 1
ATOM 3504 C C . GLN B 1 24 ? -24.797 -1.007 -18.938 1 93.12 24 GLN B C 1
ATOM 3506 O O . GLN B 1 24 ? -24.188 -1.521 -17.984 1 93.12 24 GLN B O 1
ATOM 3511 N N . GLU B 1 25 ? -25.109 -1.644 -20.047 1 94.25 25 GLU B N 1
ATOM 3512 C CA . GLU B 1 25 ? -24.625 -2.998 -20.297 1 94.25 25 GLU B CA 1
ATOM 3513 C C . GLU B 1 25 ? -24.156 -3.154 -21.75 1 94.25 25 GLU B C 1
ATOM 3515 O O . GLU B 1 25 ? -24.719 -2.539 -22.656 1 94.25 25 GLU B O 1
ATOM 3520 N N . LYS B 1 26 ? -23.141 -3.883 -21.938 1 93.88 26 LYS B N 1
ATOM 3521 C CA . LYS B 1 26 ? -22.656 -4.289 -23.25 1 93.88 26 LYS B CA 1
ATOM 3522 C C . LYS B 1 26 ? -22.312 -5.777 -23.281 1 93.88 26 LYS B C 1
ATOM 3524 O O . LYS B 1 26 ? -21.781 -6.316 -22.297 1 93.88 26 LYS B O 1
ATOM 3529 N N . THR B 1 27 ? -22.672 -6.387 -24.344 1 95.06 27 THR B N 1
ATOM 3530 C CA . THR B 1 27 ? -22.391 -7.809 -24.531 1 95.06 27 THR B CA 1
ATOM 3531 C C . THR B 1 27 ? -21.391 -8.023 -25.656 1 95.06 27 THR B C 1
ATOM 3533 O O . THR B 1 27 ? -21.531 -7.441 -26.734 1 95.06 27 THR B O 1
ATOM 3536 N N . ILE B 1 28 ? -20.391 -8.859 -25.359 1 95.12 28 ILE B N 1
ATOM 3537 C CA . ILE B 1 28 ? -19.422 -9.203 -26.391 1 95.12 28 ILE B CA 1
ATOM 3538 C C . ILE B 1 28 ? -19.391 -10.719 -26.578 1 95.12 28 ILE B C 1
ATOM 3540 O O . ILE B 1 28 ? -19.688 -11.477 -25.641 1 95.12 28 ILE B O 1
ATOM 3544 N N . THR B 1 29 ? -19.094 -11.078 -27.766 1 96.25 29 THR B N 1
ATOM 3545 C CA . THR B 1 29 ? -18.891 -12.492 -28.062 1 96.25 29 THR B CA 1
ATOM 3546 C C . THR B 1 29 ? -17.422 -12.766 -28.375 1 96.25 29 THR B C 1
ATOM 3548 O O . THR B 1 29 ? -16.812 -12.062 -29.188 1 96.25 29 THR B O 1
ATOM 3551 N N . ILE B 1 30 ? -16.922 -13.797 -27.703 1 96.81 30 ILE B N 1
ATOM 3552 C CA . ILE B 1 30 ? -15.531 -14.141 -27.969 1 96.81 30 ILE B CA 1
ATOM 3553 C C . ILE B 1 30 ? -15.438 -15.602 -28.406 1 96.81 30 ILE B C 1
ATOM 3555 O O . ILE B 1 30 ? -16.312 -16.406 -28.094 1 96.81 30 ILE B O 1
ATOM 3559 N N . GLU B 1 31 ? -14.398 -15.836 -29.141 1 97.69 31 GLU B N 1
ATOM 3560 C CA . GLU B 1 31 ? -14.016 -17.203 -29.5 1 97.69 31 GLU B CA 1
ATOM 3561 C C . GLU B 1 31 ? -12.656 -17.562 -28.922 1 97.69 31 GLU B C 1
ATOM 3563 O O . GLU B 1 31 ? -11.695 -16.797 -29.031 1 97.69 31 GLU B O 1
ATOM 3568 N N . VAL B 1 32 ? -12.617 -18.719 -28.203 1 98.44 32 VAL B N 1
ATOM 3569 C CA . VAL B 1 32 ? -11.391 -19.234 -27.609 1 98.44 32 VAL B CA 1
ATOM 3570 C C . VAL B 1 32 ? -10.922 -20.484 -28.344 1 98.44 32 VAL B C 1
ATOM 3572 O O . VAL B 1 32 ? -11.703 -21.422 -28.531 1 98.44 32 VAL B O 1
ATOM 3575 N N . HIS B 1 33 ? -9.617 -20.484 -28.719 1 98.25 33 HIS B N 1
ATOM 3576 C CA . HIS B 1 33 ? -9.086 -21.562 -29.547 1 98.25 33 HIS B CA 1
ATOM 3577 C C . HIS B 1 33 ? -7.98 -22.312 -28.812 1 98.25 33 HIS B C 1
ATOM 3579 O O . HIS B 1 33 ? -7.066 -21.703 -28.25 1 98.25 33 HIS B O 1
ATOM 3585 N N . ASN B 1 34 ? -8.102 -23.641 -28.781 1 98.38 34 ASN B N 1
ATOM 3586 C CA . ASN B 1 34 ? -6.977 -24.516 -28.5 1 98.38 34 ASN B CA 1
ATOM 3587 C C . ASN B 1 34 ? -6.324 -25.016 -29.781 1 98.38 34 ASN B C 1
ATOM 3589 O O . ASN B 1 34 ? -6.812 -25.953 -30.406 1 98.38 34 ASN B O 1
ATOM 3593 N N . ASN B 1 35 ? -5.215 -24.469 -30.078 1 97.06 35 ASN B N 1
ATOM 3594 C CA . ASN B 1 35 ? -4.535 -24.828 -31.312 1 97.06 35 ASN B CA 1
ATOM 3595 C C . ASN B 1 35 ? -3.52 -25.953 -31.094 1 97.06 35 ASN B C 1
ATOM 3597 O O . ASN B 1 35 ? -2.762 -26.297 -32 1 97.06 35 ASN B O 1
ATOM 3601 N N . TRP B 1 36 ? -3.502 -26.516 -29.953 1 97.5 36 TRP B N 1
ATOM 3602 C CA . TRP B 1 36 ? -2.6 -27.594 -29.594 1 97.5 36 TRP B CA 1
ATOM 3603 C C . TRP B 1 36 ? -3.25 -28.953 -29.859 1 97.5 36 TRP B C 1
ATOM 3605 O O . TRP B 1 36 ? -4.477 -29.047 -29.953 1 97.5 36 TRP B O 1
ATOM 3615 N N . ASN B 1 37 ? -2.418 -30 -30.016 1 97.69 37 ASN B N 1
ATOM 3616 C CA . ASN B 1 37 ? -2.916 -31.328 -30.328 1 97.69 37 ASN B CA 1
ATOM 3617 C C . ASN B 1 37 ? -3.293 -32.094 -29.062 1 97.69 37 ASN B C 1
ATOM 3619 O O . ASN B 1 37 ? -3.549 -33.312 -29.109 1 97.69 37 ASN B O 1
ATOM 3623 N N . GLN B 1 38 ? -3.326 -31.406 -27.969 1 97.94 38 GLN B N 1
ATOM 3624 C CA . GLN B 1 38 ? -3.756 -31.984 -26.688 1 97.94 38 GLN B CA 1
ATOM 3625 C C . GLN B 1 38 ? -4.879 -31.156 -26.062 1 97.94 38 GLN B C 1
ATOM 3627 O O . GLN B 1 38 ? -4.98 -29.953 -26.312 1 97.94 38 GLN B O 1
ATOM 3632 N N . PRO B 1 39 ? -5.762 -31.828 -25.328 1 98.06 39 PRO B N 1
ATOM 3633 C CA . PRO B 1 39 ? -6.777 -31.062 -24.609 1 98.06 39 PRO B CA 1
ATOM 3634 C C . PRO B 1 39 ? -6.18 -30.141 -23.547 1 98.06 39 PRO B C 1
ATOM 3636 O O . PRO B 1 39 ? -5.098 -30.422 -23.016 1 98.06 39 PRO B O 1
ATOM 3639 N N . GLN B 1 40 ? -6.809 -29.125 -23.297 1 97.75 40 GLN B N 1
ATOM 3640 C CA . GLN B 1 40 ? -6.434 -28.219 -22.203 1 97.75 40 GLN B CA 1
ATOM 3641 C C . GLN B 1 40 ? -7.539 -28.125 -21.156 1 97.75 40 GLN B C 1
ATOM 3643 O O . GLN B 1 40 ? -8.68 -27.766 -21.484 1 97.75 40 GLN B O 1
ATOM 3648 N N . THR B 1 41 ? -7.145 -28.484 -19.984 1 97.19 41 THR B N 1
ATOM 3649 C CA . THR B 1 41 ? -8.062 -28.453 -18.844 1 97.19 41 THR B CA 1
ATOM 3650 C C . THR B 1 41 ? -7.859 -27.188 -18.016 1 97.19 41 THR B C 1
ATOM 3652 O O . THR B 1 41 ? -6.723 -26.766 -17.781 1 97.19 41 THR B O 1
ATOM 3655 N N . ASP B 1 42 ? -9.023 -26.594 -17.562 1 98.31 42 ASP B N 1
ATOM 3656 C CA . ASP B 1 42 ? -8.977 -25.344 -16.812 1 98.31 42 ASP B CA 1
ATOM 3657 C C . ASP B 1 42 ? -8.094 -24.312 -17.516 1 98.31 42 ASP B C 1
ATOM 3659 O O . ASP B 1 42 ? -7.25 -23.672 -16.875 1 98.31 42 ASP B O 1
ATOM 3663 N N . ALA B 1 43 ? -8.289 -24.219 -18.812 1 98.5 43 ALA B N 1
ATOM 3664 C CA . ALA B 1 43 ? -7.492 -23.281 -19.594 1 98.5 43 ALA B CA 1
ATOM 3665 C C . ALA B 1 43 ? -7.859 -21.828 -19.266 1 98.5 43 ALA B C 1
ATOM 3667 O O . ALA B 1 43 ? -9.023 -21.438 -19.391 1 98.5 43 ALA B O 1
ATOM 3668 N N . PRO B 1 44 ? -6.879 -21.031 -18.781 1 98.62 44 PRO B N 1
ATOM 3669 C CA . PRO B 1 44 ? -7.18 -19.641 -18.453 1 98.62 44 PRO B CA 1
ATOM 3670 C C . PRO B 1 44 ? -7.57 -18.828 -19.688 1 98.62 44 PRO B C 1
ATOM 3672 O O . PRO B 1 44 ? -6.906 -18.906 -20.719 1 98.62 44 PRO B O 1
ATOM 3675 N N . VAL B 1 45 ? -8.602 -18.078 -19.609 1 98.62 45 VAL B N 1
ATOM 3676 C CA . VAL B 1 45 ? -9.039 -17.094 -20.594 1 98.62 45 VAL B CA 1
ATOM 3677 C C . VAL B 1 45 ? -9.055 -15.711 -19.953 1 98.62 45 VAL B C 1
ATOM 3679 O O . VAL B 1 45 ? -9.734 -15.484 -18.953 1 98.62 45 VAL B O 1
ATOM 3682 N N . VAL B 1 46 ? -8.32 -14.805 -20.531 1 98.12 46 VAL B N 1
ATOM 3683 C CA . VAL B 1 46 ? -8.195 -13.461 -19.969 1 98.12 46 VAL B CA 1
ATOM 3684 C C . VAL B 1 46 ? -8.531 -12.43 -21.031 1 98.12 46 VAL B C 1
ATOM 3686 O O . VAL B 1 46 ? -8.008 -12.484 -22.156 1 98.12 46 VAL B O 1
ATOM 3689 N N . ILE B 1 47 ? -9.375 -11.539 -20.703 1 96.44 47 ILE B N 1
ATOM 3690 C CA . ILE B 1 47 ? -9.758 -10.438 -21.578 1 96.44 47 ILE B CA 1
ATOM 3691 C C . ILE B 1 47 ? -9.359 -9.109 -20.953 1 96.44 47 ILE B C 1
ATOM 3693 O O . ILE B 1 47 ? -9.727 -8.828 -19.797 1 96.44 47 ILE B O 1
ATOM 3697 N N . SER B 1 48 ? -8.625 -8.289 -21.688 1 95.5 48 SER B N 1
ATOM 3698 C CA . SER B 1 48 ? -8.305 -6.938 -21.219 1 95.5 48 SER B CA 1
ATOM 3699 C C . SER B 1 48 ? -9.492 -6 -21.422 1 95.5 48 SER B C 1
ATOM 3701 O O . SER B 1 48 ? -9.93 -5.762 -22.547 1 95.5 48 SER B O 1
ATOM 3703 N N . LEU B 1 49 ? -9.93 -5.426 -20.375 1 95.31 49 LEU B N 1
ATOM 3704 C CA . LEU B 1 49 ? -11.086 -4.535 -20.453 1 95.31 49 LEU B CA 1
ATOM 3705 C C . LEU B 1 49 ? -10.68 -3.162 -20.969 1 95.31 49 LEU B C 1
ATOM 3707 O O . LEU B 1 49 ? -11.516 -2.422 -21.5 1 95.31 49 LEU B O 1
ATOM 3711 N N . ARG B 1 50 ? -9.477 -2.799 -20.734 1 89.31 50 ARG B N 1
ATOM 3712 C CA . ARG B 1 50 ? -8.977 -1.52 -21.234 1 89.31 50 ARG B CA 1
ATOM 3713 C C . ARG B 1 50 ? -9.086 -1.438 -22.75 1 89.31 50 ARG B C 1
ATOM 3715 O O . ARG B 1 50 ? -9.367 -0.374 -23.297 1 89.31 50 ARG B O 1
ATOM 3722 N N . GLU B 1 51 ? -8.945 -2.537 -23.406 1 85.62 51 GLU B N 1
ATOM 3723 C CA . GLU B 1 51 ? -8.953 -2.584 -24.859 1 85.62 51 GLU B CA 1
ATOM 3724 C C . GLU B 1 51 ? -10.383 -2.533 -25.406 1 85.62 51 GLU B C 1
ATOM 3726 O O . GLU B 1 51 ? -10.594 -2.193 -26.562 1 85.62 51 GLU B O 1
ATOM 3731 N N . LEU B 1 52 ? -11.328 -2.857 -24.656 1 87.62 52 LEU B N 1
ATOM 3732 C CA . LEU B 1 52 ? -12.711 -2.938 -25.109 1 87.62 52 LEU B CA 1
ATOM 3733 C C . LEU B 1 52 ? -13.367 -1.562 -25.109 1 87.62 52 LEU B C 1
ATOM 3735 O O . LEU B 1 52 ? -14.352 -1.335 -25.812 1 87.62 52 LEU B O 1
ATOM 3739 N N . GLN B 1 53 ? -12.859 -0.542 -24.484 1 80.56 53 GLN B N 1
ATOM 3740 C CA . GLN B 1 53 ? -13.383 0.821 -24.422 1 80.56 53 GLN B CA 1
ATOM 3741 C C . GLN B 1 53 ? -14.891 0.826 -24.219 1 80.56 53 GLN B C 1
ATOM 3743 O O . GLN B 1 53 ? -15.625 1.389 -25.047 1 80.56 53 GLN B O 1
ATOM 3748 N N . MET B 1 54 ? -15.531 0.314 -23.25 1 82.31 54 MET B N 1
ATOM 3749 C CA . MET B 1 54 ? -16.953 0.107 -22.969 1 82.31 54 MET B CA 1
ATOM 3750 C C . MET B 1 54 ? -17.672 1.438 -22.766 1 82.31 54 MET B C 1
ATOM 3752 O O . MET B 1 54 ? -18.891 1.524 -22.922 1 82.31 54 MET B O 1
ATOM 3756 N N . GLY B 1 55 ? -17 2.49 -22.453 1 86.19 55 GLY B N 1
ATOM 3757 C CA . GLY B 1 55 ? -17.625 3.787 -22.234 1 86.19 55 GLY B CA 1
ATOM 3758 C C . GLY B 1 55 ? -18.188 3.943 -20.828 1 86.19 55 GLY B C 1
ATOM 3759 O O . GLY B 1 55 ? -18.844 4.941 -20.531 1 86.19 55 GLY B O 1
ATOM 3760 N N . PHE B 1 56 ? -18.219 2.865 -20.078 1 91.12 56 PHE B N 1
ATOM 3761 C CA . PHE B 1 56 ? -18.625 2.945 -18.688 1 91.12 56 PHE B CA 1
ATOM 3762 C C . PHE B 1 56 ? -17.703 2.121 -17.797 1 91.12 56 PHE B C 1
ATOM 3764 O O . PHE B 1 56 ? -16.922 1.308 -18.297 1 91.12 56 PHE B O 1
ATOM 3771 N N . LYS B 1 57 ? -17.812 2.436 -16.531 1 91 57 LYS B N 1
ATOM 3772 C CA . LYS B 1 57 ? -17.031 1.679 -15.555 1 91 57 LYS B CA 1
ATOM 3773 C C . LYS B 1 57 ? -17.656 0.301 -15.32 1 91 57 LYS B C 1
ATOM 3775 O O . LYS B 1 57 ? -18.75 0.188 -14.766 1 91 57 LYS B O 1
ATOM 3780 N N . VAL B 1 58 ? -16.906 -0.756 -15.664 1 96 58 VAL B N 1
ATOM 3781 C CA . VAL B 1 58 ? -17.391 -2.125 -15.5 1 96 58 VAL B CA 1
ATOM 3782 C C . VAL B 1 58 ? -17.312 -2.521 -14.023 1 96 58 VAL B C 1
ATOM 3784 O O . VAL B 1 58 ? -16.266 -2.418 -13.398 1 96 58 VAL B O 1
ATOM 3787 N N . LYS B 1 59 ? -18.484 -3.01 -13.539 1 95.44 59 LYS B N 1
ATOM 3788 C CA . LYS B 1 59 ? -18.516 -3.383 -12.125 1 95.44 59 LYS B CA 1
ATOM 3789 C C . LYS B 1 59 ? -18.844 -4.863 -11.953 1 95.44 59 LYS B C 1
ATOM 3791 O O . LYS B 1 59 ? -18.656 -5.43 -10.875 1 95.44 59 LYS B O 1
ATOM 3796 N N . SER B 1 60 ? -19.391 -5.461 -13 1 97.25 60 SER B N 1
ATOM 3797 C CA . SER B 1 60 ? -19.688 -6.891 -12.969 1 97.25 60 SER B CA 1
ATOM 3798 C C . SER B 1 60 ? -19.672 -7.484 -14.375 1 97.25 60 SER B C 1
ATOM 3800 O O . SER B 1 60 ? -19.688 -6.75 -15.359 1 97.25 60 SER B O 1
ATOM 3802 N N . ALA B 1 61 ? -19.609 -8.805 -14.422 1 97.81 61 ALA B N 1
ATOM 3803 C CA . ALA B 1 61 ? -19.594 -9.539 -15.688 1 97.81 61 ALA B CA 1
ATOM 3804 C C . ALA B 1 61 ? -20.266 -10.898 -15.539 1 97.81 61 ALA B C 1
ATOM 3806 O O . ALA B 1 61 ? -20.234 -11.5 -14.461 1 97.81 61 ALA B O 1
ATOM 3807 N N . VAL B 1 62 ? -20.891 -11.25 -16.547 1 98.19 62 VAL B N 1
ATOM 3808 C CA . VAL B 1 62 ? -21.453 -12.602 -16.656 1 98.19 62 VAL B CA 1
ATOM 3809 C C . VAL B 1 62 ? -20.906 -13.273 -17.906 1 98.19 62 VAL B C 1
ATOM 3811 O O . VAL B 1 62 ? -20.984 -12.711 -19 1 98.19 62 VAL B O 1
ATOM 3814 N N . VAL B 1 63 ? -20.359 -14.461 -17.797 1 98.5 63 VAL B N 1
ATOM 3815 C CA . VAL B 1 63 ? -19.844 -15.25 -18.906 1 98.5 63 VAL B CA 1
ATOM 3816 C C . VAL B 1 63 ? -20.75 -16.453 -19.141 1 98.5 63 VAL B C 1
ATOM 3818 O O . VAL B 1 63 ? -21 -17.234 -18.219 1 98.5 63 VAL B O 1
ATOM 3821 N N . MET B 1 64 ? -21.172 -16.578 -20.391 1 98.5 64 MET B N 1
ATOM 3822 C CA . MET B 1 64 ? -22.062 -17.672 -20.75 1 98.5 64 MET B CA 1
ATOM 3823 C C . MET B 1 64 ? -21.438 -18.531 -21.844 1 98.5 64 MET B C 1
ATOM 3825 O O . MET B 1 64 ? -20.938 -18.016 -22.844 1 98.5 64 MET B O 1
ATOM 3829 N N . GLU B 1 65 ? -21.406 -19.797 -21.656 1 98.12 65 GLU B N 1
ATOM 3830 C CA . GLU B 1 65 ? -21.219 -20.812 -22.703 1 98.12 65 GLU B CA 1
ATOM 3831 C C . GLU B 1 65 ? -22.531 -21.469 -23.078 1 98.12 65 GLU B C 1
ATOM 3833 O O . GLU B 1 65 ? -22.969 -22.422 -22.422 1 98.12 65 GLU B O 1
ATOM 3838 N N . GLY B 1 66 ? -23.094 -21.109 -24.203 1 96.06 66 GLY B N 1
ATOM 3839 C CA . GLY B 1 66 ? -24.484 -21.484 -24.438 1 96.06 66 GLY B CA 1
ATOM 3840 C C . GLY B 1 66 ? -25.422 -21.016 -23.344 1 96.06 66 GLY B C 1
ATOM 3841 O O . GLY B 1 66 ? -25.5 -19.812 -23.062 1 96.06 66 GLY B O 1
ATOM 3842 N N . SER B 1 67 ? -26.031 -21.953 -22.688 1 96.94 67 SER B N 1
ATOM 3843 C CA . SER B 1 67 ? -26.969 -21.609 -21.625 1 96.94 67 SER B CA 1
ATOM 3844 C C . SER B 1 67 ? -26.312 -21.719 -20.25 1 96.94 67 SER B C 1
ATOM 3846 O O . SER B 1 67 ? -26.891 -21.328 -19.234 1 96.94 67 SER B O 1
ATOM 3848 N N . ASP B 1 68 ? -25.094 -22.156 -20.25 1 97.44 68 ASP B N 1
ATOM 3849 C CA . ASP B 1 68 ? -24.422 -22.375 -18.984 1 97.44 68 ASP B CA 1
ATOM 3850 C C . ASP B 1 68 ? -23.578 -21.172 -18.578 1 97.44 68 ASP B C 1
ATOM 3852 O O . ASP B 1 68 ? -22.797 -20.656 -19.375 1 97.44 68 ASP B O 1
ATOM 3856 N N . GLU B 1 69 ? -23.766 -20.781 -17.359 1 98.06 69 GLU B N 1
ATOM 3857 C CA . GLU B 1 69 ? -22.938 -19.688 -16.844 1 98.06 69 GLU B CA 1
ATOM 3858 C C . GLU B 1 69 ? -21.609 -20.219 -16.297 1 98.06 69 GLU B C 1
ATOM 3860 O O . GLU B 1 69 ? -21.578 -21.234 -15.586 1 98.06 69 GLU B O 1
ATOM 3865 N N . ILE B 1 70 ? -20.531 -19.609 -16.688 1 98.06 70 ILE B N 1
ATOM 3866 C CA . ILE B 1 70 ? -19.172 -19.984 -16.297 1 98.06 70 ILE B CA 1
ATOM 3867 C C . ILE B 1 70 ? -18.672 -19.031 -15.211 1 98.06 70 ILE B C 1
ATOM 3869 O O . ILE B 1 70 ? -18.703 -17.812 -15.383 1 98.06 70 ILE B O 1
ATOM 3873 N N . PRO B 1 71 ? -18.172 -19.578 -14.008 1 98.44 71 PRO B N 1
ATOM 3874 C CA . PRO B 1 71 ? -17.547 -18.688 -13.016 1 98.44 71 PRO B CA 1
ATOM 3875 C C . PRO B 1 71 ? -16.469 -17.797 -13.617 1 98.44 71 PRO B C 1
ATOM 3877 O O . PRO B 1 71 ? -15.641 -18.266 -14.398 1 98.44 71 PRO B O 1
ATOM 3880 N N . SER B 1 72 ? -16.562 -16.562 -13.352 1 98.5 72 SER B N 1
ATOM 3881 C CA . SER B 1 72 ? -15.625 -15.562 -13.844 1 98.5 72 SER B CA 1
ATOM 3882 C C . SER B 1 72 ? -15.305 -14.531 -12.773 1 98.5 72 SER B C 1
ATOM 3884 O O . SER B 1 72 ? -15.938 -14.516 -11.711 1 98.5 72 SER B O 1
ATOM 3886 N N . GLN B 1 73 ? -14.234 -13.766 -13 1 98.25 73 GLN B N 1
ATOM 3887 C CA . GLN B 1 73 ? -13.898 -12.711 -12.055 1 98.25 73 GLN B CA 1
ATOM 3888 C C . GLN B 1 73 ? -13.305 -11.5 -12.773 1 98.25 73 GLN B C 1
ATOM 3890 O O . GLN B 1 73 ? -12.797 -11.617 -13.891 1 98.25 73 GLN B O 1
ATOM 3895 N N . LEU B 1 74 ? -13.461 -10.352 -12.188 1 98 74 LEU B N 1
ATOM 3896 C CA . LEU B 1 74 ? -12.82 -9.109 -12.594 1 98 74 LEU B CA 1
ATOM 3897 C C . LEU B 1 74 ? -11.664 -8.758 -11.664 1 98 74 LEU B C 1
ATOM 3899 O O . LEU B 1 74 ? -11.766 -8.945 -10.453 1 98 74 LEU B O 1
ATOM 3903 N N . ASP B 1 75 ? -10.555 -8.289 -12.297 1 98.25 75 ASP B N 1
ATOM 3904 C CA . ASP B 1 75 ? -9.383 -7.938 -11.5 1 98.25 75 ASP B CA 1
ATOM 3905 C C . ASP B 1 75 ? -8.945 -6.5 -11.773 1 98.25 75 ASP B C 1
ATOM 3907 O O . ASP B 1 75 ? -8.891 -6.062 -12.922 1 98.25 75 ASP B O 1
ATOM 3911 N N . ASP B 1 76 ? -8.75 -5.781 -10.727 1 97.31 76 ASP B N 1
ATOM 3912 C CA . ASP B 1 76 ? -8.008 -4.527 -10.773 1 97.31 76 ASP B CA 1
ATOM 3913 C C . ASP B 1 76 ? -6.52 -4.766 -10.5 1 97.31 76 ASP B C 1
ATOM 3915 O O . ASP B 1 76 ? -6.117 -4.969 -9.352 1 97.31 76 ASP B O 1
ATOM 3919 N N . LEU B 1 77 ? -5.699 -4.633 -11.508 1 97.69 77 LEU B N 1
ATOM 3920 C CA . LEU B 1 77 ? -4.316 -5.078 -11.406 1 97.69 77 LEU B CA 1
ATOM 3921 C C . LEU B 1 77 ? -3.4 -3.924 -11.008 1 97.69 77 LEU B C 1
ATOM 3923 O O . LEU B 1 77 ? -2.25 -4.141 -10.617 1 97.69 77 LEU B O 1
ATOM 3927 N N . ASN B 1 78 ? -3.906 -2.721 -11.125 1 94.12 78 ASN B N 1
ATOM 3928 C CA . ASN B 1 78 ? -3.045 -1.571 -10.867 1 94.12 78 ASN B CA 1
ATOM 3929 C C . ASN B 1 78 ? -3.588 -0.708 -9.734 1 94.12 78 ASN B C 1
ATOM 3931 O O . ASN B 1 78 ? -3.127 0.415 -9.523 1 94.12 78 ASN B O 1
ATOM 3935 N N . ARG B 1 79 ? -4.645 -1.098 -9.086 1 91.25 79 ARG B N 1
ATOM 3936 C CA . ARG B 1 79 ? -5.18 -0.552 -7.84 1 91.25 79 ARG B CA 1
ATOM 3937 C C . ARG B 1 79 ? -5.773 0.835 -8.062 1 91.25 79 ARG B C 1
ATOM 3939 O O . ARG B 1 79 ? -5.66 1.71 -7.203 1 91.25 79 ARG B O 1
ATOM 3946 N N . ASP B 1 80 ? -6.312 1.105 -9.258 1 90.5 80 ASP B N 1
ATOM 3947 C CA . ASP B 1 80 ? -6.953 2.395 -9.5 1 90.5 80 ASP B CA 1
ATOM 3948 C C . ASP B 1 80 ? -8.469 2.279 -9.391 1 90.5 80 ASP B C 1
ATOM 3950 O O . ASP B 1 80 ? -9.203 3.168 -9.836 1 90.5 80 ASP B O 1
ATOM 3954 N N . HIS B 1 81 ? -8.93 1.104 -8.922 1 89.38 81 HIS B N 1
ATOM 3955 C CA . HIS B 1 81 ? -10.328 0.83 -8.617 1 89.38 81 HIS B CA 1
ATOM 3956 C C . HIS B 1 81 ? -11.156 0.695 -9.891 1 89.38 81 HIS B C 1
ATOM 3958 O O . HIS B 1 81 ? -12.375 0.866 -9.859 1 89.38 81 HIS B O 1
ATOM 3964 N N . LYS B 1 82 ? -10.484 0.524 -10.93 1 92.44 82 LYS B N 1
ATOM 3965 C CA . LYS B 1 82 ? -11.102 0.123 -12.195 1 92.44 82 LYS B CA 1
ATOM 3966 C C . LYS B 1 82 ? -10.648 -1.278 -12.602 1 92.44 82 LYS B C 1
ATOM 3968 O O . LYS B 1 82 ? -9.469 -1.614 -12.492 1 92.44 82 LYS B O 1
ATOM 3973 N N . MET B 1 83 ? -11.602 -1.992 -13 1 96.69 83 MET B N 1
ATOM 3974 C CA . MET B 1 83 ? -11.266 -3.367 -13.367 1 96.69 83 MET B CA 1
ATOM 3975 C C . MET B 1 83 ? -10.453 -3.406 -14.656 1 96.69 83 MET B C 1
ATOM 3977 O O . MET B 1 83 ? -10.789 -2.734 -15.633 1 96.69 83 MET B O 1
ATOM 3981 N N . ASP B 1 84 ? -9.438 -4.203 -14.664 1 97.5 84 ASP B N 1
ATOM 3982 C CA . ASP B 1 84 ? -8.516 -4.258 -15.797 1 97.5 84 ASP B CA 1
ATOM 3983 C C . ASP B 1 84 ? -8.766 -5.504 -16.641 1 97.5 84 ASP B C 1
ATOM 3985 O O . ASP B 1 84 ? -8.633 -5.461 -17.875 1 97.5 84 ASP B O 1
ATOM 3989 N N . GLU B 1 85 ? -9.047 -6.617 -15.977 1 98.12 85 GLU B N 1
ATOM 3990 C CA . GLU B 1 85 ? -9.148 -7.883 -16.703 1 98.12 85 GLU B CA 1
ATOM 3991 C C . GLU B 1 85 ? -10.367 -8.68 -16.234 1 98.12 85 GLU B C 1
ATOM 3993 O O . GLU B 1 85 ? -10.766 -8.602 -15.078 1 98.12 85 GLU B O 1
ATOM 3998 N N . LEU B 1 86 ? -10.961 -9.359 -17.188 1 98.25 86 LEU B N 1
ATOM 3999 C CA . LEU B 1 86 ? -11.883 -10.461 -16.922 1 98.25 86 LEU B CA 1
ATOM 4000 C C . LEU B 1 86 ? -11.195 -11.805 -17.109 1 98.25 86 LEU B C 1
ATOM 4002 O O . LEU B 1 86 ? -10.5 -12.016 -18.109 1 98.25 86 LEU B O 1
ATOM 4006 N N . ALA B 1 87 ? -11.383 -12.719 -16.156 1 98.75 87 ALA B N 1
ATOM 4007 C CA . ALA B 1 87 ? -10.711 -14.016 -16.234 1 98.75 87 ALA B CA 1
ATOM 4008 C C . ALA B 1 87 ? -11.68 -15.148 -15.914 1 98.75 87 ALA B C 1
ATOM 4010 O O . ALA B 1 87 ? -12.523 -15.023 -15.023 1 98.75 87 ALA B O 1
ATOM 4011 N N . PHE B 1 88 ? -11.578 -16.203 -16.594 1 98.75 88 PHE B N 1
ATOM 4012 C CA . PHE B 1 88 ? -12.227 -17.469 -16.281 1 98.75 88 PHE B CA 1
ATOM 4013 C C . PHE B 1 88 ? -11.414 -18.641 -16.828 1 98.75 88 PHE B C 1
ATOM 4015 O O . PHE B 1 88 ? -10.391 -18.438 -17.484 1 98.75 88 PHE B O 1
ATOM 4022 N N . VAL B 1 89 ? -11.75 -19.844 -16.453 1 98.81 89 VAL B N 1
ATOM 4023 C CA . VAL B 1 89 ? -11.117 -21.031 -17.016 1 98.81 89 VAL B CA 1
ATOM 4024 C C . VAL B 1 89 ? -12.164 -21.891 -17.734 1 98.81 89 VAL B C 1
ATOM 4026 O O . VAL B 1 89 ? -13.359 -21.797 -17.438 1 98.81 89 VAL B O 1
ATOM 4029 N N . THR B 1 90 ? -11.695 -22.625 -18.688 1 98.5 90 THR B N 1
ATOM 4030 C CA . THR B 1 90 ? -12.602 -23.484 -19.453 1 98.5 90 THR B CA 1
ATOM 4031 C C . THR B 1 90 ? -11.883 -24.75 -19.938 1 98.5 90 THR B C 1
ATOM 4033 O O . THR B 1 90 ? -10.656 -24.844 -19.828 1 98.5 90 THR B O 1
ATOM 4036 N N . GLU B 1 91 ? -12.695 -25.766 -20.344 1 98.19 91 GLU B N 1
ATOM 4037 C CA . GLU B 1 91 ? -12.188 -27 -20.953 1 98.19 91 GLU B CA 1
ATOM 4038 C C . GLU B 1 91 ? -12.211 -26.906 -22.469 1 98.19 91 GLU B C 1
ATOM 4040 O O . GLU B 1 91 ? -13.234 -26.562 -23.062 1 98.19 91 GLU B O 1
ATOM 4045 N N . LEU B 1 92 ? -11.039 -27.281 -23.062 1 98.44 92 LEU B N 1
ATOM 4046 C CA . LEU B 1 92 ? -10.961 -27.25 -24.516 1 98.44 92 LEU B CA 1
ATOM 4047 C C . LEU B 1 92 ? -10.344 -28.547 -25.047 1 98.44 92 LEU B C 1
ATOM 4049 O O . LEU B 1 92 ? -9.18 -28.844 -24.781 1 98.44 92 LEU B O 1
ATOM 4053 N N . PRO B 1 93 ? -11.102 -29.281 -25.859 1 98.19 93 PRO B N 1
ATOM 4054 C CA . PRO B 1 93 ? -10.477 -30.406 -26.562 1 98.19 93 PRO B CA 1
ATOM 4055 C C . PRO B 1 93 ? -9.359 -29.953 -27.516 1 98.19 93 PRO B C 1
ATOM 4057 O O . PRO B 1 93 ? -9.234 -28.766 -27.797 1 98.19 93 PRO B O 1
ATOM 4060 N N . ALA B 1 94 ? -8.57 -30.969 -27.906 1 98.31 94 ALA B N 1
ATOM 4061 C CA . ALA B 1 94 ? -7.504 -30.688 -28.875 1 98.31 94 ALA B CA 1
ATOM 4062 C C . ALA B 1 94 ? -8.07 -30.094 -30.156 1 98.31 94 ALA B C 1
ATOM 4064 O O . ALA B 1 94 ? -9.102 -30.531 -30.656 1 98.31 94 ALA B O 1
ATOM 4065 N N . GLN B 1 95 ? -7.426 -29.094 -30.547 1 97.88 95 GLN B N 1
ATOM 4066 C CA . GLN B 1 95 ? -7.746 -28.469 -31.828 1 97.88 95 GLN B CA 1
ATOM 4067 C C . GLN B 1 95 ? -9.227 -28.109 -31.906 1 97.88 95 GLN B C 1
ATOM 4069 O O . GLN B 1 95 ? -9.898 -28.422 -32.875 1 97.88 95 GLN B O 1
ATOM 4074 N N . SER B 1 96 ? -9.672 -27.422 -30.953 1 98.19 96 SER B N 1
ATOM 4075 C CA . SER B 1 96 ? -11.078 -27.047 -30.891 1 98.19 96 SER B CA 1
ATOM 4076 C C . SER B 1 96 ? -11.242 -25.562 -30.578 1 98.19 96 SER B C 1
ATOM 4078 O O . SER B 1 96 ? -10.258 -24.859 -30.359 1 98.19 96 SER B O 1
ATOM 4080 N N . ARG B 1 97 ? -12.469 -25.109 -30.656 1 97.62 97 ARG B N 1
ATOM 4081 C CA . ARG B 1 97 ? -12.82 -23.75 -30.281 1 97.62 97 ARG B CA 1
ATOM 4082 C C . ARG B 1 97 ? -14.156 -23.703 -29.547 1 97.62 97 ARG B C 1
ATOM 4084 O O . ARG B 1 97 ? -15 -24.594 -29.734 1 97.62 97 ARG B O 1
ATOM 4091 N N . LYS B 1 98 ? -14.328 -22.812 -28.719 1 97.94 98 LYS B N 1
ATOM 4092 C CA . LYS B 1 98 ? -15.578 -22.516 -28.016 1 97.94 98 LYS B CA 1
ATOM 4093 C C . LYS B 1 98 ? -15.93 -21.031 -28.109 1 97.94 98 LYS B C 1
ATOM 4095 O O . LYS B 1 98 ? -15.039 -20.188 -28.203 1 97.94 98 LYS B O 1
ATOM 4100 N N . THR B 1 99 ? -17.219 -20.781 -28.109 1 97.75 99 THR B N 1
ATOM 4101 C CA . THR B 1 99 ? -17.719 -19.422 -28.109 1 97.75 99 THR B CA 1
ATOM 4102 C C . THR B 1 99 ? -18.344 -19.062 -26.766 1 97.75 99 THR B C 1
ATOM 4104 O O . THR B 1 99 ? -19.047 -19.891 -26.172 1 97.75 99 THR B O 1
ATOM 4107 N N . PHE B 1 100 ? -18.109 -17.875 -26.328 1 98.12 100 PHE B N 1
ATOM 4108 C CA . PHE B 1 100 ? -18.656 -17.375 -25.078 1 98.12 100 PHE B CA 1
ATOM 4109 C C . PHE B 1 100 ? -19.312 -16.016 -25.281 1 98.12 100 PHE B C 1
ATOM 4111 O O . PHE B 1 100 ? -18.812 -15.188 -26.047 1 98.12 100 PHE B O 1
ATOM 4118 N N . ARG B 1 101 ? -20.406 -15.797 -24.578 1 97.81 101 ARG B N 1
ATOM 4119 C CA . ARG B 1 101 ? -21.047 -14.492 -24.5 1 97.81 101 ARG B CA 1
ATOM 4120 C C . ARG B 1 101 ? -20.766 -13.828 -23.156 1 97.81 101 ARG B C 1
ATOM 4122 O O . ARG B 1 101 ? -21.031 -14.422 -22.109 1 97.81 101 ARG B O 1
ATOM 4129 N N . ILE B 1 102 ? -20.25 -12.656 -23.203 1 97.56 102 ILE B N 1
ATOM 4130 C CA . ILE B 1 102 ? -19.891 -11.93 -22 1 97.56 102 ILE B CA 1
ATOM 4131 C C . ILE B 1 102 ? -20.734 -10.664 -21.891 1 97.56 102 ILE B C 1
ATOM 4133 O O . ILE B 1 102 ? -20.703 -9.812 -22.781 1 97.56 102 ILE B O 1
ATOM 4137 N N . THR B 1 103 ? -21.469 -10.555 -20.828 1 96.94 103 THR B N 1
ATOM 4138 C CA . THR B 1 103 ? -22.203 -9.328 -20.531 1 96.94 103 THR B CA 1
ATOM 4139 C C . THR B 1 103 ? -21.484 -8.516 -19.453 1 96.94 103 THR B C 1
ATOM 4141 O O . THR B 1 103 ? -21.297 -9 -18.328 1 96.94 103 THR B O 1
ATOM 4144 N N . LEU B 1 104 ? -21.062 -7.336 -19.828 1 96.88 104 LEU B N 1
ATOM 4145 C CA . LEU B 1 104 ? -20.438 -6.391 -18.906 1 96.88 104 LEU B CA 1
ATOM 4146 C C . LEU B 1 104 ? -21.453 -5.352 -18.438 1 96.88 104 LEU B C 1
ATOM 4148 O O . LEU B 1 104 ? -22.266 -4.863 -19.234 1 96.88 104 LEU B O 1
ATOM 4152 N N . SER B 1 105 ? -21.375 -5.059 -17.141 1 96.56 105 SER B N 1
ATOM 4153 C CA . SER B 1 105 ? -22.406 -4.188 -16.578 1 96.56 105 SER B CA 1
ATOM 4154 C C . SER B 1 105 ? -21.781 -3.094 -15.711 1 96.56 105 SER B C 1
ATOM 4156 O O . SER B 1 105 ? -20.766 -3.311 -15.062 1 96.56 105 SER B O 1
ATOM 4158 N N . SER B 1 106 ? -22.5 -1.972 -15.688 1 94.5 106 SER B N 1
ATOM 4159 C CA . SER B 1 106 ? -22.109 -0.87 -14.812 1 94.5 106 SER B CA 1
ATOM 4160 C C . SER B 1 106 ? -22.641 -1.063 -13.398 1 94.5 106 SER B C 1
ATOM 4162 O O . SER B 1 106 ? -22.344 -0.269 -12.5 1 94.5 106 SER B O 1
ATOM 4164 N N . GLU B 1 107 ? -23.359 -2.09 -13.195 1 94.75 107 GLU B N 1
ATOM 4165 C CA . GLU B 1 107 ? -23.938 -2.369 -11.875 1 94.75 107 GLU B CA 1
ATOM 4166 C C . GLU B 1 107 ? -23.188 -3.512 -11.188 1 94.75 107 GLU B C 1
ATOM 4168 O O . GLU B 1 107 ? -22.781 -4.477 -11.836 1 94.75 107 GLU B O 1
ATOM 4173 N N . LYS B 1 108 ? -23.078 -3.34 -9.898 1 93.12 108 LYS B N 1
ATOM 4174 C CA . LYS B 1 108 ? -22.469 -4.41 -9.109 1 93.12 108 LYS B CA 1
ATOM 4175 C C . LYS B 1 108 ? -23.375 -5.641 -9.078 1 93.12 108 LYS B C 1
ATOM 4177 O O . LYS B 1 108 ? -24.578 -5.551 -9.344 1 93.12 108 LYS B O 1
ATOM 4182 N N . SER B 1 109 ? -22.719 -6.727 -8.891 1 94 109 SER B N 1
ATOM 4183 C CA . SER B 1 109 ? -23.438 -7.984 -8.711 1 94 109 SER B CA 1
ATOM 4184 C C . SER B 1 109 ? -23.141 -8.609 -7.355 1 94 109 SER B C 1
ATOM 4186 O O . SER B 1 109 ? -22.031 -8.477 -6.84 1 94 109 SER B O 1
ATOM 4188 N N . THR B 1 110 ? -24.094 -9.266 -6.805 1 91.19 110 THR B N 1
ATOM 4189 C CA . THR B 1 110 ? -23.906 -9.961 -5.539 1 91.19 110 THR B CA 1
ATOM 4190 C C . THR B 1 110 ? -23.703 -11.453 -5.773 1 91.19 110 THR B C 1
ATOM 4192 O O . THR B 1 110 ? -23.609 -12.234 -4.82 1 91.19 110 THR B O 1
ATOM 4195 N N . LYS B 1 111 ? -23.625 -11.758 -6.988 1 93.06 111 LYS B N 1
ATOM 4196 C CA . LYS B 1 111 ? -23.453 -13.164 -7.328 1 93.06 111 LYS B CA 1
ATOM 4197 C C . LYS B 1 111 ? -22.078 -13.672 -6.887 1 93.06 111 LYS B C 1
ATOM 4199 O O . LYS B 1 111 ? -21.078 -12.977 -7.047 1 93.06 111 LYS B O 1
ATOM 4204 N N . THR B 1 112 ? -22.125 -14.883 -6.328 1 94.69 112 THR B N 1
ATOM 4205 C CA . THR B 1 112 ? -20.891 -15.531 -5.918 1 94.69 112 THR B CA 1
ATOM 4206 C C . THR B 1 112 ? -20.734 -16.891 -6.609 1 94.69 112 THR B C 1
ATOM 4208 O O . THR B 1 112 ? -21.734 -17.516 -6.973 1 94.69 112 THR B O 1
ATOM 4211 N N . TYR B 1 113 ? -19.578 -17.297 -6.891 1 97.69 113 TYR B N 1
ATOM 4212 C CA . TYR B 1 113 ? -19.234 -18.609 -7.414 1 97.69 113 TYR B CA 1
ATOM 4213 C C . TYR B 1 113 ? -18.453 -19.422 -6.379 1 97.69 113 TYR B C 1
ATOM 4215 O O . TYR B 1 113 ? -17.828 -18.859 -5.484 1 97.69 113 TYR B O 1
ATOM 4223 N N . PRO B 1 114 ? -18.547 -20.734 -6.48 1 96.62 114 PRO B N 1
ATOM 4224 C CA . PRO B 1 114 ? -17.688 -21.531 -5.609 1 96.62 114 PRO B CA 1
ATOM 4225 C C . PRO B 1 114 ? -16.203 -21.188 -5.77 1 96.62 114 PRO B C 1
ATOM 4227 O O . PRO B 1 114 ? -15.727 -21.016 -6.895 1 96.62 114 PRO B O 1
ATOM 4230 N N . GLU B 1 115 ? -15.523 -21.094 -4.641 1 97.44 115 GLU B N 1
ATOM 4231 C CA . GLU B 1 115 ? -14.102 -20.766 -4.672 1 97.44 115 GLU B CA 1
ATOM 4232 C C . GLU B 1 115 ? -13.273 -21.984 -5.09 1 97.44 115 GLU B C 1
ATOM 4234 O O . GLU B 1 115 ? -13.461 -23.078 -4.566 1 97.44 115 GLU B O 1
ATOM 4239 N N . ARG B 1 116 ? -12.414 -21.75 -6.023 1 98.69 116 ARG B N 1
ATOM 4240 C CA . ARG B 1 116 ? -11.484 -22.797 -6.422 1 98.69 116 ARG B CA 1
ATOM 4241 C C . ARG B 1 116 ? -10.039 -22.406 -6.105 1 98.69 116 ARG B C 1
ATOM 4243 O O . ARG B 1 116 ? -9.117 -23.188 -6.328 1 98.69 116 ARG B O 1
ATOM 4250 N N . VAL B 1 117 ? -9.875 -21.172 -5.586 1 98.88 117 VAL B N 1
ATOM 4251 C CA . VAL B 1 117 ? -8.586 -20.672 -5.133 1 98.88 117 VAL B CA 1
ATOM 4252 C C . VAL B 1 117 ? -8.758 -19.875 -3.834 1 98.88 117 VAL B C 1
ATOM 4254 O O . VAL B 1 117 ? -9.891 -19.578 -3.438 1 98.88 117 VAL B O 1
ATOM 4257 N N . TYR B 1 118 ? -7.645 -19.672 -3.186 1 98.75 118 TYR B N 1
ATOM 4258 C CA . TYR B 1 118 ? -7.641 -18.906 -1.938 1 98.75 118 TYR B CA 1
ATOM 4259 C C . TYR B 1 118 ? -6.336 -18.141 -1.77 1 98.75 118 TYR B C 1
ATOM 4261 O O . TYR B 1 118 ? -5.262 -18.656 -2.094 1 98.75 118 TYR B O 1
ATOM 4269 N N . ALA B 1 119 ? -6.422 -16.891 -1.358 1 98.81 119 ALA B N 1
ATOM 4270 C CA . ALA B 1 119 ? -5.254 -16.109 -0.984 1 98.81 119 ALA B CA 1
ATOM 4271 C C . ALA B 1 119 ? -5.539 -15.258 0.256 1 98.81 119 ALA B C 1
ATOM 4273 O O . ALA B 1 119 ? -6.668 -14.82 0.469 1 98.81 119 ALA B O 1
ATOM 4274 N N . ASP B 1 120 ? -4.457 -15.094 1.027 1 98.12 120 ASP B N 1
ATOM 4275 C CA . ASP B 1 120 ? -4.613 -14.242 2.203 1 98.12 120 ASP B CA 1
ATOM 4276 C C . ASP B 1 120 ? -3.256 -13.891 2.814 1 98.12 120 ASP B C 1
ATOM 4278 O O . ASP B 1 120 ? -2.225 -14.414 2.383 1 98.12 120 ASP B O 1
ATOM 4282 N N . MET B 1 121 ? -3.291 -13.016 3.732 1 98.38 121 MET B N 1
ATOM 4283 C CA . MET B 1 121 ? -2.18 -12.562 4.562 1 98.38 121 MET B CA 1
ATOM 4284 C C . MET B 1 121 ? -2.688 -11.914 5.844 1 98.38 121 MET B C 1
ATOM 4286 O O . MET B 1 121 ? -3.707 -11.219 5.828 1 98.38 121 MET B O 1
ATOM 4290 N N . PHE B 1 122 ? -2.008 -12.141 6.965 1 97.75 122 PHE B N 1
ATOM 4291 C CA . PHE B 1 122 ? -2.473 -11.641 8.25 1 97.75 122 PHE B CA 1
ATOM 4292 C C . PHE B 1 122 ? -1.345 -10.938 9 1 97.75 122 PHE B C 1
ATOM 4294 O O . PHE B 1 122 ? -0.176 -11.305 8.859 1 97.75 122 PHE B O 1
ATOM 4301 N N . ILE B 1 123 ? -1.671 -9.93 9.742 1 97.31 123 ILE B N 1
ATOM 4302 C CA . ILE B 1 123 ? -0.794 -9.477 10.82 1 97.31 123 ILE B CA 1
ATOM 4303 C C . ILE B 1 123 ? -1.021 -10.328 12.062 1 97.31 123 ILE B C 1
ATOM 4305 O O . ILE B 1 123 ? -2.164 -10.578 12.453 1 97.31 123 ILE B O 1
ATOM 4309 N N . THR B 1 124 ? 0.056 -10.719 12.695 1 94.88 124 THR B N 1
ATOM 4310 C CA . THR B 1 124 ? -0.017 -11.664 13.797 1 94.88 124 THR B CA 1
ATOM 4311 C C . THR B 1 124 ? -0.446 -10.961 15.086 1 94.88 124 THR B C 1
ATOM 4313 O O . THR B 1 124 ? -0.044 -9.828 15.344 1 94.88 124 THR B O 1
ATOM 4316 N N . ASP B 1 125 ? -1.257 -11.617 15.797 1 89.81 125 ASP B N 1
ATOM 4317 C CA . ASP B 1 125 ? -1.576 -11.281 17.188 1 89.81 125 ASP B CA 1
ATOM 4318 C C . ASP B 1 125 ? -0.953 -12.281 18.156 1 89.81 125 ASP B C 1
ATOM 4320 O O . ASP B 1 125 ? -0.881 -13.477 17.859 1 89.81 125 ASP B O 1
ATOM 4324 N N . HIS B 1 126 ? -0.471 -11.719 19.281 1 83.88 126 HIS B N 1
ATOM 4325 C CA . HIS B 1 126 ? 0.095 -12.633 20.266 1 83.88 126 HIS B CA 1
ATOM 4326 C C . HIS B 1 126 ? -0.97 -13.57 20.828 1 83.88 126 HIS B C 1
ATOM 4328 O O . HIS B 1 126 ? -0.652 -14.664 21.312 1 83.88 126 HIS B O 1
ATOM 4334 N N . ARG B 1 127 ? -2.135 -13.078 20.812 1 82.38 127 ARG B N 1
ATOM 4335 C CA . ARG B 1 127 ? -3.24 -13.93 21.234 1 82.38 127 ARG B CA 1
ATOM 4336 C C . ARG B 1 127 ? -3.654 -14.891 20.125 1 82.38 127 ARG B C 1
ATOM 4338 O O . ARG B 1 127 ? -3.855 -14.477 18.984 1 82.38 127 ARG B O 1
ATOM 4345 N N . LYS B 1 128 ? -3.764 -16.141 20.484 1 72.5 128 LYS B N 1
ATOM 4346 C CA . LYS B 1 128 ? -4.086 -17.188 19.516 1 72.5 128 LYS B CA 1
ATOM 4347 C C . LYS B 1 128 ? -5.402 -16.906 18.812 1 72.5 128 LYS B C 1
ATOM 4349 O O . LYS B 1 128 ? -6.402 -16.578 19.453 1 72.5 128 LYS B O 1
ATOM 4354 N N . GLY B 1 129 ? -5.352 -17.016 17.531 1 78.69 129 GLY B N 1
ATOM 4355 C CA . GLY B 1 129 ? -6.555 -16.938 16.719 1 78.69 129 GLY B CA 1
ATOM 4356 C C . GLY B 1 129 ? -7.035 -15.523 16.5 1 78.69 129 GLY B C 1
ATOM 4357 O O . GLY B 1 129 ? -8.117 -15.305 15.945 1 78.69 129 GLY B O 1
ATOM 4358 N N . LYS B 1 130 ? -6.262 -14.547 16.844 1 88.12 130 LYS B N 1
ATOM 4359 C CA . LYS B 1 130 ? -6.738 -13.172 16.781 1 88.12 130 LYS B CA 1
ATOM 4360 C C . LYS B 1 130 ? -5.977 -12.375 15.727 1 88.12 130 LYS B C 1
ATOM 4362 O O . LYS B 1 130 ? -5.949 -11.141 15.766 1 88.12 130 LYS B O 1
ATOM 4367 N N . HIS B 1 131 ? -5.383 -13.148 14.75 1 95.44 131 HIS B N 1
ATOM 4368 C CA . HIS B 1 131 ? -4.715 -12.492 13.625 1 95.44 131 HIS B CA 1
ATOM 4369 C C . HIS B 1 131 ? -5.707 -11.672 12.805 1 95.44 131 HIS B C 1
ATOM 4371 O O . HIS B 1 131 ? -6.895 -12 12.742 1 95.44 131 HIS B O 1
ATOM 4377 N N . GLN B 1 132 ? -5.223 -10.586 12.281 1 97.38 132 GLN B N 1
ATOM 4378 C CA . GLN B 1 132 ? -6.078 -9.742 11.453 1 97.38 132 GLN B CA 1
ATOM 4379 C C . GLN B 1 132 ? -5.645 -9.773 9.992 1 97.38 132 GLN B C 1
ATOM 4381 O O . GLN B 1 132 ? -4.453 -9.656 9.688 1 97.38 132 GLN B O 1
ATOM 4386 N N . ARG B 1 133 ? -6.625 -9.945 9.086 1 97.62 133 ARG B N 1
ATOM 4387 C CA . ARG B 1 133 ? -6.359 -9.945 7.648 1 97.62 133 ARG B CA 1
ATOM 4388 C C . ARG B 1 133 ? -5.766 -8.617 7.195 1 97.62 133 ARG B C 1
ATOM 4390 O O . ARG B 1 133 ? -6.188 -7.555 7.66 1 97.62 133 ARG B O 1
ATOM 4397 N N . VAL B 1 134 ? -4.816 -8.688 6.336 1 98.56 134 VAL B N 1
ATOM 4398 C CA . VAL B 1 134 ? -4.172 -7.52 5.75 1 98.56 134 VAL B CA 1
ATOM 4399 C C . VAL B 1 134 ? -4 -7.723 4.246 1 98.56 134 VAL B C 1
ATOM 4401 O O . VAL B 1 134 ? -3.703 -8.828 3.793 1 98.56 134 VAL B O 1
ATOM 4404 N N . GLN B 1 135 ? -4.242 -6.688 3.479 1 98.44 135 GLN B N 1
ATOM 4405 C CA . GLN B 1 135 ? -4.152 -6.781 2.025 1 98.44 135 GLN B CA 1
ATOM 4406 C C . GLN B 1 135 ? -2.76 -6.395 1.533 1 98.44 135 GLN B C 1
ATOM 4408 O O . GLN B 1 135 ? -2.27 -6.941 0.543 1 98.44 135 GLN B O 1
ATOM 4413 N N . ALA B 1 136 ? -2.123 -5.395 2.172 1 98.75 136 ALA B N 1
ATOM 4414 C CA . ALA B 1 136 ? -0.802 -4.934 1.751 1 98.75 136 ALA B CA 1
ATOM 4415 C C . ALA B 1 136 ? -0.018 -4.363 2.93 1 98.75 136 ALA B C 1
ATOM 4417 O O . ALA B 1 136 ? -0.586 -3.697 3.797 1 98.75 136 ALA B O 1
ATOM 4418 N N . ILE B 1 137 ? 1.255 -4.598 2.953 1 98.88 137 ILE B N 1
ATOM 4419 C CA . ILE B 1 137 ? 2.186 -4.004 3.904 1 98.88 137 ILE B CA 1
ATOM 4420 C C . ILE B 1 137 ? 3.424 -3.496 3.168 1 98.88 137 ILE B C 1
ATOM 4422 O O . ILE B 1 137 ? 4.004 -4.215 2.352 1 98.88 137 ILE B O 1
ATOM 4426 N N . THR B 1 138 ? 3.84 -2.262 3.365 1 98.75 138 THR B N 1
ATOM 4427 C CA . THR B 1 138 ? 5.09 -1.695 2.877 1 98.75 138 THR B CA 1
ATOM 4428 C C . THR B 1 138 ? 6.02 -1.355 4.039 1 98.75 138 THR B C 1
ATOM 4430 O O . THR B 1 138 ? 5.641 -0.619 4.949 1 98.75 138 THR B O 1
ATOM 4433 N N . VAL B 1 139 ? 7.195 -1.844 3.977 1 98.75 139 VAL B N 1
ATOM 4434 C CA . VAL B 1 139 ? 8.164 -1.562 5.035 1 98.75 139 VAL B CA 1
ATOM 4435 C C . VAL B 1 139 ? 9.469 -1.061 4.422 1 98.75 139 VAL B C 1
ATOM 4437 O O . VAL B 1 139 ? 9.797 -1.405 3.283 1 98.75 139 VAL B O 1
ATOM 4440 N N . PRO B 1 140 ? 10.219 -0.252 5.188 1 97.88 140 PRO B N 1
ATOM 4441 C CA . PRO B 1 140 ? 11.594 0.005 4.746 1 97.88 140 PRO B CA 1
ATOM 4442 C C . PRO B 1 140 ? 12.438 -1.265 4.676 1 97.88 140 PRO B C 1
ATOM 4444 O O . PRO B 1 140 ? 12.164 -2.232 5.391 1 97.88 140 PRO B O 1
ATOM 4447 N N . GLY B 1 141 ? 13.43 -1.244 3.803 1 97.31 141 GLY B N 1
ATOM 4448 C CA . GLY B 1 141 ? 14.297 -2.396 3.627 1 97.31 141 GLY B CA 1
ATOM 4449 C C . GLY B 1 141 ? 14.977 -2.83 4.91 1 97.31 141 GLY B C 1
ATOM 4450 O O . GLY B 1 141 ? 15.445 -3.967 5.02 1 97.31 141 GLY B O 1
ATOM 4451 N N . THR B 1 142 ? 14.953 -1.99 5.914 1 95.75 142 THR B N 1
ATOM 4452 C CA . THR B 1 142 ? 15.656 -2.254 7.164 1 95.75 142 THR B CA 1
ATOM 4453 C C . THR B 1 142 ? 14.734 -2.941 8.164 1 95.75 142 THR B C 1
ATOM 4455 O O . THR B 1 142 ? 15.18 -3.383 9.227 1 95.75 142 THR B O 1
ATOM 4458 N N . SER B 1 143 ? 13.484 -3.014 7.871 1 96.56 143 SER B N 1
ATOM 4459 C CA . SER B 1 143 ? 12.531 -3.65 8.781 1 96.56 143 SER B CA 1
ATOM 4460 C C . SER B 1 143 ? 12.438 -5.148 8.523 1 96.56 143 SER B C 1
ATOM 4462 O O . SER B 1 143 ? 12.484 -5.59 7.371 1 96.56 143 SER B O 1
ATOM 4464 N N . ASN B 1 144 ? 12.336 -5.918 9.586 1 96.19 144 ASN B N 1
ATOM 4465 C CA . ASN B 1 144 ? 12.102 -7.359 9.516 1 96.19 144 ASN B CA 1
ATOM 4466 C C . ASN B 1 144 ? 10.758 -7.738 10.133 1 96.19 144 ASN B C 1
ATOM 4468 O O . ASN B 1 144 ? 10.648 -7.867 11.359 1 96.19 144 ASN B O 1
ATOM 4472 N N . ILE B 1 145 ? 9.773 -7.969 9.258 1 96.81 145 ILE B N 1
ATOM 4473 C CA . ILE B 1 145 ? 8.445 -8.25 9.797 1 96.81 145 ILE B CA 1
ATOM 4474 C C . ILE B 1 145 ? 8.062 -9.703 9.508 1 96.81 145 ILE B C 1
ATOM 4476 O O . ILE B 1 145 ? 6.887 -10.062 9.578 1 96.81 145 ILE B O 1
ATOM 4480 N N . TYR B 1 146 ? 9.031 -10.492 9.234 1 96.06 146 TYR B N 1
ATOM 4481 C CA . TYR B 1 146 ? 8.844 -11.883 8.852 1 96.06 146 TYR B CA 1
ATOM 4482 C C . TYR B 1 146 ? 7.957 -12.609 9.859 1 96.06 146 TYR B C 1
ATOM 4484 O O . TYR B 1 146 ? 6.984 -13.266 9.477 1 96.06 146 TYR B O 1
ATOM 4492 N N . SER B 1 147 ? 8.25 -12.484 11.109 1 94.44 147 SER B N 1
ATOM 4493 C CA . SER B 1 147 ? 7.535 -13.211 12.156 1 94.44 147 SER B CA 1
ATOM 4494 C C . SER B 1 147 ? 6.246 -12.492 12.547 1 94.44 147 SER B C 1
ATOM 4496 O O . SER B 1 147 ? 5.441 -13.023 13.312 1 94.44 147 SER B O 1
ATOM 4498 N N . MET B 1 148 ? 6.023 -11.273 12 1 96.25 148 MET B N 1
ATOM 4499 C CA . MET B 1 148 ? 4.867 -10.461 12.367 1 96.25 148 MET B CA 1
ATOM 4500 C C . MET B 1 148 ? 3.738 -10.633 11.352 1 96.25 148 MET B C 1
ATOM 4502 O O . MET B 1 148 ? 2.662 -10.055 11.516 1 96.25 148 MET B O 1
ATOM 4506 N N . VAL B 1 149 ? 4.039 -11.406 10.352 1 96.56 149 VAL B N 1
ATOM 4507 C CA . VAL B 1 149 ? 3.07 -11.719 9.305 1 96.56 149 VAL B CA 1
ATOM 4508 C C . VAL B 1 149 ? 2.805 -13.219 9.281 1 96.56 149 VAL B C 1
ATOM 4510 O O . VAL B 1 149 ? 3.736 -14.023 9.375 1 96.56 149 VAL B O 1
ATOM 4513 N N . ARG B 1 150 ? 1.547 -13.516 9.227 1 94.75 150 ARG B N 1
ATOM 4514 C CA . ARG B 1 150 ? 1.139 -14.914 9.156 1 94.75 150 ARG B CA 1
ATOM 4515 C C . ARG B 1 150 ? 0.566 -15.242 7.781 1 94.75 150 ARG B C 1
ATOM 4517 O O . ARG B 1 150 ? -0.337 -14.555 7.297 1 94.75 150 ARG B O 1
ATOM 4524 N N . PRO B 1 151 ? 1.035 -16.438 7.082 1 95.69 151 PRO B N 1
ATOM 4525 C CA . PRO B 1 151 ? 2.102 -17.359 7.492 1 95.69 151 PRO B CA 1
ATOM 4526 C C . PRO B 1 151 ? 3.465 -16.969 6.926 1 95.69 151 PRO B C 1
ATOM 4528 O O . PRO B 1 151 ? 4.082 -17.75 6.199 1 95.69 151 PRO B O 1
ATOM 4531 N N . HIS B 1 152 ? 3.996 -15.836 7.336 1 97.25 152 HIS B N 1
ATOM 4532 C CA . HIS B 1 152 ? 5.293 -15.258 7.004 1 97.25 152 HIS B CA 1
ATOM 4533 C C . HIS B 1 152 ? 5.277 -14.625 5.617 1 97.25 152 HIS B C 1
ATOM 4535 O O . HIS B 1 152 ? 6.316 -14.531 4.957 1 97.25 152 HIS B O 1
ATOM 4541 N N . GLY B 1 153 ? 4.176 -14.266 5.066 1 98.12 153 GLY B N 1
ATOM 4542 C CA . GLY B 1 153 ? 3.912 -13.609 3.795 1 98.12 153 GLY B CA 1
ATOM 4543 C C . GLY B 1 153 ? 2.59 -14.023 3.176 1 98.12 153 GLY B C 1
ATOM 4544 O O . GLY B 1 153 ? 1.808 -14.75 3.793 1 98.12 153 GLY B O 1
ATOM 4545 N N . PRO B 1 154 ? 2.264 -13.578 1.975 1 98.62 154 PRO B N 1
ATOM 4546 C CA . PRO B 1 154 ? 1.034 -13.992 1.295 1 98.62 154 PRO B CA 1
ATOM 4547 C C . PRO B 1 154 ? 1.017 -15.477 0.962 1 98.62 154 PRO B C 1
ATOM 4549 O O . PRO B 1 154 ? 2.057 -16.047 0.629 1 98.62 154 PRO B O 1
ATOM 4552 N N . VAL B 1 155 ? -0.151 -16.016 1.04 1 98.75 155 VAL B N 1
ATOM 4553 C CA . VAL B 1 155 ? -0.349 -17.391 0.625 1 98.75 155 VAL B CA 1
ATOM 4554 C C . VAL B 1 155 ? -1.248 -17.453 -0.608 1 98.75 155 VAL B C 1
ATOM 4556 O O . VAL B 1 155 ? -2.156 -16.625 -0.754 1 98.75 155 VAL B O 1
ATOM 4559 N N . LEU B 1 156 ? -0.995 -18.328 -1.503 1 98.88 156 LEU B N 1
ATOM 4560 C CA . LEU B 1 156 ? -1.808 -18.672 -2.666 1 98.88 156 LEU B CA 1
ATOM 4561 C C . LEU B 1 156 ? -2.133 -20.172 -2.682 1 98.88 156 LEU B C 1
ATOM 4563 O O . LEU B 1 156 ? -1.249 -21 -2.471 1 98.88 156 LEU B O 1
ATOM 4567 N N . GLU B 1 157 ? -3.365 -20.453 -2.939 1 98.94 157 GLU B N 1
ATOM 4568 C CA . GLU B 1 157 ? -3.783 -21.844 -2.914 1 98.94 157 GLU B CA 1
ATOM 4569 C C . GLU B 1 157 ? -4.738 -22.156 -4.062 1 98.94 157 GLU B C 1
ATOM 4571 O O . GLU B 1 157 ? -5.629 -21.359 -4.371 1 98.94 157 GLU B O 1
ATOM 4576 N N . SER B 1 158 ? -4.547 -23.203 -4.719 1 98.88 158 SER B N 1
ATOM 4577 C CA . SER B 1 158 ? -5.539 -23.844 -5.574 1 98.88 158 SER B CA 1
ATOM 4578 C C . SER B 1 158 ? -6.031 -25.156 -4.961 1 98.88 158 SER B C 1
ATOM 4580 O O . SER B 1 158 ? -5.645 -25.5 -3.848 1 98.88 158 SER B O 1
ATOM 4582 N N . GLU B 1 159 ? -6.875 -25.828 -5.703 1 98.56 159 GLU B N 1
ATOM 4583 C CA . GLU B 1 159 ? -7.34 -27.125 -5.234 1 98.56 159 GLU B CA 1
ATOM 4584 C C . GLU B 1 159 ? -6.188 -28.125 -5.137 1 98.56 159 GLU B C 1
ATOM 4586 O O . GLU B 1 159 ? -6.266 -29.094 -4.387 1 98.56 159 GLU B O 1
ATOM 4591 N N . LEU B 1 160 ? -5.09 -27.844 -5.789 1 98.69 160 LEU B N 1
ATOM 4592 C CA . LEU B 1 160 ? -4.023 -28.828 -5.934 1 98.69 160 LEU B CA 1
ATOM 4593 C C . LEU B 1 160 ? -2.871 -28.531 -4.98 1 98.69 160 LEU B C 1
ATOM 4595 O O . LEU B 1 160 ? -2.248 -29.438 -4.441 1 98.69 160 LEU B O 1
ATOM 4599 N N . VAL B 1 161 ? -2.613 -27.219 -4.746 1 98.69 161 VAL B N 1
ATOM 4600 C CA . VAL B 1 161 ? -1.353 -26.891 -4.094 1 98.69 161 VAL B CA 1
ATOM 4601 C C . VAL B 1 161 ? -1.516 -25.594 -3.293 1 98.69 161 VAL B C 1
ATOM 4603 O O . VAL B 1 161 ? -2.506 -24.875 -3.455 1 98.69 161 VAL B O 1
ATOM 4606 N N . GLY B 1 162 ? -0.585 -25.375 -2.387 1 98.69 162 GLY B N 1
ATOM 4607 C CA . GLY B 1 162 ? -0.436 -24.094 -1.699 1 98.69 162 GLY B CA 1
ATOM 4608 C C . GLY B 1 162 ? 0.977 -23.547 -1.765 1 98.69 162 GLY B C 1
ATOM 4609 O O . GLY B 1 162 ? 1.946 -24.312 -1.742 1 98.69 162 GLY B O 1
ATOM 4610 N N . TYR B 1 163 ? 1.107 -22.234 -1.895 1 98.75 163 TYR B N 1
ATOM 4611 C CA . TYR B 1 163 ? 2.371 -21.5 -1.857 1 98.75 163 TYR B CA 1
ATOM 4612 C C . TYR B 1 163 ? 2.348 -20.422 -0.781 1 98.75 163 TYR B C 1
ATOM 4614 O O . TYR B 1 163 ? 1.299 -19.828 -0.51 1 98.75 163 TYR B O 1
ATOM 4622 N N . ARG B 1 164 ? 3.377 -20.156 -0.156 1 98.44 164 ARG B N 1
ATOM 4623 C CA . ARG B 1 164 ? 3.59 -18.922 0.595 1 98.44 164 ARG B CA 1
ATOM 4624 C C . ARG B 1 164 ? 4.797 -18.156 0.062 1 98.44 164 ARG B C 1
ATOM 4626 O O . ARG B 1 164 ? 5.793 -18.766 -0.342 1 98.44 164 ARG B O 1
ATOM 4633 N N . LEU B 1 165 ? 4.785 -16.859 0.044 1 98.62 165 LEU B N 1
ATOM 4634 C CA . LEU B 1 165 ? 5.871 -15.992 -0.387 1 98.62 165 LEU B CA 1
ATOM 4635 C C . LEU B 1 165 ? 6.508 -15.289 0.806 1 98.62 165 LEU B C 1
ATOM 4637 O O . LEU B 1 165 ? 5.887 -14.414 1.417 1 98.62 165 LEU B O 1
ATOM 4641 N N . TYR B 1 166 ? 7.734 -15.617 1.096 1 98.62 166 TYR B N 1
ATOM 4642 C CA . TYR B 1 166 ? 8.344 -15.117 2.322 1 98.62 166 TYR B CA 1
ATOM 4643 C C . TYR B 1 166 ? 8.5 -13.602 2.271 1 98.62 166 TYR B C 1
ATOM 4645 O O . TYR B 1 166 ? 9.016 -13.055 1.297 1 98.62 166 TYR B O 1
ATOM 4653 N N . PHE B 1 167 ? 8.086 -12.953 3.369 1 98.5 167 PHE B N 1
ATOM 4654 C CA . PHE B 1 167 ? 8.211 -11.516 3.535 1 98.5 167 PHE B CA 1
ATOM 4655 C C . PHE B 1 167 ? 9.586 -11.141 4.074 1 98.5 167 PHE B C 1
ATOM 4657 O O . PHE B 1 167 ? 9.719 -10.75 5.234 1 98.5 167 PHE B O 1
ATOM 4664 N N . ASN B 1 168 ? 10.562 -11.172 3.32 1 98.12 168 ASN B N 1
ATOM 4665 C CA . ASN B 1 168 ? 11.945 -10.812 3.617 1 98.12 168 ASN B CA 1
ATOM 4666 C C . ASN B 1 168 ? 12.797 -10.758 2.35 1 98.12 168 ASN B C 1
ATOM 4668 O O . ASN B 1 168 ? 12.258 -10.742 1.239 1 98.12 168 ASN B O 1
ATOM 4672 N N . GLU B 1 169 ? 14.117 -10.688 2.469 1 98.19 169 GLU B N 1
ATOM 4673 C CA . GLU B 1 169 ? 15 -10.477 1.327 1 98.19 169 GLU B CA 1
ATOM 4674 C C . GLU B 1 169 ? 15.07 -11.719 0.444 1 98.19 169 GLU B C 1
ATOM 4676 O O . GLU B 1 169 ? 15.477 -11.633 -0.717 1 98.19 169 GLU B O 1
ATOM 4681 N N . LYS B 1 170 ? 14.664 -12.859 0.97 1 98 170 LYS B N 1
ATOM 4682 C CA . LYS B 1 170 ? 14.688 -14.094 0.183 1 98 170 LYS B CA 1
ATOM 4683 C C . LYS B 1 170 ? 13.586 -14.094 -0.868 1 98 170 LYS B C 1
ATOM 4685 O O . LYS B 1 170 ? 13.812 -14.477 -2.018 1 98 170 LYS B O 1
ATOM 4690 N N . GLN B 1 171 ? 12.414 -13.711 -0.416 1 98.06 171 GLN B N 1
ATOM 4691 C CA . GLN B 1 171 ? 11.227 -13.695 -1.254 1 98.06 171 GLN B CA 1
ATOM 4692 C C . GLN B 1 171 ? 10.953 -15.07 -1.855 1 98.06 171 GLN B C 1
ATOM 4694 O O . GLN B 1 171 ? 10.43 -15.172 -2.965 1 98.06 171 GLN B O 1
ATOM 4699 N N . THR B 1 172 ? 11.383 -16.078 -1.183 1 98.56 172 THR B N 1
ATOM 4700 C CA . THR B 1 172 ? 11.336 -17.438 -1.707 1 98.56 172 THR B CA 1
ATOM 4701 C C . THR B 1 172 ? 9.922 -18 -1.574 1 98.56 172 THR B C 1
ATOM 4703 O O . THR B 1 172 ? 9.32 -17.938 -0.502 1 98.56 172 THR B O 1
ATOM 4706 N N . PRO B 1 173 ? 9.375 -18.531 -2.695 1 98.62 173 PRO B N 1
ATOM 4707 C CA . PRO B 1 173 ? 8.18 -19.359 -2.535 1 98.62 173 PRO B CA 1
ATOM 4708 C C . PRO B 1 173 ? 8.445 -20.641 -1.741 1 98.62 173 PRO B C 1
ATOM 4710 O O . PRO B 1 173 ? 9.445 -21.328 -1.985 1 98.62 173 PRO B O 1
ATOM 4713 N N . ASP B 1 174 ? 7.645 -20.844 -0.758 1 97.94 174 ASP B N 1
ATOM 4714 C CA . ASP B 1 174 ? 7.566 -22.094 -0.029 1 97.94 174 ASP B CA 1
ATOM 4715 C C . ASP B 1 174 ? 6.285 -22.859 -0.374 1 97.94 174 ASP B C 1
ATOM 4717 O O . ASP B 1 174 ? 5.387 -22.312 -1.015 1 97.94 174 ASP B O 1
ATOM 4721 N N . ILE B 1 175 ? 6.289 -24.172 0.015 1 98.19 175 ILE B N 1
ATOM 4722 C CA . ILE B 1 175 ? 5.203 -24.953 -0.569 1 98.19 175 ILE B CA 1
ATOM 4723 C C . ILE B 1 175 ? 4.457 -25.703 0.531 1 98.19 175 ILE B C 1
ATOM 4725 O O . ILE B 1 175 ? 5.059 -26.141 1.512 1 98.19 175 ILE B O 1
ATOM 4729 N N . TYR B 1 176 ? 3.174 -25.766 0.362 1 97.69 176 TYR B N 1
ATOM 4730 C CA . TYR B 1 176 ? 2.23 -26.562 1.138 1 97.69 176 TYR B CA 1
ATOM 4731 C C . TYR B 1 176 ? 1.741 -27.766 0.335 1 97.69 176 TYR B C 1
ATOM 4733 O O . TYR B 1 176 ? 1.023 -27.609 -0.656 1 97.69 176 TYR B O 1
ATOM 4741 N N . GLY B 1 177 ? 2.121 -28.969 0.758 1 97.44 177 GLY B N 1
ATOM 4742 C CA . GLY B 1 177 ? 1.735 -30.203 0.077 1 97.44 177 GLY B CA 1
ATOM 4743 C C . GLY B 1 177 ? 0.464 -30.812 0.629 1 97.44 177 GLY B C 1
ATOM 4744 O O . GLY B 1 177 ? 0.303 -30.938 1.846 1 97.44 177 GLY B O 1
ATOM 4745 N N . LYS B 1 178 ? -0.385 -31.266 -0.29 1 97.44 178 LYS B N 1
ATOM 4746 C CA . LYS B 1 178 ? -1.681 -31.812 0.094 1 97.44 178 LYS B CA 1
ATOM 4747 C C . LYS B 1 178 ? -1.745 -33.312 -0.188 1 97.44 178 LYS B C 1
ATOM 4749 O O . LYS B 1 178 ? -0.972 -33.844 -0.996 1 97.44 178 LYS B O 1
ATOM 4754 N N . PHE B 1 179 ? -2.736 -33.969 0.542 1 96.81 179 PHE B N 1
ATOM 4755 C CA . PHE B 1 179 ? -3.066 -35.375 0.215 1 96.81 179 PHE B CA 1
ATOM 4756 C C . PHE B 1 179 ? -4.156 -35.406 -0.847 1 96.81 179 PHE B C 1
ATOM 4758 O O . PHE B 1 179 ? -4.023 -36.125 -1.844 1 96.81 179 PHE B O 1
ATOM 4765 N N . ASN B 1 180 ? -5.156 -34.656 -0.564 1 96.88 180 ASN B N 1
ATOM 4766 C CA . ASN B 1 180 ? -6.332 -34.625 -1.427 1 96.88 180 ASN B CA 1
ATOM 4767 C C . ASN B 1 180 ? -6.566 -33.219 -2.02 1 96.88 180 ASN B C 1
ATOM 4769 O O . ASN B 1 180 ? -6.105 -32.219 -1.466 1 96.88 180 ASN B O 1
ATOM 4773 N N . LYS B 1 181 ? -7.316 -33.25 -3.123 1 97.81 181 LYS B N 1
ATOM 4774 C CA . LYS B 1 181 ? -7.703 -31.953 -3.703 1 97.81 181 LYS B CA 1
ATOM 4775 C C . LYS B 1 181 ? -8.648 -31.203 -2.779 1 97.81 181 LYS B C 1
ATOM 4777 O O . LYS B 1 181 ? -9.516 -31.797 -2.143 1 97.81 181 LYS B O 1
ATOM 4782 N N . GLY B 1 182 ? -8.469 -29.891 -2.744 1 97.81 182 GLY B N 1
ATOM 4783 C CA . GLY B 1 182 ? -9.336 -29.047 -1.946 1 97.81 182 GLY B CA 1
ATOM 4784 C C . GLY B 1 182 ? -8.633 -27.828 -1.387 1 97.81 182 GLY B C 1
ATOM 4785 O O . GLY B 1 182 ? -7.41 -27.703 -1.49 1 97.81 182 GLY B O 1
ATOM 4786 N N . LEU B 1 183 ? -9.398 -26.938 -0.861 1 98.38 183 LEU B N 1
ATOM 4787 C CA . LEU B 1 183 ? -8.867 -25.766 -0.19 1 98.38 183 LEU B CA 1
ATOM 4788 C C . LEU B 1 183 ? -8.773 -25.984 1.315 1 98.38 183 LEU B C 1
ATOM 4790 O O . LEU B 1 183 ? -9.781 -26.266 1.966 1 98.38 183 LEU B O 1
ATOM 4794 N N . GLU B 1 184 ? -7.543 -25.844 1.854 1 97.69 184 GLU B N 1
ATOM 4795 C CA . GLU B 1 184 ? -7.344 -26.172 3.26 1 97.69 184 GLU B CA 1
ATOM 4796 C C . GLU B 1 184 ? -6.715 -25.016 4.023 1 97.69 184 GLU B C 1
ATOM 4798 O O . GLU B 1 184 ? -6.812 -24.953 5.25 1 97.69 184 GLU B O 1
ATOM 4803 N N . ILE B 1 185 ? -6.176 -24.047 3.363 1 97.81 185 ILE B N 1
ATOM 4804 C CA . ILE B 1 185 ? -5.281 -23.109 4.016 1 97.81 185 ILE B CA 1
ATOM 4805 C C . ILE B 1 185 ? -6.098 -22.031 4.742 1 97.81 185 ILE B C 1
ATOM 4807 O O . ILE B 1 185 ? -5.641 -21.469 5.734 1 97.81 185 ILE B O 1
ATOM 4811 N N . LYS B 1 186 ? -7.285 -21.781 4.254 1 96.56 186 LYS B N 1
ATOM 4812 C CA . LYS B 1 186 ? -8.164 -20.875 4.996 1 96.56 186 LYS B CA 1
ATOM 4813 C C . LYS B 1 186 ? -8.312 -21.328 6.445 1 96.56 186 LYS B C 1
ATOM 4815 O O . LYS B 1 186 ? -8.32 -20.5 7.359 1 96.56 186 LYS B O 1
ATOM 4820 N N . GLU B 1 187 ? -8.367 -22.625 6.684 1 95.31 187 GLU B N 1
ATOM 4821 C CA . GLU B 1 187 ? -8.531 -23.172 8.023 1 95.31 187 GLU B CA 1
ATOM 4822 C C . GLU B 1 187 ? -7.188 -23.391 8.703 1 95.31 187 GLU B C 1
ATOM 4824 O O . GLU B 1 187 ? -7.02 -23.078 9.875 1 95.31 187 GLU B O 1
ATOM 4829 N N . SER B 1 188 ? -6.258 -23.891 7.945 1 94.81 188 SER B N 1
ATOM 4830 C CA . SER B 1 188 ? -5.004 -24.328 8.555 1 94.81 188 SER B CA 1
ATOM 4831 C C . SER B 1 188 ? -4.031 -23.172 8.719 1 94.81 188 SER B C 1
ATOM 4833 O O . SER B 1 188 ? -3.082 -23.25 9.5 1 94.81 188 SER B O 1
ATOM 4835 N N . GLN B 1 189 ? -4.203 -22.125 7.848 1 91.81 189 GLN B N 1
ATOM 4836 C CA . GLN B 1 189 ? -3.275 -21.016 7.773 1 91.81 189 GLN B CA 1
ATOM 4837 C C . GLN B 1 189 ? -1.839 -21.5 7.602 1 91.81 189 GLN B C 1
ATOM 4839 O O . GLN B 1 189 ? -0.922 -20.984 8.25 1 91.81 189 GLN B O 1
ATOM 4844 N N . PHE B 1 190 ? -1.68 -22.594 6.938 1 93.88 190 PHE B N 1
ATOM 4845 C CA . PHE B 1 190 ? -0.398 -23.188 6.566 1 93.88 190 PHE B CA 1
ATOM 4846 C C . PHE B 1 190 ? 0.139 -24.062 7.688 1 93.88 190 PHE B C 1
ATOM 4848 O O . PHE B 1 190 ? 1.148 -24.75 7.512 1 93.88 190 PHE B O 1
ATOM 4855 N N . TYR B 1 191 ? -0.523 -24.078 8.883 1 93.06 191 TYR B N 1
ATOM 4856 C CA . TYR B 1 191 ? -0.109 -24.844 10.055 1 93.06 191 TYR B CA 1
ATOM 4857 C C . TYR B 1 191 ? -1.262 -25.672 10.594 1 93.06 191 TYR B C 1
ATOM 4859 O O . TYR B 1 191 ? -1.879 -25.328 11.602 1 93.06 191 TYR B O 1
ATOM 4867 N N . PRO B 1 192 ? -1.489 -26.828 10.062 1 94.69 192 PRO B N 1
ATOM 4868 C CA . PRO B 1 192 ? -2.635 -27.625 10.492 1 94.69 192 PRO B CA 1
ATOM 4869 C C . PRO B 1 192 ? -2.48 -28.172 11.914 1 94.69 192 PRO B C 1
ATOM 4871 O O . PRO B 1 192 ? -1.368 -28.484 12.336 1 94.69 192 PRO B O 1
ATOM 4874 N N . THR B 1 193 ? -3.627 -28.312 12.555 1 93.38 193 THR B N 1
ATOM 4875 C CA . THR B 1 193 ? -3.691 -28.984 13.844 1 93.38 193 THR B CA 1
ATOM 4876 C C . THR B 1 193 ? -3.658 -30.5 13.68 1 93.38 193 THR B C 1
ATOM 4878 O O . THR B 1 193 ? -3.826 -31.016 12.57 1 93.38 193 THR B O 1
ATOM 4881 N N . ASP B 1 194 ? -3.568 -31.156 14.805 1 93 194 ASP B N 1
ATOM 4882 C CA . ASP B 1 194 ? -3.617 -32.625 14.773 1 93 194 ASP B CA 1
ATOM 4883 C C . ASP B 1 194 ? -4.953 -33.094 14.227 1 93 194 ASP B C 1
ATOM 4885 O O . ASP B 1 194 ? -5 -34.094 13.477 1 93 194 ASP B O 1
ATOM 4889 N N . GLU B 1 195 ? -5.938 -32.438 14.672 1 95.94 195 GLU B N 1
ATOM 4890 C CA . GLU B 1 195 ? -7.27 -32.781 14.195 1 95.94 195 GLU B CA 1
ATOM 4891 C C . GLU B 1 195 ? -7.383 -32.625 12.688 1 95.94 195 GLU B C 1
ATOM 4893 O O . GLU B 1 195 ? -7.941 -33.469 11.992 1 95.94 195 GLU B O 1
ATOM 4898 N N . GLN B 1 196 ? -6.844 -31.609 12.148 1 95.62 196 GLN B N 1
ATOM 4899 C CA . GLN B 1 196 ? -6.875 -31.328 10.719 1 95.62 196 GLN B CA 1
ATOM 4900 C C . GLN B 1 196 ? -6.02 -32.344 9.938 1 95.62 196 GLN B C 1
ATOM 4902 O O . GLN B 1 196 ? -6.41 -32.781 8.859 1 95.62 196 GLN B O 1
ATOM 4907 N N . LEU B 1 197 ? -4.949 -32.688 10.484 1 93.25 197 LEU B N 1
ATOM 4908 C CA . LEU B 1 197 ? -4.102 -33.688 9.875 1 93.25 197 LEU B CA 1
ATOM 4909 C C . LEU B 1 197 ? -4.84 -35.031 9.789 1 93.25 197 LEU B C 1
ATOM 4911 O O . LEU B 1 197 ? -4.777 -35.719 8.766 1 93.25 197 LEU B O 1
ATOM 4915 N N . THR B 1 198 ? -5.527 -35.344 10.828 1 94.06 198 THR B N 1
ATOM 4916 C CA . THR B 1 198 ? -6.293 -36.594 10.852 1 94.06 198 THR B CA 1
ATOM 4917 C C . THR B 1 198 ? -7.406 -36.562 9.812 1 94.06 198 THR B C 1
ATOM 4919 O O . THR B 1 198 ? -7.742 -37.594 9.234 1 94.06 198 THR B O 1
ATOM 4922 N N . LYS B 1 199 ? -7.871 -35.375 9.555 1 95 199 LYS B N 1
ATOM 4923 C CA . LYS B 1 199 ? -8.945 -35.188 8.578 1 95 199 LYS B CA 1
ATOM 4924 C C . LYS B 1 199 ? -8.398 -35.25 7.152 1 95 199 LYS B C 1
ATOM 4926 O O . LYS B 1 199 ? -9.164 -35.219 6.188 1 95 199 LYS B O 1
ATOM 4931 N N . GLY B 1 200 ? -7.07 -35.25 7.02 1 94.88 200 GLY B N 1
ATOM 4932 C CA . GLY B 1 200 ? -6.5 -35.406 5.695 1 94.88 200 GLY B CA 1
ATOM 4933 C C . GLY B 1 200 ? -5.887 -34.156 5.148 1 94.88 200 GLY B C 1
ATOM 4934 O O . GLY B 1 200 ? -5.613 -34.031 3.949 1 94.88 200 GLY B O 1
ATOM 4935 N N . PHE B 1 201 ? -5.707 -33.125 5.988 1 96.62 201 PHE B N 1
ATOM 4936 C CA . PHE B 1 201 ? -5.035 -31.906 5.555 1 96.62 201 PHE B CA 1
ATOM 4937 C C . PHE B 1 201 ? -3.574 -32.188 5.219 1 96.62 201 PHE B C 1
ATOM 4939 O O . PHE B 1 201 ? -2.959 -33.094 5.793 1 96.62 201 PHE B O 1
ATOM 4946 N N . GLY B 1 202 ? -3.082 -31.406 4.27 1 95.75 202 GLY B N 1
ATOM 4947 C CA . GLY B 1 202 ? -1.651 -31.391 4.016 1 95.75 202 GLY B CA 1
ATOM 4948 C C . GLY B 1 202 ? -0.859 -30.656 5.074 1 95.75 202 GLY B C 1
ATOM 4949 O O . GLY B 1 202 ? -1.266 -30.594 6.234 1 95.75 202 GLY B O 1
ATOM 4950 N N . ASP B 1 203 ? 0.335 -30.203 4.66 1 95 203 ASP B N 1
ATOM 4951 C CA . ASP B 1 203 ? 1.243 -29.531 5.59 1 95 203 ASP B CA 1
ATOM 4952 C C . ASP B 1 203 ? 2.359 -28.812 4.84 1 95 203 ASP B C 1
ATOM 4954 O O . ASP B 1 203 ? 2.412 -28.844 3.609 1 95 203 ASP B O 1
ATOM 4958 N N . ASP B 1 204 ? 3.1 -28.078 5.637 1 95.38 204 ASP B N 1
ATOM 4959 C CA . ASP B 1 204 ? 4.391 -27.594 5.156 1 95.38 204 ASP B CA 1
ATOM 4960 C C . ASP B 1 204 ? 5.324 -28.766 4.832 1 95.38 204 ASP B C 1
ATOM 4962 O O . ASP B 1 204 ? 5.609 -29.594 5.695 1 95.38 204 ASP B O 1
ATOM 4966 N N . VAL B 1 205 ? 5.875 -28.812 3.586 1 95.62 205 VAL B N 1
ATOM 4967 C CA . VAL B 1 205 ? 6.543 -30.047 3.188 1 95.62 205 VAL B CA 1
ATOM 4968 C C . VAL B 1 205 ? 7.953 -29.75 2.693 1 95.62 205 VAL B C 1
ATOM 4970 O O . VAL B 1 205 ? 8.625 -30.609 2.133 1 95.62 205 VAL B O 1
ATOM 4973 N N . LEU B 1 206 ? 8.406 -28.531 2.898 1 95.19 206 LEU B N 1
ATOM 4974 C CA . LEU B 1 206 ? 9.727 -28.188 2.377 1 95.19 206 LEU B CA 1
ATOM 4975 C C . LEU B 1 206 ? 10.398 -27.125 3.252 1 95.19 206 LEU B C 1
ATOM 4977 O O . LEU B 1 206 ? 9.766 -26.141 3.629 1 95.19 206 LEU B O 1
ATOM 4981 N N . ARG B 1 207 ? 11.609 -27.312 3.592 1 94.38 207 ARG B N 1
ATOM 4982 C CA . ARG B 1 207 ? 12.469 -26.266 4.137 1 94.38 207 ARG B CA 1
ATOM 4983 C C . ARG B 1 207 ? 13.32 -25.641 3.039 1 94.38 207 ARG B C 1
ATOM 4985 O O . ARG B 1 207 ? 14.227 -26.281 2.504 1 94.38 207 ARG B O 1
ATOM 4992 N N . VAL B 1 208 ? 13.094 -24.391 2.787 1 95.25 208 VAL B N 1
ATOM 4993 C CA . VAL B 1 208 ? 13.688 -23.812 1.589 1 95.25 208 VAL B CA 1
ATOM 4994 C C . VAL B 1 208 ? 15.07 -23.25 1.918 1 95.25 208 VAL B C 1
ATOM 4996 O O . VAL B 1 208 ? 15.883 -23.016 1.021 1 95.25 208 VAL B O 1
ATOM 4999 N N . PHE B 1 209 ? 15.359 -22.859 3.211 1 94.19 209 PHE B N 1
ATOM 5000 C CA . PHE B 1 209 ? 16.609 -22.219 3.6 1 94.19 209 PHE B CA 1
ATOM 5001 C C . PHE B 1 209 ? 16.891 -21.016 2.703 1 94.19 209 PHE B C 1
ATOM 5003 O O . PHE B 1 209 ? 16.047 -20.141 2.531 1 94.19 209 PHE B O 1
ATOM 5010 N N . ASP B 1 210 ? 18.094 -20.953 2.166 1 95.56 210 ASP B N 1
ATOM 5011 C CA . ASP B 1 210 ? 18.469 -19.812 1.339 1 95.56 210 ASP B CA 1
ATOM 5012 C C . ASP B 1 210 ? 18.312 -20.125 -0.146 1 95.56 210 ASP B C 1
ATOM 5014 O O . ASP B 1 210 ? 18.797 -19.391 -1.001 1 95.56 210 ASP B O 1
ATOM 5018 N N . SER B 1 211 ? 17.719 -21.203 -0.454 1 97.19 211 SER B N 1
ATOM 5019 C CA . SER B 1 211 ? 17.562 -21.641 -1.838 1 97.19 211 SER B CA 1
ATOM 5020 C C . SER B 1 211 ? 16.5 -20.844 -2.566 1 97.19 211 SER B C 1
ATOM 5022 O O . SER B 1 211 ? 15.898 -19.938 -1.987 1 97.19 211 SER B O 1
ATOM 5024 N N . CYS B 1 212 ? 16.297 -21.172 -3.828 1 96.62 212 CYS B N 1
ATOM 5025 C CA . CYS B 1 212 ? 15.234 -20.562 -4.609 1 96.62 212 CYS B CA 1
ATOM 5026 C C . CYS B 1 212 ? 13.906 -21.281 -4.398 1 96.62 212 CYS B C 1
ATOM 5028 O O . CYS B 1 212 ? 12.883 -20.875 -4.953 1 96.62 212 CYS B O 1
ATOM 5030 N N . GLY B 1 213 ? 13.891 -22.297 -3.441 1 97.56 213 GLY B N 1
ATOM 5031 C CA . GLY B 1 213 ? 12.672 -23.094 -3.477 1 97.56 213 GLY B CA 1
ATOM 5032 C C . GLY B 1 213 ? 12.227 -23.453 -4.883 1 97.56 213 GLY B C 1
ATOM 5033 O O . GLY B 1 213 ? 13.008 -23.984 -5.668 1 97.56 213 GLY B O 1
ATOM 5034 N N . PRO B 1 214 ? 11.039 -23.25 -5.137 1 98.12 214 PRO B N 1
ATOM 5035 C CA . PRO B 1 214 ? 10.711 -23.281 -6.562 1 98.12 214 PRO B CA 1
ATOM 5036 C C . PRO B 1 214 ? 10.547 -21.891 -7.16 1 98.12 214 PRO B C 1
ATOM 5038 O O . PRO B 1 214 ? 9.594 -21.172 -6.812 1 98.12 214 PRO B O 1
ATOM 5041 N N . GLY B 1 215 ? 11.438 -21.469 -7.914 1 98.69 215 GLY B N 1
ATOM 5042 C CA . GLY B 1 215 ? 11.195 -20.391 -8.867 1 98.69 215 GLY B CA 1
ATOM 5043 C C . GLY B 1 215 ? 11.438 -19.016 -8.281 1 98.69 215 GLY B C 1
ATOM 5044 O O . GLY B 1 215 ? 11.031 -18.016 -8.859 1 98.69 215 GLY B O 1
ATOM 5045 N N . ALA B 1 216 ? 12.047 -18.859 -7.074 1 98.88 216 ALA B N 1
ATOM 5046 C CA . ALA B 1 216 ? 12.32 -17.516 -6.566 1 98.88 216 ALA B CA 1
ATOM 5047 C C . ALA B 1 216 ? 13.227 -16.734 -7.52 1 98.88 216 ALA B C 1
ATOM 5049 O O . ALA B 1 216 ? 14.242 -17.25 -7.984 1 98.88 216 ALA B O 1
ATOM 5050 N N . LEU B 1 217 ? 12.836 -15.523 -7.855 1 98.88 217 LEU B N 1
ATOM 5051 C CA . LEU B 1 217 ? 13.727 -14.641 -8.602 1 98.88 217 LEU B CA 1
ATOM 5052 C C . LEU B 1 217 ? 14.812 -14.07 -7.695 1 98.88 217 LEU B C 1
ATOM 5054 O O . 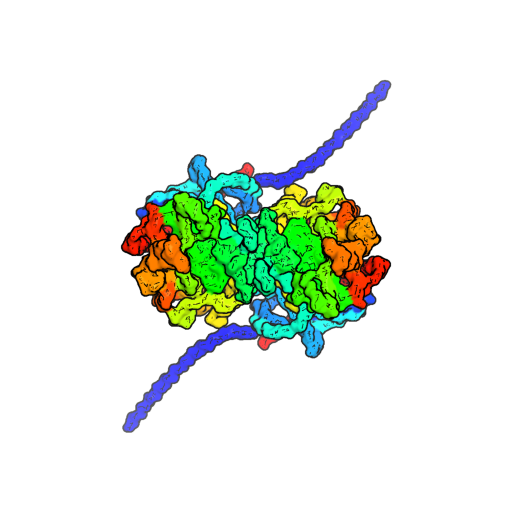LEU B 1 217 ? 14.516 -13.5 -6.648 1 98.88 217 LEU B O 1
ATOM 5058 N N . LYS B 1 218 ? 16.047 -14.258 -8.07 1 98.75 218 LYS B N 1
ATOM 5059 C CA . LYS B 1 218 ? 17.203 -13.828 -7.289 1 98.75 218 LYS B CA 1
ATOM 5060 C C . LYS B 1 218 ? 18.219 -13.086 -8.164 1 98.75 218 LYS B C 1
ATOM 5062 O O . LYS B 1 218 ? 18.156 -13.148 -9.391 1 98.75 218 LYS B O 1
ATOM 5067 N N . GLY B 1 219 ? 19.141 -12.359 -7.477 1 98.69 219 GLY B N 1
ATOM 5068 C CA . GLY B 1 219 ? 20.328 -11.891 -8.172 1 98.69 219 GLY B CA 1
ATOM 5069 C C . GLY B 1 219 ? 21.344 -12.977 -8.43 1 98.69 219 GLY B C 1
ATOM 5070 O O . GLY B 1 219 ? 21.234 -14.078 -7.887 1 98.69 219 GLY B O 1
ATOM 5071 N N . TRP B 1 220 ? 22.25 -12.695 -9.266 1 98.56 220 TRP B N 1
ATOM 5072 C CA . TRP B 1 220 ? 23.359 -13.57 -9.609 1 98.56 220 TRP B CA 1
ATOM 5073 C C . TRP B 1 220 ? 24.703 -12.844 -9.438 1 98.56 220 TRP B C 1
ATOM 5075 O O . TRP B 1 220 ? 24.906 -11.781 -10.023 1 98.56 220 TRP B O 1
ATOM 5085 N N . ASP B 1 221 ? 25.625 -13.344 -8.672 1 97.81 221 ASP B N 1
ATOM 5086 C CA . ASP B 1 221 ? 26.875 -12.625 -8.438 1 97.81 221 ASP B CA 1
ATOM 5087 C C . ASP B 1 221 ? 28.016 -13.203 -9.273 1 97.81 221 ASP B C 1
ATOM 5089 O O . ASP B 1 221 ? 29.188 -12.891 -9.039 1 97.81 221 ASP B O 1
ATOM 5093 N N . GLY B 1 222 ? 27.703 -14.125 -10.148 1 97.31 222 GLY B N 1
ATOM 5094 C CA . GLY B 1 222 ? 28.703 -14.781 -10.984 1 97.31 222 GLY B CA 1
ATOM 5095 C C . GLY B 1 222 ? 29.031 -16.188 -10.539 1 97.31 222 GLY B C 1
ATOM 5096 O O . GLY B 1 222 ? 29.562 -16.984 -11.312 1 97.31 222 GLY B O 1
ATOM 5097 N N . GLN B 1 223 ? 28.641 -16.484 -9.289 1 97.81 223 GLN B N 1
ATOM 5098 C CA . GLN B 1 223 ? 28.953 -17.797 -8.742 1 97.81 223 GLN B CA 1
ATOM 5099 C C . GLN B 1 223 ? 27.734 -18.438 -8.086 1 97.81 223 GLN B C 1
ATOM 5101 O O . GLN B 1 223 ? 27.594 -19.656 -8.078 1 97.81 223 GLN B O 1
ATOM 5106 N N . LYS B 1 224 ? 26.969 -17.562 -7.5 1 98.38 224 LYS B N 1
ATOM 5107 C CA . LYS B 1 224 ? 25.812 -18.094 -6.762 1 98.38 224 LYS B CA 1
ATOM 5108 C C . LYS B 1 224 ? 24.656 -17.094 -6.785 1 98.38 224 LYS B C 1
ATOM 5110 O O . LYS B 1 224 ? 24.859 -15.906 -7.047 1 98.38 224 LYS B O 1
ATOM 5115 N N . ALA B 1 225 ? 23.484 -17.641 -6.48 1 98.56 225 ALA B N 1
ATOM 5116 C CA . ALA B 1 225 ? 22.297 -16.812 -6.305 1 98.56 225 ALA B CA 1
ATOM 5117 C C . ALA B 1 225 ? 22.422 -15.938 -5.062 1 98.56 225 ALA B C 1
ATOM 5119 O O . ALA B 1 225 ? 22.906 -16.375 -4.027 1 98.56 225 ALA B O 1
ATOM 5120 N N . ILE B 1 226 ? 21.953 -14.672 -5.137 1 98.44 226 ILE B N 1
ATOM 5121 C CA . ILE B 1 226 ? 21.953 -13.773 -3.986 1 98.44 226 ILE B CA 1
ATOM 5122 C C . ILE B 1 226 ? 20.562 -13.203 -3.77 1 98.44 226 ILE B C 1
ATOM 5124 O O . ILE B 1 226 ? 19.781 -13.086 -4.715 1 98.44 226 ILE B O 1
ATOM 5128 N N . HIS B 1 227 ? 20.266 -12.883 -2.527 1 98.56 227 HIS B N 1
ATOM 5129 C CA . HIS B 1 227 ? 18.953 -12.375 -2.152 1 98.56 227 HIS B CA 1
ATOM 5130 C C . HIS B 1 227 ? 18.734 -10.953 -2.66 1 98.56 227 HIS B C 1
ATOM 5132 O O . HIS B 1 227 ? 19.688 -10.32 -3.141 1 98.56 227 HIS B O 1
ATOM 5138 N N . VAL B 1 228 ? 17.531 -10.477 -2.621 1 98.62 228 VAL B N 1
ATOM 5139 C CA . VAL B 1 228 ? 17.141 -9.148 -3.094 1 98.62 228 VAL B CA 1
ATOM 5140 C C . VAL B 1 228 ? 17.344 -8.125 -1.982 1 98.62 228 VAL B C 1
ATOM 5142 O O . VAL B 1 228 ? 16.406 -7.801 -1.245 1 98.62 228 VAL B O 1
ATOM 5145 N N . THR B 1 229 ? 18.438 -7.578 -1.869 1 98.12 229 THR B N 1
ATOM 5146 C CA . THR B 1 229 ? 18.859 -6.594 -0.881 1 98.12 229 THR B CA 1
ATOM 5147 C C . THR B 1 229 ? 20.172 -5.934 -1.303 1 98.12 229 THR B C 1
ATOM 5149 O O . THR B 1 229 ? 20.969 -6.531 -2.023 1 98.12 229 THR B O 1
ATOM 5152 N N . PRO B 1 230 ? 20.453 -4.738 -0.937 1 98.12 230 PRO B N 1
ATOM 5153 C CA . PRO B 1 230 ? 19.594 -3.861 -0.147 1 98.12 230 PRO B CA 1
ATOM 5154 C C . PRO B 1 230 ? 18.5 -3.203 -0.984 1 98.12 230 PRO B C 1
ATOM 5156 O O . PRO B 1 230 ? 18.672 -3.023 -2.193 1 98.12 230 PRO B O 1
ATOM 5159 N N . VAL B 1 231 ? 17.391 -2.902 -0.412 1 98.5 231 VAL B N 1
ATOM 5160 C CA . VAL B 1 231 ? 16.281 -2.188 -1.038 1 98.5 231 VAL B CA 1
ATOM 5161 C C . VAL B 1 231 ? 15.875 -1.003 -0.166 1 98.5 231 VAL B C 1
ATOM 5163 O O . VAL B 1 231 ? 16.203 -0.953 1.021 1 98.5 231 VAL B O 1
ATOM 5166 N N . GLU B 1 232 ? 15.195 -0.014 -0.758 1 96.69 232 GLU B N 1
ATOM 5167 C CA . GLU B 1 232 ? 14.602 1.075 0.015 1 96.69 232 GLU B CA 1
ATOM 5168 C C . GLU B 1 232 ? 13.328 0.623 0.722 1 96.69 232 GLU B C 1
ATOM 5170 O O . GLU B 1 232 ? 13.141 0.894 1.91 1 96.69 232 GLU B O 1
ATOM 5175 N N . THR B 1 233 ? 12.453 -0.016 -0.031 1 98.19 233 THR B N 1
ATOM 5176 C CA . THR B 1 233 ? 11.234 -0.542 0.566 1 98.19 233 THR B CA 1
ATOM 5177 C C . THR B 1 233 ? 10.906 -1.923 0.003 1 98.19 233 THR B C 1
ATOM 5179 O O . THR B 1 233 ? 11.375 -2.287 -1.076 1 98.19 233 THR B O 1
ATOM 5182 N N . ARG B 1 234 ? 10.156 -2.697 0.733 1 98.75 234 ARG B N 1
ATOM 5183 C CA . ARG B 1 234 ? 9.531 -3.951 0.318 1 98.75 234 ARG B CA 1
ATOM 5184 C C . ARG B 1 234 ? 8.039 -3.941 0.611 1 98.75 234 ARG B C 1
ATOM 5186 O O . ARG B 1 234 ? 7.617 -3.584 1.713 1 98.75 234 ARG B O 1
ATOM 5193 N N . THR B 1 235 ? 7.273 -4.25 -0.373 1 98.69 235 THR B N 1
ATOM 5194 C CA . THR B 1 235 ? 5.824 -4.359 -0.25 1 98.69 235 THR B CA 1
ATOM 5195 C C . THR B 1 235 ? 5.355 -5.762 -0.636 1 98.69 235 THR B C 1
ATOM 5197 O O . THR B 1 235 ? 5.797 -6.312 -1.647 1 98.69 235 THR B O 1
ATOM 5200 N N . GLU B 1 236 ? 4.574 -6.371 0.159 1 98.81 236 GLU B N 1
ATOM 5201 C CA . GLU B 1 236 ? 3.828 -7.547 -0.272 1 98.81 236 GLU B CA 1
ATOM 5202 C C . GLU B 1 236 ? 2.324 -7.32 -0.166 1 98.81 236 GLU B C 1
ATOM 5204 O O . GLU B 1 236 ? 1.852 -6.691 0.784 1 98.81 236 GLU B O 1
ATOM 5209 N N . ARG B 1 237 ? 1.594 -7.766 -1.182 1 98.69 237 ARG B N 1
ATOM 5210 C CA . ARG B 1 237 ? 0.162 -7.492 -1.23 1 98.69 237 ARG B CA 1
ATOM 5211 C C . ARG B 1 237 ? -0.583 -8.594 -1.972 1 98.69 237 ARG B C 1
ATOM 5213 O O . ARG B 1 237 ? 0.005 -9.312 -2.785 1 98.69 237 ARG B O 1
ATOM 5220 N N . ILE B 1 238 ? -1.862 -8.719 -1.637 1 98.69 238 ILE B N 1
ATOM 5221 C CA . ILE B 1 238 ? -2.812 -9.508 -2.41 1 98.69 238 ILE B CA 1
ATOM 5222 C C . ILE B 1 238 ? -3.537 -8.609 -3.41 1 98.69 238 ILE B C 1
ATOM 5224 O O . ILE B 1 238 ? -4.102 -7.582 -3.035 1 98.69 238 ILE B O 1
ATOM 5228 N N . ILE B 1 239 ? -3.543 -8.969 -4.625 1 98.38 239 ILE B N 1
ATOM 5229 C CA . ILE B 1 239 ? -4.168 -8.195 -5.691 1 98.38 239 ILE B CA 1
ATOM 5230 C C . ILE B 1 239 ? -5.559 -8.758 -5.992 1 98.38 239 ILE B C 1
ATOM 5232 O O . ILE B 1 239 ? -6.492 -8 -6.27 1 98.38 239 ILE B O 1
ATOM 5236 N N . SER B 1 240 ? -5.629 -10.102 -5.98 1 98.06 240 SER B N 1
ATOM 5237 C CA . SER B 1 240 ? -6.879 -10.789 -6.285 1 98.06 240 SER B CA 1
ATOM 5238 C C . SER B 1 240 ? -7.078 -12.008 -5.383 1 98.06 240 SER B C 1
ATOM 5240 O O . SER B 1 240 ? -6.129 -12.742 -5.109 1 98.06 240 SER B O 1
ATOM 5242 N N . TYR B 1 241 ? -8.359 -12.305 -5.047 1 97.75 241 TYR B N 1
ATOM 5243 C CA . TYR B 1 241 ? -8.664 -13.336 -4.059 1 97.75 241 TYR B CA 1
ATOM 5244 C C . TYR B 1 241 ? -9.414 -14.492 -4.699 1 97.75 241 TYR B C 1
ATOM 5246 O O . TYR B 1 241 ? -9.656 -15.516 -4.055 1 97.75 241 TYR B O 1
ATOM 5254 N N . GLY B 1 242 ? -9.766 -14.43 -5.887 1 97.62 242 GLY B N 1
ATOM 5255 C CA . GLY B 1 242 ? -10.547 -15.477 -6.527 1 97.62 242 GLY B CA 1
ATOM 5256 C C . GLY B 1 242 ? -11.898 -14.984 -7.027 1 97.62 242 GLY B C 1
ATOM 5257 O O . GLY B 1 242 ? -12.133 -13.781 -7.117 1 97.62 242 GLY B O 1
ATOM 5258 N N . PRO B 1 243 ? -12.656 -15.836 -7.609 1 98 243 PRO B N 1
ATOM 5259 C CA . PRO B 1 243 ? -12.641 -17.281 -7.359 1 98 243 PRO B CA 1
ATOM 5260 C C . PRO B 1 243 ? -11.867 -18.062 -8.422 1 98 243 PRO B C 1
ATOM 5262 O O . PRO B 1 243 ? -11.617 -19.25 -8.266 1 98 243 PRO B O 1
ATOM 5265 N N . VAL B 1 244 ? -11.383 -17.453 -9.438 1 98.56 244 VAL B N 1
ATOM 5266 C CA . VAL B 1 244 ? -10.836 -18.172 -10.586 1 98.56 244 VAL B CA 1
ATOM 5267 C C . VAL B 1 244 ? -9.312 -18.141 -10.531 1 98.56 244 VAL B C 1
ATOM 5269 O O . VAL B 1 244 ? -8.648 -19.047 -11.016 1 98.56 244 VAL B O 1
ATOM 5272 N N . ARG B 1 245 ? -8.828 -17.094 -9.992 1 98.88 245 ARG B N 1
ATOM 5273 C CA . ARG B 1 245 ? -7.383 -16.984 -9.797 1 98.88 245 ARG B CA 1
ATOM 5274 C C . ARG B 1 245 ? -7.051 -16.078 -8.625 1 98.88 245 ARG B C 1
ATOM 5276 O O . ARG B 1 245 ? -7.859 -15.227 -8.242 1 98.88 245 ARG B O 1
ATOM 5283 N N . VAL B 1 246 ? -5.938 -16.312 -8.047 1 98.88 246 VAL B N 1
ATOM 5284 C CA . VAL B 1 246 ? -5.395 -15.422 -7.027 1 98.88 246 VAL B CA 1
ATOM 5285 C C . VAL B 1 246 ? -4.09 -14.805 -7.527 1 98.88 246 VAL B C 1
ATOM 5287 O O . VAL B 1 246 ? -3.354 -15.422 -8.297 1 98.88 246 VAL B O 1
ATOM 5290 N N . ILE B 1 247 ? -3.891 -13.586 -7.133 1 98.94 247 ILE B N 1
ATOM 5291 C CA . ILE B 1 247 ? -2.705 -12.836 -7.531 1 98.94 247 ILE B CA 1
ATOM 5292 C C . ILE B 1 247 ? -2.092 -12.148 -6.309 1 98.94 247 ILE B C 1
ATOM 5294 O O . ILE B 1 247 ? -2.793 -11.469 -5.555 1 98.94 247 ILE B O 1
ATOM 5298 N N . ALA B 1 248 ? -0.833 -12.367 -6.082 1 98.88 248 ALA B N 1
ATOM 5299 C CA . ALA B 1 248 ? -0.036 -11.648 -5.086 1 98.88 248 ALA B CA 1
ATOM 5300 C C . ALA B 1 248 ? 1.158 -10.961 -5.738 1 98.88 248 ALA B C 1
ATOM 5302 O O . ALA B 1 248 ? 1.563 -11.312 -6.848 1 98.88 248 ALA B O 1
ATOM 5303 N N . GLU B 1 249 ? 1.661 -9.938 -5.066 1 98.81 249 GLU B N 1
ATOM 5304 C CA . GLU B 1 249 ? 2.838 -9.234 -5.566 1 98.81 249 GLU B CA 1
ATOM 5305 C C . GLU B 1 249 ? 3.842 -8.977 -4.449 1 98.81 249 GLU B C 1
ATOM 5307 O O . GLU B 1 249 ? 3.457 -8.766 -3.295 1 98.81 249 GLU B O 1
ATOM 5312 N N . ILE B 1 250 ? 5.066 -9.023 -4.844 1 98.88 250 ILE B N 1
ATOM 5313 C CA . ILE B 1 250 ? 6.168 -8.469 -4.062 1 98.88 250 ILE B CA 1
ATOM 5314 C C . ILE B 1 250 ? 6.801 -7.305 -4.824 1 98.88 250 ILE B C 1
ATOM 5316 O O . ILE B 1 250 ? 7.27 -7.477 -5.953 1 98.88 250 ILE B O 1
ATOM 5320 N N . GLU B 1 251 ? 6.785 -6.16 -4.215 1 98.62 251 GLU B N 1
ATOM 5321 C CA . GLU B 1 251 ? 7.406 -4.977 -4.797 1 98.62 251 GLU B CA 1
ATOM 5322 C C . GLU B 1 251 ? 8.602 -4.52 -3.969 1 98.62 251 GLU B C 1
ATOM 5324 O O . GLU B 1 251 ? 8.508 -4.391 -2.746 1 98.62 251 GLU B O 1
ATOM 5329 N N . VAL B 1 252 ? 9.703 -4.328 -4.633 1 98.56 252 VAL B N 1
ATOM 5330 C CA . VAL B 1 252 ? 10.859 -3.699 -3.988 1 98.56 252 VAL B CA 1
ATOM 5331 C C . VAL B 1 252 ? 11.242 -2.428 -4.742 1 98.56 252 VAL B C 1
ATOM 5333 O O . VAL B 1 252 ? 11.164 -2.381 -5.973 1 98.56 252 VAL B O 1
ATOM 5336 N N . THR B 1 253 ? 11.609 -1.427 -3.984 1 97.75 253 THR B N 1
ATOM 5337 C CA . THR B 1 253 ? 12.109 -0.191 -4.578 1 97.75 253 THR B CA 1
ATOM 5338 C C . THR B 1 253 ? 13.562 0.049 -4.191 1 97.75 253 THR B C 1
ATOM 5340 O O . THR B 1 253 ? 14.016 -0.416 -3.145 1 97.75 253 THR B O 1
ATOM 5343 N N . GLY B 1 254 ? 14.297 0.679 -5.168 1 96.5 254 GLY B N 1
ATOM 5344 C CA . GLY B 1 254 ? 15.672 1.076 -4.895 1 96.5 254 GLY B CA 1
ATOM 5345 C C . GLY B 1 254 ? 16.594 -0.101 -4.66 1 96.5 254 GLY B C 1
ATOM 5346 O O . GLY B 1 254 ? 17.5 -0.03 -3.826 1 96.5 254 GLY B O 1
ATOM 5347 N N . TRP B 1 255 ? 16.328 -1.247 -5.316 1 98.44 255 TRP B N 1
ATOM 5348 C CA . TRP B 1 255 ? 17.234 -2.385 -5.215 1 98.44 255 TRP B CA 1
ATOM 5349 C C . TRP B 1 255 ? 18.578 -2.068 -5.867 1 98.44 255 TRP B C 1
ATOM 5351 O O . TRP B 1 255 ? 18.656 -1.876 -7.082 1 98.44 255 TRP B O 1
ATOM 5361 N N . GLN B 1 256 ? 19.594 -1.929 -5 1 97.69 256 GLN B N 1
ATOM 5362 C CA . GLN B 1 256 ? 20.953 -1.747 -5.52 1 97.69 256 GLN B CA 1
ATOM 5363 C C . GLN B 1 256 ? 21.516 -3.061 -6.051 1 97.69 256 GLN B C 1
ATOM 5365 O O . GLN B 1 256 ? 21.859 -3.957 -5.27 1 97.69 256 GLN B O 1
ATOM 5370 N N . TYR B 1 257 ? 21.641 -3.113 -7.445 1 98.12 257 TYR B N 1
ATOM 5371 C CA . TYR B 1 257 ? 22 -4.395 -8.047 1 98.12 257 TYR B CA 1
ATOM 5372 C C . TYR B 1 257 ? 22.828 -4.195 -9.312 1 98.12 257 TYR B C 1
ATOM 5374 O O . TYR B 1 257 ? 22.359 -3.59 -10.281 1 98.12 257 TYR B O 1
ATOM 5382 N N . GLN B 1 258 ? 24.047 -4.625 -9.273 1 97.5 258 GLN B N 1
ATOM 5383 C CA . GLN B 1 258 ? 25 -4.637 -10.391 1 97.5 258 GLN B CA 1
ATOM 5384 C C . GLN B 1 258 ? 25.094 -3.256 -11.031 1 97.5 258 GLN B C 1
ATOM 5386 O O . GLN B 1 258 ? 25.031 -3.129 -12.25 1 97.5 258 GLN B O 1
ATOM 5391 N N . GLY B 1 259 ? 25.219 -2.26 -10.25 1 95.06 259 GLY B N 1
ATOM 5392 C CA . GLY B 1 259 ? 25.422 -0.9 -10.719 1 95.06 259 GLY B CA 1
ATOM 5393 C C . GLY B 1 259 ? 24.141 -0.174 -11.055 1 95.06 259 GLY B C 1
ATOM 5394 O O . GLY B 1 259 ? 24.156 1.007 -11.406 1 95.06 259 GLY B O 1
ATOM 5395 N N .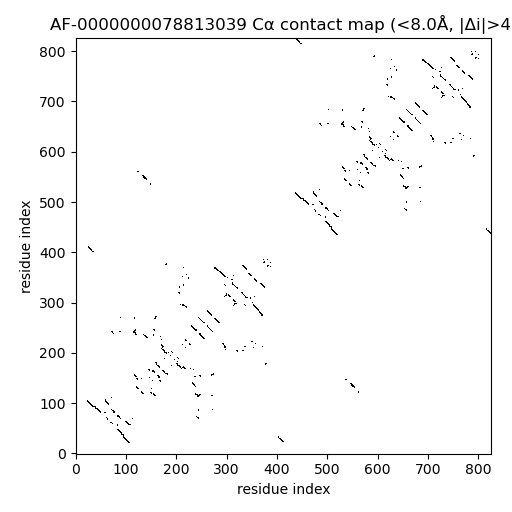 SER B 1 260 ? 23.016 -0.886 -10.938 1 95.44 260 SER B N 1
ATOM 5396 C CA . SER B 1 260 ? 21.703 -0.297 -11.195 1 95.44 260 SER B CA 1
ATOM 5397 C C . SER B 1 260 ? 20.906 -0.115 -9.906 1 95.44 260 SER B C 1
ATOM 5399 O O . SER B 1 260 ? 21.25 -0.701 -8.875 1 95.44 260 SER B O 1
ATOM 5401 N N . GLU B 1 261 ? 19.969 0.832 -9.906 1 94.69 261 GLU B N 1
ATOM 5402 C CA . GLU B 1 261 ? 18.891 0.946 -8.922 1 94.69 261 GLU B CA 1
ATOM 5403 C C . GLU B 1 261 ? 17.547 0.514 -9.516 1 94.69 261 GLU B C 1
ATOM 5405 O O . GLU B 1 261 ? 16.984 1.217 -10.352 1 94.69 261 GLU B O 1
ATOM 5410 N N . LEU B 1 262 ? 17.062 -0.634 -9.047 1 97.69 262 LEU B N 1
ATOM 5411 C CA . LEU B 1 262 ? 15.914 -1.247 -9.703 1 97.69 262 LEU B CA 1
ATOM 5412 C C . LEU B 1 262 ? 14.656 -1.127 -8.844 1 97.69 262 LEU B C 1
ATOM 5414 O O . LEU B 1 262 ? 14.711 -1.344 -7.629 1 97.69 262 LEU B O 1
ATOM 5418 N N . ASP B 1 263 ? 13.594 -0.663 -9.383 1 97.44 263 ASP B N 1
ATOM 5419 C CA . ASP B 1 263 ? 12.25 -0.894 -8.867 1 97.44 263 ASP B CA 1
ATOM 5420 C C . ASP B 1 263 ? 11.602 -2.098 -9.547 1 97.44 263 ASP B C 1
ATOM 5422 O O . ASP B 1 263 ? 11.383 -2.09 -10.758 1 97.44 263 ASP B O 1
ATOM 5426 N N . MET B 1 264 ? 11.312 -3.107 -8.75 1 98.5 264 MET B N 1
ATOM 5427 C CA . MET B 1 264 ? 10.859 -4.375 -9.312 1 98.5 264 MET B CA 1
ATOM 5428 C C . MET B 1 264 ? 9.57 -4.84 -8.641 1 98.5 264 MET B C 1
ATOM 5430 O O . MET B 1 264 ? 9.469 -4.816 -7.41 1 98.5 264 MET B O 1
ATOM 5434 N N . THR B 1 265 ? 8.594 -5.207 -9.43 1 98.62 265 THR B N 1
ATOM 5435 C CA . THR B 1 265 ? 7.406 -5.91 -8.945 1 98.62 265 THR B CA 1
ATOM 5436 C C . THR B 1 265 ? 7.355 -7.328 -9.5 1 98.62 265 THR B C 1
ATOM 5438 O O . THR B 1 265 ? 7.379 -7.527 -10.719 1 98.62 265 THR B O 1
ATOM 5441 N N . THR B 1 266 ? 7.387 -8.25 -8.641 1 98.81 266 THR B N 1
ATOM 5442 C CA . THR B 1 266 ? 7.156 -9.641 -9.023 1 98.81 266 THR B CA 1
ATOM 5443 C C . THR B 1 266 ? 5.715 -10.047 -8.742 1 98.81 266 THR B C 1
ATOM 5445 O O . THR B 1 266 ? 5.254 -9.969 -7.602 1 98.81 266 THR B O 1
ATOM 5448 N N . ARG B 1 267 ? 5.004 -10.492 -9.758 1 98.81 267 ARG B N 1
ATOM 5449 C CA . ARG B 1 267 ? 3.605 -10.891 -9.641 1 98.81 267 ARG B CA 1
ATOM 5450 C C . ARG B 1 267 ? 3.459 -12.406 -9.75 1 98.81 267 ARG B C 1
ATOM 5452 O O . ARG B 1 267 ? 4.039 -13.023 -10.648 1 98.81 267 ARG B O 1
ATOM 5459 N N . TYR B 1 268 ? 2.715 -12.938 -8.82 1 98.94 268 TYR B N 1
ATOM 5460 C CA . TYR B 1 268 ? 2.438 -14.367 -8.758 1 98.94 268 TYR B CA 1
ATOM 5461 C C . TYR B 1 268 ? 0.963 -14.648 -9.023 1 98.94 268 TYR B C 1
ATOM 5463 O O . TYR B 1 268 ? 0.092 -14.172 -8.297 1 98.94 268 TYR B O 1
ATOM 5471 N N . THR B 1 269 ? 0.658 -15.406 -10.039 1 98.94 269 THR B N 1
ATOM 5472 C CA . THR B 1 269 ? -0.717 -15.75 -10.375 1 98.94 269 THR B CA 1
ATOM 5473 C C . THR B 1 269 ? -0.929 -17.25 -10.312 1 98.94 269 THR B C 1
ATOM 5475 O O . THR B 1 269 ? -0.149 -18.031 -10.883 1 98.94 269 THR B O 1
ATOM 5478 N N . LEU B 1 270 ? -1.891 -17.641 -9.594 1 98.94 270 LEU B N 1
ATOM 5479 C CA . LEU B 1 270 ? -2.297 -19.047 -9.484 1 98.94 270 LEU B CA 1
ATOM 5480 C C . LEU B 1 270 ? -3.75 -19.219 -9.906 1 98.94 270 LEU B C 1
ATOM 5482 O O . LEU B 1 270 ? -4.645 -18.562 -9.367 1 98.94 270 LEU B O 1
ATOM 5486 N N . TYR B 1 271 ? -4.004 -20.094 -10.898 1 98.94 271 TYR B N 1
ATOM 5487 C CA . TYR B 1 271 ? -5.344 -20.312 -11.422 1 98.94 271 TYR B CA 1
ATOM 5488 C C . TYR B 1 271 ? -5.996 -21.531 -10.766 1 98.94 271 TYR B C 1
ATOM 5490 O O . TYR B 1 271 ? -5.305 -22.453 -10.32 1 98.94 271 TYR B O 1
ATOM 5498 N N . ALA B 1 272 ? -7.328 -21.5 -10.82 1 98.81 272 ALA B N 1
ATOM 5499 C CA . ALA B 1 272 ? -8.125 -22.672 -10.461 1 98.81 272 ALA B CA 1
ATOM 5500 C C . ALA B 1 272 ? -7.707 -23.891 -11.266 1 98.81 272 ALA B C 1
ATOM 5502 O O . ALA B 1 272 ? -7.516 -23.812 -12.484 1 98.81 272 ALA B O 1
ATOM 5503 N N . GLY B 1 273 ? -7.469 -24.969 -10.516 1 98.5 273 GLY B N 1
ATOM 5504 C CA . GLY B 1 273 ? -7.141 -26.234 -11.156 1 98.5 273 GLY B CA 1
ATOM 5505 C C . GLY B 1 273 ? -5.68 -26.344 -11.555 1 98.5 273 GLY B C 1
ATOM 5506 O O . GLY B 1 273 ? -5.273 -27.312 -12.188 1 98.5 273 GLY B O 1
ATOM 5507 N N . HIS B 1 274 ? -4.906 -25.375 -11.242 1 98.69 274 HIS B N 1
ATOM 5508 C CA . HIS B 1 274 ? -3.496 -25.391 -11.609 1 98.69 274 HIS B CA 1
ATOM 5509 C C . HIS B 1 274 ? -2.611 -25.641 -10.391 1 98.69 274 HIS B C 1
ATOM 5511 O O . HIS B 1 274 ? -2.998 -25.312 -9.266 1 98.69 274 HIS B O 1
ATOM 5517 N N . ARG B 1 275 ? -1.473 -26.188 -10.633 1 98.5 275 ARG B N 1
ATOM 5518 C CA . ARG B 1 275 ? -0.455 -26.266 -9.594 1 98.5 275 ARG B CA 1
ATOM 5519 C C . ARG B 1 275 ? 0.684 -25.297 -9.859 1 98.5 275 ARG B C 1
ATOM 5521 O O . ARG B 1 275 ? 1.472 -24.984 -8.961 1 98.5 275 ARG B O 1
ATOM 5528 N N . ASP B 1 276 ? 0.804 -24.781 -11.109 1 98.81 276 ASP B N 1
ATOM 5529 C CA . ASP B 1 276 ? 1.92 -23.906 -11.445 1 98.81 276 ASP B CA 1
ATOM 5530 C C . ASP B 1 276 ? 1.589 -22.453 -11.133 1 98.81 276 ASP B C 1
ATOM 5532 O O . ASP B 1 276 ? 0.427 -22.047 -11.203 1 98.81 276 ASP B O 1
ATOM 5536 N N . LEU B 1 277 ? 2.604 -21.672 -10.789 1 98.56 277 LEU B N 1
ATOM 5537 C CA . LEU B 1 277 ? 2.557 -20.234 -10.625 1 98.56 277 LEU B CA 1
ATOM 5538 C C . LEU B 1 277 ? 3.119 -19.531 -11.859 1 98.56 277 LEU B C 1
ATOM 5540 O O . LEU B 1 277 ? 4.195 -19.891 -12.344 1 98.56 277 LEU B O 1
ATOM 5544 N N . ARG B 1 278 ? 2.354 -18.656 -12.375 1 98.81 278 ARG B N 1
ATOM 5545 C CA . ARG B 1 278 ? 2.936 -17.703 -13.312 1 98.81 278 ARG B CA 1
ATOM 5546 C C . ARG B 1 278 ? 3.639 -16.578 -12.578 1 98.81 278 ARG B C 1
ATOM 5548 O O . ARG B 1 278 ? 3.035 -15.906 -11.734 1 98.81 278 ARG B O 1
ATOM 5555 N N . ILE B 1 279 ? 4.879 -16.375 -12.883 1 98.88 279 ILE B N 1
ATOM 5556 C CA . ILE B 1 279 ? 5.676 -15.336 -12.227 1 98.88 279 ILE B CA 1
ATOM 5557 C C . ILE B 1 279 ? 6.098 -14.289 -13.25 1 98.88 279 ILE B C 1
ATOM 5559 O O . ILE B 1 279 ? 6.707 -14.617 -14.273 1 98.88 279 ILE B O 1
ATOM 5563 N N . GLU B 1 280 ? 5.738 -13.055 -12.992 1 98.81 280 GLU B N 1
ATOM 5564 C CA . GLU B 1 280 ? 6.078 -11.938 -13.859 1 98.81 280 GLU B CA 1
ATOM 5565 C C . GLU B 1 280 ? 6.895 -10.883 -13.102 1 98.81 280 GLU B C 1
ATOM 5567 O O . GLU B 1 280 ? 6.551 -10.508 -11.984 1 98.81 280 GLU B O 1
ATOM 5572 N N . ALA B 1 281 ? 7.953 -10.461 -13.695 1 98.88 281 ALA B N 1
ATOM 5573 C CA . ALA B 1 281 ? 8.758 -9.375 -13.133 1 98.88 281 ALA B CA 1
ATOM 5574 C C . ALA B 1 281 ? 8.617 -8.102 -13.969 1 98.88 281 ALA B C 1
ATOM 5576 O O . ALA B 1 281 ? 8.82 -8.117 -15.18 1 98.88 281 ALA B O 1
ATOM 5577 N N . PHE B 1 282 ? 8.227 -7.051 -13.336 1 98.62 282 PHE B N 1
ATOM 5578 C CA . PHE B 1 282 ? 8.062 -5.734 -13.945 1 98.62 282 PHE B CA 1
ATOM 5579 C C . PHE B 1 282 ? 9.102 -4.758 -13.398 1 98.62 282 PHE B C 1
ATOM 5581 O O . PHE B 1 282 ? 9.375 -4.746 -12.195 1 98.62 282 PHE B O 1
ATOM 5588 N N . PHE B 1 283 ? 9.656 -3.99 -14.312 1 98.06 283 PHE B N 1
ATOM 5589 C CA . PHE B 1 283 ? 10.578 -2.926 -13.945 1 98.06 283 PHE B CA 1
ATOM 5590 C C . PHE B 1 283 ? 10.086 -1.577 -14.453 1 98.06 283 PHE B C 1
ATOM 5592 O O . PHE B 1 283 ? 9.406 -1.505 -15.477 1 98.06 283 PHE B O 1
ATOM 5599 N N . ASP B 1 284 ? 10.367 -0.529 -13.711 1 94.44 284 ASP B N 1
ATOM 5600 C CA . ASP B 1 284 ? 9.891 0.794 -14.102 1 94.44 284 ASP B CA 1
ATOM 5601 C C . ASP B 1 284 ? 10.711 1.35 -15.266 1 94.44 284 ASP B C 1
ATOM 5603 O O . ASP B 1 284 ? 10.242 2.215 -16 1 94.44 284 ASP B O 1
ATOM 5607 N N . GLU B 1 285 ? 11.906 0.903 -15.461 1 94.44 285 GLU B N 1
ATOM 5608 C CA . GLU B 1 285 ? 12.789 1.253 -16.578 1 94.44 285 GLU B CA 1
ATOM 5609 C C . GLU B 1 285 ? 13.344 0.004 -17.25 1 94.44 285 GLU B C 1
ATOM 5611 O O . GLU B 1 285 ? 13.438 -1.059 -16.625 1 94.44 285 GLU B O 1
ATOM 5616 N N . PRO B 1 286 ? 13.711 0.148 -18.547 1 97.56 286 PRO B N 1
ATOM 5617 C CA . PRO B 1 286 ? 14.289 -1.014 -19.234 1 97.56 286 PRO B CA 1
ATOM 5618 C C . PRO B 1 286 ? 15.562 -1.511 -18.562 1 97.56 286 PRO B C 1
ATOM 5620 O O . PRO B 1 286 ? 16.375 -0.705 -18.109 1 97.56 286 PRO B O 1
ATOM 5623 N N . LEU B 1 287 ? 15.641 -2.77 -18.531 1 98.25 287 LEU B N 1
ATOM 5624 C CA . LEU B 1 287 ? 16.844 -3.404 -18 1 98.25 287 LEU B CA 1
ATOM 5625 C C . LEU B 1 287 ? 18.047 -3.146 -18.891 1 98.25 287 LEU B C 1
ATOM 5627 O O . LEU B 1 287 ? 17.891 -2.963 -20.109 1 98.25 287 LEU B O 1
ATOM 5631 N N . LYS B 1 288 ? 19.172 -3.098 -18.297 1 97 288 LYS B N 1
ATOM 5632 C CA . LYS B 1 288 ? 20.438 -2.98 -19 1 97 288 LYS B CA 1
ATOM 5633 C C . LYS B 1 288 ? 21.156 -4.324 -19.047 1 97 288 LYS B C 1
ATOM 5635 O O . LYS B 1 288 ? 20.641 -5.297 -19.594 1 97 288 LYS B O 1
ATOM 5640 N N . LYS B 1 289 ? 22.25 -4.484 -18.297 1 96.69 289 LYS B N 1
ATOM 5641 C CA . LYS B 1 289 ? 23.047 -5.703 -18.375 1 96.69 289 LYS B CA 1
ATOM 5642 C C . LYS B 1 289 ? 22.859 -6.57 -17.141 1 96.69 289 LYS B C 1
ATOM 5644 O O . LYS B 1 289 ? 23.641 -7.488 -16.891 1 96.69 289 LYS B O 1
ATOM 5649 N N . GLU B 1 290 ? 21.844 -6.238 -16.375 1 98.44 290 GLU B N 1
ATOM 5650 C CA . GLU B 1 290 ? 21.641 -7 -15.148 1 98.44 290 GLU B CA 1
ATOM 5651 C C . GLU B 1 290 ? 21.359 -8.469 -15.453 1 98.44 290 GLU B C 1
ATOM 5653 O O . GLU B 1 290 ? 20.672 -8.789 -16.406 1 98.44 290 GLU B O 1
ATOM 5658 N N . ILE B 1 291 ? 21.953 -9.367 -14.625 1 98.69 291 ILE B N 1
ATOM 5659 C CA . ILE B 1 291 ? 21.75 -10.812 -14.727 1 98.69 291 ILE B CA 1
ATOM 5660 C C . ILE B 1 291 ? 21.047 -11.32 -13.469 1 98.69 291 ILE B C 1
ATOM 5662 O O . ILE B 1 291 ? 21.547 -11.117 -12.352 1 98.69 291 ILE B O 1
ATOM 5666 N N . PHE B 1 292 ? 19.938 -11.891 -13.688 1 98.88 292 PHE B N 1
ATOM 5667 C CA . PHE B 1 292 ? 19.188 -12.516 -12.609 1 98.88 292 PHE B CA 1
ATOM 5668 C C . PHE B 1 292 ? 19.297 -14.039 -12.68 1 98.88 292 PHE B C 1
ATOM 5670 O O . PHE B 1 292 ? 19.938 -14.578 -13.578 1 98.88 292 PHE B O 1
ATOM 5677 N N . CYS B 1 293 ? 18.703 -14.711 -11.727 1 98.88 293 CYS B N 1
ATOM 5678 C CA . CYS B 1 293 ? 18.641 -16.156 -11.82 1 98.88 293 CYS B CA 1
ATOM 5679 C C . CYS B 1 293 ? 17.422 -16.703 -11.102 1 98.88 293 CYS B C 1
ATOM 5681 O O . CYS B 1 293 ? 16.812 -16.016 -10.281 1 98.88 293 CYS B O 1
ATOM 5683 N N . THR B 1 294 ? 16.984 -17.828 -11.5 1 98.88 294 THR B N 1
ATOM 5684 C CA . THR B 1 294 ? 15.938 -18.609 -10.844 1 98.88 294 THR B CA 1
ATOM 5685 C C . THR B 1 294 ? 16.078 -20.094 -11.172 1 98.88 294 THR B C 1
ATOM 5687 O O . THR B 1 294 ? 16.953 -20.484 -11.953 1 98.88 294 THR B O 1
ATOM 5690 N N . GLY B 1 295 ? 15.336 -20.938 -10.5 1 98.81 295 GLY B N 1
ATOM 5691 C CA . GLY B 1 295 ? 15.375 -22.375 -10.688 1 98.81 295 GLY B CA 1
ATOM 5692 C C . GLY B 1 295 ? 14.672 -23.141 -9.586 1 98.81 295 GLY B C 1
ATOM 5693 O O . GLY B 1 295 ? 13.531 -22.828 -9.234 1 98.81 295 GLY B O 1
ATOM 5694 N N . VAL B 1 296 ? 15.414 -24.25 -9.18 1 98.75 296 VAL B N 1
ATOM 5695 C CA . VAL B 1 296 ? 14.828 -25.094 -8.141 1 98.75 296 VAL B CA 1
ATOM 5696 C C . VAL B 1 296 ? 15.891 -25.422 -7.09 1 98.75 296 VAL B C 1
ATOM 5698 O O . VAL B 1 296 ? 17.078 -25.438 -7.391 1 98.75 296 VAL B O 1
ATOM 5701 N N . GLN B 1 297 ? 15.422 -25.656 -5.938 1 98.31 297 GLN B N 1
ATOM 5702 C CA . GLN B 1 297 ? 16.266 -26.078 -4.824 1 98.31 297 GLN B CA 1
ATOM 5703 C C . GLN B 1 297 ? 16.875 -27.453 -5.074 1 98.31 297 GLN B C 1
ATOM 5705 O O . GLN B 1 297 ? 16.188 -28.359 -5.57 1 98.31 297 GLN B O 1
ATOM 5710 N N . ASP B 1 298 ? 18.156 -27.562 -4.828 1 97.69 298 ASP B N 1
ATOM 5711 C CA . ASP B 1 298 ? 18.766 -28.875 -4.637 1 97.69 298 ASP B CA 1
ATOM 5712 C C . ASP B 1 298 ? 18.484 -29.422 -3.244 1 97.69 298 ASP B C 1
ATOM 5714 O O . ASP B 1 298 ? 19.234 -29.172 -2.303 1 97.69 298 ASP B O 1
ATOM 5718 N N . ILE B 1 299 ? 17.469 -30.203 -3.172 1 93.69 299 ILE B N 1
ATOM 5719 C CA . ILE B 1 299 ? 16.938 -30.625 -1.879 1 93.69 299 ILE B CA 1
ATOM 5720 C C . ILE B 1 299 ? 17.984 -31.453 -1.142 1 93.69 299 ILE B C 1
ATOM 5722 O O . ILE B 1 299 ? 18.281 -32.594 -1.533 1 93.69 299 ILE B O 1
ATOM 5726 N N . VAL B 1 300 ? 18.562 -30.906 -0.072 1 81.62 300 VAL B N 1
ATOM 5727 C CA . VAL B 1 300 ? 19.547 -31.438 0.859 1 81.62 300 VAL B CA 1
ATOM 5728 C C . VAL B 1 300 ? 20.797 -31.875 0.093 1 81.62 300 VAL B C 1
ATOM 5730 O O . VAL B 1 300 ? 21.531 -32.75 0.553 1 81.62 300 VAL B O 1
ATOM 5733 N N . GLY B 1 301 ? 21.016 -31.438 -1.04 1 84.06 301 GLY B N 1
ATOM 5734 C CA . GLY B 1 301 ? 22.25 -31.703 -1.777 1 84.06 301 GLY B CA 1
ATOM 5735 C C . GLY B 1 301 ? 22.281 -33.094 -2.393 1 84.06 301 GLY B C 1
ATOM 5736 O O . GLY B 1 301 ? 23.344 -33.531 -2.842 1 84.06 301 GLY B O 1
ATOM 5737 N N . ASN B 1 302 ? 21.141 -33.75 -2.385 1 84.62 302 ASN B N 1
ATOM 5738 C CA . ASN B 1 302 ? 21.109 -35.125 -2.906 1 84.62 302 ASN B CA 1
ATOM 5739 C C . ASN B 1 302 ? 19.891 -35.344 -3.793 1 84.62 302 ASN B C 1
ATOM 5741 O O . ASN B 1 302 ? 19.422 -36.5 -3.902 1 84.62 302 ASN B O 1
ATOM 5745 N N . SER B 1 303 ? 19.375 -34.344 -4.352 1 92.69 303 SER B N 1
ATOM 5746 C CA . SER B 1 303 ? 18.172 -34.5 -5.176 1 92.69 303 SER B CA 1
ATOM 5747 C C . SER B 1 303 ? 18.516 -35.031 -6.562 1 92.69 303 SER B C 1
ATOM 5749 O O . SER B 1 303 ? 19.625 -34.812 -7.066 1 92.69 303 SER B O 1
ATOM 5751 N N . LYS B 1 304 ? 17.641 -35.844 -7.074 1 97 304 LYS B N 1
ATOM 5752 C CA . LYS B 1 304 ? 17.688 -36.062 -8.516 1 97 304 LYS B CA 1
ATOM 5753 C C . LYS B 1 304 ? 17.312 -34.812 -9.281 1 97 304 LYS B C 1
ATOM 5755 O O . LYS B 1 304 ? 16.391 -34.062 -8.883 1 97 304 LYS B O 1
ATOM 5760 N N . SER B 1 305 ? 18.047 -34.531 -10.312 1 97.5 305 SER B N 1
ATOM 5761 C CA . SER B 1 305 ? 17.766 -33.312 -11.078 1 97.5 305 SER B CA 1
ATOM 5762 C C . SER B 1 305 ? 17.531 -33.656 -12.547 1 97.5 305 SER B C 1
ATOM 5764 O O . SER B 1 305 ? 17.891 -34.719 -13.023 1 97.5 305 SER B O 1
ATOM 5766 N N . PHE B 1 306 ? 16.828 -32.812 -13.148 1 98 306 PHE B N 1
ATOM 5767 C CA . PHE B 1 306 ? 16.547 -32.844 -14.578 1 98 306 PHE B CA 1
ATOM 5768 C C . PHE B 1 306 ? 16.688 -31.469 -15.195 1 98 306 PHE B C 1
ATOM 5770 O O . PHE B 1 306 ? 16.312 -30.469 -14.57 1 98 306 PHE B O 1
ATOM 5777 N N . SER B 1 307 ? 17.234 -31.344 -16.359 1 98.5 307 SER B N 1
ATOM 5778 C CA . SER B 1 307 ? 17.25 -30.141 -17.188 1 98.5 307 SER B CA 1
ATOM 5779 C C . SER B 1 307 ? 17.188 -30.469 -18.672 1 98.5 307 SER B C 1
ATOM 5781 O O . SER B 1 307 ? 17.828 -31.422 -19.125 1 98.5 307 SER B O 1
ATOM 5783 N N . ASP B 1 308 ? 16.422 -29.734 -19.359 1 98.31 308 ASP B N 1
ATOM 5784 C CA . ASP B 1 308 ? 16.438 -29.922 -20.812 1 98.31 308 ASP B CA 1
ATOM 5785 C C . ASP B 1 308 ? 17.484 -29.031 -21.469 1 98.31 308 ASP B C 1
ATOM 5787 O O . ASP B 1 308 ? 17.594 -29 -22.703 1 98.31 308 ASP B O 1
ATOM 5791 N N . HIS B 1 309 ? 18.203 -28.219 -20.688 1 98.31 309 HIS B N 1
ATOM 5792 C CA . HIS B 1 309 ? 19.234 -27.281 -21.109 1 98.31 309 HIS B CA 1
ATOM 5793 C C . HIS B 1 309 ? 18.656 -26.172 -21.984 1 98.31 309 HIS B C 1
ATOM 5795 O O . HIS B 1 309 ? 19.391 -25.531 -22.734 1 98.31 309 HIS B O 1
ATOM 5801 N N . GLN B 1 310 ? 17.344 -26.047 -21.922 1 98.19 310 GLN B N 1
ATOM 5802 C CA . GLN B 1 310 ? 16.656 -25.016 -22.688 1 98.19 310 GLN B CA 1
ATOM 5803 C C . GLN B 1 310 ? 15.633 -24.281 -21.812 1 98.19 310 GLN B C 1
ATOM 5805 O O . GLN B 1 310 ? 14.508 -24.031 -22.25 1 98.19 310 GLN B O 1
ATOM 5810 N N . GLY B 1 311 ? 15.977 -24.062 -20.531 1 98.69 311 GLY B N 1
ATOM 5811 C CA . GLY B 1 311 ? 15.18 -23.203 -19.656 1 98.69 311 GLY B CA 1
ATOM 5812 C C . GLY B 1 311 ? 14.305 -24 -18.703 1 98.69 311 GLY B C 1
ATOM 5813 O O . GLY B 1 311 ? 13.68 -23.422 -17.812 1 98.69 311 GLY B O 1
ATOM 5814 N N . LEU B 1 312 ? 14.195 -25.344 -18.875 1 98.88 312 LEU B N 1
ATOM 5815 C CA . LEU B 1 312 ? 13.43 -26.188 -17.953 1 98.88 312 LEU B CA 1
ATOM 5816 C C . LEU B 1 312 ? 14.352 -26.906 -16.984 1 98.88 312 LEU B C 1
ATOM 5818 O O . LEU B 1 312 ? 15.312 -27.562 -17.391 1 98.88 312 LEU B O 1
ATOM 5822 N N . VAL B 1 313 ? 14.094 -26.75 -15.703 1 98.81 313 VAL B N 1
ATOM 5823 C CA . VAL B 1 313 ? 14.883 -27.422 -14.68 1 98.81 313 VAL B CA 1
ATOM 5824 C C . VAL B 1 313 ? 13.961 -28 -13.602 1 98.81 313 VAL B C 1
ATOM 5826 O O . VAL B 1 313 ? 12.922 -27.406 -13.305 1 98.81 313 VAL B O 1
ATOM 5829 N N . GLY B 1 314 ? 14.297 -29.188 -13.109 1 98.75 314 GLY B N 1
ATOM 5830 C CA . GLY B 1 314 ? 13.523 -29.844 -12.078 1 98.75 314 GLY B CA 1
ATOM 5831 C C . GLY B 1 314 ? 14.383 -30.594 -11.07 1 98.75 314 GLY B C 1
ATOM 5832 O O . GLY B 1 314 ? 15.547 -30.891 -11.336 1 98.75 314 GLY B O 1
ATOM 5833 N N . SER B 1 315 ? 13.82 -30.812 -9.93 1 98.56 315 SER B N 1
ATOM 5834 C CA . SER B 1 315 ? 14.453 -31.625 -8.898 1 98.56 315 SER B CA 1
ATOM 5835 C C . SER B 1 315 ? 13.43 -32.531 -8.211 1 98.56 315 SER B C 1
ATOM 5837 O O . SER B 1 315 ? 12.227 -32.312 -8.328 1 98.56 315 SER B O 1
ATOM 5839 N N . TRP B 1 316 ? 13.875 -33.562 -7.68 1 98.5 316 TRP B N 1
ATOM 5840 C CA . TRP B 1 316 ? 13.133 -34.531 -6.875 1 98.5 316 TRP B CA 1
ATOM 5841 C C . TRP B 1 316 ? 13.945 -34.969 -5.668 1 98.5 316 TRP B C 1
ATOM 5843 O O . TRP B 1 316 ? 15.055 -35.5 -5.816 1 98.5 316 TRP B O 1
ATOM 5853 N N . GLY B 1 317 ? 13.406 -34.656 -4.465 1 97.06 317 GLY B N 1
ATOM 5854 C CA . GLY B 1 317 ? 14.195 -35 -3.297 1 97.06 317 GLY B CA 1
ATOM 5855 C C . GLY B 1 317 ? 13.375 -35.125 -2.033 1 97.06 317 GLY B C 1
ATOM 5856 O O . GLY B 1 317 ? 12.172 -34.875 -2.039 1 97.06 317 GLY B O 1
ATOM 5857 N N . THR B 1 318 ? 14.023 -35.656 -0.979 1 94.88 318 THR B N 1
ATOM 5858 C CA . THR B 1 318 ? 13.406 -35.969 0.31 1 94.88 318 THR B CA 1
ATOM 5859 C C . THR B 1 318 ? 14.148 -35.25 1.436 1 94.88 318 THR B C 1
ATOM 5861 O O . THR B 1 318 ? 15.375 -35.25 1.482 1 94.88 318 THR B O 1
ATOM 5864 N N . ASP B 1 319 ? 13.375 -34.5 2.25 1 90.31 319 ASP B N 1
ATOM 5865 C CA . ASP B 1 319 ? 13.992 -33.844 3.402 1 90.31 319 ASP B CA 1
ATOM 5866 C C . ASP B 1 319 ? 12.992 -33.719 4.547 1 90.31 319 ASP B C 1
ATOM 5868 O O . ASP B 1 319 ? 11.805 -34 4.387 1 90.31 319 ASP B O 1
ATOM 5872 N N . TRP B 1 320 ? 13.609 -33.375 5.719 1 84.81 320 TRP B N 1
ATOM 5873 C CA . TRP B 1 320 ? 12.781 -33 6.859 1 84.81 320 TRP B CA 1
ATOM 5874 C C . TRP B 1 320 ? 12.156 -31.625 6.652 1 84.81 320 TRP B C 1
ATOM 5876 O O . TRP B 1 320 ? 12.852 -30.656 6.352 1 84.81 320 TRP B O 1
ATOM 5886 N N . PRO B 1 321 ? 10.859 -31.578 6.82 1 78.69 321 PRO B N 1
ATOM 5887 C CA . PRO B 1 321 ? 10.234 -30.266 6.605 1 78.69 321 PRO B CA 1
ATOM 5888 C C . PRO B 1 321 ? 10.398 -29.328 7.801 1 78.69 321 PRO B C 1
ATOM 5890 O O . PRO B 1 321 ? 10.195 -28.125 7.676 1 78.69 321 PRO B O 1
ATOM 5893 N N . VAL B 1 322 ? 10.625 -29.891 8.984 1 77.81 322 VAL B N 1
ATOM 5894 C CA . VAL B 1 322 ? 10.789 -29.141 10.227 1 77.81 322 VAL B CA 1
ATOM 5895 C C . VAL B 1 322 ? 11.93 -29.75 11.047 1 77.81 322 VAL B C 1
ATOM 5897 O O . VAL B 1 322 ? 12.477 -30.797 10.688 1 77.81 322 VAL B O 1
ATOM 5900 N N . ASN B 1 323 ? 12.234 -29.031 12.117 1 72.44 323 ASN B N 1
ATOM 5901 C CA . ASN B 1 323 ? 13.344 -29.484 12.953 1 72.44 323 ASN B CA 1
ATOM 5902 C C . ASN B 1 323 ? 12.93 -30.672 13.836 1 72.44 323 ASN B C 1
ATOM 5904 O O . ASN B 1 323 ? 13.773 -31.469 14.234 1 72.44 323 ASN B O 1
ATOM 5908 N N . ASP B 1 324 ? 11.617 -30.703 14.094 1 72.38 324 ASP B N 1
ATOM 5909 C CA . ASP B 1 324 ? 11.125 -31.812 14.914 1 72.38 324 ASP B CA 1
ATOM 5910 C C . ASP B 1 324 ? 11.031 -33.094 14.102 1 72.38 324 ASP B C 1
ATOM 5912 O O . ASP B 1 324 ? 9.984 -33.406 13.523 1 72.38 324 ASP B O 1
ATOM 5916 N N . THR B 1 325 ? 12.023 -34 14.195 1 74.12 325 THR B N 1
ATOM 5917 C CA . THR B 1 325 ? 12.133 -35.188 13.359 1 74.12 325 THR B CA 1
ATOM 5918 C C . THR B 1 325 ? 11.445 -36.375 14.031 1 74.12 325 THR B C 1
ATOM 5920 O O . THR B 1 325 ? 11.367 -37.469 13.445 1 74.12 325 THR B O 1
ATOM 5923 N N . VAL B 1 326 ? 11.055 -36.188 15.188 1 70.62 326 VAL B N 1
ATOM 5924 C CA . VAL B 1 326 ? 10.367 -37.25 15.914 1 70.62 326 VAL B CA 1
ATOM 5925 C C . VAL B 1 326 ? 8.891 -37.281 15.523 1 70.62 326 VAL B C 1
ATOM 5927 O O . VAL B 1 326 ? 8.344 -38.344 15.203 1 70.62 326 VAL B O 1
ATOM 5930 N N . LYS B 1 327 ? 8.375 -36.094 15.461 1 69.62 327 LYS B N 1
ATOM 5931 C CA . LYS B 1 327 ? 6.938 -36 15.219 1 69.62 327 LYS B CA 1
ATOM 5932 C C . LYS B 1 327 ? 6.633 -36 13.727 1 69.62 327 LYS B C 1
ATOM 5934 O O . LYS B 1 327 ? 5.578 -36.5 13.305 1 69.62 327 LYS B O 1
ATOM 5939 N N . TYR B 1 328 ? 7.617 -35.469 12.969 1 78.31 328 TYR B N 1
ATOM 5940 C CA . TYR B 1 328 ? 7.332 -35.312 11.555 1 78.31 328 TYR B CA 1
ATOM 5941 C C . TYR B 1 328 ? 8.195 -36.219 10.703 1 78.31 328 TYR B C 1
ATOM 5943 O O . TYR B 1 328 ? 9.375 -36.438 11.008 1 78.31 328 TYR B O 1
ATOM 5951 N N . ALA B 1 329 ? 7.562 -36.781 9.703 1 83.62 329 ALA B N 1
ATOM 5952 C CA . ALA B 1 329 ? 8.281 -37.625 8.758 1 83.62 329 ALA B CA 1
ATOM 5953 C C . ALA B 1 329 ? 8.922 -36.812 7.648 1 83.62 329 ALA B C 1
ATOM 5955 O O . ALA B 1 329 ? 8.531 -35.656 7.406 1 83.62 329 ALA B O 1
ATOM 5956 N N . LYS B 1 330 ? 9.867 -37.375 7.008 1 90.31 330 LYS B N 1
ATOM 5957 C CA . LYS B 1 330 ? 10.453 -36.75 5.824 1 90.31 330 LYS B CA 1
ATOM 5958 C C . LYS B 1 330 ? 9.422 -36.625 4.707 1 90.31 330 LYS B C 1
ATOM 5960 O O . LYS B 1 330 ? 8.508 -37.438 4.598 1 90.31 330 LYS B O 1
ATOM 5965 N N . GLU B 1 331 ? 9.594 -35.625 3.969 1 93.69 331 GLU B N 1
ATOM 5966 C CA . GLU B 1 331 ? 8.719 -35.344 2.832 1 93.69 331 GLU B CA 1
ATOM 5967 C C . GLU B 1 331 ? 9.484 -35.406 1.516 1 93.69 331 GLU B C 1
ATOM 5969 O O . GLU B 1 331 ? 10.633 -34.938 1.435 1 93.69 331 GLU B O 1
ATOM 5974 N N . THR B 1 332 ? 8.914 -36.094 0.542 1 96.62 332 THR B N 1
ATOM 5975 C CA . THR B 1 332 ? 9.461 -36.125 -0.812 1 96.62 332 THR B CA 1
ATOM 5976 C C . THR B 1 332 ? 8.68 -35.219 -1.733 1 96.62 332 THR B C 1
ATOM 5978 O O . THR B 1 332 ? 7.453 -35.312 -1.83 1 96.62 332 THR B O 1
ATOM 5981 N N . VAL B 1 333 ? 9.414 -34.281 -2.391 1 98.06 333 VAL B N 1
ATOM 5982 C CA . VAL B 1 333 ? 8.75 -33.312 -3.258 1 98.06 333 VAL B CA 1
ATOM 5983 C C . VAL B 1 333 ? 9.477 -33.219 -4.594 1 98.06 333 VAL B C 1
ATOM 5985 O O . VAL B 1 333 ? 10.656 -33.594 -4.691 1 98.06 333 VAL B O 1
ATOM 5988 N N . GLY B 1 334 ? 8.75 -32.906 -5.613 1 98.62 334 GLY B N 1
ATOM 5989 C CA . GLY B 1 334 ? 9.273 -32.5 -6.906 1 98.62 334 GLY B CA 1
ATOM 5990 C C . GLY B 1 334 ? 9.07 -31.016 -7.203 1 98.62 334 GLY B C 1
ATOM 5991 O O . GLY B 1 334 ? 7.973 -30.484 -7.016 1 98.62 334 GLY B O 1
ATOM 5992 N N . LEU B 1 335 ? 10.148 -30.344 -7.617 1 98.81 335 LEU B N 1
ATOM 5993 C CA . LEU B 1 335 ? 10.102 -28.938 -7.984 1 98.81 335 LEU B CA 1
ATOM 5994 C C . LEU B 1 335 ? 10.398 -28.75 -9.469 1 98.81 335 LEU B C 1
ATOM 5996 O O . LEU B 1 335 ? 11.117 -29.547 -10.07 1 98.81 335 LEU B O 1
ATOM 6000 N N . GLY B 1 336 ? 9.82 -27.75 -10.062 1 98.94 336 GLY B N 1
ATOM 6001 C CA . GLY B 1 336 ? 10.078 -27.422 -11.461 1 98.94 336 GLY B CA 1
ATOM 6002 C C . GLY B 1 336 ? 9.984 -25.922 -11.742 1 98.94 336 GLY B C 1
ATOM 6003 O O . GLY B 1 336 ? 9.148 -25.234 -11.164 1 98.94 336 GLY B O 1
ATOM 6004 N N . THR B 1 337 ? 10.828 -25.438 -12.578 1 98.94 337 THR B N 1
ATOM 6005 C CA . THR B 1 337 ? 10.789 -24.062 -13.086 1 98.94 337 THR B CA 1
ATOM 6006 C C . THR B 1 337 ? 11.055 -24.047 -14.586 1 98.94 337 THR B C 1
ATOM 6008 O O . THR B 1 337 ? 11.93 -24.766 -15.086 1 98.94 337 THR B O 1
ATOM 6011 N N . CYS B 1 338 ? 10.273 -23.312 -15.312 1 98.94 338 CYS B N 1
ATOM 6012 C CA . CYS B 1 338 ? 10.383 -23.188 -16.766 1 98.94 338 CYS B CA 1
ATOM 6013 C C . CYS B 1 338 ? 10.578 -21.734 -17.188 1 98.94 338 CYS B C 1
ATOM 6015 O O . CYS B 1 338 ? 9.688 -20.906 -17 1 98.94 338 CYS B O 1
ATOM 6017 N N . ILE B 1 339 ? 11.711 -21.453 -17.766 1 98.88 339 ILE B N 1
ATOM 6018 C CA . ILE B 1 339 ? 12.078 -20.125 -18.234 1 98.88 339 ILE B CA 1
ATOM 6019 C C . ILE B 1 339 ? 12.102 -20.094 -19.75 1 98.88 339 ILE B C 1
ATOM 6021 O O . ILE B 1 339 ? 12.773 -20.906 -20.391 1 98.88 339 ILE B O 1
ATOM 6025 N N . PRO B 1 340 ? 11.352 -19.156 -20.359 1 98.56 340 PRO B N 1
ATOM 6026 C CA . PRO B 1 340 ? 11.461 -19.047 -21.812 1 98.56 340 PRO B CA 1
ATOM 6027 C C . PRO B 1 340 ? 12.898 -18.875 -22.281 1 98.56 340 PRO B C 1
ATOM 6029 O O . PRO B 1 340 ? 13.648 -18.078 -21.719 1 98.56 340 PRO B O 1
ATOM 6032 N N . GLN B 1 341 ? 13.227 -19.578 -23.328 1 97.62 341 GLN B N 1
ATOM 6033 C CA . GLN B 1 341 ? 14.602 -19.656 -23.812 1 97.62 341 GLN B CA 1
ATOM 6034 C C . GLN B 1 341 ? 15.156 -18.266 -24.141 1 97.62 341 GLN B C 1
ATOM 6036 O O . GLN B 1 341 ? 16.344 -18 -23.953 1 97.62 341 GLN B O 1
ATOM 6041 N N . ARG B 1 342 ? 14.367 -17.344 -24.578 1 97.44 342 ARG B N 1
ATOM 6042 C CA . ARG B 1 342 ? 14.797 -16.016 -24.984 1 97.44 342 ARG B CA 1
ATOM 6043 C C . ARG B 1 342 ? 15.398 -15.242 -23.812 1 97.44 342 ARG B C 1
ATOM 6045 O O . ARG B 1 342 ? 16.156 -14.289 -24.016 1 97.44 342 ARG B O 1
ATOM 6052 N N . TYR B 1 343 ? 15.094 -15.641 -22.594 1 98.31 343 TYR B N 1
ATOM 6053 C CA . TYR B 1 343 ? 15.609 -14.945 -21.422 1 98.31 343 TYR B CA 1
ATOM 6054 C C . TYR B 1 343 ? 16.844 -15.656 -20.859 1 98.31 343 TYR B C 1
ATOM 6056 O O . TYR B 1 343 ? 17.562 -15.109 -20.031 1 98.31 343 TYR B O 1
ATOM 6064 N N . VAL B 1 344 ? 17.062 -16.891 -21.25 1 98.62 344 VAL B N 1
ATOM 6065 C CA . VAL B 1 344 ? 18.094 -17.734 -20.656 1 98.62 344 VAL B CA 1
ATOM 6066 C C . VAL B 1 344 ? 19.469 -17.266 -21.109 1 98.62 344 VAL B C 1
ATOM 6068 O O . VAL B 1 344 ? 19.734 -17.172 -22.312 1 98.62 344 VAL B O 1
ATOM 6071 N N . LYS B 1 345 ? 20.297 -17 -20.125 1 98.19 345 LYS B N 1
ATOM 6072 C CA . LYS B 1 345 ? 21.672 -16.641 -20.438 1 98.19 345 LYS B CA 1
ATOM 6073 C C . LYS B 1 345 ? 22.609 -17.828 -20.25 1 98.19 345 LYS B C 1
ATOM 6075 O O . LYS B 1 345 ? 23.484 -18.062 -21.078 1 98.19 345 LYS B O 1
ATOM 6080 N N . SER B 1 346 ? 22.469 -18.594 -19.141 1 98.38 346 SER B N 1
ATOM 6081 C CA . SER B 1 346 ? 23.297 -19.766 -18.875 1 98.38 346 SER B CA 1
ATOM 6082 C C . SER B 1 346 ? 22.609 -20.703 -17.891 1 98.38 346 SER B C 1
ATOM 6084 O O . SER B 1 346 ? 21.672 -20.312 -17.188 1 98.38 346 SER B O 1
ATOM 6086 N N . GLU B 1 347 ? 22.953 -21.891 -18.016 1 98.5 347 GLU B N 1
ATOM 6087 C CA . GLU B 1 347 ? 22.609 -22.875 -17 1 98.5 347 GLU B CA 1
ATOM 6088 C C . GLU B 1 347 ? 23.672 -22.969 -15.914 1 98.5 347 GLU B C 1
ATOM 6090 O O . GLU B 1 347 ? 24.859 -23.078 -16.219 1 98.5 347 GLU B O 1
ATOM 6095 N N . GLU B 1 348 ? 23.25 -22.844 -14.641 1 98.38 348 GLU B N 1
ATOM 6096 C CA . GLU B 1 348 ? 24.203 -22.766 -13.531 1 98.38 348 GLU B CA 1
ATOM 6097 C C . GLU B 1 348 ? 23.781 -23.688 -12.383 1 98.38 348 GLU B C 1
ATOM 6099 O O . GLU B 1 348 ? 22.672 -24.219 -12.383 1 98.38 348 GLU B O 1
ATOM 6104 N N . LYS B 1 349 ? 24.672 -23.938 -11.523 1 97 349 LYS B N 1
ATOM 6105 C CA . LYS B 1 349 ? 24.438 -24.625 -10.258 1 97 349 LYS B CA 1
ATOM 6106 C C . LYS B 1 349 ? 25.234 -23.969 -9.125 1 97 349 LYS B C 1
ATOM 6108 O O . LYS B 1 349 ? 26.375 -23.547 -9.32 1 97 349 LYS B O 1
ATOM 6113 N N . ASP B 1 350 ? 24.594 -23.766 -8.016 1 97.31 350 ASP B N 1
ATOM 6114 C CA . ASP B 1 350 ? 25.312 -23.406 -6.793 1 97.31 350 ASP B CA 1
ATOM 6115 C C . ASP B 1 350 ? 25.031 -24.406 -5.676 1 97.31 350 ASP B C 1
ATOM 6117 O O . ASP B 1 350 ? 24.531 -25.5 -5.93 1 97.31 350 ASP B O 1
ATOM 6121 N N . LYS B 1 351 ? 25.453 -24.125 -4.469 1 96 351 LYS B N 1
ATOM 6122 C CA . LYS B 1 351 ? 25.375 -25.094 -3.373 1 96 351 LYS B CA 1
ATOM 6123 C C . LYS B 1 351 ? 23.922 -25.5 -3.107 1 96 351 LYS B C 1
ATOM 6125 O O . LYS B 1 351 ? 23.656 -26.656 -2.779 1 96 351 LYS B O 1
ATOM 6130 N N . ALA B 1 352 ? 22.969 -24.562 -3.32 1 97.06 352 ALA B N 1
ATOM 6131 C CA . ALA B 1 352 ? 21.609 -24.797 -2.855 1 97.06 352 ALA B CA 1
ATOM 6132 C C . ALA B 1 352 ? 20.656 -25 -4.031 1 97.06 352 ALA B C 1
ATOM 6134 O O . ALA B 1 352 ? 19.516 -25.422 -3.844 1 97.06 352 ALA B O 1
ATOM 6135 N N . ASN B 1 353 ? 21.141 -24.781 -5.285 1 98.25 353 ASN B N 1
ATOM 6136 C CA . ASN B 1 353 ? 20.156 -24.641 -6.348 1 98.25 353 ASN B CA 1
ATOM 6137 C C . ASN B 1 353 ? 20.656 -25.219 -7.668 1 98.25 353 ASN B C 1
ATOM 6139 O O . ASN B 1 353 ? 21.859 -25.234 -7.926 1 98.25 353 ASN B O 1
ATOM 6143 N N . PHE B 1 354 ? 19.75 -25.719 -8.469 1 98.62 354 PHE B N 1
ATOM 6144 C CA . PHE B 1 354 ? 19.875 -25.812 -9.914 1 98.62 354 PHE B CA 1
ATOM 6145 C C . PHE B 1 354 ? 19.25 -24.594 -10.594 1 98.62 354 PHE B C 1
ATOM 6147 O O . PHE B 1 354 ? 18.062 -24.328 -10.422 1 98.62 354 PHE B O 1
ATOM 6154 N N . LEU B 1 355 ? 20.078 -23.844 -11.453 1 98.56 355 LEU B N 1
ATOM 6155 C CA . LEU B 1 355 ? 19.641 -22.516 -11.836 1 98.56 355 LEU B CA 1
ATOM 6156 C C . LEU B 1 355 ? 19.812 -22.297 -13.336 1 98.56 355 LEU B C 1
ATOM 6158 O O . LEU B 1 355 ? 20.609 -22.984 -13.984 1 98.56 355 LEU B O 1
ATOM 6162 N N . TYR B 1 356 ? 19 -21.438 -13.82 1 98.81 356 TYR B N 1
ATOM 6163 C CA . TYR B 1 356 ? 19.328 -20.672 -15.023 1 98.81 356 TYR B CA 1
ATOM 6164 C C . TYR B 1 356 ? 19.516 -19.203 -14.695 1 98.81 356 TYR B C 1
ATOM 6166 O O . TYR B 1 356 ? 18.812 -18.656 -13.836 1 98.81 356 TYR B O 1
ATOM 6174 N N . THR B 1 357 ? 20.438 -18.562 -15.352 1 98.75 357 THR B N 1
ATOM 6175 C CA . THR B 1 357 ? 20.531 -17.109 -15.266 1 98.75 357 THR B CA 1
ATOM 6176 C C . THR B 1 357 ? 19.672 -16.453 -16.344 1 98.75 357 THR B C 1
ATOM 6178 O O . THR B 1 357 ? 19.469 -17.031 -17.422 1 98.75 357 THR B O 1
ATOM 6181 N N . ILE B 1 358 ? 19.141 -15.289 -16.031 1 98.56 358 ILE B N 1
ATOM 6182 C CA . ILE B 1 358 ? 18.141 -14.602 -16.859 1 98.56 358 ILE B CA 1
ATOM 6183 C C . ILE B 1 358 ? 18.656 -13.203 -17.203 1 98.56 358 ILE B C 1
ATOM 6185 O O . ILE B 1 358 ? 19.156 -12.484 -16.344 1 98.56 358 ILE B O 1
ATOM 6189 N N . THR B 1 359 ? 18.562 -12.789 -18.438 1 98 359 THR B N 1
ATOM 6190 C CA . THR B 1 359 ? 18.781 -11.422 -18.891 1 98 359 THR B CA 1
ATOM 6191 C C . THR B 1 359 ? 17.656 -10.969 -19.828 1 98 359 THR B C 1
ATOM 6193 O O . THR B 1 359 ? 17.078 -11.789 -20.531 1 98 359 THR B O 1
ATOM 6196 N N . ALA B 1 360 ? 17.328 -9.742 -19.781 1 97.94 360 ALA B N 1
ATOM 6197 C CA . ALA B 1 360 ? 16.328 -9.156 -20.672 1 97.94 360 ALA B CA 1
ATOM 6198 C C . ALA B 1 360 ? 16.672 -7.711 -21.016 1 97.94 360 ALA B C 1
ATOM 6200 O O . ALA B 1 360 ? 15.883 -6.801 -20.766 1 97.94 360 ALA B O 1
ATOM 6201 N N . PRO B 1 361 ? 17.828 -7.508 -21.656 1 97.81 361 PRO B N 1
ATOM 6202 C CA . PRO B 1 361 ? 18.25 -6.133 -21.938 1 97.81 361 PRO B CA 1
ATOM 6203 C C . PRO B 1 361 ? 17.234 -5.379 -22.812 1 97.81 361 PRO B C 1
ATOM 6205 O O . PRO B 1 361 ? 16.734 -5.93 -23.797 1 97.81 361 PRO B O 1
ATOM 6208 N N . GLY B 1 362 ? 16.969 -4.168 -22.453 1 98.12 362 GLY B N 1
ATOM 6209 C CA . GLY B 1 362 ? 16.047 -3.314 -23.203 1 98.12 362 GLY B CA 1
ATOM 6210 C C . GLY B 1 362 ? 14.594 -3.547 -22.859 1 98.12 362 GLY B C 1
ATOM 6211 O O . GLY B 1 362 ? 13.727 -2.787 -23.281 1 98.12 362 GLY B O 1
ATOM 6212 N N . SER B 1 363 ? 14.359 -4.574 -22.078 1 98.19 363 SER B N 1
ATOM 6213 C CA . SER B 1 363 ? 12.992 -4.883 -21.672 1 98.19 363 SER B CA 1
ATOM 6214 C C . SER B 1 363 ? 12.734 -4.461 -20.219 1 98.19 363 SER B C 1
ATOM 6216 O O . SER B 1 363 ? 13.68 -4.328 -19.438 1 98.19 363 SER B O 1
ATOM 6218 N N . ASN B 1 364 ? 11.539 -4.137 -19.922 1 98.31 364 ASN B N 1
ATOM 6219 C CA . ASN B 1 364 ? 11.156 -3.873 -18.531 1 98.31 364 ASN B CA 1
ATOM 6220 C C . ASN B 1 364 ? 10.25 -4.969 -17.984 1 98.31 364 ASN B C 1
ATOM 6222 O O . ASN B 1 364 ? 9.492 -4.738 -17.047 1 98.31 364 ASN B O 1
ATOM 6226 N N . TYR B 1 365 ? 10.414 -6.098 -18.641 1 98.5 365 TYR B N 1
ATOM 6227 C CA . TYR B 1 365 ? 9.484 -7.18 -18.328 1 98.5 365 TYR B CA 1
ATOM 6228 C C . TYR B 1 365 ? 10.07 -8.531 -18.734 1 98.5 365 TYR B C 1
ATOM 6230 O O . TYR B 1 365 ? 10.711 -8.648 -19.781 1 98.5 365 TYR B O 1
ATOM 6238 N N . PHE B 1 366 ? 9.867 -9.547 -17.891 1 98.62 366 PHE B N 1
ATOM 6239 C CA . PHE B 1 366 ? 9.961 -10.945 -18.312 1 98.62 366 PHE B CA 1
ATOM 6240 C C . PHE B 1 366 ? 9.07 -11.836 -17.469 1 98.62 366 PHE B C 1
ATOM 6242 O O . PHE B 1 366 ? 8.562 -11.398 -16.422 1 98.62 366 PHE B O 1
ATOM 6249 N N . ARG B 1 367 ? 8.828 -13.023 -17.891 1 98.69 367 ARG B N 1
ATOM 6250 C CA . ARG B 1 367 ? 7.938 -13.945 -17.203 1 98.69 367 ARG B CA 1
ATOM 6251 C C . ARG B 1 367 ? 8.484 -15.367 -17.25 1 98.69 367 ARG B C 1
ATOM 6253 O O . ARG B 1 367 ? 9.211 -15.727 -18.172 1 98.69 367 ARG B O 1
ATOM 6260 N N . TYR B 1 368 ? 8.172 -16.141 -16.312 1 98.88 368 TYR B N 1
ATOM 6261 C CA . TYR B 1 368 ? 8.445 -17.562 -16.234 1 98.88 368 TYR B CA 1
ATOM 6262 C C . TYR B 1 368 ? 7.445 -18.266 -15.328 1 98.88 368 TYR B C 1
ATOM 6264 O O . TYR B 1 368 ? 6.473 -17.656 -14.875 1 98.88 368 TYR B O 1
ATOM 6272 N N . HIS B 1 369 ? 7.59 -19.594 -15.188 1 98.94 369 HIS B N 1
ATOM 6273 C CA . HIS B 1 369 ? 6.656 -20.391 -14.391 1 98.94 369 HIS B CA 1
ATOM 6274 C C . HIS B 1 369 ? 7.395 -21.328 -13.453 1 98.94 369 HIS B C 1
ATOM 6276 O O . HIS B 1 369 ? 8.508 -21.766 -13.742 1 98.94 369 HIS B O 1
ATOM 6282 N N . THR B 1 370 ? 6.789 -21.578 -12.328 1 98.94 370 THR B N 1
ATOM 6283 C CA . THR B 1 370 ? 7.273 -22.625 -11.438 1 98.94 370 THR B CA 1
ATOM 6284 C C . THR B 1 370 ? 6.137 -23.547 -11.023 1 98.94 370 THR B C 1
ATOM 6286 O O . THR B 1 370 ? 4.961 -23.234 -11.219 1 98.94 370 THR B O 1
ATOM 6289 N N . THR B 1 371 ? 6.457 -24.75 -10.586 1 98.88 371 THR B N 1
ATOM 6290 C CA . THR B 1 371 ? 5.484 -25.75 -10.18 1 98.88 371 THR B CA 1
ATOM 6291 C C . THR B 1 371 ? 6.102 -26.719 -9.164 1 98.88 371 THR B C 1
ATOM 6293 O O . THR B 1 371 ? 7.305 -26.672 -8.914 1 98.88 371 THR B O 1
ATOM 6296 N N . PHE B 1 372 ? 5.258 -27.484 -8.484 1 98.81 372 PHE B N 1
ATOM 6297 C CA . PHE B 1 372 ? 5.766 -28.516 -7.594 1 98.81 372 PHE B CA 1
ATOM 6298 C C . PHE B 1 372 ? 4.738 -29.625 -7.414 1 98.81 372 PHE B C 1
ATOM 6300 O O . PHE B 1 372 ? 3.586 -29.484 -7.828 1 98.81 372 PHE B O 1
ATOM 6307 N N . THR B 1 373 ? 5.203 -30.766 -6.922 1 98.62 373 THR B N 1
ATOM 6308 C CA . THR B 1 373 ? 4.371 -31.875 -6.453 1 98.62 373 THR B CA 1
ATOM 6309 C C . THR B 1 373 ? 4.895 -32.406 -5.129 1 98.62 373 THR B C 1
ATOM 6311 O O . THR B 1 373 ? 6.062 -32.219 -4.785 1 98.62 373 THR B O 1
ATOM 6314 N N . SER B 1 374 ? 3.979 -32.906 -4.371 1 97.88 374 SER B N 1
ATOM 6315 C CA . SER B 1 374 ? 4.324 -33.719 -3.217 1 97.88 374 SER B CA 1
ATOM 6316 C C . SER B 1 374 ? 4.012 -35.188 -3.475 1 97.88 374 SER B C 1
ATOM 6318 O O . SER B 1 374 ? 2.93 -35.531 -3.961 1 97.88 374 SER B O 1
ATOM 6320 N N . MET B 1 375 ? 4.914 -36.031 -3.08 1 97.5 375 MET B N 1
ATOM 6321 C CA . MET B 1 375 ? 4.73 -37.438 -3.357 1 97.5 375 MET B CA 1
ATOM 6322 C C . MET B 1 375 ? 3.467 -37.969 -2.691 1 97.5 375 MET B C 1
ATOM 6324 O O . MET B 1 375 ? 2.85 -38.906 -3.184 1 97.5 375 MET B O 1
ATOM 6328 N N . LYS B 1 376 ? 3.01 -37.406 -1.674 1 95.38 376 LYS B N 1
ATOM 6329 C CA . LYS B 1 376 ? 1.875 -37.875 -0.892 1 95.38 376 LYS B CA 1
ATOM 6330 C C . LYS B 1 376 ? 0.552 -37.531 -1.562 1 95.38 376 LYS B C 1
ATOM 6332 O O . LYS B 1 376 ? -0.509 -38 -1.144 1 95.38 376 LYS B O 1
ATOM 6337 N N . GLU B 1 377 ? 0.608 -36.719 -2.58 1 97.81 377 GLU B N 1
ATOM 6338 C CA . GLU B 1 377 ? -0.615 -36.406 -3.303 1 97.81 377 GLU B CA 1
ATOM 6339 C C . GLU B 1 377 ? -1.282 -37.656 -3.867 1 97.81 377 GLU B C 1
ATOM 6341 O O . GLU B 1 377 ? -0.616 -38.5 -4.457 1 97.81 377 GLU B O 1
ATOM 6346 N N . THR B 1 378 ? -2.576 -37.75 -3.736 1 97.69 378 THR B N 1
ATOM 6347 C CA . THR B 1 378 ? -3.309 -38.844 -4.332 1 97.69 378 THR B CA 1
ATOM 6348 C C . THR B 1 378 ? -3.498 -38.625 -5.832 1 97.69 378 THR B C 1
ATOM 6350 O O . THR B 1 378 ? -3.838 -39.562 -6.559 1 97.69 378 THR B O 1
ATOM 6353 N N . PHE B 1 379 ? -3.229 -37.531 -6.293 1 97.06 379 PHE B N 1
ATOM 6354 C CA . PHE B 1 379 ? -3.479 -37.156 -7.676 1 97.06 379 PHE B CA 1
ATOM 6355 C C . PHE B 1 379 ? -2.188 -36.719 -8.359 1 97.06 379 PHE B C 1
ATOM 6357 O O . PHE B 1 379 ? -2.217 -36.156 -9.461 1 97.06 379 PHE B O 1
ATOM 6364 N N . GLY B 1 380 ? -1.066 -36.906 -7.715 1 96.94 380 GLY B N 1
ATOM 6365 C CA . GLY B 1 380 ? 0.203 -36.375 -8.195 1 96.94 380 GLY B CA 1
ATOM 6366 C C . GLY B 1 380 ? 1.149 -37.469 -8.672 1 96.94 380 GLY B C 1
ATOM 6367 O O . GLY B 1 380 ? 0.719 -38.469 -9.273 1 96.94 380 GLY B O 1
ATOM 6368 N N . TYR B 1 381 ? 2.412 -37.219 -8.477 1 98.25 381 TYR B N 1
ATOM 6369 C CA . TYR B 1 381 ? 3.467 -38.062 -9.031 1 98.25 381 TYR B CA 1
ATOM 6370 C C . TYR B 1 381 ? 4.219 -38.812 -7.93 1 98.25 381 TYR B C 1
ATOM 6372 O O . TYR B 1 381 ? 4.48 -38.219 -6.867 1 98.25 381 TYR B O 1
ATOM 6380 N N . LYS B 1 382 ? 4.66 -40.031 -8.297 1 97.94 382 LYS B N 1
ATOM 6381 C CA . LYS B 1 382 ? 5.172 -40.906 -7.234 1 97.94 382 LYS B CA 1
ATOM 6382 C C . LYS B 1 382 ? 6.652 -41.188 -7.438 1 97.94 382 LYS B C 1
ATOM 6384 O O . LYS B 1 382 ? 7.316 -41.719 -6.535 1 97.94 382 LYS B O 1
ATOM 6389 N N . THR B 1 383 ? 7.16 -40.781 -8.633 1 98.06 383 THR B N 1
ATOM 6390 C CA . THR B 1 383 ? 8.562 -41.062 -8.945 1 98.06 383 THR B CA 1
ATOM 6391 C C . THR B 1 383 ? 9.195 -39.906 -9.672 1 98.06 383 THR B C 1
ATOM 6393 O O . THR B 1 383 ? 8.492 -39.094 -10.297 1 98.06 383 THR B O 1
ATOM 6396 N N . PRO B 1 384 ? 10.555 -39.781 -9.562 1 98.06 384 PRO B N 1
ATOM 6397 C CA . PRO B 1 384 ? 11.219 -38.719 -10.32 1 98.06 384 PRO B CA 1
ATOM 6398 C C . PRO B 1 384 ? 10.992 -38.844 -11.828 1 98.06 384 PRO B C 1
ATOM 6400 O O . PRO B 1 384 ? 10.875 -37.812 -12.516 1 98.06 384 PRO B O 1
ATOM 6403 N N . GLU B 1 385 ? 10.922 -40.094 -12.336 1 98.44 385 GLU B N 1
ATOM 6404 C CA . GLU B 1 385 ? 10.695 -40.281 -13.766 1 98.44 385 GLU B CA 1
ATOM 6405 C C . GLU B 1 385 ? 9.344 -39.719 -14.195 1 98.44 385 GLU B C 1
ATOM 6407 O O . GLU B 1 385 ? 9.258 -39.031 -15.211 1 98.44 385 GLU B O 1
ATOM 6412 N N . ALA B 1 386 ? 8.344 -40.031 -13.438 1 98.69 386 ALA B N 1
ATOM 6413 C CA . ALA B 1 386 ? 7.008 -39.531 -13.758 1 98.69 386 ALA B CA 1
ATOM 6414 C C . ALA B 1 386 ? 6.961 -38 -13.648 1 98.69 386 ALA B C 1
ATOM 6416 O O . ALA B 1 386 ? 6.332 -37.344 -14.477 1 98.69 386 ALA B O 1
ATOM 6417 N N . TRP B 1 387 ? 7.621 -37.5 -12.609 1 98.75 387 TRP B N 1
ATOM 6418 C CA . TRP B 1 387 ? 7.645 -36.031 -12.398 1 98.75 387 TRP B CA 1
ATOM 6419 C C . TRP B 1 387 ? 8.359 -35.344 -13.547 1 98.75 387 TRP B C 1
ATOM 6421 O O . TRP B 1 387 ? 7.848 -34.375 -14.102 1 98.75 387 TRP B O 1
ATOM 6431 N N . PHE B 1 388 ? 9.5 -35.781 -13.984 1 98.81 388 PHE B N 1
ATOM 6432 C CA . PHE B 1 388 ? 10.273 -35.156 -15.047 1 98.81 388 PHE B CA 1
ATOM 6433 C C . PHE B 1 388 ? 9.562 -35.281 -16.391 1 98.81 388 PHE B C 1
ATOM 6435 O O . PHE B 1 388 ? 9.656 -34.406 -17.234 1 98.81 388 PHE B O 1
ATOM 6442 N N . ALA B 1 389 ? 8.82 -36.406 -16.562 1 98.69 389 ALA B N 1
ATOM 6443 C CA . ALA B 1 389 ? 7.984 -36.531 -17.75 1 98.69 389 ALA B CA 1
ATOM 6444 C C . ALA B 1 389 ? 6.883 -35.469 -17.766 1 98.69 389 ALA B C 1
ATOM 6446 O O . ALA B 1 389 ? 6.605 -34.875 -18.797 1 98.69 389 ALA B O 1
ATOM 6447 N N . TYR B 1 390 ? 6.305 -35.312 -16.656 1 98.5 390 TYR B N 1
ATOM 6448 C CA . TYR B 1 390 ? 5.297 -34.281 -16.531 1 98.5 390 TYR B CA 1
ATOM 6449 C C . TYR B 1 390 ? 5.887 -32.906 -16.859 1 98.5 390 TYR B C 1
ATOM 6451 O O . TYR B 1 390 ? 5.266 -32.094 -17.547 1 98.5 390 TYR B O 1
ATOM 6459 N N . LEU B 1 391 ? 7.078 -32.562 -16.297 1 98.88 391 LEU B N 1
ATOM 6460 C CA . LEU B 1 391 ? 7.699 -31.266 -16.531 1 98.88 391 LEU B CA 1
ATOM 6461 C C . LEU B 1 391 ? 7.879 -31.016 -18.031 1 98.88 391 LEU B C 1
ATOM 6463 O O . LEU B 1 391 ? 7.668 -29.891 -18.5 1 98.88 391 LEU B O 1
ATOM 6467 N N . ARG B 1 392 ? 8.273 -32.094 -18.781 1 98.5 392 ARG B N 1
ATOM 6468 C CA . ARG B 1 392 ? 8.43 -31.938 -20.234 1 98.5 392 ARG B CA 1
ATOM 6469 C C . ARG B 1 392 ? 7.09 -31.609 -20.891 1 98.5 392 ARG B C 1
ATOM 6471 O O . ARG B 1 392 ? 7.02 -30.734 -21.75 1 98.5 392 ARG B O 1
ATOM 6478 N N . GLN B 1 393 ? 6.094 -32.312 -20.469 1 97.94 393 GLN B N 1
ATOM 6479 C CA . GLN B 1 393 ? 4.758 -32.062 -21 1 97.94 393 GLN B CA 1
ATOM 6480 C C . GLN B 1 393 ? 4.266 -30.672 -20.625 1 97.94 393 GLN B C 1
ATOM 6482 O O . GLN B 1 393 ? 3.641 -29.984 -21.438 1 97.94 393 GLN B O 1
ATOM 6487 N N . TRP B 1 394 ? 4.535 -30.328 -19.406 1 98.38 394 TRP B N 1
ATOM 6488 C CA . TRP B 1 394 ? 4.152 -29.016 -18.891 1 98.38 394 TRP B CA 1
ATOM 6489 C C . TRP B 1 394 ? 4.785 -27.891 -19.703 1 98.38 394 TRP B C 1
ATOM 6491 O O . TRP B 1 394 ? 4.109 -26.938 -20.078 1 98.38 394 TRP B O 1
ATOM 6501 N N . LYS B 1 395 ? 5.992 -27.969 -20 1 98.62 395 LYS B N 1
ATOM 6502 C CA . LYS B 1 395 ? 6.66 -26.984 -20.844 1 98.62 395 LYS B CA 1
ATOM 6503 C C . LYS B 1 395 ? 5.977 -26.875 -22.203 1 98.62 395 LYS B C 1
ATOM 6505 O O . LYS B 1 395 ? 5.805 -25.781 -22.734 1 98.62 395 LYS B O 1
ATOM 6510 N N . GLU B 1 396 ? 5.594 -28 -22.797 1 97.75 396 GLU B N 1
ATOM 6511 C CA . GLU B 1 396 ? 4.875 -28 -24.078 1 97.75 396 GLU B CA 1
ATOM 6512 C C . GLU B 1 396 ? 3.529 -27.281 -23.953 1 97.75 396 GLU B C 1
ATOM 6514 O O . GLU B 1 396 ? 3.131 -26.531 -24.844 1 97.75 396 GLU B O 1
ATOM 6519 N N . GLU B 1 397 ? 2.896 -27.578 -22.906 1 97.75 397 GLU B N 1
ATOM 6520 C CA . GLU B 1 397 ? 1.609 -26.922 -22.672 1 97.75 397 GLU B CA 1
ATOM 6521 C C . GLU B 1 397 ? 1.764 -25.406 -22.594 1 97.75 397 GLU B C 1
ATOM 6523 O O . GLU B 1 397 ? 0.98 -24.672 -23.188 1 97.75 397 GLU B O 1
ATOM 6528 N N . LEU B 1 398 ? 2.77 -24.938 -21.844 1 98 398 LEU B N 1
ATOM 6529 C CA . LEU B 1 398 ? 3.035 -23.5 -21.688 1 98 398 LEU B CA 1
ATOM 6530 C C . LEU B 1 398 ? 3.322 -22.859 -23.031 1 98 398 LEU B C 1
ATOM 6532 O O . LEU B 1 398 ? 3.031 -21.672 -23.234 1 98 398 LEU B O 1
ATOM 6536 N N . ALA B 1 399 ? 3.811 -23.578 -23.953 1 97 399 ALA B N 1
ATOM 6537 C CA . ALA B 1 399 ? 4.172 -23.062 -25.281 1 97 399 ALA B CA 1
ATOM 6538 C C . ALA B 1 399 ? 2.951 -22.969 -26.188 1 97 399 ALA B C 1
ATOM 6540 O O . ALA B 1 399 ? 3.016 -22.391 -27.266 1 97 399 ALA B O 1
ATOM 6541 N N . HIS B 1 400 ? 1.854 -23.5 -25.797 1 96.81 400 HIS B N 1
ATOM 6542 C CA . HIS B 1 400 ? 0.645 -23.516 -26.609 1 96.81 400 HIS B CA 1
ATOM 6543 C C . HIS B 1 400 ? -0.536 -22.922 -25.859 1 96.81 400 HIS B C 1
ATOM 6545 O O . HIS B 1 400 ? -1.554 -23.594 -25.656 1 96.81 400 HIS B O 1
ATOM 6551 N N . PRO B 1 401 ? -0.42 -21.688 -25.453 1 96.06 401 PRO B N 1
ATOM 6552 C CA . PRO B 1 401 ? -1.569 -21.062 -24.797 1 96.06 401 PRO B CA 1
ATOM 6553 C C . PRO B 1 401 ? -2.789 -20.953 -25.703 1 96.06 401 PRO B C 1
ATOM 6555 O O . PRO B 1 401 ? -2.648 -20.906 -26.938 1 96.06 401 PRO B O 1
ATOM 6558 N N . VAL B 1 402 ? -3.949 -20.891 -25.094 1 98 402 VAL B N 1
ATOM 6559 C CA . VAL B 1 402 ? -5.156 -20.672 -25.891 1 98 402 VAL B CA 1
ATOM 6560 C C . VAL B 1 402 ? -5.152 -19.25 -26.469 1 98 402 VAL B C 1
ATOM 6562 O O . VAL B 1 402 ? -4.492 -18.359 -25.922 1 98 402 VAL B O 1
ATOM 6565 N N . THR B 1 403 ? -5.887 -19.062 -27.547 1 97.56 403 THR B N 1
ATOM 6566 C CA . THR B 1 403 ? -6.027 -17.734 -28.141 1 97.56 403 THR B CA 1
ATOM 6567 C C . THR B 1 403 ? -7.473 -17.25 -28.047 1 97.56 403 THR B C 1
ATOM 6569 O O . THR B 1 403 ? -8.406 -18.047 -28.141 1 97.56 403 THR B O 1
ATOM 6572 N N . VAL B 1 404 ? -7.621 -15.977 -27.828 1 97 404 VAL B N 1
ATOM 6573 C CA . VAL B 1 404 ? -8.938 -15.359 -27.656 1 97 404 VAL B CA 1
ATOM 6574 C C . VAL B 1 404 ? -9.18 -14.367 -28.781 1 97 404 VAL B C 1
ATOM 6576 O O . VAL B 1 404 ? -8.344 -13.492 -29.047 1 97 404 VAL B O 1
ATOM 6579 N N . LYS B 1 405 ? -10.305 -14.445 -29.453 1 94.88 405 LYS B N 1
ATOM 6580 C CA . LYS B 1 405 ? -10.719 -13.508 -30.5 1 94.88 405 LYS B CA 1
ATOM 6581 C C . LYS B 1 405 ? -12.07 -12.875 -30.156 1 94.88 405 LYS B C 1
ATOM 6583 O O . LYS B 1 405 ? -13.023 -13.586 -29.828 1 94.88 405 LYS B O 1
ATOM 6588 N N . ILE B 1 406 ? -12.07 -11.586 -30.234 1 92.25 406 ILE B N 1
ATOM 6589 C CA . ILE B 1 406 ? -13.336 -10.883 -30.062 1 92.25 406 ILE B CA 1
ATOM 6590 C C . ILE B 1 406 ? -14.109 -10.867 -31.375 1 92.25 406 ILE B C 1
ATOM 6592 O O . ILE B 1 406 ? -13.609 -10.359 -32.375 1 92.25 406 ILE B O 1
ATOM 6596 N N . LYS B 1 407 ? -15.281 -11.305 -31.359 1 89.44 407 LYS B N 1
ATOM 6597 C CA . LYS B 1 407 ? -16.062 -11.445 -32.594 1 89.44 407 LYS B CA 1
ATOM 6598 C C . LYS B 1 407 ? -17.016 -10.266 -32.781 1 89.44 407 LYS B C 1
ATOM 6600 O O . LYS B 1 407 ? -17.172 -9.758 -33.875 1 89.44 407 LYS B O 1
ATOM 6605 N N . ASP B 1 408 ? -17.75 -10 -31.75 1 82.75 408 ASP B N 1
ATOM 6606 C CA . ASP B 1 408 ? -18.781 -8.977 -31.844 1 82.75 408 ASP B CA 1
ATOM 6607 C C . ASP B 1 408 ? -18.922 -8.219 -30.516 1 82.75 408 ASP B C 1
ATOM 6609 O O . ASP B 1 408 ? -18.641 -8.766 -29.453 1 82.75 408 ASP B O 1
ATOM 6613 N N . ILE B 1 409 ? -19 -6.941 -30.781 1 73.94 409 ILE B N 1
ATOM 6614 C CA . ILE B 1 409 ? -19.375 -6.121 -29.641 1 73.94 409 ILE B CA 1
ATOM 6615 C C . ILE B 1 409 ? -20.781 -5.547 -29.859 1 73.94 409 ILE B C 1
ATOM 6617 O O . ILE B 1 409 ? -21.031 -4.828 -30.828 1 73.94 409 ILE B O 1
ATOM 6621 N N . CYS B 1 410 ? -21.719 -6.18 -29.125 1 71.44 410 CYS B N 1
ATOM 6622 C CA . CYS B 1 410 ? -23.078 -5.676 -29.25 1 71.44 410 CYS B CA 1
ATOM 6623 C C . CYS B 1 410 ? -23.453 -4.801 -28.062 1 71.44 410 CYS B C 1
ATOM 6625 O O . CYS B 1 410 ? -23.188 -5.16 -26.922 1 71.44 410 CYS B O 1
ATOM 6627 N N . ILE B 1 411 ? -23.812 -3.508 -28.312 1 61.66 411 ILE B N 1
ATOM 6628 C CA . ILE B 1 411 ? -24.297 -2.582 -27.297 1 61.66 411 ILE B CA 1
ATOM 6629 C C . ILE B 1 411 ? -25.766 -2.83 -27.031 1 61.66 411 ILE B C 1
ATOM 6631 O O . ILE B 1 411 ? -26.594 -2.84 -27.953 1 61.66 411 ILE B O 1
ATOM 6635 N N . THR B 1 412 ? -26.125 -3.496 -25.922 1 50.06 412 THR B N 1
ATOM 6636 C CA . THR B 1 412 ? -27.547 -3.531 -25.625 1 50.06 412 THR B CA 1
ATOM 6637 C C . THR B 1 412 ? -28 -2.195 -25.047 1 50.06 412 THR B C 1
ATOM 6639 O O . THR B 1 412 ? -27.438 -1.706 -24.062 1 50.06 412 THR B O 1
ATOM 6642 N N . LYS B 1 413 ? -28.75 -1.423 -25.781 1 43.72 413 LYS B N 1
ATOM 6643 C CA . LYS B 1 413 ? -29.453 -0.227 -25.328 1 43.72 413 LYS B CA 1
ATOM 6644 C C . LYS B 1 413 ? -30.578 -0.587 -24.359 1 43.72 413 LYS B C 1
ATOM 6646 O O . LYS B 1 413 ? -31.281 -1.586 -24.547 1 43.72 413 LYS B O 1
#

Sequence (826 aa):
MKKNILIIAFLLGSVILPTLAQKQEKTITIEVHNNWNQPQTDAPVVISLRELQMGFKVKSAVVMEGSDEIPSQLDDLNRDHKMDELAFVTELPAQSRKTFRITLSSEKSTKTYPERVYADMFITDHRKGKHQRVQAITVPGTSNIYSMVRPHGPVLESELVGYRLYFNEKQTPDIYGKFNKGLEIKESQFYPTDEQLTKGFGDDVLRVFDSCGPGALKGWDGQKAIHVTPVETRTERIISYGPVRVIAEIEVTGWQYQGSELDMTTRYTLYAGHRDLRIEAFFDEPLKKEIFCTGVQDIVGNSKSFSDHQGLVGSWGTDWPVNDTVKYAKETVGLGTCIPQRYVKSEEKDKANFLYTITAPGSNYFRYHTTFTSMKETFGYKTPEAWFAYLRQWKEELAHPVTVKIKDICITKMKKNILIIAFLLGSVILPTLAQKQEKTITIEVHNNWNQPQTDAPVVISLRELQMGFKVKSAVVMEGSDEIPSQLDDLNRDHKMDELAFVTELPAQSRKTFRITLSSEKSTKTYPERVYADMFITDHRKGKHQRVQAITVPGTSNIYSMVRPHGPVLESELVGYRLYFNEKQTPDIYGKFNKGLEIKESQFYPTDEQLTKGFGDDVLRVFDSCGPGALKGWDGQKAIHVTPVETRTERIISYGPVRVIAEIEVTGWQYQGSELDMTTRYTLYAGHRDLRIEAFFDEPLKKEIFCTGVQDIVGNSKSFSDHQGLVGSWGTDWPVNDTVKYAKETVGLGTCIPQRYVKSEEKDKANFLYTITAPGSNYFRYHTTFTSMKETFGYKTPEAWFAYLRQWKEELAHPVTVKIKDICITK

Foldseek 3Di:
DPPPPPPPPPPPPPPPPPPPPDKFKWKFKKKWWFAAQAKDFQFKDKDFPVVVPSVAQFADKWKDFDPDTFDKDFFDQPPPPGTTMIMGTDIDGHGDMGMMMMMTINDHDPDDDDAQKFKWKWFDDPDPPPTHTDFKDKDFLPDDCQVRMFVQAMKIDGQAWIWGQHPHQLRAIFTWAFAGGDDDCVPCSQPRDPVVVVVGGTHRAADQPSHNAFWNKFFDPPADTDTQDDFGMWMKGWRDTDRFKTKIKIWTFQGDAPNDGWTKIWMWMDGHPDQKTKIKIFTPFFDAFGKMKTWHWPGVVDWDKDDPQQFKIKTWDWDDSDPPPPVDPIWIKMKIKGAHNVFFDGFHDDRTGGMTMGDDGPDRMGIIMMGMHTCSYPPDDPDPVVVVVVSVVVNVDVVRRMDMGIDDMGTDD/DDPPPPPPPPPPPPPPPPPPPDKFKWKFKKKWWFAAQAKDFQFKDKDFPVVVPSVAQFADKWKDQDPDTFDKDFFDQPPPPGTTMIMGTDIDGHGGMGMMMMMTINDHDPDDDDAQKFKWKWFDDPDPPPTHTDFKDKDFLPDDCQVRMFVQAMKIDGQAWIWGQHPHQLRAIFTWAFAGGDDDCVPCSQPRDPVVVVVGGTHRADDQPSHNAFWNKFFDPPADTDTQDDFGMWMKGWRDTDRFKTKIKIWTFQGDAPNDGWTKIWMWMDGHPDQKTKIKIFTPFFDAFGKMKTWHWPGVVDWDKDDPQQFKIKTWDWDDSDPPPPVDPIWIKMKIKGAHNVFFDGFHDDRTGGMTMGDDGRDRMGIIMMGMHTCSYPPDDPDPVVVVVVSVVVNVDVVRRMDMGIDDMGGDD

Secondary structure (DSSP, 8-state):
------------------------EEEEEEEEEE-SSS-EEEEEEEEESGGG--SS---EEEEEETTEEEPEEEE-SSSSSS--EEEEEEEE-TTEEEEEEEEEESS--------SEEEEEEE--SSTT--EE-SEEEEETT---GGGEEEEEEEEEESS-EEEE-SSSS--EEEEE-SSSS--HHHHTT---HHHHHTT--EE----TTS-TBT--EEE-SSSEE---S-SEEEEEEEE--SSEEEEEEEEEEEEETTEEEEEEEEEEEETT--PEEEEEEESS---S--EEEEEE-GGG--EEEE-SSSEEEEEEEE-SSS-TTTS--EEEEEEEE--GGGEEEEEE-SSEEEEEE--TT-SEEEEEEEEEETT-TTS--SHHHHHHHHHHHHHHHTS--EEEEEEEEEE-/------------------------EEEEEEEEEE-SSS-EEEEEEEEESGGG--SS---EEEEEETTEEEPEEEE-SSSSSS--EEEEEEEE-TTEEEEEEEEEESS--------SEEEEEEE--SSTT--EE-SEEEEETT---GGGEEEEEEEEEESS-EEEE-SSSS--EEEEE-SSSS--HHHHTT---HHHHHTT--EE----TTS-TBT--EEE-SSSEE---S-SEEEEEEEE--SSEEEEEEEEEEEEETTEEEEEEEEEEEETT--PEEEEEEESS---S--EEEEEE-GGG--EEEE-SSSEEEEEEEE-SSS-TTTS--EEEEEEEE--GGGEEEEEE-SSEEEEEE--TT-SEEEEEEEEEETT-TTS--SHHHHHHHHHHHHHHHTS--EEEEEEEEEE-

InterPro domains:
  IPR011013 Galactose mutarotase-like domain superfamily [SSF74650] (22-312)
  IPR032342 Protein of unknown function DUF4861 [PF16153] (32-404)

Organism: NCBI:txid997873

Nearest PDB structures (foldseek):
  3ia8-assembly1_A  TM=3.121E-01  e=1.806E+00  Homo sapiens
  7zn1-assembly1_C  TM=2.203E-01  e=9.463E+00  Gallus gallus
  3ia8-assembly1_A  TM=3.122E-01  e=1.782E+00  Homo sapiens
  7zn1-assembly1_C  TM=2.207E-01  e=9.875E+00  Gallus gallus